Protein AF-A0A8C3NQF6-F1 (afdb_monomer)

Sequence (885 aa):
MSPEWISGFCAPREAGAGRGGLVHERRGRRSLPGLPGAAGPGPALPAPPLRGLRRPPRGLADRPLRARPGAGCGLRADGLRRAVPGPRGSPGQVGSAAAPRAGADLEGQRQPGAPPRGHLHWDPAQRVQPPRGAVLGPALHRPPRGGRGRPRAQRGRRGHGLPAGSGHAGPAVPHQPHPHDHGLRLPLRERPPVVQEPGQAHCPRQRPASQRQPRPRPVLHPSCYLRELHRANLTWPLKTDDFFPYSDGPHQFWTGYFSSRPAFKGYERLSSGFLQICSQLETLAGPSVRDGPYGPGDSSVLREAVAVAQHHDAVAGTERQHVADDYARQLAKGWDSCQVLVANALSLLGGTKEPLVFCNALNISVCPLSEATAHFTVILYNPLAWDVTWPVRLPVRATSYAVTDPQGRPVASQVVPVSGVTRRLRGGAGGAPGELLFQAWAPPLGFSTFEVKQLSPGNAGDTPRWPLGTPRWPSGDPEPQIENEHLRVRFDPITGHLLEIQNLAKGISLPVFQSFYWYNASSGDRLSPQASGAYIFRPDAPTPIPVAKRAATHLLKTALVQELRQNFPEWCSQVLRLRPGQPYLELEWTVGPIPVGDGTGKEVISRFETPLRTAGRFYTDSNGRQVLERRRDYRPTWNLTQSEPVAGNYYPVNTRIFIKDRKVQLTVLTDRCQGGSSLQDGSLELMVHRRLLHDDKRGLEEALDEPGADGRGLVVRGRHLVLLDTVEASPEQHRPRAQEMVTPPTVVLAPGTGPHLRQVSGLRRALPPNVHLLSLEPRGAGAVLLRLEHLYQVGESQSGSRAATVDLTTLFSAFTVTSVQEMALGGDIPLPAVSRLLWNTPTGTPRGRRGARPDPRRVRLQPMEIRTFLASVRYRGLGEGPGGP

Foldseek 3Di:
DDDDDDDDDDDDDDDDDDDDDDDDDDDDDDDDDDDDDDDDDDDDDDDDDDDDDDDDDDDDDDDDDDDDDDDDDDDDDDDDDDDDDDYDDDDDDDDDDDDDDDDDDDDDDDDDDDDDDDDDDDDDDDDDDDDDDDDDDDDDDDDDDDDDDDDDDDDDDDDDDDDDDDDDDDDDDDDDDDDDDDDDDDDDDDDPDDDDDPPCPPQDDDDPPPDDDDDDDDDDDVVSVVVVVLVVQDADADDDDDDPQDAPDFLGTQQLLLAFPVVQLLLLLQLLLLLQLLQLLCLQLDVCLQQADLGGADSVQSVVLSVVCPPPCRNSNNAALVVVVVSVVSSVVSVVRSVSSSQRSLCSQQPDDFDWAAAPPVLLQAGVDQAPDQKWKKKWFDSWLAKDKDKDKHFHADQDKWKAWLVRHTFDKGWDADDPLSCVVCPPRGDGRTIMITIHIFGGRWMFMMIIHHPDDDPPPDDDCPPPPFPDDPPPDPWDWDDEPFWIWTADPVFRWTAKIAGPVARDIWGKTKFKWKFWWDCADPVGNFTAFSRGGRGPDPDTGTLASGWDWGWDDDQAKTWIKTHRPSQWIWIWIDGYPDNWIKIKIKGDPPDCVVVIKIFMKIKMATPFQQVQWKWADDQLADIDIAGQCDDPPDRDPDNGSRSSFKDKHAFKIWGHHQWKIKIKTWLGIWIKGDSDGRMIMTGNHIAFDDHRPPPNRDGSFALPPVRSHHMDITMMIIHMGTQQCVCVPRQVVSVCSSNPIGMMMGGPDRGPNRGDHFWPHRADSQKIFSHWRADPHQKIKTKIWGRAAQPSYPPSQDKGKDQQQRTGDFKGFDDKFWADPVNPGGPVPDDDSFHRHPVGTDDPDDDDDDDRRIDIYGGGDMIMMITGIGGDDPPDDDDDD

Mean predicted aligned error: 14.95 Å

pLDDT: mean 78.17, std 28.13, range [20.77, 98.94]

Structure (mmCIF, N/CA/C/O backbone):
data_AF-A0A8C3NQF6-F1
#
_entry.id   AF-A0A8C3NQF6-F1
#
loop_
_atom_site.group_PDB
_atom_site.id
_atom_site.type_symbol
_atom_site.label_atom_id
_atom_site.label_alt_id
_atom_site.label_comp_id
_atom_site.label_asym_id
_atom_site.label_entity_id
_atom_site.label_seq_id
_atom_site.pdbx_PDB_ins_code
_atom_site.Cartn_x
_atom_site.Cartn_y
_atom_site.Cartn_z
_atom_site.occupancy
_atom_site.B_iso_or_equiv
_atom_site.auth_seq_id
_atom_site.auth_comp_id
_atom_site.auth_asym_id
_atom_site.auth_atom_id
_atom_site.pdbx_PDB_model_num
ATOM 1 N N . MET A 1 1 ? 10.878 11.593 -41.461 1.00 30.14 1 MET A N 1
ATOM 2 C CA . MET A 1 1 ? 9.520 12.174 -41.548 1.00 30.14 1 MET A CA 1
ATOM 3 C C . MET A 1 1 ? 9.261 12.870 -40.228 1.00 30.14 1 MET A C 1
ATOM 5 O O . MET A 1 1 ? 9.551 12.260 -39.207 1.00 30.14 1 MET A O 1
ATOM 9 N N . SER A 1 2 ? 8.804 14.119 -40.247 1.00 20.77 2 SER A N 1
ATOM 10 C CA . SER A 1 2 ? 8.584 14.918 -39.034 1.00 20.77 2 SER A CA 1
ATOM 11 C C . SER A 1 2 ? 7.114 14.837 -38.607 1.00 20.77 2 SER A C 1
ATOM 13 O O . SER A 1 2 ? 6.257 14.978 -39.481 1.00 20.77 2 SER A O 1
ATOM 15 N N . PRO A 1 3 ? 6.799 14.634 -37.317 1.00 29.06 3 PRO A N 1
ATOM 16 C CA . PRO A 1 3 ? 5.437 14.733 -36.811 1.00 29.06 3 PRO A CA 1
ATOM 17 C C . PRO A 1 3 ? 5.125 16.178 -36.394 1.00 29.06 3 PRO A C 1
ATOM 19 O O . PRO A 1 3 ? 5.322 16.569 -35.247 1.00 29.06 3 PRO A O 1
ATOM 22 N N . GLU A 1 4 ? 4.624 16.976 -37.333 1.00 26.22 4 GLU A N 1
ATOM 23 C CA . GLU A 1 4 ? 3.723 18.079 -36.974 1.00 26.22 4 GLU A CA 1
ATOM 24 C C . GLU A 1 4 ? 2.308 17.518 -36.719 1.00 26.22 4 GLU A C 1
ATOM 26 O O . GLU A 1 4 ? 2.020 16.379 -37.088 1.00 26.22 4 GLU A O 1
ATOM 31 N N . TRP A 1 5 ? 1.417 18.349 -36.165 1.00 23.94 5 TRP A N 1
ATOM 32 C CA . TRP A 1 5 ? -0.002 18.066 -35.876 1.00 23.94 5 TRP A CA 1
ATOM 33 C C . TRP A 1 5 ? -0.288 17.116 -34.700 1.00 23.94 5 TRP A C 1
ATOM 35 O O . TRP A 1 5 ? -0.498 15.922 -34.879 1.00 23.94 5 TRP A O 1
ATOM 45 N N . ILE A 1 6 ? -0.474 17.706 -33.515 1.00 23.69 6 ILE A N 1
ATOM 46 C CA . ILE A 1 6 ? -1.808 17.858 -32.898 1.00 23.69 6 ILE A CA 1
ATOM 47 C C . ILE A 1 6 ? -1.831 19.225 -32.197 1.00 23.69 6 ILE A C 1
ATOM 49 O O . ILE A 1 6 ? -0.963 19.523 -31.381 1.00 23.69 6 ILE A O 1
ATOM 53 N N . SER A 1 7 ? -2.818 20.064 -32.510 1.00 23.27 7 SER A N 1
ATOM 54 C CA . SER A 1 7 ? -3.117 21.287 -31.761 1.00 23.27 7 SER A CA 1
ATOM 55 C C . SER A 1 7 ? -4.576 21.700 -31.976 1.00 23.27 7 SER A C 1
ATOM 57 O O . SER A 1 7 ? -5.157 21.433 -33.027 1.00 23.27 7 SER A O 1
ATOM 59 N N . GLY A 1 8 ? -5.163 22.349 -30.965 1.00 22.92 8 GLY A N 1
ATOM 60 C CA . GLY A 1 8 ? -6.519 22.902 -31.015 1.00 22.92 8 GLY A CA 1
ATOM 61 C C . GLY A 1 8 ? -7.594 22.055 -30.328 1.00 22.92 8 GLY A C 1
ATOM 62 O O . GLY A 1 8 ? -8.213 21.211 -30.962 1.00 22.92 8 GLY A O 1
ATOM 63 N N . PHE A 1 9 ? -7.869 22.356 -29.054 1.00 22.03 9 PHE A N 1
ATOM 64 C CA . PHE A 1 9 ? -9.170 22.912 -28.633 1.00 22.03 9 PHE A CA 1
ATOM 65 C C . PHE A 1 9 ? -9.150 23.332 -27.151 1.00 22.03 9 PHE A C 1
ATOM 67 O O . PHE A 1 9 ? -9.542 22.570 -26.276 1.00 22.03 9 PHE A O 1
ATOM 74 N N . CYS A 1 10 ? -8.707 24.565 -26.876 1.00 22.86 10 CYS A N 1
ATOM 75 C CA . CYS A 1 10 ? -9.165 25.372 -25.735 1.00 22.86 10 CYS A CA 1
ATOM 76 C C . CYS A 1 10 ? -8.599 26.796 -25.846 1.00 22.86 10 CYS A C 1
ATOM 78 O O . CYS A 1 10 ? -7.384 26.968 -25.872 1.00 22.86 10 CYS A O 1
ATOM 80 N N . ALA A 1 11 ? -9.465 27.810 -25.926 1.00 24.14 11 ALA A N 1
ATOM 81 C CA . ALA A 1 11 ? -9.065 29.218 -25.917 1.00 24.14 11 ALA A CA 1
ATOM 82 C C . ALA A 1 11 ? -10.223 30.113 -25.426 1.00 24.14 11 ALA A C 1
ATOM 84 O O . ALA A 1 11 ? -11.210 30.271 -26.151 1.00 24.14 11 ALA A O 1
ATOM 85 N N . PRO A 1 12 ? -10.142 30.709 -24.222 1.00 27.47 12 PRO A N 1
ATOM 86 C CA . PRO A 1 12 ? -10.978 31.847 -23.855 1.00 27.47 12 PRO A CA 1
ATOM 87 C C . PRO A 1 12 ? -10.474 33.131 -24.543 1.00 27.47 12 PRO A C 1
ATOM 89 O O . PRO A 1 12 ? -9.324 33.218 -24.970 1.00 27.47 12 PRO A O 1
ATOM 92 N N . ARG A 1 13 ? -11.346 34.137 -24.670 1.00 25.28 13 ARG A N 1
ATOM 93 C CA . ARG A 1 13 ? -11.021 35.432 -25.299 1.00 25.28 13 ARG A CA 1
ATOM 94 C C . ARG A 1 13 ? -10.207 36.333 -24.368 1.00 25.28 13 ARG A C 1
ATOM 96 O O . ARG A 1 13 ? -10.568 36.475 -23.204 1.00 25.28 13 ARG A O 1
ATOM 103 N N . GLU A 1 14 ? -9.237 37.057 -24.924 1.00 27.03 14 GLU A N 1
ATOM 104 C CA . GLU A 1 14 ? -8.662 38.254 -24.297 1.00 27.03 14 GLU A CA 1
ATOM 105 C C . GLU A 1 14 ? -9.310 39.557 -24.801 1.00 27.03 14 GLU A C 1
ATOM 107 O O . GLU A 1 14 ? -9.620 39.713 -25.983 1.00 27.03 14 GLU A O 1
ATOM 112 N N . ALA A 1 15 ? -9.396 40.522 -23.888 1.00 26.94 15 ALA A N 1
ATOM 113 C CA . ALA A 1 15 ? -9.150 41.951 -24.092 1.00 26.94 15 ALA A CA 1
ATOM 114 C C . ALA A 1 15 ? -8.464 42.419 -22.785 1.00 26.94 15 ALA A C 1
ATOM 116 O O . ALA A 1 15 ? -8.878 41.992 -21.713 1.00 26.94 15 ALA A O 1
ATOM 117 N N . GLY A 1 16 ? -7.375 43.189 -22.745 1.00 26.05 16 GLY A N 1
ATOM 118 C CA . GLY A 1 16 ? -6.941 44.257 -23.646 1.00 26.05 16 GLY A CA 1
ATOM 119 C C . GLY A 1 16 ? -7.493 45.601 -23.142 1.00 26.05 16 GLY A C 1
ATOM 120 O O . GLY A 1 16 ? -8.703 45.731 -23.018 1.00 26.05 16 GLY A O 1
ATOM 121 N N . ALA A 1 17 ? -6.710 46.644 -22.839 1.00 27.64 17 ALA A N 1
ATOM 122 C CA . ALA A 1 17 ? -5.250 46.798 -22.746 1.00 27.64 17 ALA A CA 1
ATOM 123 C C . ALA A 1 17 ? -4.918 48.082 -21.932 1.00 27.64 17 ALA A C 1
ATOM 125 O O . ALA A 1 17 ? -5.771 48.959 -21.818 1.00 27.64 17 ALA A O 1
ATOM 126 N N . GLY A 1 18 ? -3.690 48.258 -21.418 1.00 24.94 18 GLY A N 1
ATOM 127 C CA . GLY A 1 18 ? -3.294 49.503 -20.728 1.00 24.94 18 GLY A CA 1
ATOM 128 C C . GLY A 1 18 ? -1.795 49.616 -20.408 1.00 24.94 18 GLY A C 1
ATOM 129 O O . GLY A 1 18 ? -1.144 48.614 -20.130 1.00 24.94 18 GLY A O 1
ATOM 130 N N . ARG A 1 19 ? -1.230 50.834 -20.465 1.00 29.77 19 ARG A N 1
ATOM 131 C CA . ARG A 1 19 ? 0.191 51.146 -20.181 1.00 29.77 19 ARG A CA 1
ATOM 132 C C . ARG A 1 19 ? 0.329 52.333 -19.217 1.00 29.77 19 ARG A C 1
ATOM 134 O O . ARG A 1 19 ? -0.437 53.283 -19.320 1.00 29.77 19 ARG A O 1
ATOM 141 N N . GLY A 1 20 ? 1.400 52.323 -18.417 1.00 25.52 20 GLY A N 1
ATOM 142 C CA . GLY A 1 20 ? 1.855 53.432 -17.559 1.00 25.52 20 GLY A CA 1
ATOM 143 C C . GLY A 1 20 ? 1.791 53.096 -16.058 1.00 25.52 20 GLY A C 1
ATOM 144 O O . GLY A 1 20 ? 0.993 52.259 -15.661 1.00 25.52 20 GLY A O 1
ATOM 145 N N . GLY A 1 21 ? 2.616 53.674 -15.178 1.00 25.02 21 GLY A N 1
ATOM 146 C CA . GLY A 1 21 ? 3.783 54.529 -15.435 1.00 25.02 21 GLY A CA 1
ATOM 147 C C . GLY A 1 21 ? 4.150 55.436 -14.247 1.00 25.02 21 GLY A C 1
ATOM 148 O O . GLY A 1 21 ? 3.392 56.343 -13.951 1.00 25.02 21 GLY A O 1
ATOM 149 N N . LEU A 1 22 ? 5.345 55.234 -13.669 1.00 25.75 22 LEU A N 1
ATOM 150 C CA . LEU A 1 22 ? 6.109 56.164 -12.804 1.00 25.75 22 LEU A CA 1
ATOM 151 C C . LEU A 1 22 ? 5.525 56.626 -11.429 1.00 25.75 22 LEU A C 1
ATOM 153 O O . LEU A 1 22 ? 4.546 57.348 -11.357 1.00 25.75 22 LEU A O 1
ATOM 157 N N . VAL A 1 23 ? 6.325 56.380 -10.372 1.00 26.22 23 VAL A N 1
ATOM 158 C CA . VAL A 1 23 ? 6.813 57.387 -9.381 1.00 26.22 23 VAL A CA 1
ATOM 159 C C . VAL A 1 23 ? 5.918 57.892 -8.205 1.00 26.22 23 VAL A C 1
ATOM 161 O O . VAL A 1 23 ? 4.936 58.590 -8.384 1.00 26.22 23 VAL A O 1
ATOM 164 N N . HIS A 1 24 ? 6.434 57.631 -6.985 1.00 26.61 24 HIS A N 1
ATOM 165 C CA . HIS A 1 24 ? 6.418 58.381 -5.698 1.00 26.61 24 HIS A CA 1
ATOM 166 C C . HIS A 1 24 ? 5.154 58.858 -4.912 1.00 26.61 24 HIS A C 1
ATOM 168 O O . HIS A 1 24 ? 4.266 59.534 -5.403 1.00 26.61 24 HIS A O 1
ATOM 174 N N . GLU A 1 25 ? 5.301 58.678 -3.582 1.00 26.28 25 GLU A N 1
ATOM 175 C CA . GLU A 1 25 ? 4.960 59.568 -2.437 1.00 26.28 25 GLU A CA 1
ATOM 176 C C . GLU A 1 25 ? 3.547 59.669 -1.783 1.00 26.28 25 GLU A C 1
ATOM 178 O O . GLU A 1 25 ? 2.598 60.234 -2.300 1.00 26.28 25 GLU A O 1
ATOM 183 N N . ARG A 1 26 ? 3.544 59.274 -0.491 1.00 26.14 26 ARG A N 1
ATOM 184 C CA . ARG A 1 26 ? 3.093 59.993 0.735 1.00 26.14 26 ARG A CA 1
ATOM 185 C C . ARG A 1 26 ? 1.650 60.523 0.946 1.00 26.14 26 ARG A C 1
ATOM 187 O O . ARG A 1 26 ? 1.197 61.453 0.302 1.00 26.14 26 ARG A O 1
ATOM 194 N N . ARG A 1 27 ? 1.176 60.186 2.166 1.00 29.31 27 ARG A N 1
ATOM 195 C CA . ARG A 1 27 ? 0.319 60.955 3.115 1.00 29.31 27 ARG A CA 1
ATOM 196 C C . ARG A 1 27 ? -1.168 61.179 2.766 1.00 29.31 27 ARG A C 1
ATOM 198 O O . ARG A 1 27 ? -1.510 61.874 1.826 1.00 29.31 27 ARG A O 1
ATOM 205 N N . GLY A 1 28 ? -2.037 60.787 3.706 1.00 25.47 28 GLY A N 1
ATOM 206 C CA . GLY A 1 28 ? -3.423 61.263 3.830 1.00 25.47 28 GLY A CA 1
ATOM 207 C C . GLY A 1 28 ? -4.083 60.759 5.124 1.00 25.47 28 GLY A C 1
ATOM 208 O O . GLY A 1 28 ? -3.904 59.602 5.488 1.00 25.47 28 GLY A O 1
ATOM 209 N N . ARG A 1 29 ? -4.810 61.621 5.849 1.00 28.75 29 ARG A N 1
ATOM 210 C CA . ARG A 1 29 ? -5.638 61.284 7.034 1.00 28.75 29 ARG A CA 1
ATOM 211 C C . ARG A 1 29 ? -7.084 61.733 6.782 1.00 28.75 29 ARG A C 1
ATOM 213 O O . ARG A 1 29 ? -7.232 62.805 6.201 1.00 28.75 29 ARG A O 1
ATOM 220 N N . ARG A 1 30 ? -8.062 61.017 7.374 1.00 26.80 30 ARG A N 1
ATOM 221 C CA . ARG A 1 30 ? -9.425 61.420 7.853 1.00 26.80 30 ARG A CA 1
ATOM 222 C C . ARG A 1 30 ? -10.532 60.443 7.398 1.00 26.80 30 ARG A C 1
ATOM 224 O O . ARG A 1 30 ? -10.349 59.814 6.368 1.00 26.80 30 ARG A O 1
ATOM 231 N N . SER A 1 31 ? -11.715 60.330 8.029 1.00 26.88 31 SER A N 1
ATOM 232 C CA . SER A 1 31 ? -12.109 60.377 9.466 1.00 26.88 31 SER A CA 1
ATOM 233 C C . SER A 1 31 ? -13.637 60.156 9.618 1.00 26.88 31 SER A C 1
ATOM 235 O O . SER A 1 31 ? -14.369 61.095 9.325 1.00 26.88 31 SER A O 1
ATOM 237 N N . LEU A 1 32 ? -14.081 59.030 10.217 1.00 29.83 32 LEU A N 1
ATOM 238 C CA . LEU A 1 32 ? -15.427 58.821 10.838 1.00 29.83 32 LEU A CA 1
ATOM 239 C C . LEU A 1 32 ? -16.665 59.010 9.906 1.00 29.83 32 LEU A C 1
ATOM 241 O O . LEU A 1 32 ? -16.458 59.302 8.728 1.00 29.83 32 LEU A O 1
ATOM 245 N N . PRO A 1 33 ? -17.942 58.835 10.351 1.00 42.03 33 PRO A N 1
ATOM 246 C CA . PRO A 1 33 ? -18.519 58.306 11.617 1.00 42.03 33 PRO A CA 1
ATOM 247 C C . PRO A 1 33 ? -19.127 56.880 11.460 1.00 42.03 33 PRO A C 1
ATOM 249 O O . PRO A 1 33 ? -19.017 56.299 10.388 1.00 42.03 33 PRO A O 1
ATOM 252 N N . GLY A 1 34 ? -19.763 56.213 12.441 1.00 26.67 34 GLY A N 1
ATOM 253 C CA . GLY A 1 34 ? -20.002 56.497 13.873 1.00 26.67 34 GLY A CA 1
ATOM 254 C C . GLY A 1 34 ? -21.494 56.419 14.280 1.00 26.67 34 GLY A C 1
ATOM 255 O O . GLY A 1 34 ? -22.276 57.172 13.719 1.00 26.67 34 GLY A O 1
ATOM 256 N N . LEU A 1 35 ? -21.866 55.546 15.239 1.00 31.12 35 LEU A N 1
ATOM 257 C CA . LEU A 1 35 ? -23.151 55.431 15.995 1.00 31.12 35 LEU A CA 1
ATOM 258 C C . LEU A 1 35 ? -22.924 54.452 17.210 1.00 31.12 35 LEU A C 1
ATOM 260 O O . LEU A 1 35 ? -21.799 53.957 17.326 1.00 31.12 35 LEU A O 1
ATOM 264 N N . PRO A 1 36 ? -23.848 54.241 18.185 1.00 39.91 36 PRO A N 1
ATOM 265 C CA . PRO A 1 36 ? -23.479 54.285 19.611 1.00 39.91 36 PRO A CA 1
ATOM 266 C C . PRO A 1 36 ? -23.732 52.991 20.424 1.00 39.91 36 PRO A C 1
ATOM 268 O O . PRO A 1 36 ? -24.231 51.993 19.915 1.00 39.91 36 PRO A O 1
ATOM 271 N N . GLY A 1 37 ? -23.461 53.057 21.734 1.00 27.38 37 GLY A N 1
ATOM 272 C CA . GLY A 1 37 ? -23.925 52.116 22.765 1.00 27.38 37 GLY A CA 1
ATOM 273 C C . GLY A 1 37 ? -23.667 52.674 24.176 1.00 27.38 37 GLY A C 1
ATOM 274 O O . GLY A 1 37 ? -22.974 53.684 24.287 1.00 27.38 37 GLY A O 1
ATOM 275 N N . ALA A 1 38 ? -24.198 52.044 25.237 1.00 32.00 38 ALA A N 1
ATOM 276 C CA . ALA A 1 38 ? -23.781 52.254 26.639 1.00 32.00 38 ALA A CA 1
ATOM 277 C C . ALA A 1 38 ? -24.462 51.281 27.630 1.00 32.00 38 ALA A C 1
ATOM 279 O O . ALA A 1 38 ? -25.687 51.214 27.654 1.00 32.00 38 ALA A O 1
ATOM 280 N N . ALA A 1 39 ? -23.676 50.619 28.493 1.00 29.42 39 ALA A N 1
ATOM 281 C CA . ALA A 1 39 ? -23.976 50.307 29.906 1.00 29.42 39 ALA A CA 1
ATOM 282 C C . ALA A 1 39 ? -22.740 49.648 30.569 1.00 29.42 39 ALA A C 1
ATOM 284 O O . ALA A 1 39 ? -22.086 48.815 29.946 1.00 29.42 39 ALA A O 1
ATOM 285 N N . GLY A 1 40 ? -22.404 50.033 31.807 1.00 26.61 40 GLY A N 1
ATOM 286 C CA . GLY A 1 40 ? -21.315 49.456 32.627 1.00 26.61 40 GLY A CA 1
ATOM 287 C C . GLY A 1 40 ? -21.850 48.797 33.916 1.00 26.61 40 GLY A C 1
ATOM 288 O O . GLY A 1 40 ? -23.052 48.531 33.948 1.00 26.61 40 GLY A O 1
ATOM 289 N N . PRO A 1 41 ? -21.043 48.577 34.987 1.00 47.81 41 PRO A N 1
ATOM 290 C CA . PRO A 1 41 ? -19.724 49.170 35.286 1.00 47.81 41 PRO A CA 1
ATOM 291 C C . PRO A 1 41 ? -18.578 48.162 35.605 1.00 47.81 41 PRO A C 1
ATOM 293 O O . PRO A 1 41 ? -18.769 46.951 35.570 1.00 47.81 41 PRO A O 1
ATOM 296 N N . GLY A 1 42 ? -17.372 48.687 35.896 1.00 26.52 42 GLY A N 1
ATOM 297 C CA . GLY A 1 42 ? -16.182 47.948 36.391 1.00 26.52 42 GLY A CA 1
ATOM 298 C C . GLY A 1 42 ? -16.078 47.928 37.933 1.00 26.52 42 GLY A C 1
ATOM 299 O O . GLY A 1 42 ? -17.135 47.956 38.565 1.00 26.52 42 GLY A O 1
ATOM 300 N N . PRO A 1 43 ? -14.878 47.935 38.580 1.00 48.09 43 PRO A N 1
ATOM 301 C CA . PRO A 1 43 ? -13.499 48.213 38.101 1.00 48.09 43 PRO A CA 1
ATOM 302 C C . PRO A 1 43 ? -12.618 46.917 38.033 1.00 48.09 43 PRO A C 1
ATOM 304 O O . PRO A 1 43 ? -13.198 45.853 37.863 1.00 48.09 43 PRO A O 1
ATOM 307 N N . ALA A 1 44 ? -11.267 46.835 38.072 1.00 27.64 44 ALA A N 1
ATOM 308 C CA . ALA A 1 44 ? -10.158 47.768 38.375 1.00 27.64 44 ALA A CA 1
ATOM 309 C C . ALA A 1 44 ? -8.811 47.410 37.656 1.00 27.64 44 ALA A C 1
ATOM 311 O O . ALA A 1 44 ? -8.814 46.799 36.592 1.00 27.64 44 ALA A O 1
ATOM 312 N N . LEU A 1 45 ? -7.668 47.844 38.221 1.00 35.88 45 LEU A N 1
ATOM 313 C CA . LEU A 1 45 ? -6.265 47.822 37.725 1.00 35.88 45 LEU A CA 1
ATOM 314 C C . LEU A 1 45 ? -5.288 47.710 38.948 1.00 35.88 45 LEU A C 1
ATOM 316 O O . LEU A 1 45 ? -5.830 47.767 40.056 1.00 35.88 45 LEU A O 1
ATOM 320 N N . PRO A 1 46 ? -3.923 47.581 38.861 1.00 38.25 46 PRO A N 1
ATOM 321 C CA . PRO A 1 46 ? -3.012 48.076 37.800 1.00 38.25 46 PRO A CA 1
ATOM 322 C C . PRO A 1 46 ? -1.735 47.242 37.463 1.00 38.25 46 PRO A C 1
ATOM 324 O O . PRO A 1 46 ? -1.485 46.178 38.019 1.00 38.25 46 PRO A O 1
ATOM 327 N N . ALA A 1 47 ? -0.875 47.792 36.584 1.00 34.78 47 ALA A N 1
ATOM 328 C CA . ALA A 1 47 ? 0.520 47.372 36.352 1.00 34.78 47 ALA A CA 1
ATOM 329 C C . ALA A 1 47 ? 1.426 48.555 35.906 1.00 34.78 47 ALA A C 1
ATOM 331 O O . ALA A 1 47 ? 0.976 49.392 35.121 1.00 34.78 47 ALA A O 1
ATOM 332 N N . PRO A 1 48 ? 2.684 48.648 36.391 1.00 42.03 48 PRO A N 1
ATOM 333 C CA . PRO A 1 48 ? 3.772 49.401 35.717 1.00 42.03 48 PRO A CA 1
ATOM 334 C C . PRO A 1 48 ? 5.187 48.757 35.903 1.00 42.03 48 PRO A C 1
ATOM 336 O O . PRO A 1 48 ? 5.302 47.772 36.628 1.00 42.03 48 PRO A O 1
ATOM 339 N N . PRO A 1 49 ? 6.316 49.346 35.430 1.00 47.34 49 PRO A N 1
ATOM 340 C CA . PRO A 1 49 ? 6.602 50.021 34.150 1.00 47.34 49 PRO A CA 1
ATOM 341 C C . PRO A 1 49 ? 7.934 49.549 33.475 1.00 47.34 49 PRO A C 1
ATOM 343 O O . PRO A 1 49 ? 8.663 48.707 33.991 1.00 47.34 49 PRO A O 1
ATOM 346 N N . LEU A 1 50 ? 8.306 50.165 32.341 1.00 34.44 50 LEU A N 1
ATOM 347 C CA . LEU A 1 50 ? 9.617 50.031 31.665 1.00 34.44 50 LEU A CA 1
ATOM 348 C C . LEU A 1 50 ? 10.578 51.206 31.962 1.00 34.44 50 LEU A C 1
ATOM 350 O O . LEU A 1 50 ? 10.134 52.339 32.142 1.00 34.44 50 LEU A O 1
ATOM 354 N N . ARG A 1 51 ? 11.899 50.973 31.852 1.00 30.45 51 ARG A N 1
ATOM 355 C CA . ARG A 1 51 ? 12.940 51.997 31.580 1.00 30.45 51 ARG A CA 1
ATOM 356 C C . ARG A 1 51 ? 14.103 51.403 30.763 1.00 30.45 51 ARG A C 1
ATOM 358 O O . ARG A 1 51 ? 14.319 50.198 30.786 1.00 30.45 51 ARG A O 1
ATOM 365 N N . GLY A 1 52 ? 14.858 52.253 30.058 1.00 27.50 52 GLY A N 1
ATOM 366 C CA . GLY A 1 52 ? 16.044 51.877 29.269 1.00 27.50 52 GLY A CA 1
ATOM 367 C C . GLY A 1 52 ? 16.951 53.078 28.946 1.00 27.50 52 GLY A C 1
ATOM 368 O O . GLY A 1 52 ? 16.575 54.217 29.224 1.00 27.50 52 GLY A O 1
ATOM 369 N N . LEU A 1 53 ? 18.137 52.835 28.367 1.00 28.22 53 LEU A N 1
ATOM 370 C CA . LEU A 1 53 ? 19.165 53.852 28.051 1.00 28.22 53 LEU A CA 1
ATOM 371 C C . LEU A 1 53 ? 19.790 53.680 26.639 1.00 28.22 53 LEU A C 1
ATOM 373 O O . LEU A 1 53 ? 19.359 52.823 25.870 1.00 28.22 53 LEU A O 1
ATOM 377 N N . ARG A 1 54 ? 20.705 54.584 26.236 1.00 28.45 54 ARG A N 1
ATOM 378 C CA . ARG A 1 54 ? 21.021 54.933 24.823 1.00 28.45 54 ARG A CA 1
ATOM 379 C C . ARG A 1 54 ? 22.418 54.485 24.303 1.00 28.45 54 ARG A C 1
ATOM 381 O O . ARG A 1 54 ? 23.276 54.081 25.072 1.00 28.45 54 ARG A O 1
ATOM 388 N N . ARG A 1 55 ? 22.595 54.578 22.966 1.00 30.94 55 ARG A N 1
ATOM 389 C CA . ARG A 1 55 ? 23.791 54.308 22.098 1.00 30.94 55 ARG A CA 1
ATOM 390 C C . ARG A 1 55 ? 24.775 55.526 22.035 1.00 30.94 55 ARG A C 1
ATOM 392 O O . ARG A 1 55 ? 24.458 56.485 22.737 1.00 30.94 55 ARG A O 1
ATOM 399 N N . PRO A 1 56 ? 25.775 55.669 21.099 1.00 55.84 56 PRO A N 1
ATOM 400 C CA . PRO A 1 56 ? 26.506 54.771 20.147 1.00 55.84 56 PRO A CA 1
ATOM 401 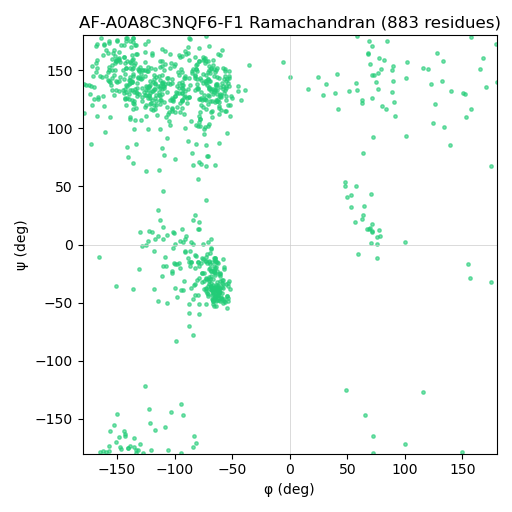C C . PRO A 1 56 ? 28.068 54.897 20.360 1.00 55.84 56 PRO A C 1
ATOM 403 O O . PRO A 1 56 ? 28.418 54.763 21.526 1.00 55.84 56 PRO A O 1
ATOM 406 N N . PRO A 1 57 ? 29.021 55.258 19.434 1.00 53.56 57 PRO A N 1
ATOM 407 C CA . PRO A 1 57 ? 29.275 55.004 17.979 1.00 53.56 57 PRO A CA 1
ATOM 408 C C . PRO A 1 57 ? 30.749 54.648 17.527 1.00 53.56 57 PRO A C 1
ATOM 410 O O . PRO A 1 57 ? 31.705 55.155 18.099 1.00 53.56 57 PRO A O 1
ATOM 413 N N . ARG A 1 58 ? 30.913 54.020 16.331 1.00 32.81 58 ARG A N 1
ATOM 414 C CA . ARG A 1 58 ? 32.133 53.995 15.431 1.00 32.81 58 ARG A CA 1
ATOM 415 C C . ARG A 1 58 ? 33.395 53.243 15.960 1.00 32.81 58 ARG A C 1
ATOM 417 O O . ARG A 1 58 ? 33.425 52.884 17.124 1.00 32.81 58 ARG A O 1
ATOM 424 N N . GLY A 1 59 ? 34.432 52.887 15.169 1.00 27.08 59 GLY A N 1
ATOM 425 C CA . GLY A 1 59 ? 34.797 53.198 13.762 1.00 27.08 59 GLY A CA 1
ATOM 426 C C . GLY A 1 59 ? 35.607 52.092 13.019 1.00 27.08 59 GLY A C 1
ATOM 427 O O . GLY A 1 59 ? 35.324 50.915 13.212 1.00 27.08 59 GLY A O 1
ATOM 428 N N . LEU A 1 60 ? 36.531 52.461 12.109 1.00 29.33 60 LEU A N 1
ATOM 429 C CA . LEU A 1 60 ? 37.153 51.579 11.084 1.00 29.33 60 LEU A CA 1
ATOM 430 C C . LEU A 1 60 ? 38.523 50.944 11.462 1.00 29.33 60 LEU A C 1
ATOM 432 O O . LEU A 1 60 ? 39.216 51.434 12.343 1.00 29.33 60 LEU A O 1
ATOM 436 N N . ALA A 1 61 ? 38.856 49.876 10.715 1.00 32.69 61 ALA A N 1
ATOM 437 C CA . ALA A 1 61 ? 40.149 49.247 10.355 1.00 32.69 61 ALA A CA 1
ATOM 438 C C . ALA A 1 61 ? 41.504 49.801 10.871 1.00 32.69 61 ALA A C 1
ATOM 440 O O . ALA A 1 61 ? 41.729 51.002 10.801 1.00 32.69 61 ALA A O 1
ATOM 441 N N . ASP A 1 62 ? 42.467 48.898 11.160 1.00 28.42 62 ASP A N 1
ATOM 442 C CA . ASP A 1 62 ? 43.609 48.628 10.244 1.00 28.42 62 ASP A CA 1
ATOM 443 C C . ASP A 1 62 ? 44.403 47.320 10.568 1.00 28.42 62 ASP A C 1
ATOM 445 O O . ASP A 1 62 ? 44.042 46.567 11.475 1.00 28.42 62 ASP A O 1
ATOM 449 N N . ARG A 1 63 ? 45.464 47.025 9.796 1.00 31.31 63 ARG A N 1
ATOM 450 C CA . ARG A 1 63 ? 46.458 45.925 9.936 1.00 31.31 63 ARG A CA 1
ATOM 451 C C . ARG A 1 63 ? 47.792 46.466 10.508 1.00 31.31 63 ARG A C 1
ATOM 453 O O . ARG A 1 63 ? 48.081 47.636 10.270 1.00 31.31 63 ARG A O 1
ATOM 460 N N . PRO A 1 64 ? 48.665 45.656 11.165 1.00 44.41 64 PRO A N 1
ATOM 461 C CA . PRO A 1 64 ? 49.767 45.034 10.397 1.00 44.41 64 PRO A CA 1
ATOM 462 C C . PRO A 1 64 ? 50.421 43.728 10.952 1.00 44.41 64 PRO A C 1
ATOM 464 O O . PRO A 1 64 ? 50.131 43.235 12.034 1.00 44.41 64 PRO A O 1
ATOM 467 N N . LEU A 1 65 ? 51.313 43.185 10.107 1.00 29.55 65 LEU A N 1
ATOM 468 C CA . LEU A 1 65 ? 52.603 42.465 10.303 1.00 29.55 65 LEU A CA 1
ATOM 469 C C . LEU A 1 65 ? 53.208 42.337 11.737 1.00 29.55 65 LEU A C 1
ATOM 471 O O . LEU A 1 65 ? 53.037 43.241 12.539 1.00 29.55 65 LEU A O 1
ATOM 475 N N . ARG A 1 66 ? 54.084 41.363 12.091 1.00 31.61 66 ARG A N 1
ATOM 476 C CA . ARG A 1 66 ? 54.592 40.094 11.476 1.00 31.61 66 ARG A CA 1
ATOM 477 C C . ARG A 1 66 ? 55.614 39.427 12.434 1.00 31.61 66 ARG A C 1
ATOM 479 O O . ARG A 1 66 ? 56.493 40.129 12.915 1.00 31.61 66 ARG A O 1
ATOM 486 N N . ALA A 1 67 ? 55.613 38.095 12.605 1.00 27.28 67 ALA A N 1
ATOM 487 C CA . ALA A 1 67 ? 56.751 37.353 13.194 1.00 27.28 67 ALA A CA 1
ATOM 488 C C . ALA A 1 67 ? 56.843 35.882 12.711 1.00 27.28 67 ALA A C 1
ATOM 490 O O . ALA A 1 67 ? 55.827 35.239 12.451 1.00 27.28 67 ALA A O 1
ATOM 491 N N . ARG A 1 68 ? 58.076 35.372 12.570 1.00 33.81 68 ARG A N 1
ATOM 492 C CA . ARG A 1 68 ? 58.516 33.983 12.270 1.00 33.81 68 ARG A CA 1
ATOM 493 C C . ARG A 1 68 ? 59.970 33.873 12.785 1.00 33.81 68 ARG A C 1
ATOM 495 O O . ARG A 1 68 ? 60.639 34.906 12.769 1.00 3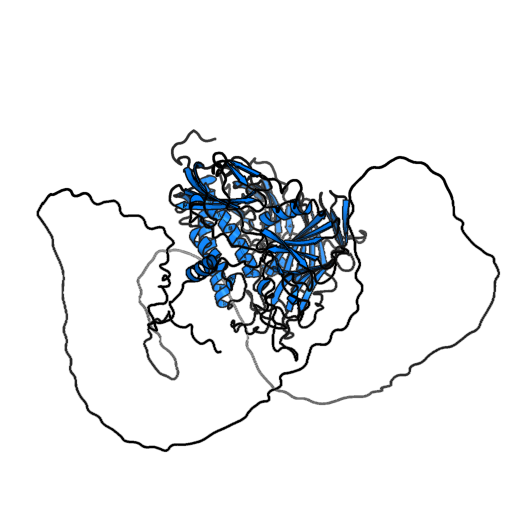3.81 68 ARG A O 1
ATOM 502 N N . PRO A 1 69 ? 60.463 32.711 13.259 1.00 45.88 69 PRO A N 1
ATOM 503 C CA . PRO A 1 69 ? 60.777 31.537 12.422 1.00 45.88 69 PRO A CA 1
ATOM 504 C C . PRO A 1 69 ? 60.261 30.213 13.045 1.00 45.88 69 PRO A C 1
ATOM 506 O O . PRO A 1 69 ? 59.528 30.250 14.023 1.00 45.88 69 PRO A O 1
ATOM 509 N N . GLY A 1 70 ? 60.525 29.014 12.512 1.00 27.84 70 GLY A N 1
ATOM 510 C CA . GLY A 1 70 ? 61.307 28.619 11.330 1.00 27.84 70 GLY A CA 1
ATOM 511 C C . GLY A 1 70 ? 60.769 27.321 10.704 1.00 27.84 70 GLY A C 1
ATOM 512 O O . GLY A 1 70 ? 59.682 26.877 11.062 1.00 27.84 70 GLY A O 1
ATOM 513 N N . ALA A 1 71 ? 61.490 26.730 9.747 1.00 30.75 71 ALA A N 1
ATOM 514 C CA . ALA A 1 71 ? 61.042 25.545 9.005 1.00 30.75 71 ALA A CA 1
ATOM 515 C C . ALA A 1 71 ? 62.167 24.514 8.818 1.00 30.75 71 ALA A C 1
ATOM 517 O O . ALA A 1 71 ? 63.339 24.878 8.791 1.00 30.75 71 ALA A O 1
ATOM 518 N N . GLY A 1 72 ? 61.794 23.246 8.621 1.00 25.73 72 GLY A N 1
ATOM 519 C CA . GLY A 1 72 ? 62.699 22.154 8.255 1.00 25.73 72 GLY A CA 1
ATOM 520 C C . GLY A 1 72 ? 61.905 20.982 7.678 1.00 25.73 72 GLY A C 1
ATOM 521 O O . GLY A 1 72 ? 61.019 20.456 8.343 1.00 25.73 72 GLY A O 1
ATOM 522 N N . CYS A 1 73 ? 62.177 20.612 6.425 1.00 26.11 73 CYS A N 1
ATOM 523 C CA . CYS A 1 73 ? 61.519 19.503 5.722 1.00 26.11 73 CYS A CA 1
ATOM 524 C C . CYS A 1 73 ? 62.522 18.368 5.463 1.00 26.11 73 CYS A C 1
ATOM 526 O O . CYS A 1 73 ? 63.709 18.631 5.289 1.00 26.11 73 CYS A O 1
ATOM 528 N N . GLY A 1 74 ? 62.039 17.129 5.360 1.00 26.27 74 GLY A N 1
ATOM 529 C CA . GLY A 1 74 ? 62.830 15.957 4.968 1.00 26.27 74 GLY A CA 1
ATOM 530 C C . GLY A 1 74 ? 61.920 14.831 4.468 1.00 26.27 74 GLY A C 1
ATOM 531 O O . GLY A 1 74 ? 60.791 14.703 4.939 1.00 26.27 74 GLY A O 1
ATOM 532 N N . LEU A 1 75 ? 62.370 14.052 3.480 1.00 29.42 75 LEU A N 1
ATOM 533 C CA . LEU A 1 75 ? 61.555 13.071 2.749 1.00 29.42 75 LEU A CA 1
ATOM 534 C C . LEU A 1 75 ? 62.222 11.686 2.690 1.00 29.42 75 LEU A C 1
ATOM 536 O O . LEU A 1 75 ? 63.432 11.607 2.539 1.00 29.42 75 LEU A O 1
ATOM 540 N N . ARG A 1 76 ? 61.372 10.645 2.712 1.00 30.53 76 ARG A N 1
ATOM 541 C CA . ARG A 1 76 ? 61.491 9.300 2.091 1.00 30.53 76 ARG A CA 1
ATOM 542 C C . ARG A 1 76 ? 62.843 8.555 2.072 1.00 30.53 76 ARG A C 1
ATOM 544 O O . ARG A 1 76 ? 63.790 8.991 1.431 1.00 30.53 76 ARG A O 1
ATOM 551 N N . ALA A 1 77 ? 62.795 7.288 2.495 1.00 28.98 77 ALA A N 1
ATOM 552 C CA . ALA A 1 77 ? 63.508 6.177 1.849 1.00 28.98 77 ALA A CA 1
ATOM 553 C C . ALA A 1 77 ? 62.752 4.843 2.066 1.00 28.98 77 ALA A C 1
ATOM 555 O O . ALA A 1 77 ? 61.989 4.719 3.024 1.00 28.98 77 ALA A O 1
ATOM 556 N N . ASP A 1 78 ? 62.969 3.864 1.183 1.00 31.55 78 ASP A N 1
ATOM 557 C CA . ASP A 1 78 ? 62.399 2.504 1.214 1.00 31.55 78 ASP A CA 1
ATOM 558 C C . ASP A 1 78 ? 63.473 1.447 1.587 1.00 31.55 78 ASP A C 1
ATOM 560 O O . ASP A 1 78 ? 64.663 1.715 1.443 1.00 31.55 78 ASP A O 1
ATOM 564 N N . GLY A 1 79 ? 63.076 0.204 1.926 1.00 28.36 79 GLY A N 1
ATOM 565 C CA . GLY A 1 79 ? 63.852 -0.984 1.489 1.00 28.36 79 GLY A CA 1
ATOM 566 C C . GLY A 1 79 ? 64.391 -2.022 2.507 1.00 28.36 79 GLY A C 1
ATOM 567 O O . GLY A 1 79 ? 65.440 -1.849 3.105 1.00 28.36 79 GLY A O 1
ATOM 568 N N . LEU A 1 80 ? 63.724 -3.186 2.554 1.00 29.47 80 LEU A N 1
ATOM 569 C CA . LEU A 1 80 ? 64.241 -4.581 2.614 1.00 29.47 80 LEU A CA 1
ATOM 570 C C . LEU A 1 80 ? 65.445 -5.048 3.507 1.00 29.47 80 LEU A C 1
ATOM 572 O O . LEU A 1 80 ? 66.599 -4.933 3.121 1.00 29.47 80 LEU A O 1
ATOM 576 N N . ARG A 1 81 ? 65.100 -5.950 4.456 1.00 29.77 81 ARG A N 1
ATOM 577 C CA . ARG A 1 81 ? 65.607 -7.350 4.686 1.00 29.77 81 ARG A CA 1
ATOM 578 C C . ARG A 1 81 ? 67.030 -7.689 5.238 1.00 29.77 81 ARG A C 1
ATOM 580 O O . ARG A 1 81 ? 68.041 -7.211 4.752 1.00 29.77 81 ARG A O 1
ATOM 587 N N . ARG A 1 82 ? 67.034 -8.796 6.029 1.00 30.20 82 ARG A N 1
ATOM 588 C CA . ARG A 1 82 ? 68.124 -9.727 6.487 1.00 30.20 82 ARG A CA 1
ATOM 589 C C . ARG A 1 82 ? 69.034 -9.268 7.659 1.00 30.20 82 ARG A C 1
ATOM 591 O O . ARG A 1 82 ? 69.281 -8.081 7.770 1.00 30.20 82 ARG A O 1
ATOM 598 N N . ALA A 1 83 ? 69.617 -10.141 8.514 1.00 29.55 83 ALA A N 1
ATOM 599 C CA . ALA A 1 83 ? 69.254 -11.505 8.999 1.00 29.55 83 ALA A CA 1
ATOM 600 C C . ALA A 1 83 ? 70.246 -12.072 10.075 1.00 29.55 83 ALA A C 1
ATOM 602 O O . ALA A 1 83 ? 71.431 -12.098 9.771 1.00 29.55 83 ALA A O 1
ATOM 603 N N . VAL A 1 84 ? 69.741 -12.715 11.164 1.00 31.55 84 VAL A N 1
ATOM 604 C CA . VAL A 1 84 ? 70.321 -13.929 11.863 1.00 31.55 84 VAL A CA 1
ATOM 605 C C . VAL A 1 84 ? 71.682 -13.736 12.626 1.00 31.55 84 VAL A C 1
ATOM 607 O O . VAL A 1 84 ? 72.321 -12.724 12.355 1.00 31.55 84 VAL A O 1
ATOM 610 N N . PRO A 1 85 ? 72.198 -14.602 13.565 1.00 56.03 85 PRO A N 1
ATOM 611 C CA . PRO A 1 85 ? 71.689 -15.788 14.322 1.00 56.03 85 PRO A CA 1
ATOM 612 C C . PRO A 1 85 ? 71.754 -15.719 15.890 1.00 56.03 85 PRO A C 1
ATOM 614 O O . PRO A 1 85 ? 72.400 -14.849 16.461 1.00 56.03 85 PRO A O 1
ATOM 617 N N . GLY A 1 86 ? 71.201 -16.733 16.594 1.00 28.81 86 GLY A N 1
ATOM 618 C CA . GLY A 1 86 ? 71.509 -17.088 18.009 1.00 28.81 86 GLY A CA 1
ATOM 619 C C . GLY A 1 86 ? 70.721 -18.338 18.519 1.00 28.81 86 GLY A C 1
ATOM 620 O O . GLY A 1 86 ? 69.561 -18.437 18.122 1.00 28.81 86 GLY A O 1
ATOM 621 N N . PRO A 1 87 ? 71.272 -19.328 19.286 1.00 57.56 87 PRO A N 1
ATOM 622 C CA . PRO A 1 87 ? 70.775 -20.728 19.178 1.00 57.56 87 PRO A CA 1
ATOM 623 C C . PRO A 1 87 ? 70.573 -21.609 20.459 1.00 57.56 87 PRO A C 1
ATOM 625 O O . PRO A 1 87 ? 71.076 -21.296 21.534 1.00 57.56 87 PRO A O 1
ATOM 628 N N . ARG A 1 88 ? 70.014 -22.827 20.225 1.00 33.78 88 ARG A N 1
ATOM 629 C CA . ARG A 1 88 ? 69.898 -24.072 21.066 1.00 33.78 88 ARG A CA 1
ATOM 630 C C . ARG A 1 88 ? 68.639 -24.184 21.967 1.00 33.78 88 ARG A C 1
ATOM 632 O O . ARG A 1 88 ? 68.228 -23.187 22.537 1.00 33.78 88 ARG A O 1
ATOM 639 N N . GLY A 1 89 ? 67.980 -25.350 22.136 1.00 27.44 89 GLY A N 1
ATOM 640 C CA . GLY A 1 89 ? 68.237 -26.733 21.650 1.00 27.44 89 GLY A CA 1
ATOM 641 C C . GLY A 1 89 ? 66.977 -27.650 21.595 1.00 27.44 89 GLY A C 1
ATOM 642 O O . GLY A 1 89 ? 65.863 -27.163 21.755 1.00 27.44 89 GLY A O 1
ATOM 643 N N . SER A 1 90 ? 67.133 -28.956 21.304 1.00 30.91 90 SER A N 1
ATOM 644 C CA . SER A 1 90 ? 66.060 -29.966 20.994 1.00 30.91 90 SER A CA 1
ATOM 645 C C . SER A 1 90 ? 66.426 -31.365 21.612 1.00 30.91 90 SER A C 1
ATOM 647 O O . SER A 1 90 ? 67.319 -31.300 22.460 1.00 30.91 90 SER A O 1
ATOM 649 N N . PRO A 1 91 ? 65.887 -32.597 21.291 1.00 58.34 91 PRO A N 1
ATOM 650 C CA . PRO A 1 91 ? 65.091 -33.091 20.124 1.00 58.34 91 PRO A CA 1
ATOM 651 C C . PRO A 1 91 ? 63.925 -34.130 20.353 1.00 58.34 91 PRO A C 1
ATOM 653 O O . PRO A 1 91 ? 63.713 -34.616 21.459 1.00 58.34 91 PRO A O 1
ATOM 656 N N . GLY A 1 92 ? 63.208 -34.494 19.258 1.00 27.69 92 GLY A N 1
ATOM 657 C CA . GLY A 1 92 ? 62.142 -35.541 19.120 1.00 27.69 92 GLY A CA 1
ATOM 658 C C . GLY A 1 92 ? 61.093 -35.187 18.015 1.00 27.69 92 GLY A C 1
ATOM 659 O O . GLY A 1 92 ? 60.681 -34.033 18.010 1.00 27.69 92 GLY A O 1
ATOM 660 N N . GLN A 1 93 ? 60.614 -35.945 16.994 1.00 36.25 93 GLN A N 1
ATOM 661 C CA . GLN A 1 93 ? 60.758 -37.320 16.418 1.00 36.25 93 GLN A CA 1
ATOM 662 C C . GLN A 1 93 ? 59.827 -38.450 16.964 1.00 36.25 93 GLN A C 1
ATOM 664 O O . GLN A 1 93 ? 59.736 -38.572 18.177 1.00 36.25 93 GLN A O 1
ATOM 669 N N . VAL A 1 94 ? 59.111 -39.305 16.175 1.00 32.59 94 VAL A N 1
ATOM 670 C CA . VAL A 1 94 ? 58.950 -39.508 14.689 1.00 32.59 94 VAL A CA 1
ATOM 671 C C . VAL A 1 94 ? 57.528 -40.022 14.269 1.00 32.59 94 VAL A C 1
ATOM 673 O O . VAL A 1 94 ? 57.045 -40.971 14.872 1.00 32.59 94 VAL A O 1
ATOM 676 N N . GLY A 1 95 ? 56.955 -39.535 13.143 1.00 28.47 95 GLY A N 1
ATOM 677 C CA . GLY A 1 95 ? 56.072 -40.286 12.190 1.00 28.47 95 GLY A CA 1
ATOM 678 C C . GLY A 1 95 ? 54.615 -40.667 12.581 1.00 28.47 95 GLY A C 1
ATOM 679 O O . GLY A 1 95 ? 54.187 -40.364 13.684 1.00 28.47 95 GLY A O 1
ATOM 680 N N . SER A 1 96 ? 53.796 -41.349 11.745 1.00 29.14 96 SER A N 1
ATOM 681 C CA . SER A 1 96 ? 53.645 -41.355 10.259 1.00 29.14 96 SER A CA 1
ATOM 682 C C . SER A 1 96 ? 52.401 -42.167 9.774 1.00 29.14 96 SER A C 1
ATOM 684 O O . SER A 1 96 ? 52.055 -43.163 10.394 1.00 29.14 96 SER A O 1
ATOM 686 N N . ALA A 1 97 ? 51.853 -41.811 8.596 1.00 31.05 97 ALA A N 1
ATOM 687 C CA . ALA A 1 97 ? 51.144 -42.654 7.596 1.00 31.05 97 ALA A CA 1
ATOM 688 C C . ALA A 1 97 ? 49.672 -43.173 7.736 1.00 31.05 97 ALA A C 1
ATOM 690 O O . ALA A 1 97 ? 49.293 -43.858 8.675 1.00 31.05 97 ALA A O 1
ATOM 691 N N . ALA A 1 98 ? 48.956 -43.007 6.604 1.00 29.70 98 ALA A N 1
ATOM 692 C CA . ALA A 1 98 ? 48.050 -43.957 5.915 1.00 29.70 98 ALA A CA 1
ATOM 693 C C . ALA A 1 98 ? 46.605 -44.260 6.402 1.00 29.70 98 ALA A C 1
ATOM 695 O O . ALA A 1 98 ? 46.201 -44.025 7.533 1.00 29.70 98 ALA A O 1
ATOM 696 N N . ALA A 1 99 ? 45.820 -44.792 5.453 1.00 31.91 99 ALA A N 1
ATOM 697 C CA . ALA A 1 99 ? 44.432 -45.263 5.556 1.00 31.91 99 ALA A CA 1
ATOM 698 C C . ALA A 1 99 ? 44.295 -46.633 4.852 1.00 31.91 99 ALA A C 1
ATOM 700 O O . ALA A 1 99 ? 45.207 -47.016 4.114 1.00 31.91 99 ALA A O 1
ATOM 701 N N . PRO A 1 100 ? 43.148 -47.330 4.977 1.00 44.81 100 PRO A N 1
ATOM 702 C CA . PRO A 1 100 ? 42.691 -48.191 3.878 1.00 44.81 100 PRO A CA 1
ATOM 703 C C . PRO A 1 100 ? 41.179 -48.093 3.560 1.00 44.81 100 PRO A C 1
ATOM 705 O O . PRO A 1 100 ? 40.415 -47.372 4.199 1.00 44.81 100 PRO A O 1
ATOM 708 N N . ARG A 1 101 ? 40.756 -48.840 2.529 1.00 29.44 101 ARG A N 1
ATOM 709 C CA . ARG A 1 101 ? 39.364 -49.090 2.096 1.00 29.44 101 ARG A CA 1
ATOM 710 C C . ARG A 1 101 ? 39.062 -50.600 2.165 1.00 29.44 101 ARG A C 1
ATOM 712 O O . ARG A 1 101 ? 40.001 -51.374 2.015 1.00 29.44 101 ARG A O 1
ATOM 719 N N . ALA A 1 102 ? 37.770 -50.965 2.153 1.00 32.03 102 ALA A N 1
ATOM 720 C CA . ALA A 1 102 ? 37.110 -51.784 1.101 1.00 32.03 102 ALA A CA 1
ATOM 721 C C . ALA A 1 102 ? 36.235 -52.975 1.569 1.00 32.03 102 ALA A C 1
ATOM 723 O O . ALA A 1 102 ? 36.642 -53.755 2.419 1.00 32.03 102 ALA A O 1
ATOM 724 N N . GLY A 1 103 ? 35.100 -53.147 0.867 1.00 27.34 103 GLY A N 1
ATOM 725 C CA . GLY A 1 103 ? 34.298 -54.381 0.737 1.00 27.34 103 GLY A CA 1
ATOM 726 C C . GLY A 1 103 ? 33.308 -54.712 1.869 1.00 27.34 103 GLY A C 1
ATOM 727 O O . GLY A 1 103 ? 33.467 -54.221 2.980 1.00 27.34 103 GLY A O 1
ATOM 728 N N . ALA A 1 104 ? 32.274 -55.539 1.652 1.00 29.89 104 ALA A N 1
ATOM 729 C CA . ALA A 1 104 ? 31.524 -55.901 0.427 1.00 29.89 104 ALA A CA 1
ATOM 730 C C . ALA A 1 104 ? 30.242 -56.689 0.820 1.00 29.89 104 ALA A C 1
ATOM 732 O O . ALA A 1 104 ? 30.227 -57.254 1.908 1.00 29.89 104 ALA A O 1
ATOM 733 N N . ASP A 1 105 ? 29.207 -56.694 -0.042 1.00 28.42 105 ASP A N 1
ATOM 734 C CA . ASP A 1 105 ? 28.258 -57.803 -0.361 1.00 28.42 105 ASP A CA 1
ATOM 735 C C . ASP A 1 105 ? 26.839 -57.328 -0.771 1.00 28.42 105 ASP A C 1
ATOM 737 O O . ASP A 1 105 ? 26.633 -56.138 -1.029 1.00 28.42 105 ASP A O 1
ATOM 741 N N . LEU A 1 106 ? 25.923 -58.272 -1.046 1.00 29.91 106 LEU A N 1
ATOM 742 C CA . LEU A 1 106 ? 24.987 -58.234 -2.186 1.00 29.91 106 LEU A CA 1
ATOM 743 C C . LEU A 1 106 ? 23.508 -58.574 -1.863 1.00 29.91 106 LEU A C 1
ATOM 745 O O . LEU A 1 106 ? 23.151 -58.884 -0.735 1.00 29.91 106 LEU A O 1
ATOM 749 N N . GLU A 1 107 ? 22.689 -58.549 -2.929 1.00 30.14 107 GLU A N 1
ATOM 750 C CA . GLU A 1 107 ? 21.267 -58.950 -3.047 1.00 30.14 107 GLU A CA 1
ATOM 751 C C . GLU A 1 107 ? 20.197 -58.000 -2.441 1.00 30.14 107 GLU A C 1
ATOM 753 O O . GLU A 1 107 ? 20.365 -57.429 -1.373 1.00 30.14 107 GLU A O 1
ATOM 758 N N . GLY A 1 108 ? 19.032 -57.755 -3.068 1.00 27.59 108 GLY A N 1
ATOM 759 C CA . GLY A 1 108 ? 18.652 -57.986 -4.473 1.00 27.59 108 GLY A CA 1
ATOM 760 C C . GLY A 1 108 ? 17.147 -58.214 -4.713 1.00 27.59 108 GLY A C 1
ATOM 761 O O . GLY A 1 108 ? 16.654 -59.296 -4.410 1.00 27.59 108 GLY A O 1
ATOM 762 N N . GLN A 1 109 ? 16.413 -57.269 -5.340 1.00 30.08 109 GLN A N 1
ATOM 763 C CA . GLN A 1 109 ? 15.109 -57.579 -5.971 1.00 30.08 109 GLN A CA 1
ATOM 764 C C . GLN A 1 109 ? 14.564 -56.557 -7.009 1.00 30.08 109 GLN A C 1
ATOM 766 O O . GLN A 1 109 ? 14.462 -55.363 -6.759 1.00 30.08 109 GLN A O 1
ATOM 771 N N . ARG A 1 110 ? 14.217 -57.117 -8.180 1.00 28.83 110 ARG A N 1
ATOM 772 C CA . ARG A 1 110 ? 13.282 -56.771 -9.290 1.00 28.83 110 ARG A CA 1
ATOM 773 C C . ARG A 1 110 ? 12.669 -55.350 -9.477 1.00 28.83 110 ARG A C 1
ATOM 775 O O . ARG A 1 110 ? 12.052 -54.770 -8.597 1.00 28.83 110 ARG A O 1
ATOM 782 N N . GLN A 1 111 ? 12.727 -54.908 -10.744 1.00 31.36 111 GLN A N 1
ATOM 783 C CA . GLN A 1 111 ? 11.938 -53.859 -11.448 1.00 31.36 111 GLN A CA 1
ATOM 784 C C . GLN A 1 111 ? 10.473 -54.311 -11.745 1.00 31.36 111 GLN A C 1
ATOM 786 O O . GLN A 1 111 ? 10.195 -55.472 -11.432 1.00 31.36 111 GLN A O 1
ATOM 791 N N . PRO A 1 112 ? 9.540 -53.523 -12.373 1.00 44.88 112 PRO A N 1
ATOM 792 C CA . PRO A 1 112 ? 9.668 -52.276 -13.183 1.00 44.88 112 PRO A CA 1
ATOM 793 C C . PRO A 1 112 ? 8.671 -51.133 -12.819 1.00 44.88 112 PRO A C 1
ATOM 795 O O . PRO A 1 112 ? 7.882 -51.274 -11.895 1.00 44.88 112 PRO A O 1
ATOM 798 N N . GLY A 1 113 ? 8.603 -49.969 -13.491 1.00 27.05 113 GLY A N 1
ATOM 799 C CA . GLY A 1 113 ? 9.426 -49.357 -14.557 1.00 27.05 113 GLY A CA 1
ATOM 800 C C . GLY A 1 113 ? 8.733 -48.121 -15.183 1.00 27.05 113 GLY A C 1
ATOM 801 O O . GLY A 1 113 ? 7.521 -47.966 -15.051 1.00 27.05 113 GLY A O 1
ATOM 802 N N . ALA A 1 114 ? 9.477 -47.227 -15.855 1.00 26.83 114 ALA A N 1
ATOM 803 C CA . ALA A 1 114 ? 8.943 -46.015 -16.508 1.00 26.83 114 ALA A CA 1
ATOM 804 C C . ALA A 1 114 ? 9.802 -45.576 -17.726 1.00 26.83 114 ALA A C 1
ATOM 806 O O . ALA A 1 114 ? 11.006 -45.838 -17.725 1.00 26.83 114 ALA A O 1
ATOM 807 N N . PRO A 1 115 ? 9.225 -44.929 -18.765 1.00 35.78 115 PRO A N 1
ATOM 808 C CA . PRO A 1 115 ? 9.914 -44.657 -20.035 1.00 35.78 115 PRO A CA 1
ATOM 809 C C . PRO A 1 115 ? 10.886 -43.450 -20.000 1.00 35.78 115 PRO A C 1
ATOM 811 O O . PRO A 1 115 ? 10.745 -42.560 -19.157 1.00 35.78 115 PRO A O 1
ATOM 814 N N . PRO A 1 116 ? 11.876 -43.393 -20.918 1.00 37.22 116 PRO A N 1
ATOM 815 C CA . PRO A 1 116 ? 13.045 -42.517 -20.793 1.00 37.22 116 PRO A CA 1
ATOM 816 C C . PRO A 1 116 ? 12.868 -41.098 -21.360 1.00 37.22 116 PRO A C 1
ATOM 818 O O . PRO A 1 116 ? 12.085 -40.849 -22.275 1.00 37.22 116 PRO A O 1
ATOM 821 N N . ARG A 1 117 ? 13.713 -40.173 -20.880 1.00 30.53 117 ARG A N 1
ATOM 822 C CA . ARG A 1 117 ? 14.014 -38.898 -21.553 1.00 30.53 117 ARG A CA 1
ATOM 823 C C . ARG A 1 117 ? 15.260 -39.053 -22.423 1.00 30.53 117 ARG A C 1
ATOM 825 O O . ARG A 1 117 ? 16.322 -39.381 -21.902 1.00 30.53 117 ARG A O 1
ATOM 832 N N . GLY A 1 118 ? 15.153 -38.749 -23.714 1.00 27.28 118 GLY A N 1
ATOM 833 C CA . GLY A 1 118 ? 16.319 -38.608 -24.584 1.00 27.28 118 GLY A CA 1
ATOM 834 C C . GLY A 1 118 ? 17.043 -37.284 -24.329 1.00 27.28 118 GLY A C 1
ATOM 835 O O . GLY A 1 118 ? 16.466 -36.219 -24.536 1.00 27.28 118 GLY A O 1
ATOM 836 N N . HIS A 1 119 ? 18.305 -37.350 -23.906 1.00 28.28 119 HIS A N 1
ATOM 837 C CA . HIS A 1 119 ? 19.251 -36.240 -24.026 1.00 28.28 119 HIS A CA 1
ATOM 838 C C . HIS A 1 119 ? 20.053 -36.408 -25.320 1.00 28.28 119 HIS A C 1
ATOM 840 O O . HIS A 1 119 ? 20.496 -37.513 -25.624 1.00 28.28 119 HIS A O 1
ATOM 846 N N . LEU A 1 120 ? 20.306 -35.310 -26.032 1.00 28.27 120 LEU A N 1
ATOM 847 C CA . LEU A 1 120 ? 21.346 -35.240 -27.056 1.00 28.27 120 LEU A CA 1
ATOM 848 C C . LEU A 1 120 ? 22.167 -33.966 -26.854 1.00 28.27 120 LEU A C 1
ATOM 850 O O . LEU A 1 120 ? 21.615 -32.880 -26.684 1.00 28.27 120 LEU A O 1
ATOM 854 N N . HIS A 1 121 ? 23.488 -34.129 -26.848 1.00 27.36 121 HIS A N 1
ATOM 855 C CA . HIS A 1 121 ? 24.440 -33.027 -26.928 1.00 27.36 121 HIS A CA 1
ATOM 856 C C . HIS A 1 121 ? 24.483 -32.466 -28.355 1.00 27.36 121 HIS A C 1
ATOM 858 O O . HIS A 1 121 ? 24.177 -33.169 -29.318 1.00 27.36 121 HIS A O 1
ATOM 864 N N . TRP A 1 122 ? 24.961 -31.231 -28.485 1.00 24.92 122 TRP A N 1
ATOM 865 C CA . TRP A 1 122 ? 25.574 -30.748 -29.719 1.00 24.92 122 TRP A CA 1
ATOM 866 C C . TRP A 1 122 ? 26.760 -29.851 -29.370 1.00 24.92 122 TRP A C 1
ATOM 868 O O . TRP A 1 122 ? 26.658 -29.035 -28.455 1.00 24.92 122 TRP A O 1
ATOM 878 N N . ASP A 1 123 ? 27.869 -30.033 -30.082 1.00 26.00 123 ASP A N 1
ATOM 879 C CA . ASP A 1 123 ? 29.143 -29.336 -29.873 1.00 26.00 123 ASP A CA 1
ATOM 880 C C . ASP A 1 123 ? 29.571 -28.683 -31.211 1.00 26.00 123 ASP A C 1
ATOM 882 O O . ASP A 1 123 ? 29.221 -29.214 -32.271 1.00 26.00 123 ASP A O 1
ATOM 886 N N . PRO A 1 124 ? 30.212 -27.498 -31.234 1.00 39.25 124 PRO A N 1
ATOM 887 C CA . PRO A 1 124 ? 30.089 -26.609 -32.389 1.00 39.25 124 PRO A CA 1
ATOM 888 C C . PRO A 1 124 ? 31.282 -26.630 -33.357 1.00 39.25 124 PRO A C 1
ATOM 890 O O . PRO A 1 124 ? 32.384 -26.239 -32.986 1.00 39.25 124 PRO A O 1
ATOM 893 N N . ALA A 1 125 ? 31.025 -26.882 -34.647 1.00 27.33 125 ALA A N 1
ATOM 894 C CA . ALA A 1 125 ? 31.723 -26.203 -35.751 1.00 27.33 125 ALA A CA 1
ATOM 895 C C . ALA A 1 125 ? 31.096 -26.485 -37.129 1.00 27.33 125 ALA A C 1
ATOM 897 O O . ALA A 1 125 ? 31.079 -27.627 -37.574 1.00 27.33 125 ALA A O 1
ATOM 898 N N . GLN A 1 126 ? 30.744 -25.430 -37.873 1.00 27.12 126 GLN A N 1
ATOM 899 C CA . GLN A 1 126 ? 31.147 -25.285 -39.282 1.00 27.12 126 GLN A CA 1
ATOM 900 C C . GLN A 1 126 ? 30.969 -23.836 -39.761 1.00 27.12 126 GLN A C 1
ATOM 902 O O . GLN A 1 126 ? 30.060 -23.125 -39.335 1.00 27.12 126 GLN A O 1
ATOM 907 N N . ARG A 1 127 ? 31.879 -23.376 -40.630 1.00 29.44 127 ARG A N 1
ATOM 908 C CA . ARG A 1 127 ? 31.841 -22.040 -41.245 1.00 29.44 127 ARG A CA 1
ATOM 909 C C . ARG A 1 127 ? 31.120 -22.114 -42.589 1.00 29.44 127 ARG A C 1
ATOM 911 O O . ARG A 1 127 ? 31.491 -22.939 -43.416 1.00 29.44 127 ARG A O 1
ATOM 918 N N . VAL A 1 128 ? 30.211 -21.178 -42.855 1.00 29.03 128 VAL A N 1
ATOM 919 C CA . VAL A 1 128 ? 29.701 -20.892 -44.207 1.00 29.03 128 VAL A CA 1
ATOM 920 C C . VAL A 1 128 ? 29.835 -19.390 -44.464 1.00 29.03 128 VAL A C 1
ATOM 922 O O . VAL A 1 128 ? 29.555 -18.580 -43.582 1.00 29.03 128 VAL A O 1
ATOM 925 N N . GLN A 1 129 ? 30.325 -19.015 -45.647 1.00 27.72 129 GLN A N 1
ATOM 926 C CA . GLN A 1 129 ? 30.509 -17.616 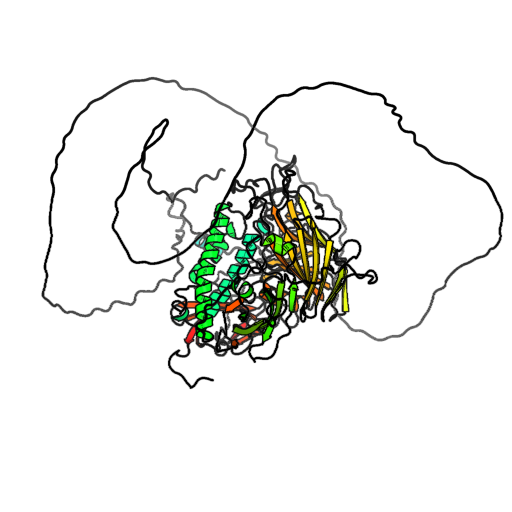-46.045 1.00 27.72 129 GLN A CA 1
ATOM 927 C C . GLN A 1 129 ? 29.223 -17.050 -46.675 1.00 27.72 129 GLN A C 1
ATOM 929 O O . GLN A 1 129 ? 28.569 -17.766 -47.434 1.00 27.72 129 GLN A O 1
ATOM 934 N N . PRO A 1 130 ? 28.874 -15.771 -46.446 1.00 32.44 130 PRO A N 1
ATOM 935 C CA . PRO A 1 130 ? 27.849 -15.091 -47.231 1.00 32.44 130 PRO A CA 1
ATOM 936 C C . PRO A 1 130 ? 28.405 -14.660 -48.606 1.00 32.44 130 PRO A C 1
ATOM 938 O O . PRO A 1 130 ? 29.562 -14.233 -48.689 1.00 32.44 130 PRO A O 1
ATOM 941 N N . PRO A 1 131 ? 27.606 -14.713 -49.688 1.00 32.53 131 PRO A N 1
ATOM 942 C CA . PRO A 1 131 ? 28.020 -14.205 -50.993 1.00 32.53 131 PRO A CA 1
ATOM 943 C C . PRO A 1 131 ? 28.125 -12.671 -51.000 1.00 32.53 131 PRO A C 1
ATOM 945 O O . PRO A 1 131 ? 27.373 -11.964 -50.328 1.00 32.53 131 PRO A O 1
ATOM 948 N N . ARG A 1 132 ? 29.057 -12.143 -51.802 1.00 30.09 132 ARG A N 1
ATOM 949 C CA . ARG A 1 132 ? 29.198 -10.703 -52.079 1.00 30.09 132 ARG A CA 1
ATOM 950 C C . ARG A 1 132 ? 28.243 -10.274 -53.197 1.00 30.09 132 ARG A C 1
ATOM 952 O O . ARG A 1 132 ? 28.072 -11.028 -54.148 1.00 30.09 132 ARG A O 1
ATOM 959 N N . GLY A 1 133 ? 27.799 -9.012 -53.180 1.00 28.22 133 GLY A N 1
ATOM 960 C CA . GLY A 1 133 ? 27.524 -8.287 -54.430 1.00 28.22 133 GLY A CA 1
ATOM 961 C C . GLY A 1 133 ? 26.275 -7.406 -54.485 1.00 28.22 133 GLY A C 1
ATOM 962 O O . GLY A 1 133 ? 25.272 -7.819 -55.047 1.00 28.22 133 GLY A O 1
ATOM 963 N N . ALA A 1 134 ? 26.392 -6.157 -54.023 1.00 27.36 134 ALA A N 1
ATOM 964 C CA . ALA A 1 134 ? 25.818 -4.977 -54.688 1.00 27.36 134 ALA A CA 1
ATOM 965 C C . ALA A 1 134 ? 26.405 -3.703 -54.051 1.00 27.36 134 ALA A C 1
ATOM 967 O O . ALA A 1 134 ? 26.105 -3.389 -52.902 1.00 27.36 134 ALA A O 1
ATOM 968 N N . VAL A 1 135 ? 27.247 -2.970 -54.784 1.00 29.28 135 VAL A N 1
ATOM 969 C CA . VAL A 1 135 ? 27.741 -1.642 -54.382 1.00 29.28 135 VAL A CA 1
ATOM 970 C C . VAL A 1 135 ? 27.247 -0.625 -55.400 1.00 29.28 135 VAL A C 1
ATOM 972 O O . VAL A 1 135 ? 27.523 -0.772 -56.587 1.00 29.28 135 VAL A O 1
ATOM 975 N N . LEU A 1 136 ? 26.579 0.428 -54.932 1.00 28.47 136 LEU A N 1
ATOM 976 C CA . LEU A 1 136 ? 26.403 1.673 -55.677 1.00 28.47 136 LEU A CA 1
ATOM 977 C C . LEU A 1 136 ? 26.716 2.850 -54.749 1.00 28.47 136 LEU A C 1
ATOM 979 O O . LEU A 1 136 ? 26.267 2.889 -53.604 1.00 28.47 136 LEU A O 1
ATOM 983 N N . GLY A 1 137 ? 27.552 3.765 -55.241 1.00 26.94 137 GLY A N 1
ATOM 984 C CA . GLY A 1 137 ? 28.047 4.923 -54.499 1.00 26.94 137 GLY A CA 1
ATOM 985 C C . GLY A 1 137 ? 27.132 6.155 -54.581 1.00 26.94 137 GLY A C 1
ATOM 986 O O . GLY A 1 137 ? 26.103 6.128 -55.257 1.00 26.94 137 GLY A O 1
ATOM 987 N N . PRO A 1 138 ? 27.500 7.248 -53.891 1.00 36.38 138 PRO A N 1
ATOM 988 C CA . PRO A 1 138 ? 26.701 8.468 -53.822 1.00 36.38 138 PRO A CA 1
ATOM 989 C C . PRO A 1 138 ? 26.867 9.364 -55.059 1.00 36.38 138 PRO A C 1
ATOM 991 O O . PRO A 1 138 ? 27.925 9.389 -55.685 1.00 36.38 138 PRO A O 1
ATOM 994 N N . ALA A 1 139 ? 25.853 10.188 -55.336 1.00 26.92 139 ALA A N 1
ATOM 995 C CA . ALA A 1 139 ? 25.915 11.266 -56.321 1.00 26.92 139 ALA A CA 1
ATOM 996 C C . ALA A 1 139 ? 25.581 12.623 -55.672 1.00 26.92 139 ALA A C 1
ATOM 998 O O . ALA A 1 139 ? 24.540 12.792 -55.038 1.00 26.92 139 ALA A O 1
ATOM 999 N N . LEU A 1 140 ? 26.475 13.596 -55.846 1.00 31.11 140 LEU A N 1
ATOM 1000 C CA . LEU A 1 140 ? 26.253 15.014 -55.543 1.00 31.11 140 LEU A CA 1
ATOM 1001 C C . LEU A 1 140 ? 25.568 15.693 -56.736 1.00 31.11 140 LEU A C 1
ATOM 1003 O O . LEU A 1 140 ? 25.930 15.376 -57.861 1.00 31.11 140 LEU A O 1
ATOM 1007 N N . HIS A 1 141 ? 24.705 16.697 -56.511 1.00 26.83 141 HIS A N 1
ATOM 1008 C CA . HIS A 1 141 ? 24.758 17.954 -57.283 1.00 26.83 141 HIS A CA 1
ATOM 1009 C C . HIS A 1 141 ? 23.912 19.109 -56.697 1.00 26.83 141 HIS A C 1
ATOM 1011 O O . HIS A 1 141 ? 22.886 18.928 -56.048 1.00 26.83 141 HIS A O 1
ATOM 1017 N N . ARG A 1 142 ? 24.383 20.328 -56.985 1.00 27.91 142 ARG A N 1
ATOM 1018 C CA . ARG A 1 142 ? 23.760 21.670 -56.893 1.00 27.91 142 ARG A CA 1
ATOM 1019 C C . ARG A 1 142 ? 24.135 22.412 -58.203 1.00 27.91 142 ARG A C 1
ATOM 1021 O O . ARG A 1 142 ? 25.076 21.946 -58.855 1.00 27.91 142 ARG A O 1
ATOM 1028 N N . PRO A 1 143 ? 23.625 23.629 -58.505 1.00 51.41 143 PRO A N 1
ATOM 1029 C CA . PRO A 1 143 ? 22.326 24.273 -58.235 1.00 51.41 143 PRO A CA 1
ATOM 1030 C C . PRO A 1 143 ? 21.643 24.673 -59.586 1.00 51.41 143 PRO A C 1
ATOM 1032 O O . PRO A 1 143 ? 21.933 24.026 -60.589 1.00 51.41 143 PRO A O 1
ATOM 1035 N N . PRO A 1 144 ? 20.750 25.694 -59.668 1.00 46.09 144 PRO A N 1
ATOM 1036 C CA . PRO A 1 144 ? 21.214 27.058 -60.016 1.00 46.09 144 PRO A CA 1
ATOM 1037 C C . PRO A 1 144 ? 20.453 28.215 -59.293 1.00 46.09 144 PRO A C 1
ATOM 1039 O O . PRO A 1 144 ? 19.900 28.011 -58.215 1.00 46.09 144 PRO A O 1
ATOM 1042 N N . ARG A 1 145 ? 20.512 29.462 -59.812 1.00 32.44 145 ARG A N 1
ATOM 1043 C CA . ARG A 1 145 ? 20.173 30.736 -59.119 1.00 32.44 145 ARG A CA 1
ATOM 1044 C C . ARG A 1 145 ? 19.124 31.621 -59.838 1.00 32.44 145 ARG A C 1
ATOM 1046 O O . ARG A 1 145 ? 19.232 31.798 -61.043 1.00 32.44 145 ARG A O 1
ATOM 1053 N N . GLY A 1 146 ? 18.357 32.396 -59.050 1.00 28.77 146 GLY A N 1
ATOM 1054 C CA . GLY A 1 146 ? 18.251 33.872 -59.194 1.00 28.77 146 GLY A CA 1
ATOM 1055 C C . GLY A 1 146 ? 17.030 34.498 -59.909 1.00 28.77 146 GLY A C 1
ATOM 1056 O O . GLY A 1 146 ? 16.570 33.983 -60.916 1.00 28.77 146 GLY A O 1
ATOM 1057 N N . GLY A 1 147 ? 16.552 35.668 -59.426 1.00 28.73 147 GLY A N 1
ATOM 1058 C CA . GLY A 1 147 ? 15.440 36.411 -60.069 1.00 28.73 147 GLY A CA 1
ATOM 1059 C C . GLY A 1 147 ? 14.877 37.681 -59.375 1.00 28.73 147 GLY A C 1
ATOM 1060 O O . GLY A 1 147 ? 13.736 37.656 -58.950 1.00 28.73 147 GLY A O 1
ATOM 1061 N N . ARG A 1 148 ? 15.666 38.773 -59.287 1.00 30.75 148 ARG A N 1
ATOM 1062 C CA . ARG A 1 148 ? 15.312 40.236 -59.246 1.00 30.75 148 ARG A CA 1
ATOM 1063 C C . ARG A 1 148 ? 13.988 40.766 -58.599 1.00 30.75 148 ARG A C 1
ATOM 1065 O O . ARG A 1 148 ? 12.906 40.368 -58.999 1.00 30.75 148 ARG A O 1
ATOM 1072 N N . GLY A 1 149 ? 14.064 41.886 -57.843 1.00 26.69 149 GLY A N 1
ATOM 1073 C CA . GLY A 1 149 ? 13.008 42.942 -57.859 1.00 26.69 149 GLY A CA 1
ATOM 1074 C C . GLY A 1 149 ? 12.583 43.642 -56.538 1.00 26.69 149 GLY A C 1
ATOM 1075 O O . GLY A 1 149 ? 12.266 42.996 -55.549 1.00 26.69 149 GLY A O 1
ATOM 1076 N N . ARG A 1 150 ? 12.511 44.987 -56.553 1.00 27.59 150 ARG A N 1
ATOM 1077 C CA . ARG A 1 150 ? 11.806 45.944 -55.635 1.00 27.59 150 ARG A CA 1
ATOM 1078 C C . ARG A 1 150 ? 11.209 47.083 -56.540 1.00 27.59 150 ARG A C 1
ATOM 1080 O O . ARG A 1 150 ? 11.460 46.959 -57.740 1.00 27.59 150 ARG A O 1
ATOM 1087 N N . PRO A 1 151 ? 10.565 48.213 -56.102 1.00 46.84 151 PRO A N 1
ATOM 1088 C CA . PRO A 1 151 ? 10.153 48.705 -54.760 1.00 46.84 151 PRO A CA 1
ATOM 1089 C C . PRO A 1 151 ? 8.758 49.437 -54.638 1.00 46.84 151 PRO A C 1
ATOM 1091 O O . PRO A 1 151 ? 8.096 49.724 -55.621 1.00 46.84 151 PRO A O 1
ATOM 1094 N N . ARG A 1 152 ? 8.391 49.828 -53.394 1.00 28.31 152 ARG A N 1
ATOM 1095 C CA . ARG A 1 152 ? 7.648 51.045 -52.903 1.00 28.31 152 ARG A CA 1
ATOM 1096 C C . ARG A 1 152 ? 6.583 51.814 -53.752 1.00 28.31 152 ARG A C 1
ATOM 1098 O O . ARG A 1 152 ? 6.960 52.493 -54.697 1.00 28.31 152 ARG A O 1
ATOM 1105 N N . ALA A 1 153 ? 5.387 52.031 -53.160 1.00 27.56 153 ALA A N 1
ATOM 1106 C CA . ALA A 1 153 ? 4.656 53.330 -52.994 1.00 27.56 153 ALA A CA 1
ATOM 1107 C C . ALA A 1 153 ? 3.494 53.127 -51.963 1.00 27.56 153 ALA A C 1
ATOM 1109 O O . ALA A 1 153 ? 2.877 52.073 -52.002 1.00 27.56 153 ALA A O 1
ATOM 1110 N N . GLN A 1 154 ? 3.275 53.873 -50.863 1.00 28.31 154 GLN A N 1
ATOM 1111 C CA . GLN A 1 154 ? 2.887 55.284 -50.587 1.00 28.31 154 GLN A CA 1
ATOM 1112 C C . GLN A 1 154 ? 1.363 55.590 -50.441 1.00 28.31 154 GLN A C 1
ATOM 1114 O O . GLN A 1 154 ? 0.645 55.656 -51.424 1.00 28.31 154 GLN A O 1
ATOM 1119 N N . ARG A 1 155 ? 0.964 55.911 -49.189 1.00 29.62 155 ARG A N 1
ATOM 1120 C CA . ARG A 1 155 ? -0.040 56.903 -48.691 1.00 29.62 155 ARG A CA 1
ATOM 1121 C C . ARG A 1 155 ? -1.498 56.966 -49.224 1.00 29.62 155 ARG A C 1
ATOM 1123 O O . ARG A 1 155 ? -1.737 57.238 -50.389 1.00 29.62 155 ARG A O 1
ATOM 1130 N N . GLY A 1 156 ? -2.455 57.025 -48.281 1.00 27.39 156 GLY A N 1
ATOM 1131 C CA . GLY A 1 156 ? -3.805 57.608 -48.453 1.00 27.39 156 GLY A CA 1
ATOM 1132 C C . GLY A 1 156 ? -4.579 57.736 -47.119 1.00 27.39 156 GLY A C 1
ATOM 1133 O O . GLY A 1 156 ? -4.540 56.816 -46.311 1.00 27.39 156 GLY A O 1
ATOM 1134 N N . ARG A 1 157 ? -5.248 58.873 -46.851 1.00 30.83 157 ARG A N 1
ATOM 1135 C CA . ARG A 1 157 ? -6.059 59.163 -45.633 1.00 30.83 157 ARG A CA 1
ATOM 1136 C C . ARG A 1 157 ? -7.361 59.893 -46.007 1.00 30.83 157 ARG A C 1
ATOM 1138 O O . ARG A 1 157 ? -7.277 60.795 -46.836 1.00 30.83 157 ARG A O 1
ATOM 1145 N N . ARG A 1 158 ? -8.466 59.606 -45.292 1.00 29.38 158 ARG A N 1
ATOM 1146 C CA . ARG A 1 158 ? -9.620 60.465 -44.863 1.00 29.38 158 ARG A CA 1
ATOM 1147 C C . ARG A 1 158 ? -10.768 59.535 -44.386 1.00 29.38 158 ARG A C 1
ATOM 1149 O O . ARG A 1 158 ? -10.832 58.418 -44.877 1.00 29.38 158 ARG A O 1
ATOM 1156 N N . GLY A 1 159 ? -11.670 59.883 -43.460 1.00 29.09 159 GLY A N 1
ATOM 1157 C CA . GLY A 1 159 ? -11.712 61.014 -42.514 1.00 29.09 159 GLY A CA 1
ATOM 1158 C C . GLY A 1 159 ? -13.150 61.426 -42.121 1.00 29.09 159 GLY A C 1
ATOM 1159 O O . GLY A 1 159 ? -13.921 61.730 -43.020 1.00 29.09 159 GLY A O 1
ATOM 1160 N N . HIS A 1 160 ? -13.443 61.550 -40.810 1.00 29.75 160 HIS A N 1
ATOM 1161 C CA . HIS A 1 160 ? -14.716 62.032 -40.195 1.00 29.75 160 HIS A CA 1
ATOM 1162 C C . HIS A 1 160 ? -15.943 61.085 -40.352 1.00 29.75 160 HIS A C 1
ATOM 1164 O O . HIS A 1 160 ? -15.941 60.244 -41.241 1.00 29.75 160 HIS A O 1
ATOM 1170 N N . GLY A 1 161 ? -16.988 61.105 -39.500 1.00 27.20 161 GLY A N 1
ATOM 1171 C CA . GLY A 1 161 ? -17.269 61.928 -38.302 1.00 27.20 161 GLY A CA 1
ATOM 1172 C C . GLY A 1 161 ? -18.394 61.359 -37.388 1.00 27.20 161 GLY A C 1
ATOM 1173 O O . GLY A 1 161 ? -18.971 60.321 -37.687 1.00 27.20 161 GLY A O 1
ATOM 1174 N N . LEU A 1 162 ? -18.655 62.036 -36.258 1.00 29.39 162 LEU A N 1
ATOM 1175 C CA . LEU A 1 162 ? -19.672 61.774 -35.197 1.00 29.39 162 LEU A CA 1
ATOM 1176 C C . LEU A 1 162 ? -20.982 62.602 -35.466 1.00 29.39 162 LEU A C 1
ATOM 1178 O O . LEU A 1 162 ? -20.930 63.321 -36.466 1.00 29.39 162 LEU A O 1
ATOM 1182 N N . PRO A 1 163 ? -22.109 62.603 -34.671 1.00 46.41 163 PRO A N 1
ATOM 1183 C CA . PRO A 1 163 ? -22.217 62.323 -33.215 1.00 46.41 163 PRO A CA 1
ATOM 1184 C C . PRO A 1 163 ? -23.534 61.754 -32.568 1.00 46.41 163 PRO A C 1
ATOM 1186 O O . PRO A 1 163 ? -24.614 61.784 -33.136 1.00 46.41 163 PRO A O 1
ATOM 1189 N N . ALA A 1 164 ? -23.373 61.312 -31.305 1.00 31.92 164 ALA A N 1
ATOM 1190 C CA . ALA A 1 164 ? -24.165 61.500 -30.055 1.00 31.92 164 ALA A CA 1
ATOM 1191 C C . ALA A 1 164 ? -25.723 61.473 -29.929 1.00 31.92 164 ALA A C 1
ATOM 1193 O O . ALA A 1 164 ? -26.453 62.060 -30.716 1.00 31.92 164 ALA A O 1
ATOM 1194 N N . GLY A 1 165 ? -26.170 60.971 -28.754 1.00 27.77 165 GLY A N 1
ATOM 1195 C CA . GLY A 1 165 ? -27.452 61.265 -28.066 1.00 27.77 165 GLY A CA 1
ATOM 1196 C C . GLY A 1 165 ? -28.385 60.049 -27.835 1.00 27.77 165 GLY A C 1
ATOM 1197 O O . GLY A 1 165 ? -28.394 59.156 -28.670 1.00 27.77 165 GLY A O 1
ATOM 1198 N N . SER A 1 166 ? -29.262 59.935 -26.817 1.00 29.81 166 SER A N 1
ATOM 1199 C CA . SER A 1 166 ? -29.234 60.225 -25.353 1.00 29.81 166 SER A CA 1
ATOM 1200 C C . SER A 1 166 ? -30.666 60.095 -24.766 1.00 29.81 166 SER A C 1
ATOM 1202 O O . SER A 1 166 ? -31.561 60.697 -25.347 1.00 29.81 166 SER A O 1
ATOM 1204 N N . GLY A 1 167 ? -30.896 59.446 -23.603 1.00 28.95 167 GLY A N 1
ATOM 1205 C CA . GLY A 1 167 ? -32.114 59.697 -22.780 1.00 28.95 167 GLY A CA 1
ATOM 1206 C C . GLY A 1 167 ? -32.922 58.506 -22.203 1.00 28.95 167 GLY A C 1
ATOM 1207 O O . GLY A 1 167 ? -33.736 57.914 -22.891 1.00 28.95 167 GLY A O 1
ATOM 1208 N N . HIS A 1 168 ? -32.712 58.239 -20.906 1.00 30.58 168 HIS A N 1
ATOM 1209 C CA . HIS A 1 168 ? -33.620 57.799 -19.813 1.00 30.58 168 HIS A CA 1
ATOM 1210 C C . HIS A 1 168 ? -34.968 57.017 -19.959 1.00 30.58 168 HIS A C 1
ATOM 1212 O O . HIS A 1 168 ? -35.870 57.401 -20.690 1.00 30.58 168 HIS A O 1
ATOM 1218 N N . ALA A 1 169 ? -35.149 56.133 -18.950 1.00 29.52 169 ALA A N 1
ATOM 1219 C CA . ALA A 1 169 ? -36.361 55.822 -18.143 1.00 29.52 169 ALA A CA 1
ATOM 1220 C C . ALA A 1 169 ? -37.388 54.735 -18.580 1.00 29.52 169 ALA A C 1
ATOM 1222 O O . ALA A 1 169 ? -37.581 54.447 -19.753 1.00 29.52 169 ALA A O 1
ATOM 1223 N N . GLY A 1 170 ? -38.026 54.117 -17.565 1.00 25.11 170 GLY A N 1
ATOM 1224 C CA . GLY A 1 170 ? -39.172 53.174 -17.627 1.00 25.11 170 GLY A CA 1
ATOM 1225 C C . GLY A 1 170 ? -40.363 53.712 -16.794 1.00 25.11 170 GLY A C 1
ATOM 1226 O O . GLY A 1 170 ? -40.486 54.936 -16.767 1.00 25.11 170 GLY A O 1
ATOM 1227 N N . PRO A 1 171 ? -41.170 52.912 -16.036 1.00 45.19 171 PRO A N 1
ATOM 1228 C CA . PRO A 1 171 ? -41.101 51.453 -15.790 1.00 45.19 171 PRO A CA 1
ATOM 1229 C C . PRO A 1 171 ? -42.465 50.666 -15.711 1.00 45.19 171 PRO A C 1
ATOM 1231 O O . PRO A 1 171 ? -43.536 51.249 -15.666 1.00 45.19 171 PRO A O 1
ATOM 1234 N N . ALA A 1 172 ? -42.373 49.327 -15.580 1.00 29.30 172 ALA A N 1
ATOM 1235 C CA . ALA A 1 172 ? -43.189 48.395 -14.745 1.00 29.30 172 ALA A CA 1
ATOM 1236 C C . ALA A 1 172 ? -44.738 48.138 -14.897 1.00 29.30 172 ALA A C 1
ATOM 1238 O O . ALA A 1 172 ? -45.535 48.991 -14.539 1.00 29.30 172 ALA A O 1
ATOM 1239 N N . VAL A 1 173 ? -45.103 46.844 -15.139 1.00 26.23 173 VAL A N 1
ATOM 1240 C CA . VAL A 1 173 ? -46.004 45.954 -14.303 1.00 26.23 173 VAL A CA 1
ATOM 1241 C C . VAL A 1 173 ? -47.556 46.204 -14.284 1.00 26.23 173 VAL A C 1
ATOM 1243 O O . VAL A 1 173 ? -47.948 47.361 -14.218 1.00 26.23 173 VAL A O 1
ATOM 1246 N N . PRO A 1 174 ? -48.483 45.195 -14.170 1.00 51.12 174 PRO A N 1
ATOM 1247 C CA . PRO A 1 174 ? -48.587 43.799 -14.700 1.00 51.12 174 PRO A CA 1
ATOM 1248 C C . PRO A 1 174 ? -50.040 43.358 -15.156 1.00 51.12 174 PRO A C 1
ATOM 1250 O O . PRO A 1 174 ? -50.958 44.162 -15.082 1.00 51.12 174 PRO A O 1
ATOM 1253 N N . HIS A 1 175 ? -50.271 42.079 -15.563 1.00 25.84 175 HIS A N 1
ATOM 1254 C CA . HIS A 1 175 ? -51.404 41.146 -15.199 1.00 25.84 175 HIS A CA 1
ATOM 1255 C C . HIS A 1 175 ? -51.701 39.986 -16.214 1.00 25.84 175 HIS A C 1
ATOM 1257 O O . HIS A 1 175 ? -50.988 39.814 -17.198 1.00 25.84 175 HIS A O 1
ATOM 1263 N N . GLN A 1 176 ? -52.687 39.124 -15.891 1.00 24.12 176 GLN A N 1
ATOM 1264 C CA . GLN A 1 176 ? -53.054 37.766 -16.395 1.00 24.12 176 GLN A CA 1
ATOM 1265 C C . GLN A 1 176 ? -54.582 37.700 -16.760 1.00 24.12 176 GLN A C 1
ATOM 1267 O O . GLN A 1 176 ? -55.234 38.714 -16.516 1.00 24.12 176 GLN A O 1
ATOM 1272 N N . PRO A 1 177 ? -55.256 36.553 -17.094 1.00 46.66 177 PRO A N 1
ATOM 1273 C CA . PRO A 1 177 ? -54.972 35.377 -17.976 1.00 46.66 177 PRO A CA 1
ATOM 1274 C C . PRO A 1 177 ? -56.190 34.861 -18.849 1.00 46.66 177 PRO A C 1
ATOM 1276 O O . PRO A 1 177 ? -57.289 35.389 -18.740 1.00 46.66 177 PRO A O 1
ATOM 1279 N N . HIS A 1 178 ? -56.019 33.717 -19.567 1.00 24.95 178 HIS A N 1
ATOM 1280 C CA . HIS A 1 178 ? -57.048 32.693 -19.978 1.00 24.95 178 HIS A CA 1
ATOM 1281 C C . HIS A 1 178 ? -58.109 33.020 -21.084 1.00 24.95 178 HIS A C 1
ATOM 1283 O O . HIS A 1 178 ? -58.224 34.191 -21.437 1.00 24.95 178 HIS A O 1
ATOM 1289 N N . PRO A 1 179 ? -58.938 32.058 -21.619 1.00 48.00 179 PRO A N 1
ATOM 1290 C CA . PRO A 1 179 ? -58.913 30.555 -21.664 1.00 48.00 179 PRO A CA 1
ATOM 1291 C C . PRO A 1 179 ? -59.255 29.899 -23.071 1.00 48.00 179 PRO A C 1
ATOM 1293 O O . PRO A 1 179 ? -59.339 30.615 -24.061 1.00 48.00 179 PRO A O 1
ATOM 1296 N N . HIS A 1 180 ? -59.532 28.565 -23.119 1.00 29.19 180 HIS A N 1
ATOM 1297 C CA . HIS A 1 180 ? -60.289 27.757 -24.147 1.00 29.19 180 HIS A CA 1
ATOM 1298 C C . HIS A 1 180 ? -59.631 27.367 -25.518 1.00 29.19 180 HIS A C 1
ATOM 1300 O O . HIS A 1 180 ? -58.853 28.142 -26.057 1.00 29.19 180 HIS A O 1
ATOM 1306 N N . ASP A 1 181 ? -59.901 26.209 -26.182 1.00 29.77 181 ASP A N 1
ATOM 1307 C CA . ASP A 1 181 ? -60.449 24.887 -25.745 1.00 29.77 181 ASP A CA 1
ATOM 1308 C C . ASP A 1 181 ? -60.137 23.671 -26.701 1.00 29.77 181 ASP A C 1
ATOM 1310 O O . ASP A 1 181 ? -59.457 23.811 -27.714 1.00 29.77 181 ASP A O 1
ATOM 1314 N N . HIS A 1 182 ? -60.648 22.478 -26.336 1.00 28.59 182 HIS A N 1
ATOM 1315 C CA . HIS A 1 182 ? -60.550 21.088 -26.846 1.00 28.59 182 HIS A CA 1
ATOM 1316 C C . HIS A 1 182 ? -60.440 20.730 -28.356 1.00 28.59 182 HIS A C 1
ATOM 1318 O O . HIS A 1 182 ? -61.062 21.321 -29.234 1.00 28.59 182 HIS A O 1
ATOM 1324 N N . GLY A 1 183 ? -59.830 19.551 -28.610 1.00 24.11 183 GLY A N 1
ATOM 1325 C CA . GLY A 1 183 ? -60.038 18.710 -29.808 1.00 24.11 183 GLY A CA 1
ATOM 1326 C C . GLY A 1 183 ? -59.455 17.281 -29.677 1.00 24.11 183 GLY A C 1
ATOM 1327 O O . GLY A 1 183 ? -58.275 17.125 -29.378 1.00 24.11 183 GLY A O 1
ATOM 1328 N N . LEU A 1 184 ? -60.259 16.225 -29.892 1.00 28.95 184 LEU A N 1
ATOM 1329 C CA . LEU A 1 184 ? -59.891 14.801 -29.690 1.00 28.95 184 LEU A CA 1
ATOM 1330 C C . LEU A 1 184 ? -59.788 14.000 -31.005 1.00 28.95 184 LEU A C 1
ATOM 1332 O O . LEU A 1 184 ? -60.691 14.088 -31.835 1.00 28.95 184 LEU A O 1
ATOM 1336 N N . ARG A 1 185 ? -58.773 13.123 -31.143 1.00 25.80 185 ARG A N 1
ATOM 1337 C CA . ARG A 1 185 ? -58.794 11.923 -32.021 1.00 25.80 185 ARG A CA 1
ATOM 1338 C C . ARG A 1 185 ? -57.667 10.920 -31.702 1.00 25.80 185 ARG A C 1
ATOM 1340 O O . ARG A 1 185 ? -56.550 11.307 -31.385 1.00 25.80 185 ARG A O 1
ATOM 1347 N N . LEU A 1 186 ? -57.975 9.629 -31.842 1.00 26.80 186 LEU A N 1
ATOM 1348 C CA . LEU A 1 186 ? -57.101 8.447 -3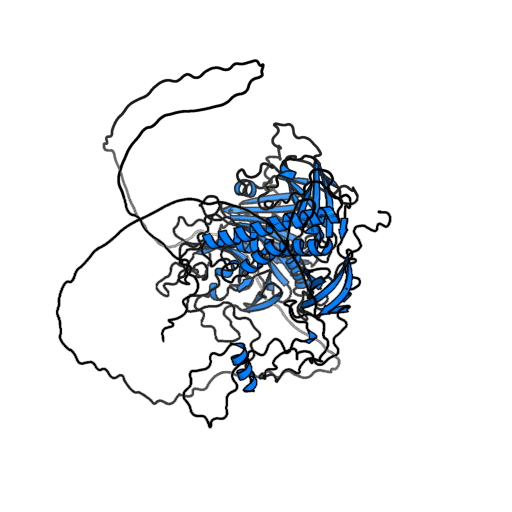1.717 1.00 26.80 186 LEU A CA 1
ATOM 1349 C C . LEU A 1 186 ? -57.624 7.355 -32.682 1.00 26.80 186 LEU A C 1
ATOM 1351 O O . LEU A 1 186 ? -58.798 7.432 -33.051 1.00 26.80 186 LEU A O 1
ATOM 1355 N N . PRO A 1 187 ? -56.876 6.276 -32.991 1.00 38.09 187 PRO A N 1
ATOM 1356 C CA . PRO A 1 187 ? -55.417 6.110 -33.008 1.00 38.09 187 PRO A CA 1
ATOM 1357 C C . PRO A 1 187 ? -54.901 5.587 -34.376 1.00 38.09 187 PRO A C 1
ATOM 1359 O O . PRO A 1 187 ? -55.670 5.110 -35.207 1.00 38.09 187 PRO A O 1
ATOM 1362 N N . LEU A 1 188 ? -53.578 5.545 -34.577 1.00 26.77 188 LEU A N 1
ATOM 1363 C CA . LEU A 1 188 ? -52.944 4.696 -35.600 1.00 26.77 188 LEU A CA 1
ATOM 1364 C C . LEU A 1 188 ? -51.773 3.907 -34.997 1.00 26.77 188 LEU A C 1
ATOM 1366 O O . LEU A 1 188 ? -51.070 4.392 -34.113 1.00 26.77 188 LEU A O 1
ATOM 1370 N N . ARG A 1 189 ? -51.590 2.661 -35.452 1.00 31.42 189 ARG A N 1
ATOM 1371 C CA . ARG A 1 189 ? -50.538 1.751 -34.967 1.00 31.42 189 ARG A CA 1
ATOM 1372 C C . ARG A 1 189 ? -49.179 2.110 -35.569 1.00 31.42 189 ARG A C 1
ATOM 1374 O O . ARG A 1 189 ? -48.876 1.681 -36.682 1.00 31.42 189 ARG A O 1
ATOM 1381 N N . GLU A 1 190 ? -48.326 2.775 -34.802 1.00 29.56 190 GLU A N 1
ATOM 1382 C CA . GLU A 1 190 ? -46.886 2.719 -35.065 1.00 29.56 190 GLU A CA 1
ATOM 1383 C C . GLU A 1 190 ? -46.302 1.375 -34.601 1.00 29.56 190 GLU A C 1
ATOM 1385 O O . GLU A 1 190 ? -46.773 0.753 -33.644 1.00 29.56 190 GLU A O 1
ATOM 1390 N N . ARG A 1 191 ? -45.282 0.890 -35.316 1.00 30.59 191 ARG A N 1
ATOM 1391 C CA . ARG A 1 191 ? -44.507 -0.292 -34.911 1.00 30.59 191 ARG A CA 1
ATOM 1392 C C . ARG A 1 191 ? -43.453 0.146 -33.886 1.00 30.59 191 ARG A C 1
ATOM 1394 O O . ARG A 1 191 ? -42.903 1.233 -34.055 1.00 30.59 191 ARG A O 1
ATOM 1401 N N . PRO A 1 192 ? -43.111 -0.676 -32.876 1.00 30.09 192 PRO A N 1
ATOM 1402 C CA . PRO A 1 192 ? -42.026 -0.336 -31.962 1.00 30.09 192 PRO A CA 1
ATOM 1403 C C . PRO A 1 192 ? -40.714 -0.145 -32.746 1.00 30.09 192 PRO A C 1
ATOM 1405 O O . PRO A 1 192 ? -40.442 -0.926 -33.668 1.00 30.09 192 PRO A O 1
ATOM 1408 N N . PRO A 1 193 ? -39.896 0.870 -32.414 1.00 31.45 193 PRO A N 1
ATOM 1409 C CA . PRO A 1 193 ? -38.642 1.116 -33.110 1.00 31.45 193 PRO A CA 1
ATOM 1410 C C . PRO A 1 193 ? -37.679 -0.058 -32.908 1.00 31.45 193 PRO A C 1
ATOM 1412 O O . PRO A 1 193 ? -37.513 -0.569 -31.800 1.00 31.45 193 PRO A O 1
ATOM 1415 N N . VAL A 1 194 ? -37.015 -0.475 -33.988 1.00 30.42 194 VAL A N 1
ATOM 1416 C CA . VAL A 1 194 ? -35.968 -1.500 -33.919 1.00 30.42 194 VAL A CA 1
ATOM 1417 C C . VAL A 1 194 ? -34.778 -0.922 -33.157 1.00 30.42 194 VAL A C 1
ATOM 1419 O O . VAL A 1 194 ? -34.071 -0.053 -33.668 1.00 30.42 194 VAL A O 1
ATOM 1422 N N . VAL A 1 195 ? -34.556 -1.417 -31.939 1.00 29.55 195 VAL A N 1
ATOM 1423 C CA . VAL A 1 195 ? -33.388 -1.069 -31.122 1.00 29.55 195 VAL A CA 1
ATOM 1424 C C . VAL A 1 195 ? -32.125 -1.501 -31.869 1.00 29.55 195 VAL A C 1
ATOM 1426 O O . VAL A 1 195 ? -31.885 -2.692 -32.059 1.00 29.55 195 VAL A O 1
ATOM 1429 N N . GLN A 1 196 ? -31.324 -0.533 -32.317 1.00 31.09 196 GLN A N 1
ATOM 1430 C CA . GLN A 1 196 ? -30.015 -0.810 -32.907 1.00 31.09 196 GLN A CA 1
ATOM 1431 C C . GLN A 1 196 ? -29.027 -1.224 -31.810 1.00 31.09 196 GLN A C 1
ATOM 1433 O O . GLN A 1 196 ? -29.003 -0.628 -30.734 1.00 31.09 196 GLN A O 1
ATOM 1438 N N . GLU A 1 197 ? -28.192 -2.229 -32.084 1.00 32.75 197 GLU A N 1
ATOM 1439 C CA . GLU A 1 197 ? -27.168 -2.672 -31.134 1.00 32.75 197 GLU A CA 1
ATOM 1440 C C . GLU A 1 197 ? -26.139 -1.558 -30.851 1.00 32.75 197 GLU A C 1
ATOM 1442 O O . GLU A 1 197 ? -25.546 -1.015 -31.796 1.00 32.75 197 GLU A O 1
ATOM 1447 N N . PRO A 1 198 ? -25.844 -1.246 -29.575 1.00 32.66 198 PRO A N 1
ATOM 1448 C CA . PRO A 1 198 ? -24.801 -0.292 -29.225 1.00 32.66 198 PRO A CA 1
ATOM 1449 C C . PRO A 1 198 ? -23.420 -0.884 -29.543 1.00 32.66 198 PRO A C 1
ATOM 1451 O O . PRO A 1 198 ? -22.904 -1.732 -28.819 1.00 32.66 198 PRO A O 1
ATOM 1454 N N . GLY A 1 199 ? -22.805 -0.432 -30.639 1.00 39.09 199 GLY A N 1
ATOM 1455 C CA . GLY A 1 199 ? -21.435 -0.820 -30.999 1.00 39.09 199 GLY A CA 1
ATOM 1456 C C . GLY A 1 199 ? -21.083 -0.745 -32.486 1.00 39.09 199 GLY A C 1
ATOM 1457 O O . GLY A 1 199 ? -19.898 -0.709 -32.824 1.00 39.09 199 GLY A O 1
ATOM 1458 N N . GLN A 1 200 ? -22.066 -0.677 -33.393 1.00 44.75 200 GLN A N 1
ATOM 1459 C CA . GLN A 1 200 ? -21.794 -0.566 -34.833 1.00 44.75 200 GLN A CA 1
ATOM 1460 C C . GLN A 1 200 ? -21.419 0.862 -35.258 1.00 44.75 200 GLN A C 1
ATOM 1462 O O . GLN A 1 200 ? -22.145 1.532 -35.991 1.00 44.75 200 GLN A O 1
ATOM 1467 N N . ALA A 1 201 ? -20.217 1.298 -34.866 1.00 49.25 201 ALA A N 1
ATOM 1468 C CA . ALA A 1 201 ? -19.526 2.382 -35.557 1.00 49.25 201 ALA A CA 1
ATOM 1469 C C . ALA A 1 201 ? -19.506 2.072 -37.066 1.00 49.25 201 ALA A C 1
ATOM 1471 O O . ALA A 1 201 ? -19.086 0.984 -37.479 1.00 49.25 201 ALA A O 1
ATOM 1472 N N . HIS A 1 202 ? -19.990 3.006 -37.890 1.00 55.44 202 HIS A N 1
ATOM 1473 C CA . HIS A 1 202 ? -20.304 2.762 -39.302 1.00 55.44 202 HIS A CA 1
ATOM 1474 C C . HIS A 1 202 ? -19.049 2.780 -40.199 1.00 55.44 202 HIS A C 1
ATOM 1476 O O . HIS A 1 202 ? -18.941 3.547 -41.153 1.00 55.44 202 HIS A O 1
ATOM 1482 N N . CYS A 1 203 ? -18.068 1.934 -39.871 1.00 63.53 203 CYS A N 1
ATOM 1483 C CA . CYS A 1 203 ? -16.824 1.770 -40.615 1.00 63.53 203 CYS A CA 1
ATOM 1484 C C . CYS A 1 203 ? -17.140 1.471 -42.095 1.00 63.53 203 CYS A C 1
ATOM 1486 O O . CYS A 1 203 ? -17.784 0.444 -42.362 1.00 63.53 203 CYS A O 1
ATOM 1488 N N . PRO A 1 204 ? -16.694 2.307 -43.052 1.00 62.38 204 PRO A N 1
ATOM 1489 C CA . PRO A 1 204 ? -17.109 2.202 -44.445 1.00 62.38 204 PRO A CA 1
ATOM 1490 C C . PRO A 1 204 ? -16.738 0.838 -45.033 1.00 62.38 204 PRO A C 1
ATOM 1492 O O . PRO A 1 204 ? -15.583 0.412 -44.977 1.00 62.38 204 PRO A O 1
ATOM 1495 N N . ARG A 1 205 ? -17.724 0.142 -45.613 1.00 57.91 205 ARG A N 1
ATOM 1496 C CA . ARG A 1 205 ? -17.473 -1.086 -46.379 1.00 57.91 205 ARG A CA 1
ATOM 1497 C C . ARG A 1 205 ? -16.654 -0.731 -47.621 1.00 57.91 205 ARG A C 1
ATOM 1499 O O . ARG A 1 205 ? -17.023 0.192 -48.348 1.00 57.91 205 ARG A O 1
ATOM 1506 N N . GLN A 1 206 ? -15.596 -1.491 -47.901 1.00 53.97 206 GLN A N 1
ATOM 1507 C CA . GLN A 1 206 ? -14.948 -1.428 -49.211 1.00 53.97 206 GLN A CA 1
ATOM 1508 C C . GLN A 1 206 ? -15.973 -1.819 -50.288 1.00 53.97 206 GLN A C 1
ATOM 1510 O O . GLN A 1 206 ? -16.663 -2.832 -50.159 1.00 53.97 206 GLN A O 1
ATOM 1515 N N . ARG A 1 207 ? -16.103 -0.994 -51.332 1.00 52.19 207 ARG A N 1
ATOM 1516 C CA . ARG A 1 207 ? -16.865 -1.339 -52.542 1.00 52.19 207 ARG A CA 1
ATOM 1517 C C . ARG A 1 207 ? -15.993 -2.199 -53.470 1.00 52.19 207 ARG A C 1
ATOM 1519 O O . ARG A 1 207 ? -14.770 -2.070 -53.412 1.00 52.19 207 ARG A O 1
ATOM 1526 N N . PRO A 1 208 ? -16.587 -3.046 -54.333 1.00 49.28 208 PRO A N 1
ATOM 1527 C CA . PRO A 1 208 ? -15.833 -3.787 -55.343 1.00 49.28 208 PRO A CA 1
ATOM 1528 C C . PRO A 1 208 ? -15.029 -2.846 -56.255 1.00 49.28 208 PRO A C 1
ATOM 1530 O O . PRO A 1 208 ? -15.415 -1.701 -56.494 1.00 49.28 208 PRO A O 1
ATOM 1533 N N . ALA A 1 209 ? -13.905 -3.345 -56.775 1.00 51.81 209 ALA A N 1
ATOM 1534 C CA . ALA A 1 209 ? -12.825 -2.545 -57.366 1.00 51.81 209 ALA A CA 1
ATOM 1535 C C . ALA A 1 209 ? -13.148 -1.821 -58.698 1.00 51.81 209 ALA A C 1
ATOM 1537 O O . ALA A 1 209 ? -12.266 -1.189 -59.281 1.00 51.81 209 ALA A O 1
ATOM 1538 N N . SER A 1 210 ? -14.390 -1.883 -59.184 1.00 50.88 210 SER A N 1
ATOM 1539 C CA . SER A 1 210 ? -14.831 -1.281 -60.450 1.00 50.88 210 SER A CA 1
ATOM 1540 C C . SER A 1 210 ? -15.057 0.238 -60.393 1.00 50.88 210 SER A C 1
ATOM 1542 O O . SER A 1 210 ? -15.107 0.879 -61.439 1.00 50.88 210 SER A O 1
ATOM 1544 N N . GLN A 1 211 ? -15.158 0.853 -59.208 1.00 50.47 211 GLN A N 1
ATOM 1545 C CA . GLN A 1 211 ? -15.398 2.300 -59.062 1.00 50.47 211 GLN A CA 1
ATOM 1546 C C . GLN A 1 211 ? -14.107 3.083 -58.758 1.00 50.47 211 GLN A C 1
ATOM 1548 O O . GLN A 1 211 ? -13.895 3.566 -57.645 1.00 50.47 211 GLN A O 1
ATOM 1553 N N . ARG A 1 212 ? -13.241 3.245 -59.772 1.00 51.72 212 ARG A N 1
ATOM 1554 C CA . ARG A 1 212 ? -12.038 4.100 -59.698 1.00 51.72 212 ARG A CA 1
ATOM 1555 C C . ARG A 1 212 ? -12.393 5.599 -59.724 1.00 51.72 212 ARG A C 1
ATOM 1557 O O . ARG A 1 212 ? -12.319 6.241 -60.765 1.00 51.72 212 ARG A O 1
ATOM 1564 N N . GLN A 1 213 ? -12.698 6.176 -58.561 1.00 55.38 213 GLN A N 1
ATOM 1565 C CA . GLN A 1 213 ? -12.508 7.612 -58.302 1.00 55.38 213 GLN A CA 1
ATOM 1566 C C . GLN A 1 213 ? -11.499 7.796 -57.157 1.00 55.38 213 GLN A C 1
ATOM 1568 O O . GLN A 1 213 ? -11.648 7.135 -56.127 1.00 55.38 213 GLN A O 1
ATOM 1573 N N . PRO A 1 214 ? -10.507 8.700 -57.274 1.00 54.44 214 PRO A N 1
ATOM 1574 C CA . PRO A 1 214 ? -9.643 9.050 -56.155 1.00 54.44 214 PRO A CA 1
ATOM 1575 C C . PRO A 1 214 ? -10.444 9.866 -55.130 1.00 54.44 214 PRO A C 1
ATOM 1577 O O . PRO A 1 214 ? -10.703 11.052 -55.317 1.00 54.44 214 PRO A O 1
ATOM 1580 N N . ARG A 1 215 ? -10.861 9.218 -54.040 1.00 54.41 215 ARG A N 1
ATOM 1581 C CA . ARG A 1 215 ? -11.481 9.865 -52.873 1.00 54.41 215 ARG A CA 1
ATOM 1582 C C . ARG A 1 215 ? -10.532 9.798 -51.670 1.00 54.41 215 ARG A C 1
ATOM 1584 O O . ARG A 1 215 ? -9.679 8.908 -51.636 1.00 54.41 215 ARG A O 1
ATOM 1591 N N . PRO A 1 216 ? -10.624 10.743 -50.713 1.00 54.66 216 PRO A N 1
ATOM 1592 C CA . PRO A 1 216 ? -9.710 10.803 -49.575 1.00 54.66 216 PRO A CA 1
ATOM 1593 C C . PRO A 1 216 ? -9.695 9.494 -48.778 1.00 54.66 216 PRO A C 1
ATOM 1595 O O . PRO A 1 216 ? -10.704 8.791 -48.690 1.00 54.66 216 PRO A O 1
ATOM 1598 N N . ARG A 1 217 ? -8.537 9.182 -48.179 1.00 62.94 217 ARG A N 1
ATOM 1599 C CA . ARG A 1 217 ? -8.381 8.019 -47.293 1.00 62.94 217 ARG A CA 1
ATOM 1600 C C . ARG A 1 217 ? -9.428 8.122 -46.171 1.00 62.94 217 ARG A C 1
ATOM 1602 O O . ARG A 1 217 ? -9.504 9.182 -45.549 1.00 62.94 217 ARG A O 1
ATOM 1609 N N . PRO A 1 218 ? -10.240 7.082 -45.913 1.00 67.00 218 PRO A N 1
ATOM 1610 C CA . PRO A 1 218 ? -11.287 7.167 -44.904 1.00 67.00 218 PRO A CA 1
ATOM 1611 C C . PRO A 1 218 ? -10.676 7.366 -43.515 1.00 67.00 218 PRO A C 1
ATOM 1613 O O . PRO A 1 218 ? -9.705 6.697 -43.158 1.00 67.00 218 PRO A O 1
ATOM 1616 N N . VAL A 1 219 ? -11.276 8.251 -42.718 1.00 70.06 219 VAL A N 1
ATOM 1617 C CA . VAL A 1 219 ? -10.971 8.357 -41.288 1.00 70.06 219 VAL A CA 1
ATOM 1618 C C . VAL A 1 219 ? -11.468 7.074 -40.620 1.00 70.06 219 VAL A C 1
ATOM 1620 O O . VAL A 1 219 ? -12.662 6.775 -40.645 1.00 70.06 219 VAL A O 1
ATOM 1623 N N . LEU A 1 220 ? -10.544 6.279 -40.079 1.00 78.50 220 LEU A N 1
ATOM 1624 C CA . LEU A 1 220 ? -10.828 4.969 -39.496 1.00 78.50 220 LEU A CA 1
ATOM 1625 C C . LEU A 1 220 ? -10.622 5.007 -37.983 1.00 78.50 220 LEU A C 1
ATOM 1627 O O . LEU A 1 220 ? -9.538 5.316 -37.498 1.00 78.50 220 LEU A O 1
ATOM 1631 N N . HIS A 1 221 ? -11.663 4.636 -37.241 1.00 88.25 221 HIS A N 1
ATOM 1632 C CA . HIS A 1 221 ? -11.582 4.433 -35.797 1.00 88.25 221 HIS A CA 1
ATOM 1633 C C . HIS A 1 221 ? -10.764 3.158 -35.475 1.00 88.25 221 HIS A C 1
ATOM 1635 O O . HIS A 1 221 ? -10.843 2.195 -36.247 1.00 88.25 221 HIS A O 1
ATOM 1641 N N . PRO A 1 222 ? -10.032 3.069 -34.344 1.00 93.31 222 PRO A N 1
ATOM 1642 C CA . PRO A 1 222 ? -9.225 1.887 -34.013 1.00 93.31 222 PRO A CA 1
ATOM 1643 C C . PRO A 1 222 ? -10.002 0.560 -34.001 1.00 93.31 222 PRO A C 1
ATOM 1645 O O . PRO A 1 222 ? -9.477 -0.464 -34.435 1.00 93.31 222 PRO A O 1
ATOM 1648 N N . SER A 1 223 ? -11.281 0.569 -33.602 1.00 90.69 223 SER A N 1
ATOM 1649 C CA . SER A 1 223 ? -12.143 -0.624 -33.681 1.00 90.69 223 SER A CA 1
ATOM 1650 C C . SER A 1 223 ? -12.444 -1.065 -35.121 1.00 90.69 223 SER A C 1
ATOM 1652 O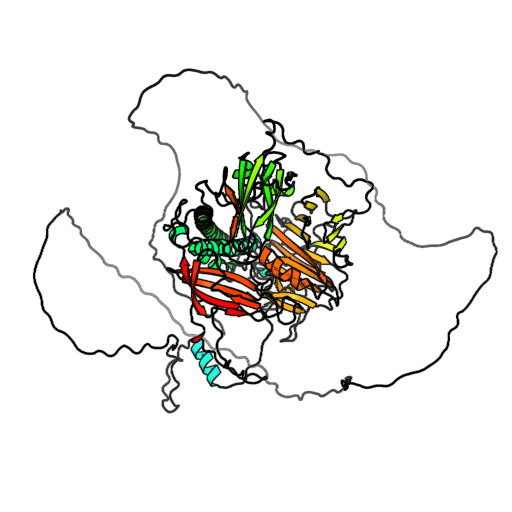 O . SER A 1 223 ? -12.587 -2.261 -35.371 1.00 90.69 223 SER A O 1
ATOM 1654 N N . CYS A 1 224 ? -12.481 -0.137 -36.084 1.00 89.56 224 CYS A N 1
ATOM 1655 C CA . CYS A 1 224 ? -12.595 -0.460 -37.506 1.00 89.56 224 CYS A CA 1
ATOM 1656 C C . CYS A 1 224 ? -11.327 -1.160 -38.007 1.00 89.56 224 CYS A C 1
ATOM 1658 O O . CYS A 1 224 ? -11.424 -2.203 -38.645 1.00 89.56 224 CYS A O 1
ATOM 1660 N N . TYR A 1 225 ? -10.148 -0.624 -37.671 1.00 90.56 225 TYR A N 1
ATOM 1661 C CA . TYR A 1 225 ? -8.862 -1.243 -38.010 1.00 90.56 225 TYR A CA 1
ATOM 1662 C C . TYR A 1 225 ? -8.761 -2.665 -37.439 1.00 90.56 225 TYR A C 1
ATOM 1664 O O . TYR A 1 225 ? -8.539 -3.612 -38.192 1.00 90.56 225 TYR A O 1
ATOM 1672 N N . LEU A 1 226 ? -9.047 -2.839 -36.144 1.00 92.81 226 LEU A N 1
ATOM 1673 C CA . LEU A 1 226 ? -9.044 -4.147 -35.481 1.00 92.81 226 LEU A CA 1
ATOM 1674 C C . LEU A 1 226 ? -10.016 -5.147 -36.135 1.00 92.81 226 LEU A C 1
ATOM 1676 O O . LEU A 1 226 ? -9.697 -6.327 -36.265 1.00 92.81 226 LEU A O 1
ATOM 1680 N N . ARG A 1 227 ? -11.189 -4.687 -36.588 1.00 90.88 227 ARG A N 1
ATOM 1681 C CA . ARG A 1 227 ? -12.172 -5.533 -37.278 1.00 90.88 227 ARG A CA 1
ATOM 1682 C C . ARG A 1 227 ? -11.690 -5.990 -38.655 1.00 90.88 227 ARG A C 1
ATOM 1684 O O . ARG A 1 227 ? -11.934 -7.136 -39.021 1.00 90.88 227 ARG A O 1
ATOM 1691 N N . GLU A 1 228 ? -11.011 -5.135 -39.418 1.00 91.50 228 GLU A N 1
ATOM 1692 C CA . GLU A 1 228 ? -10.449 -5.556 -40.706 1.00 91.50 228 GLU A CA 1
ATOM 1693 C C . GLU A 1 228 ? -9.195 -6.442 -40.525 1.00 91.50 228 GLU A C 1
ATOM 1695 O O . GLU A 1 228 ? -9.025 -7.389 -41.290 1.00 91.50 228 GLU A O 1
ATOM 1700 N N . LEU A 1 229 ? -8.394 -6.254 -39.460 1.00 93.19 229 LEU A N 1
ATOM 1701 C CA . LEU A 1 229 ? -7.344 -7.217 -39.073 1.00 93.19 229 LEU A CA 1
ATOM 1702 C C . LEU A 1 229 ? -7.919 -8.601 -38.729 1.00 93.19 229 LEU A C 1
ATOM 1704 O O . LEU A 1 229 ? -7.343 -9.620 -39.105 1.00 93.19 229 LEU A O 1
ATOM 1708 N N . HIS A 1 230 ? -9.061 -8.647 -38.035 1.00 92.62 230 HIS A N 1
ATOM 1709 C CA . HIS A 1 230 ? -9.755 -9.900 -37.717 1.00 92.62 230 HIS A CA 1
ATOM 1710 C C . HIS A 1 230 ? -10.259 -10.601 -38.987 1.00 92.62 230 HIS A C 1
ATOM 1712 O O . HIS A 1 230 ? -10.027 -11.793 -39.182 1.00 92.62 230 HIS A O 1
ATOM 1718 N N . ARG A 1 231 ? -10.861 -9.835 -39.905 1.00 93.75 231 ARG A N 1
ATOM 1719 C CA . ARG A 1 231 ? -11.343 -10.318 -41.212 1.00 93.75 231 ARG A CA 1
ATOM 1720 C C . ARG A 1 231 ? -10.244 -10.801 -42.152 1.00 93.75 231 ARG A C 1
ATOM 1722 O O . ARG A 1 231 ? -10.529 -11.635 -43.004 1.00 93.75 231 ARG A O 1
ATOM 1729 N N . ALA A 1 232 ? -9.010 -10.323 -41.994 1.00 94.44 232 ALA A N 1
ATOM 1730 C CA . ALA A 1 232 ? -7.867 -10.819 -42.758 1.00 94.44 232 ALA A CA 1
ATOM 1731 C C . ALA A 1 232 ? -7.530 -12.297 -42.452 1.00 94.44 232 ALA A C 1
ATOM 1733 O O . ALA A 1 232 ? -6.748 -12.897 -43.184 1.00 94.44 232 ALA A O 1
ATOM 1734 N N . ASN A 1 233 ? -8.114 -12.887 -41.394 1.00 91.62 233 ASN A N 1
ATOM 1735 C CA . ASN A 1 233 ? -7.995 -14.304 -41.016 1.00 91.62 233 ASN A CA 1
ATOM 1736 C C . ASN A 1 233 ? -6.543 -14.793 -40.794 1.00 91.62 233 ASN A C 1
ATOM 1738 O O . ASN A 1 233 ? -6.263 -15.992 -40.807 1.00 91.62 233 ASN A O 1
ATOM 1742 N N . LEU A 1 234 ? -5.614 -13.859 -40.575 1.00 95.44 234 LEU A N 1
ATOM 1743 C CA . LEU A 1 234 ? -4.195 -14.136 -40.366 1.00 95.44 234 LEU A CA 1
ATOM 1744 C C . LEU A 1 234 ? -3.940 -14.804 -39.009 1.00 95.44 234 LEU A C 1
ATOM 1746 O O . LEU A 1 234 ? -4.724 -14.660 -38.068 1.00 95.44 234 LEU A O 1
ATOM 1750 N N . THR A 1 235 ? -2.804 -15.491 -38.909 1.00 95.56 235 THR A N 1
ATOM 1751 C CA . THR A 1 235 ? -2.275 -16.044 -37.657 1.00 95.56 235 THR A CA 1
ATOM 1752 C C . THR A 1 235 ? -1.386 -15.012 -36.967 1.00 95.56 235 THR A C 1
ATOM 1754 O O . THR A 1 235 ? -0.437 -14.514 -37.569 1.00 95.56 235 THR A O 1
ATOM 1757 N N . TRP A 1 236 ? -1.669 -14.710 -35.701 1.00 94.94 236 TRP A N 1
ATOM 1758 C CA . TRP A 1 236 ? -1.010 -13.649 -34.935 1.00 94.94 236 TRP A CA 1
ATOM 1759 C C . TRP A 1 236 ? -0.075 -14.225 -33.860 1.00 94.94 236 TRP A C 1
ATOM 1761 O O . TRP A 1 236 ? -0.448 -15.195 -33.192 1.00 94.94 236 TRP A O 1
ATOM 1771 N N . PRO A 1 237 ? 1.133 -13.659 -33.667 1.00 92.25 237 PRO A N 1
ATOM 1772 C CA . PRO A 1 237 ? 2.067 -14.124 -32.645 1.00 92.25 237 PRO A CA 1
ATOM 1773 C C . PRO A 1 237 ? 1.507 -13.901 -31.234 1.00 92.25 237 PRO A C 1
ATOM 1775 O O . PRO A 1 237 ? 0.777 -12.942 -30.979 1.00 92.25 237 PRO A O 1
ATOM 1778 N N . LEU A 1 238 ? 1.865 -14.790 -30.308 1.00 89.50 238 LEU A N 1
ATOM 1779 C CA . LEU A 1 238 ? 1.418 -14.733 -28.917 1.00 89.50 238 LEU A CA 1
ATOM 1780 C C . LEU A 1 238 ? 2.435 -13.978 -28.044 1.00 89.50 238 LEU A C 1
ATOM 1782 O O . LEU A 1 238 ? 3.636 -14.216 -28.143 1.00 89.50 238 LEU A O 1
ATOM 1786 N N . LYS A 1 239 ? 1.934 -13.121 -27.150 1.00 90.44 239 LYS A N 1
ATOM 1787 C CA . LYS A 1 239 ? 2.681 -12.432 -26.086 1.00 90.44 239 LYS A CA 1
ATOM 1788 C C . LYS A 1 239 ? 2.010 -12.774 -24.751 1.00 90.44 239 LYS A C 1
ATOM 1790 O O . LYS A 1 239 ? 0.783 -12.727 -24.673 1.00 90.44 239 LYS A O 1
ATOM 1795 N N . THR A 1 240 ? 2.781 -13.151 -23.731 1.00 88.38 240 THR A N 1
ATOM 1796 C CA . THR A 1 240 ? 2.244 -13.641 -22.435 1.00 88.38 240 THR A CA 1
ATOM 1797 C C . THR A 1 240 ? 2.864 -12.975 -21.208 1.00 88.38 240 THR A C 1
ATOM 1799 O O . THR A 1 240 ? 2.282 -13.006 -20.131 1.00 88.38 240 THR A O 1
ATOM 1802 N N . ASP A 1 241 ? 4.048 -12.400 -21.374 1.00 87.50 241 ASP A N 1
ATOM 1803 C CA . ASP A 1 241 ? 4.773 -11.538 -20.444 1.00 87.50 241 ASP A CA 1
ATOM 1804 C C . ASP A 1 241 ? 4.419 -10.052 -20.675 1.00 87.50 241 ASP A C 1
ATOM 1806 O O . ASP A 1 241 ? 3.839 -9.691 -21.706 1.00 87.50 241 ASP A O 1
ATOM 1810 N N . ASP A 1 242 ? 4.790 -9.176 -19.740 1.00 94.19 242 ASP A N 1
ATOM 1811 C CA . ASP A 1 242 ? 4.506 -7.736 -19.806 1.00 94.19 242 ASP A CA 1
ATOM 1812 C C . ASP A 1 242 ? 5.498 -6.950 -20.696 1.00 94.19 242 ASP A C 1
ATOM 1814 O O . ASP A 1 242 ? 6.263 -7.519 -21.478 1.00 94.19 242 ASP A O 1
ATOM 1818 N N . PHE A 1 243 ? 5.426 -5.619 -20.655 1.00 95.69 243 PHE A N 1
ATOM 1819 C CA . PHE A 1 243 ? 6.257 -4.712 -21.460 1.00 95.69 243 PHE A CA 1
ATOM 1820 C C . PHE A 1 243 ? 7.215 -3.878 -20.588 1.00 95.69 243 PHE A C 1
ATOM 1822 O O . PHE A 1 243 ? 7.549 -2.747 -20.936 1.00 95.69 243 PHE A O 1
ATOM 1829 N N . PHE A 1 244 ? 7.650 -4.422 -19.443 1.00 97.12 244 PHE A N 1
ATOM 1830 C CA . PHE A 1 244 ? 8.527 -3.725 -18.498 1.00 97.12 244 PHE A CA 1
ATOM 1831 C C . PHE A 1 244 ? 9.968 -4.274 -18.459 1.00 97.12 244 PHE A C 1
ATOM 1833 O O . PHE A 1 244 ? 10.192 -5.458 -18.720 1.00 97.12 244 PHE A O 1
ATOM 1840 N N . PRO A 1 245 ? 10.944 -3.439 -18.052 1.00 97.50 245 PRO A N 1
ATOM 1841 C CA . PRO A 1 245 ? 10.896 -1.975 -18.064 1.00 97.50 245 PRO A CA 1
ATOM 1842 C C . PRO A 1 245 ? 10.903 -1.402 -19.492 1.00 97.50 245 PRO A C 1
ATOM 1844 O O . PRO A 1 245 ? 11.479 -1.998 -20.405 1.00 97.50 245 PRO A O 1
ATOM 1847 N N . TYR A 1 246 ? 10.290 -0.228 -19.662 1.00 98.00 246 TYR A N 1
ATOM 1848 C CA . TYR A 1 246 ? 10.304 0.532 -20.914 1.00 98.00 246 TYR A CA 1
ATOM 1849 C C . TYR A 1 246 ? 11.613 1.322 -21.078 1.00 98.00 246 TYR A C 1
ATOM 1851 O O . TYR A 1 246 ? 12.233 1.746 -20.100 1.00 98.00 246 TYR A O 1
ATOM 1859 N N . SER A 1 247 ? 12.025 1.518 -22.328 1.00 97.19 247 SER A N 1
ATOM 1860 C CA . SER A 1 247 ? 13.156 2.355 -22.713 1.00 97.19 247 SER A CA 1
ATOM 1861 C C . SER A 1 247 ? 12.979 2.831 -24.155 1.00 97.19 247 SER A C 1
ATOM 1863 O O . SER A 1 247 ? 12.591 2.042 -25.017 1.00 97.19 247 SER A O 1
ATOM 1865 N N . ASP A 1 248 ? 13.264 4.108 -24.410 1.00 96.81 248 ASP A N 1
ATOM 1866 C CA . ASP A 1 248 ? 13.226 4.741 -25.735 1.00 96.81 248 ASP A CA 1
ATOM 1867 C C . ASP A 1 248 ? 14.619 4.907 -26.375 1.00 96.81 248 ASP A C 1
ATOM 1869 O O . ASP A 1 248 ? 14.720 5.300 -27.538 1.00 96.81 248 ASP A O 1
ATOM 1873 N N . GLY A 1 249 ? 15.689 4.528 -25.668 1.00 96.19 249 GLY A N 1
ATOM 1874 C CA . GLY A 1 249 ? 17.051 4.513 -26.199 1.00 96.19 249 GLY A CA 1
ATOM 1875 C C . GLY A 1 249 ? 18.121 4.063 -25.192 1.00 96.19 249 GLY A C 1
ATOM 1876 O O . GLY A 1 249 ? 17.842 3.884 -24.004 1.00 96.19 249 GLY A O 1
ATOM 1877 N N . PRO A 1 250 ? 19.379 3.873 -25.637 1.00 95.69 250 PRO A N 1
ATOM 1878 C CA . PRO A 1 250 ? 20.489 3.561 -24.742 1.00 95.69 250 PRO A CA 1
ATOM 1879 C C . PRO A 1 250 ? 20.619 4.609 -23.633 1.00 95.69 250 PRO A C 1
ATOM 1881 O O . PRO A 1 250 ? 20.552 5.810 -23.891 1.00 95.69 250 PRO A O 1
ATOM 1884 N N . HIS A 1 251 ? 20.834 4.144 -22.402 1.00 97.44 251 HIS A N 1
ATOM 1885 C CA . HIS A 1 251 ? 20.906 4.970 -21.186 1.00 97.44 251 HIS A CA 1
ATOM 1886 C C . HIS A 1 251 ? 19.588 5.648 -20.761 1.00 97.44 251 HIS A C 1
ATOM 1888 O O . HIS A 1 251 ? 19.595 6.534 -19.908 1.00 97.44 251 HIS A O 1
ATOM 1894 N N . GLN A 1 252 ? 18.452 5.236 -21.334 1.00 97.62 252 GLN A N 1
ATOM 1895 C CA . GLN A 1 252 ? 17.142 5.867 -21.143 1.00 97.62 252 GLN A CA 1
ATOM 1896 C C . GLN A 1 252 ? 16.110 4.837 -20.666 1.00 97.62 252 GLN A C 1
ATOM 1898 O O . GLN A 1 252 ? 15.156 4.515 -21.373 1.00 97.62 252 GLN A O 1
ATOM 1903 N N . PHE A 1 253 ? 16.311 4.261 -19.477 1.00 98.62 253 PHE A N 1
ATOM 1904 C CA . PHE A 1 253 ? 15.342 3.341 -18.867 1.00 98.62 253 PHE A CA 1
ATOM 1905 C C . PHE A 1 253 ? 14.327 4.098 -18.005 1.00 98.62 253 PHE A C 1
ATOM 1907 O O . PHE A 1 253 ? 14.676 4.780 -17.039 1.00 98.62 253 PHE A O 1
ATOM 1914 N N . TRP A 1 254 ? 13.047 3.952 -18.350 1.00 98.69 254 TRP A N 1
ATOM 1915 C CA . TRP A 1 254 ? 11.925 4.609 -17.683 1.00 98.69 254 TRP A CA 1
ATOM 1916 C C . TRP A 1 254 ? 11.514 3.785 -16.461 1.00 98.69 254 TRP A C 1
ATOM 1918 O O . TRP A 1 254 ? 10.477 3.122 -16.443 1.00 98.69 254 TRP A O 1
ATOM 1928 N N . THR A 1 255 ? 12.391 3.770 -15.459 1.00 98.88 255 THR A N 1
ATOM 1929 C CA . THR A 1 255 ? 12.208 3.033 -14.199 1.00 98.88 255 THR A CA 1
ATOM 1930 C C . THR A 1 255 ? 12.321 3.923 -12.964 1.00 98.88 255 THR A C 1
ATOM 1932 O O . THR A 1 255 ? 12.149 3.439 -11.848 1.00 98.88 255 THR A O 1
ATOM 1935 N N . GLY A 1 256 ? 12.575 5.223 -13.146 1.00 98.81 256 GLY A N 1
ATOM 1936 C CA . GLY A 1 256 ? 12.586 6.214 -12.071 1.00 98.81 256 GLY A CA 1
ATOM 1937 C C . GLY A 1 256 ? 11.181 6.524 -11.557 1.00 98.81 256 GLY A C 1
ATOM 1938 O O . GLY A 1 256 ? 10.958 6.548 -10.344 1.00 98.81 256 GLY A O 1
ATOM 1939 N N . TYR A 1 257 ? 10.202 6.645 -12.463 1.00 98.81 257 TYR A N 1
ATOM 1940 C CA . TYR A 1 257 ? 8.801 6.914 -12.103 1.00 98.81 257 TYR A CA 1
ATOM 1941 C C . TYR A 1 257 ? 8.152 5.812 -11.251 1.00 98.81 257 TYR A C 1
ATOM 1943 O O . TYR A 1 257 ? 7.147 6.055 -10.583 1.00 98.81 257 TYR A O 1
ATOM 1951 N N . PHE A 1 258 ? 8.750 4.616 -11.177 1.00 98.88 258 PHE A N 1
ATOM 1952 C CA . PHE A 1 258 ? 8.323 3.586 -10.227 1.00 98.88 258 PHE A CA 1
ATOM 1953 C C . PHE A 1 258 ? 8.455 4.051 -8.762 1.00 98.88 258 PHE A C 1
ATOM 1955 O O . PHE A 1 258 ? 7.700 3.571 -7.922 1.00 98.88 258 PHE A O 1
ATOM 1962 N N . SER A 1 259 ? 9.337 5.020 -8.465 1.00 98.81 259 SER A N 1
ATOM 1963 C CA . SER A 1 259 ? 9.544 5.599 -7.123 1.00 98.81 259 SER A CA 1
ATOM 1964 C C . SER A 1 259 ? 9.491 7.136 -7.048 1.00 98.81 259 SER A C 1
ATOM 1966 O O . SER A 1 259 ? 9.607 7.671 -5.948 1.00 98.81 259 SER A O 1
ATOM 1968 N N . SER A 1 260 ? 9.288 7.866 -8.151 1.00 98.88 260 SER A N 1
ATOM 1969 C CA . SER A 1 260 ? 9.101 9.333 -8.126 1.00 98.88 260 SER A CA 1
ATOM 1970 C C . SER A 1 260 ? 7.842 9.757 -7.351 1.00 98.88 260 SER A C 1
ATOM 1972 O O . SER A 1 260 ? 6.826 9.064 -7.389 1.00 98.88 260 SER A O 1
ATOM 1974 N N . ARG A 1 261 ? 7.896 10.885 -6.631 1.00 98.75 261 ARG A N 1
ATOM 1975 C CA . ARG A 1 261 ? 6.833 11.372 -5.722 1.00 98.75 261 ARG A CA 1
ATOM 1976 C C . ARG A 1 261 ? 6.281 10.309 -4.753 1.00 98.75 261 ARG A C 1
ATOM 1978 O O . ARG A 1 261 ? 5.069 10.079 -4.688 1.00 98.75 261 ARG A O 1
ATOM 1985 N N . PRO A 1 262 ? 7.126 9.624 -3.961 1.00 98.69 262 PRO A N 1
ATOM 1986 C CA . PRO A 1 262 ? 6.694 8.487 -3.145 1.00 98.69 262 PRO A CA 1
ATOM 1987 C C . PRO A 1 262 ? 5.788 8.892 -1.972 1.00 98.69 262 PRO A C 1
ATOM 1989 O O . PRO A 1 262 ? 5.124 8.032 -1.392 1.00 98.69 262 PRO A O 1
ATOM 1992 N N . ALA A 1 263 ? 5.708 10.181 -1.623 1.00 98.50 263 ALA A N 1
ATOM 1993 C CA . ALA A 1 263 ? 4.652 10.692 -0.751 1.00 98.50 263 ALA A CA 1
ATOM 1994 C C . ALA A 1 263 ? 3.277 10.607 -1.433 1.00 98.50 263 ALA A C 1
ATOM 1996 O O . ALA A 1 263 ? 2.363 10.004 -0.870 1.00 98.50 263 ALA A O 1
ATOM 1997 N N . PHE A 1 264 ? 3.154 11.118 -2.665 1.00 98.69 264 PHE A N 1
ATOM 1998 C CA . PHE A 1 264 ? 1.912 11.057 -3.438 1.00 98.69 264 PHE A CA 1
ATOM 1999 C C . PHE A 1 264 ? 1.506 9.610 -3.751 1.00 98.69 264 PHE A C 1
ATOM 2001 O O . PHE A 1 264 ? 0.355 9.252 -3.524 1.00 98.69 264 PHE A O 1
ATOM 2008 N N . LYS A 1 265 ? 2.449 8.728 -4.124 1.00 98.88 265 LYS A N 1
ATOM 2009 C CA . LYS A 1 265 ? 2.165 7.284 -4.293 1.00 98.88 265 LYS A CA 1
ATOM 2010 C C . LYS A 1 265 ? 1.604 6.622 -3.024 1.00 98.88 265 LYS A C 1
ATOM 2012 O O . LYS A 1 265 ? 0.795 5.704 -3.110 1.00 98.88 265 LYS A O 1
ATOM 2017 N N . GLY A 1 266 ? 2.043 7.064 -1.842 1.00 98.38 266 GLY A N 1
ATOM 2018 C CA . GLY A 1 266 ? 1.480 6.610 -0.567 1.00 98.38 266 GLY A CA 1
ATOM 2019 C C . GLY A 1 266 ? 0.090 7.190 -0.300 1.00 98.38 266 GLY A C 1
ATOM 2020 O O . GLY A 1 266 ? -0.788 6.483 0.193 1.00 98.38 266 GLY A O 1
ATOM 2021 N N . TYR A 1 267 ? -0.136 8.455 -0.659 1.00 98.50 267 TYR A N 1
ATOM 2022 C CA . TYR A 1 267 ? -1.431 9.106 -0.478 1.00 98.50 267 TYR A CA 1
ATOM 2023 C C . TYR A 1 267 ? -2.498 8.570 -1.445 1.00 98.50 267 TYR A C 1
ATOM 2025 O O . TYR A 1 267 ? -3.635 8.370 -1.023 1.00 98.50 267 TYR A O 1
ATOM 2033 N N . GLU A 1 268 ? -2.133 8.232 -2.686 1.00 98.44 268 GLU A N 1
ATOM 2034 C CA . GLU A 1 268 ? -2.967 7.473 -3.630 1.00 98.44 268 GLU A CA 1
ATOM 2035 C C . GLU A 1 268 ? -3.423 6.153 -3.001 1.00 98.44 268 GLU A C 1
ATOM 2037 O O . GLU A 1 268 ? -4.626 5.924 -2.875 1.00 98.44 268 GLU A O 1
ATOM 2042 N N . ARG A 1 269 ? -2.484 5.326 -2.518 1.00 98.06 269 ARG A N 1
ATOM 2043 C CA . ARG A 1 269 ? -2.809 4.016 -1.937 1.00 98.06 269 ARG A CA 1
ATOM 2044 C C . ARG A 1 269 ? -3.747 4.134 -0.735 1.00 98.06 269 ARG A C 1
ATOM 2046 O O . ARG A 1 269 ? -4.735 3.403 -0.671 1.00 98.06 269 ARG A O 1
ATOM 2053 N N . LEU A 1 270 ? -3.479 5.072 0.176 1.00 97.75 270 LEU A N 1
ATOM 2054 C CA . LEU A 1 270 ? -4.359 5.356 1.315 1.00 97.75 270 LEU A CA 1
ATOM 2055 C C . LEU A 1 270 ? -5.748 5.827 0.859 1.00 97.75 270 LEU A C 1
ATOM 2057 O O . LEU A 1 270 ? -6.753 5.375 1.403 1.00 97.75 270 LEU A O 1
ATOM 2061 N N . SER A 1 271 ? -5.818 6.693 -0.155 1.00 98.50 271 SER A N 1
ATOM 2062 C CA . SER A 1 271 ? -7.076 7.217 -0.703 1.00 98.50 271 SER A CA 1
ATOM 2063 C C . SER A 1 271 ? -7.906 6.137 -1.394 1.00 98.50 271 SER A C 1
ATOM 2065 O O . SER A 1 271 ? -9.115 6.076 -1.190 1.00 98.50 271 SER A O 1
ATOM 2067 N N . SER A 1 272 ? -7.270 5.239 -2.149 1.00 97.88 272 SER A N 1
ATOM 2068 C CA . SER A 1 272 ? -7.924 4.074 -2.754 1.00 97.88 272 SER A CA 1
ATOM 2069 C C . SER A 1 272 ? -8.464 3.112 -1.687 1.00 97.88 272 SER A C 1
ATOM 2071 O O . SER A 1 272 ? -9.578 2.605 -1.824 1.00 97.88 272 SER A O 1
ATOM 2073 N N . GLY A 1 273 ? -7.724 2.892 -0.593 1.00 97.69 273 GLY A N 1
ATOM 2074 C CA . GLY A 1 273 ? -8.201 2.103 0.548 1.00 97.69 273 GLY A CA 1
ATOM 2075 C C . GLY A 1 273 ? -9.390 2.754 1.271 1.00 97.69 273 GLY A C 1
ATOM 2076 O O . GLY A 1 273 ? -10.401 2.098 1.528 1.00 97.69 273 GLY A O 1
ATOM 2077 N N . PHE A 1 274 ? -9.316 4.061 1.537 1.00 98.25 274 PHE A N 1
ATOM 2078 C CA . PHE A 1 274 ? -10.395 4.809 2.191 1.00 98.25 274 PHE A CA 1
ATOM 2079 C C . PHE A 1 274 ? -11.640 4.966 1.301 1.00 98.25 274 PHE A C 1
ATOM 2081 O O . PHE A 1 274 ? -12.761 4.944 1.804 1.00 98.25 274 PHE A O 1
ATOM 2088 N N . LEU A 1 275 ? -11.479 5.008 -0.025 1.00 98.31 275 LEU A N 1
ATOM 2089 C CA . LEU A 1 275 ? -12.586 4.952 -0.981 1.00 98.31 275 LEU A CA 1
ATOM 2090 C C . LEU A 1 275 ? -13.371 3.633 -0.896 1.00 98.31 275 LEU A C 1
ATOM 2092 O O . LEU A 1 275 ? -14.597 3.659 -1.042 1.00 98.31 275 LEU A O 1
ATOM 2096 N N . GLN A 1 276 ? -12.709 2.498 -0.632 1.00 97.44 276 GLN A N 1
ATOM 2097 C CA . GLN A 1 276 ? -13.419 1.240 -0.373 1.00 97.44 276 GLN A CA 1
ATOM 2098 C C . GLN A 1 276 ? -14.211 1.325 0.932 1.00 97.44 276 GLN A C 1
ATOM 2100 O O . GLN A 1 276 ? -15.406 1.063 0.904 1.00 97.44 276 GLN A O 1
ATOM 2105 N N . ILE A 1 277 ? -13.603 1.784 2.033 1.00 97.75 277 ILE A N 1
ATOM 2106 C CA . ILE A 1 277 ? -14.291 1.993 3.325 1.00 97.75 277 ILE A CA 1
ATOM 2107 C C . ILE A 1 277 ? -15.530 2.885 3.159 1.00 97.75 277 ILE A C 1
ATOM 2109 O O . ILE A 1 277 ? -16.623 2.528 3.595 1.00 97.75 277 ILE A O 1
ATOM 2113 N N . CYS A 1 278 ? -15.370 4.018 2.475 1.00 96.50 278 CYS A N 1
ATOM 2114 C CA . CYS A 1 278 ? -16.429 4.976 2.180 1.00 96.50 278 CYS A CA 1
ATOM 2115 C C . CYS A 1 278 ? -17.554 4.342 1.336 1.00 96.50 278 CYS A C 1
ATOM 2117 O O . CYS A 1 278 ? -18.719 4.405 1.720 1.00 96.50 278 CYS A O 1
ATOM 2119 N N . SER A 1 279 ? -17.221 3.645 0.242 1.00 97.25 279 SER A N 1
ATOM 2120 C CA . SER A 1 279 ? -18.211 2.986 -0.633 1.00 97.25 279 SER A CA 1
ATOM 2121 C C . SER A 1 279 ? -18.921 1.802 0.043 1.00 97.25 279 SER A C 1
ATOM 2123 O O . SER A 1 279 ? -20.121 1.595 -0.157 1.00 97.25 279 SER A O 1
ATOM 2125 N N . GLN A 1 280 ? -18.200 1.037 0.868 1.00 97.62 280 GLN A N 1
ATOM 2126 C CA . GLN A 1 280 ? -18.733 -0.071 1.660 1.00 97.62 280 GLN A CA 1
ATOM 2127 C C . GLN A 1 280 ? -19.739 0.445 2.688 1.00 97.62 280 GLN A C 1
ATOM 2129 O O . GLN A 1 280 ? -20.874 -0.027 2.720 1.00 97.62 280 GLN A O 1
ATOM 2134 N N . LEU A 1 281 ? -19.353 1.437 3.495 1.00 97.19 281 LEU A N 1
ATOM 2135 C CA . LEU A 1 281 ? -20.220 2.033 4.509 1.00 97.19 281 LEU A CA 1
ATOM 2136 C C . LEU A 1 281 ? -21.428 2.750 3.895 1.00 97.19 281 LEU A C 1
ATOM 2138 O O . LEU A 1 281 ? -22.529 2.603 4.422 1.00 97.19 281 LEU A O 1
ATOM 2142 N N . GLU A 1 282 ? -21.264 3.410 2.742 1.00 95.56 282 GLU A N 1
ATOM 2143 C CA . GLU A 1 282 ? -22.386 3.947 1.964 1.00 95.56 282 GLU A CA 1
ATOM 2144 C C . GLU A 1 282 ? -23.388 2.842 1.588 1.00 95.56 282 GLU A C 1
ATOM 2146 O O . GLU A 1 282 ? -24.596 2.965 1.794 1.00 95.56 282 GLU A O 1
ATOM 2151 N N . THR A 1 283 ? -22.873 1.716 1.087 1.00 95.69 283 THR A N 1
ATOM 2152 C CA . THR A 1 283 ? -23.692 0.569 0.677 1.00 95.69 283 THR A CA 1
ATOM 2153 C C . THR A 1 283 ? -24.392 -0.104 1.861 1.00 95.69 283 THR A C 1
ATOM 2155 O O . THR A 1 283 ? -25.512 -0.592 1.707 1.00 95.69 283 THR A O 1
ATOM 2158 N N . LEU A 1 284 ? -23.757 -0.153 3.035 1.00 95.25 284 LEU A N 1
ATOM 2159 C CA . LEU A 1 284 ? -24.277 -0.830 4.229 1.00 95.25 284 LEU A CA 1
ATOM 2160 C C . LEU A 1 284 ? -25.318 0.006 4.981 1.00 95.25 284 LEU A C 1
ATOM 2162 O O . LEU A 1 284 ? -26.342 -0.544 5.382 1.00 95.25 284 LEU A O 1
ATOM 2166 N N . ALA A 1 285 ? -25.075 1.309 5.153 1.00 93.75 285 ALA A N 1
ATOM 2167 C CA . ALA A 1 285 ? -26.011 2.226 5.807 1.00 93.75 285 ALA A CA 1
ATOM 2168 C C . ALA A 1 285 ? -27.214 2.585 4.912 1.00 93.75 285 ALA A C 1
ATOM 2170 O O . ALA A 1 285 ? -28.287 2.905 5.421 1.00 93.75 285 ALA A O 1
ATOM 2171 N N . GLY A 1 286 ? -27.060 2.486 3.587 1.00 92.00 286 GLY A N 1
ATOM 2172 C CA . GLY A 1 286 ? -28.112 2.789 2.620 1.00 92.00 286 GLY A CA 1
ATOM 2173 C C . GLY A 1 286 ? -28.209 4.280 2.273 1.00 92.00 286 GLY A C 1
ATOM 2174 O O . GLY A 1 286 ? -27.498 5.106 2.840 1.00 92.00 286 GLY A O 1
ATOM 2175 N N . PRO A 1 287 ? -29.077 4.655 1.315 1.00 86.81 287 PRO A N 1
ATOM 2176 C CA . PRO A 1 287 ? -28.995 5.942 0.615 1.00 86.81 287 PRO A CA 1
ATOM 2177 C C . PRO A 1 287 ? -29.126 7.184 1.513 1.00 86.81 287 PRO A C 1
ATOM 2179 O O . PRO A 1 287 ? -28.543 8.216 1.193 1.00 86.81 287 PRO A O 1
ATOM 2182 N N . SER A 1 288 ? -29.818 7.087 2.652 1.00 88.88 288 SER A N 1
ATOM 2183 C CA . SER A 1 288 ? -29.966 8.172 3.637 1.00 88.88 288 SER A CA 1
ATOM 2184 C C . SER A 1 288 ? -28.662 8.581 4.334 1.00 88.88 288 SER A C 1
ATOM 2186 O O . SER A 1 288 ? -28.624 9.607 5.001 1.00 88.88 288 SER A O 1
ATOM 2188 N N . VAL A 1 289 ? -27.583 7.805 4.190 1.00 93.38 289 VAL A N 1
ATOM 2189 C CA . VAL A 1 289 ? -26.252 8.133 4.731 1.00 93.38 289 VAL A CA 1
ATOM 2190 C C . VAL A 1 289 ? -25.609 9.359 4.072 1.00 93.38 289 VAL A C 1
ATOM 2192 O O . VAL A 1 289 ? -24.746 10.000 4.675 1.00 93.38 289 VAL A O 1
ATOM 2195 N N . ARG A 1 290 ? -26.033 9.690 2.844 1.00 93.75 290 ARG A N 1
ATOM 2196 C CA . ARG A 1 290 ? -25.541 10.850 2.090 1.00 93.75 290 ARG A CA 1
ATOM 2197 C C . ARG A 1 290 ? -25.896 12.157 2.788 1.00 93.75 290 ARG A C 1
ATOM 2199 O O . ARG A 1 290 ? -25.027 13.003 2.936 1.00 93.75 290 ARG A O 1
ATOM 2206 N N . ASP A 1 291 ? -27.120 12.259 3.299 1.00 94.50 291 ASP A N 1
ATOM 2207 C CA . ASP A 1 291 ? -27.686 13.441 3.960 1.00 94.50 291 ASP A CA 1
ATOM 2208 C C . ASP A 1 291 ? -27.871 13.194 5.472 1.00 94.50 291 ASP A C 1
ATOM 2210 O O . ASP A 1 291 ? -28.933 13.426 6.051 1.00 94.50 291 ASP A O 1
ATOM 2214 N N . GLY A 1 292 ? -26.836 12.630 6.104 1.00 92.31 292 GLY A N 1
ATOM 2215 C CA . GLY A 1 292 ? -26.857 12.206 7.504 1.00 92.31 292 GLY A CA 1
ATOM 2216 C C . GLY A 1 292 ? -26.557 13.315 8.530 1.00 92.31 292 GLY A C 1
ATOM 2217 O O . GLY A 1 292 ? -26.428 14.492 8.188 1.00 92.31 292 GLY A O 1
ATOM 2218 N N . PRO A 1 293 ? -26.443 12.955 9.825 1.00 93.38 293 PRO A N 1
ATOM 2219 C CA . PRO A 1 293 ? -26.451 13.912 10.936 1.00 93.38 293 PRO A CA 1
ATOM 2220 C C . PRO A 1 293 ? -25.237 14.851 11.023 1.00 93.38 293 PRO A C 1
ATOM 2222 O O . PRO A 1 293 ? -25.320 15.850 11.734 1.00 93.38 293 PRO A O 1
ATOM 2225 N N . TYR A 1 294 ? -24.136 14.576 10.314 1.00 95.06 294 TYR A N 1
ATOM 2226 C CA . TYR A 1 294 ? -22.974 15.476 10.227 1.00 95.06 294 TYR A CA 1
ATOM 2227 C C . TYR A 1 294 ? -22.948 16.297 8.923 1.00 95.06 294 TYR A C 1
ATOM 2229 O O . TYR A 1 294 ? -21.963 16.980 8.646 1.00 95.06 294 TYR A O 1
ATOM 2237 N N . GLY A 1 295 ? -24.030 16.262 8.137 1.00 95.81 295 GLY A N 1
ATOM 2238 C CA . GLY A 1 295 ? -24.172 16.982 6.873 1.00 95.81 295 GLY A CA 1
ATOM 2239 C C . GLY A 1 295 ? -23.934 16.109 5.631 1.00 95.81 295 GLY A C 1
ATOM 2240 O O . GLY A 1 295 ? -23.833 14.883 5.742 1.00 95.81 295 GLY A O 1
ATOM 2241 N N . PRO A 1 296 ? -23.875 16.729 4.437 1.00 96.62 296 PRO A N 1
ATOM 2242 C CA . PRO A 1 296 ? -23.798 16.015 3.167 1.00 96.62 296 PRO A CA 1
ATOM 2243 C C . PRO A 1 296 ? -22.412 15.403 2.908 1.00 96.62 296 PRO A C 1
ATOM 2245 O O . PRO A 1 296 ? -21.396 16.100 2.942 1.00 96.62 296 PRO A O 1
ATOM 2248 N N . GLY A 1 297 ? -22.373 14.112 2.573 1.00 95.69 297 GLY A N 1
ATOM 2249 C CA . GLY A 1 297 ? -21.164 13.385 2.169 1.00 95.69 297 GLY A CA 1
ATOM 2250 C C . GLY A 1 297 ? -21.424 12.440 0.992 1.00 95.69 297 GLY A C 1
ATOM 2251 O O . GLY A 1 297 ? -22.472 11.801 0.926 1.00 95.69 297 GLY A O 1
ATOM 2252 N N . ASP A 1 298 ? -20.475 12.329 0.057 1.00 92.12 298 ASP A N 1
ATOM 2253 C CA . ASP A 1 298 ? -20.599 11.462 -1.123 1.00 92.12 298 ASP A CA 1
ATOM 2254 C C . ASP A 1 298 ? -19.257 10.803 -1.486 1.00 92.12 298 ASP A C 1
ATOM 2256 O O . ASP A 1 298 ? -18.228 11.467 -1.624 1.00 92.12 298 ASP A O 1
ATOM 2260 N N . SER A 1 299 ? -19.276 9.485 -1.710 1.00 95.06 299 SER A N 1
ATOM 2261 C CA . SER A 1 299 ? -18.117 8.740 -2.207 1.00 95.06 299 SER A CA 1
ATOM 2262 C C . SER A 1 299 ? -17.703 9.131 -3.631 1.00 95.06 299 SER A C 1
ATOM 2264 O O . SER A 1 299 ? -16.576 8.840 -4.029 1.00 95.06 299 SER A O 1
ATOM 2266 N N . SER A 1 300 ? -18.578 9.783 -4.409 1.00 95.44 300 SER A N 1
ATOM 2267 C CA . SER A 1 300 ? -18.290 10.277 -5.765 1.00 95.44 300 SER A CA 1
ATOM 2268 C C . SER A 1 300 ? -17.062 11.188 -5.808 1.00 95.44 300 SER A C 1
ATOM 2270 O O . SER A 1 300 ? -16.184 10.965 -6.637 1.00 95.44 300 SER A O 1
ATOM 2272 N N . VAL A 1 301 ? -16.933 12.120 -4.859 1.00 97.62 301 VAL A N 1
ATOM 2273 C CA . VAL A 1 301 ? -15.847 13.114 -4.827 1.00 97.62 301 VAL A CA 1
ATOM 2274 C C . VAL A 1 301 ? -14.478 12.439 -4.694 1.00 97.62 301 VAL A C 1
ATOM 2276 O O . VAL A 1 301 ? -13.540 12.783 -5.413 1.00 97.62 301 VAL A O 1
ATOM 2279 N N . LEU A 1 302 ? -14.360 11.434 -3.817 1.00 98.31 302 LEU A N 1
ATOM 2280 C CA . LEU A 1 302 ? -13.126 10.656 -3.682 1.00 98.31 302 LEU A CA 1
ATOM 2281 C C . LEU A 1 302 ? -12.944 9.655 -4.833 1.00 98.31 302 LEU A C 1
ATOM 2283 O O . LEU A 1 302 ? -11.812 9.409 -5.239 1.00 98.31 302 LEU A O 1
ATOM 2287 N N . ARG A 1 303 ? -14.029 9.104 -5.394 1.00 98.06 303 ARG A N 1
ATOM 2288 C CA . ARG A 1 303 ? -13.985 8.200 -6.558 1.00 98.06 303 ARG A CA 1
ATOM 2289 C C . ARG A 1 303 ? -13.414 8.900 -7.790 1.00 98.06 303 ARG A C 1
ATOM 2291 O O . ARG A 1 303 ? -12.570 8.324 -8.470 1.00 98.06 303 ARG A O 1
ATOM 2298 N N . GLU A 1 304 ? -13.827 10.139 -8.041 1.00 98.38 304 GLU A N 1
ATOM 2299 C CA . GLU A 1 304 ? -13.299 10.987 -9.113 1.00 98.38 304 GLU A CA 1
ATOM 2300 C C . GLU A 1 304 ? -11.836 11.366 -8.855 1.00 98.38 304 GLU A C 1
ATOM 2302 O O . GLU A 1 304 ? -10.991 11.139 -9.719 1.00 98.38 304 GLU A O 1
ATOM 2307 N N . ALA A 1 305 ? -11.500 11.841 -7.650 1.00 98.75 305 ALA A N 1
ATOM 2308 C CA . ALA A 1 305 ? -10.126 12.214 -7.305 1.00 98.75 305 ALA A CA 1
ATOM 2309 C C . ALA A 1 305 ? -9.141 11.027 -7.378 1.00 98.75 305 ALA A C 1
ATOM 2311 O O . ALA A 1 305 ? -8.040 11.168 -7.907 1.00 98.75 305 ALA A O 1
ATOM 2312 N N . VAL A 1 306 ? -9.536 9.835 -6.911 1.00 98.62 306 VAL A N 1
ATOM 2313 C CA . VAL A 1 306 ? -8.723 8.608 -7.025 1.00 98.62 306 VAL A CA 1
ATOM 2314 C C . VAL A 1 306 ? -8.602 8.152 -8.481 1.00 98.62 306 VAL A C 1
ATOM 2316 O O . VAL A 1 306 ? -7.529 7.694 -8.867 1.00 98.62 306 VAL A O 1
ATOM 2319 N N . ALA A 1 307 ? -9.646 8.306 -9.305 1.00 98.38 307 ALA A N 1
ATOM 2320 C CA . ALA A 1 307 ? -9.584 7.997 -10.735 1.00 98.38 307 ALA A CA 1
ATOM 2321 C C . ALA A 1 307 ? -8.642 8.948 -11.497 1.00 98.38 307 ALA A C 1
ATOM 2323 O O . ALA A 1 307 ? -7.853 8.485 -12.318 1.00 98.38 307 ALA A O 1
ATOM 2324 N N . VAL A 1 308 ? -8.660 10.249 -11.179 1.00 98.62 308 VAL A N 1
ATOM 2325 C CA . VAL A 1 308 ? -7.689 11.231 -11.696 1.00 98.62 308 VAL A CA 1
ATOM 2326 C C . VAL A 1 308 ? -6.272 10.909 -11.208 1.00 98.62 308 VAL A C 1
ATOM 2328 O O . VAL A 1 308 ? -5.332 10.974 -11.995 1.00 98.62 308 VAL A O 1
ATOM 2331 N N . ALA A 1 309 ? -6.101 10.463 -9.959 1.00 98.56 309 ALA A N 1
ATOM 2332 C CA . ALA A 1 309 ? -4.801 10.028 -9.447 1.00 98.56 309 ALA A CA 1
ATOM 2333 C C . ALA A 1 309 ? -4.226 8.799 -10.185 1.00 98.56 309 ALA A C 1
ATOM 2335 O O . ALA A 1 309 ? -3.008 8.641 -10.215 1.00 98.56 309 ALA A O 1
ATOM 2336 N N . GLN A 1 310 ? -5.049 7.973 -10.852 1.00 98.44 310 GLN A N 1
ATOM 2337 C CA . GLN A 1 310 ? -4.557 6.903 -11.738 1.00 98.44 310 GLN A CA 1
ATOM 2338 C C . GLN A 1 310 ? -4.029 7.417 -13.095 1.00 98.44 310 GLN A C 1
ATOM 2340 O O . GLN A 1 310 ? -3.624 6.607 -13.933 1.00 98.44 310 GLN A O 1
ATOM 2345 N N . HIS A 1 311 ? -4.040 8.732 -13.356 1.00 98.62 311 HIS A N 1
ATOM 2346 C CA . HIS A 1 311 ? -3.440 9.298 -14.564 1.00 98.62 311 HIS A CA 1
ATOM 2347 C C . HIS A 1 311 ? -1.960 8.905 -14.673 1.00 98.62 311 HIS A C 1
ATOM 2349 O O . HIS A 1 311 ? -1.245 8.828 -13.671 1.00 98.62 311 HIS A O 1
ATOM 2355 N N . HIS A 1 312 ? -1.486 8.690 -15.902 1.00 98.19 312 HIS A N 1
ATOM 2356 C CA . HIS A 1 312 ? -0.142 8.170 -16.160 1.00 98.19 312 HIS A CA 1
ATOM 2357 C C . HIS A 1 312 ? 0.990 9.144 -15.812 1.00 98.19 312 HIS A C 1
ATOM 2359 O O . HIS A 1 312 ? 2.133 8.708 -15.801 1.00 98.19 312 HIS A O 1
ATOM 2365 N N . ASP A 1 313 ? 0.667 10.393 -15.453 1.00 98.50 313 ASP A N 1
ATOM 2366 C CA . ASP A 1 313 ? 1.602 11.343 -14.833 1.00 98.50 313 ASP A CA 1
ATOM 2367 C C . ASP A 1 313 ? 1.353 11.626 -13.344 1.00 98.50 313 ASP A C 1
ATOM 2369 O O . ASP A 1 313 ? 2.210 12.211 -12.692 1.00 98.50 313 ASP A O 1
ATOM 2373 N N . ALA A 1 314 ? 0.216 11.194 -12.785 1.00 98.62 314 ALA A N 1
ATOM 2374 C CA . ALA A 1 314 ? -0.155 11.439 -11.388 1.00 98.62 314 ALA A CA 1
ATOM 2375 C C . ALA A 1 314 ? 0.485 10.402 -10.450 1.00 98.62 314 ALA A C 1
ATOM 2377 O O . ALA A 1 314 ? 1.520 10.652 -9.839 1.00 98.62 314 ALA A O 1
ATOM 2378 N N . VAL A 1 315 ? -0.048 9.174 -10.376 1.00 98.56 315 VAL A N 1
ATOM 2379 C CA . VAL A 1 315 ? 0.569 8.097 -9.570 1.00 98.56 315 VAL A CA 1
ATOM 2380 C C . VAL A 1 315 ? 1.957 7.680 -10.092 1.00 98.56 315 VAL A C 1
ATOM 2382 O O . VAL A 1 315 ? 2.730 7.053 -9.364 1.00 98.56 315 VAL A O 1
ATOM 2385 N N . ALA A 1 316 ? 2.336 8.075 -11.312 1.00 98.44 316 ALA A N 1
ATOM 2386 C CA . ALA A 1 316 ? 3.711 7.973 -11.805 1.00 98.44 316 ALA A CA 1
ATOM 2387 C C . ALA A 1 316 ? 4.670 8.995 -11.165 1.00 98.44 316 ALA A C 1
ATOM 2389 O O . ALA A 1 316 ? 5.840 8.668 -10.960 1.00 98.44 316 ALA A O 1
ATOM 2390 N N . GLY A 1 317 ? 4.191 10.170 -10.751 1.00 98.56 317 GLY A N 1
ATOM 2391 C CA . GLY A 1 317 ? 5.030 11.238 -10.213 1.00 98.56 317 GLY A CA 1
ATOM 2392 C C . GLY A 1 317 ? 5.901 11.895 -11.287 1.00 98.56 317 GLY A C 1
ATOM 2393 O O . GLY A 1 317 ? 7.104 12.068 -11.073 1.00 98.56 317 GLY A O 1
ATOM 2394 N N . THR A 1 318 ? 5.313 12.158 -12.457 1.00 98.56 318 THR A N 1
ATOM 2395 C CA . THR A 1 318 ? 5.967 12.725 -13.653 1.00 98.56 318 THR A CA 1
ATOM 2396 C C . THR A 1 318 ? 5.320 14.031 -14.132 1.00 98.56 318 THR A C 1
ATOM 2398 O O . THR A 1 318 ? 5.648 14.551 -15.198 1.00 98.56 318 THR A O 1
ATOM 2401 N N . GLU A 1 319 ? 4.446 14.598 -13.302 1.00 98.44 319 GLU A N 1
ATOM 2402 C CA . GLU A 1 319 ? 3.822 15.909 -13.423 1.00 98.44 319 GLU A CA 1
ATOM 2403 C C . GLU A 1 319 ? 4.655 17.035 -12.772 1.00 98.44 319 GLU A C 1
ATOM 2405 O O . GLU A 1 319 ? 5.549 16.795 -11.953 1.00 98.44 319 GLU A O 1
ATOM 2410 N N . ARG A 1 320 ? 4.336 18.298 -13.097 1.00 98.50 320 ARG A N 1
ATOM 2411 C CA . ARG A 1 320 ? 4.950 19.485 -12.462 1.00 98.50 320 ARG A CA 1
ATOM 2412 C C . ARG A 1 320 ? 4.532 19.631 -11.001 1.00 98.50 320 ARG A C 1
ATOM 2414 O O . ARG A 1 320 ? 3.417 19.244 -10.661 1.00 98.50 320 ARG A O 1
ATOM 2421 N N . GLN A 1 321 ? 5.359 20.236 -10.140 1.00 98.19 321 GLN A N 1
ATOM 2422 C CA . GLN A 1 321 ? 5.080 20.285 -8.690 1.00 98.19 321 GLN A CA 1
ATOM 2423 C C . GLN A 1 321 ? 3.687 20.850 -8.367 1.00 98.19 321 GLN A C 1
ATOM 2425 O O . GLN A 1 321 ? 2.930 20.221 -7.637 1.00 98.19 321 GLN A O 1
ATOM 2430 N N . HIS A 1 322 ? 3.295 21.960 -8.997 1.00 97.81 322 HIS A N 1
ATOM 2431 C CA . HIS A 1 322 ? 1.972 22.566 -8.792 1.00 97.81 322 HIS A CA 1
ATOM 2432 C C . HIS A 1 322 ? 0.790 21.683 -9.249 1.00 97.81 322 HIS A C 1
ATOM 2434 O O . HIS A 1 322 ? -0.341 21.915 -8.829 1.00 97.81 322 HIS A O 1
ATOM 2440 N N . VAL A 1 323 ? 1.031 20.685 -10.107 1.00 98.62 323 VAL A N 1
ATOM 2441 C CA . VAL A 1 323 ? 0.033 19.693 -10.539 1.00 98.62 323 VAL A CA 1
ATOM 2442 C C . VAL A 1 323 ? -0.030 18.532 -9.543 1.00 98.62 323 VAL A C 1
ATOM 2444 O O . VAL A 1 323 ? -1.124 18.083 -9.216 1.00 98.62 323 VAL A O 1
ATOM 2447 N N . ALA A 1 324 ? 1.107 18.114 -8.975 1.00 98.31 324 ALA A N 1
ATOM 2448 C CA . ALA A 1 324 ? 1.136 17.176 -7.848 1.00 98.31 324 ALA A CA 1
ATOM 2449 C C . ALA A 1 324 ? 0.408 17.759 -6.620 1.00 98.31 324 ALA A C 1
ATOM 2451 O O . ALA A 1 324 ? -0.375 17.069 -5.964 1.00 98.31 324 ALA A O 1
ATOM 2452 N N . ASP A 1 325 ? 0.603 19.056 -6.358 1.00 98.38 325 ASP A N 1
ATOM 2453 C CA . ASP A 1 325 ? -0.116 19.809 -5.326 1.00 98.38 325 ASP A CA 1
ATOM 2454 C C . ASP A 1 325 ? -1.630 19.882 -5.629 1.00 98.38 325 ASP A C 1
ATOM 2456 O O . ASP A 1 325 ? -2.456 19.784 -4.717 1.00 98.38 325 ASP A O 1
ATOM 2460 N N . ASP A 1 326 ? -2.020 20.001 -6.907 1.00 98.81 326 ASP A N 1
ATOM 2461 C CA . ASP A 1 326 ? -3.424 19.971 -7.341 1.00 98.81 326 ASP A CA 1
ATOM 2462 C C . ASP A 1 326 ? -4.061 18.590 -7.122 1.00 98.81 326 ASP A C 1
ATOM 2464 O O . ASP A 1 326 ? -5.120 18.497 -6.497 1.00 98.81 326 ASP A O 1
ATOM 2468 N N . TYR A 1 327 ? -3.393 17.507 -7.536 1.00 98.81 327 TYR A N 1
ATOM 2469 C CA . TYR A 1 327 ? -3.855 16.140 -7.284 1.00 98.81 327 TYR A CA 1
ATOM 2470 C C . TYR A 1 327 ? -3.969 15.849 -5.780 1.00 98.81 327 TYR A C 1
ATOM 2472 O O . TYR A 1 327 ? -4.962 15.268 -5.337 1.00 98.81 327 TYR A O 1
ATOM 2480 N N . ALA A 1 328 ? -3.009 16.301 -4.966 1.00 98.62 328 ALA A N 1
ATOM 2481 C CA . ALA A 1 328 ? -3.087 16.188 -3.511 1.00 98.62 328 ALA A CA 1
ATOM 2482 C C . ALA A 1 328 ? -4.286 16.969 -2.935 1.00 98.62 328 ALA A C 1
ATOM 2484 O O . ALA A 1 328 ? -4.994 16.451 -2.070 1.00 98.62 328 ALA A O 1
ATOM 2485 N N . ARG A 1 329 ? -4.579 18.172 -3.453 1.00 98.62 329 ARG A N 1
ATOM 2486 C CA . ARG A 1 329 ? -5.766 18.965 -3.081 1.00 98.62 329 ARG A CA 1
ATOM 2487 C C . ARG A 1 329 ? -7.079 18.284 -3.490 1.00 98.62 329 ARG A C 1
ATOM 2489 O O . ARG A 1 329 ? -8.053 18.346 -2.739 1.00 98.62 329 ARG A O 1
ATOM 2496 N N . GLN A 1 330 ? -7.124 17.635 -4.655 1.00 98.81 330 GLN A N 1
ATOM 2497 C CA . GLN A 1 330 ? -8.287 16.862 -5.107 1.00 98.81 330 GLN A CA 1
ATOM 2498 C C . GLN A 1 330 ? -8.542 15.654 -4.196 1.00 98.81 330 GLN A C 1
ATOM 2500 O O . GLN A 1 330 ? -9.675 15.463 -3.751 1.00 98.81 330 GLN A O 1
ATOM 2505 N N . LEU A 1 331 ? -7.496 14.887 -3.858 1.00 98.81 331 LEU A N 1
ATOM 2506 C CA . LEU A 1 331 ? -7.601 13.785 -2.899 1.00 98.81 331 LEU A CA 1
ATOM 2507 C C . LEU A 1 331 ? -8.075 14.287 -1.527 1.00 98.81 331 LEU A C 1
ATOM 2509 O O . LEU A 1 331 ? -9.013 13.709 -0.985 1.00 98.81 331 LEU A O 1
ATOM 2513 N N . ALA A 1 332 ? -7.517 15.385 -1.005 1.00 98.62 332 ALA A N 1
ATOM 2514 C CA . ALA A 1 332 ? -7.924 15.962 0.281 1.00 98.62 332 ALA A CA 1
ATOM 2515 C C . ALA A 1 332 ? -9.422 16.309 0.324 1.00 98.62 332 ALA A C 1
ATOM 2517 O O . ALA A 1 332 ? -10.132 15.835 1.207 1.00 98.62 332 ALA A O 1
ATOM 2518 N N . LYS A 1 333 ? -9.936 17.009 -0.696 1.00 98.50 333 LYS A N 1
ATOM 2519 C CA . LYS A 1 333 ? -11.373 17.311 -0.819 1.00 98.50 333 LYS A CA 1
ATOM 2520 C C . LYS A 1 333 ? -12.243 16.041 -0.866 1.00 98.50 333 LYS A C 1
ATOM 2522 O O . LYS A 1 333 ? -13.355 16.024 -0.338 1.00 98.50 333 LYS A O 1
ATOM 2527 N N . GLY A 1 334 ? -11.754 14.979 -1.511 1.00 98.50 334 GLY A N 1
ATOM 2528 C CA . GLY A 1 334 ? -12.412 13.672 -1.516 1.00 98.50 334 GLY A CA 1
ATOM 2529 C C . GLY A 1 334 ? -12.428 13.016 -0.132 1.00 98.50 334 GLY A C 1
ATOM 2530 O O . GLY A 1 334 ? -13.462 12.494 0.286 1.00 98.50 334 GLY A O 1
ATOM 2531 N N . TRP A 1 335 ? -11.311 13.082 0.599 1.00 98.44 335 TRP A N 1
ATOM 2532 C CA . TRP A 1 335 ? -11.215 12.611 1.982 1.00 98.44 335 TRP A CA 1
ATOM 2533 C C . TRP A 1 335 ? -12.207 13.334 2.892 1.00 98.44 335 TRP A C 1
ATOM 2535 O O . TRP A 1 335 ? -12.928 12.651 3.612 1.00 98.44 335 TRP A O 1
ATOM 2545 N N . ASP A 1 336 ? -12.309 14.664 2.813 1.00 98.06 336 ASP A N 1
ATOM 2546 C CA . ASP A 1 336 ? -13.242 15.454 3.628 1.00 98.06 336 ASP A CA 1
ATOM 2547 C C . ASP A 1 336 ? -14.697 14.977 3.445 1.00 98.06 336 ASP A C 1
ATOM 2549 O O . ASP A 1 336 ? -15.392 14.671 4.417 1.00 98.06 336 ASP A O 1
ATOM 2553 N N . SER A 1 337 ? -15.152 14.822 2.193 1.00 98.12 337 SER A N 1
ATOM 2554 C CA . SER A 1 337 ? -16.521 14.366 1.897 1.00 98.12 337 SER A CA 1
ATOM 2555 C C . SER A 1 337 ? -16.767 12.911 2.320 1.00 98.12 337 SER A C 1
ATOM 2557 O O . SER A 1 337 ? -17.820 12.594 2.882 1.00 98.12 337 SER A O 1
ATOM 2559 N N . CYS A 1 338 ? -15.781 12.026 2.134 1.00 97.94 338 CYS A N 1
ATOM 2560 C CA . CYS A 1 338 ? -15.871 10.653 2.627 1.00 97.94 338 CYS A CA 1
ATOM 2561 C C . CYS A 1 338 ? -15.786 10.552 4.157 1.00 97.94 338 CYS A C 1
ATOM 2563 O O . CYS A 1 338 ? -16.369 9.630 4.716 1.00 97.94 338 CYS A O 1
ATOM 2565 N N . GLN A 1 339 ? -15.123 11.474 4.862 1.00 98.25 339 GLN A N 1
ATOM 2566 C CA . GLN A 1 339 ? -15.110 11.493 6.329 1.00 98.25 339 GLN A CA 1
ATOM 2567 C C . GLN A 1 339 ? -16.480 11.877 6.899 1.00 98.25 339 GLN A C 1
ATOM 2569 O O . GLN A 1 339 ? -16.938 11.219 7.834 1.00 98.25 339 GLN A O 1
ATOM 2574 N N . VAL A 1 340 ? -17.195 12.822 6.277 1.00 98.19 340 VAL A N 1
ATOM 2575 C CA . VAL A 1 340 ? -18.608 13.103 6.604 1.00 98.19 340 VAL A CA 1
ATOM 2576 C C . VAL A 1 340 ? -19.489 11.873 6.348 1.00 98.19 340 VAL A C 1
ATOM 2578 O O . VAL A 1 340 ? -20.238 11.464 7.235 1.00 98.19 340 VAL A O 1
ATOM 2581 N N . LEU A 1 341 ? -19.353 11.216 5.189 1.00 97.88 341 LEU A N 1
ATOM 2582 C CA . LEU A 1 341 ? -20.124 10.007 4.865 1.00 97.88 341 LEU A CA 1
ATOM 2583 C C . LEU A 1 341 ? -19.843 8.856 5.846 1.00 97.88 341 LEU A C 1
ATOM 2585 O O . LEU A 1 341 ? -20.774 8.222 6.340 1.00 97.88 341 LEU A O 1
ATOM 2589 N N . VAL A 1 342 ? -18.573 8.583 6.156 1.00 98.00 342 VAL A N 1
ATOM 2590 C CA . VAL A 1 342 ? -18.172 7.530 7.105 1.00 98.00 342 VAL A CA 1
ATOM 2591 C C . VAL A 1 342 ? -18.670 7.851 8.516 1.00 98.00 342 VAL A C 1
ATOM 2593 O O . VAL A 1 342 ? -19.135 6.946 9.208 1.00 98.00 342 VAL A O 1
ATOM 2596 N N . ALA A 1 343 ? -18.657 9.122 8.931 1.00 97.69 343 ALA A N 1
ATOM 2597 C CA . ALA A 1 343 ? -19.248 9.538 10.198 1.00 97.69 343 ALA A CA 1
ATOM 2598 C C . ALA A 1 343 ? -20.771 9.307 10.215 1.00 97.69 343 ALA A C 1
ATOM 2600 O O . ALA A 1 343 ? -21.277 8.663 11.137 1.00 97.69 343 ALA A O 1
ATOM 2601 N N . ASN A 1 344 ? -21.493 9.736 9.171 1.00 97.44 344 ASN A N 1
ATOM 2602 C CA . ASN A 1 344 ? -22.929 9.478 9.012 1.00 97.44 344 ASN A CA 1
ATOM 2603 C C . ASN A 1 344 ? -23.233 7.970 9.091 1.00 97.44 344 ASN A C 1
ATOM 2605 O O . ASN A 1 344 ? -24.154 7.558 9.795 1.00 97.44 344 ASN A O 1
ATOM 2609 N N . ALA A 1 345 ? -22.431 7.135 8.423 1.00 96.88 345 ALA A N 1
ATOM 2610 C CA . ALA A 1 345 ? -22.603 5.686 8.415 1.00 96.88 345 ALA A CA 1
ATOM 2611 C C . ALA A 1 345 ? -22.394 5.060 9.800 1.00 96.88 345 ALA A C 1
ATOM 2613 O O . ALA A 1 345 ? -23.208 4.246 10.228 1.00 96.88 345 ALA A O 1
ATOM 2614 N N . LEU A 1 346 ? -21.334 5.445 10.518 1.00 96.31 346 LEU A N 1
ATOM 2615 C CA . LEU A 1 346 ? -21.052 4.943 11.867 1.00 96.31 346 LEU A CA 1
ATOM 2616 C C . LEU A 1 346 ? -22.088 5.430 12.896 1.00 96.31 346 LEU A C 1
ATOM 2618 O O . LEU A 1 346 ? -22.435 4.679 13.806 1.00 96.31 346 LEU A O 1
ATOM 2622 N N . SER A 1 347 ? -22.637 6.637 12.730 1.00 95.25 347 SER A N 1
ATOM 2623 C CA . SER A 1 347 ? -23.754 7.140 13.542 1.00 95.25 347 SER A CA 1
ATOM 2624 C C . SER A 1 347 ? -25.048 6.356 13.305 1.00 95.25 347 SER A C 1
ATOM 2626 O O . SER A 1 347 ? -25.674 5.927 14.276 1.00 95.25 347 SER A O 1
ATOM 2628 N N . LEU A 1 348 ? -25.420 6.105 12.044 1.00 93.81 348 LEU A N 1
ATOM 2629 C CA . LEU A 1 348 ? -26.642 5.370 11.688 1.00 93.81 348 LEU A CA 1
ATOM 2630 C C . LEU A 1 348 ? -26.549 3.871 12.020 1.00 93.81 348 LEU A C 1
ATOM 2632 O O . LEU A 1 348 ? -27.499 3.306 12.553 1.00 93.81 348 LEU A O 1
ATOM 2636 N N . LEU A 1 349 ? -25.412 3.226 11.735 1.00 93.56 349 LEU A N 1
ATOM 2637 C CA . LEU A 1 349 ? -25.197 1.796 12.000 1.00 93.56 349 LEU A CA 1
ATOM 2638 C C . LEU A 1 349 ? -24.882 1.499 13.472 1.00 93.56 349 LEU A C 1
ATOM 2640 O O . LEU A 1 349 ? -25.152 0.394 13.933 1.00 93.56 349 LEU A O 1
ATOM 2644 N N . GLY A 1 350 ? -24.278 2.447 14.194 1.00 92.44 350 GLY A N 1
ATOM 2645 C CA . GLY A 1 350 ? -23.869 2.279 15.589 1.00 92.44 350 GLY A CA 1
ATOM 2646 C C . GLY A 1 350 ? -24.809 2.894 16.622 1.00 92.44 350 GLY A C 1
ATOM 2647 O O . GLY A 1 350 ? -24.699 2.564 17.802 1.00 92.44 350 GLY A O 1
ATOM 2648 N N . GLY A 1 351 ? -25.710 3.786 16.208 1.00 92.12 351 GLY A N 1
ATOM 2649 C CA . GLY A 1 351 ? -26.537 4.579 17.112 1.00 92.12 351 GLY A CA 1
ATOM 2650 C C . GLY A 1 351 ? -25.680 5.509 17.971 1.00 92.12 351 GLY A C 1
ATOM 2651 O O . GLY A 1 351 ? -25.407 5.205 19.127 1.00 92.12 351 GLY A O 1
ATOM 2652 N N . THR A 1 352 ? -25.232 6.640 17.424 1.00 90.19 352 THR A N 1
ATOM 2653 C CA . THR A 1 352 ? -24.627 7.715 18.231 1.00 90.19 352 THR A CA 1
ATOM 2654 C C . THR A 1 352 ? -24.836 9.094 17.615 1.00 90.19 352 THR A C 1
ATOM 2656 O O . THR A 1 352 ? -25.096 9.220 16.420 1.00 90.19 352 THR A O 1
ATOM 2659 N N . LYS A 1 353 ? -24.734 10.129 18.452 1.00 88.06 353 LYS A N 1
ATOM 2660 C CA . LYS A 1 353 ? -24.777 11.552 18.077 1.00 88.06 353 LYS A CA 1
ATOM 2661 C C . LYS A 1 353 ? -23.527 12.316 18.540 1.00 88.06 353 LYS A C 1
ATOM 2663 O O . LYS A 1 353 ? -23.455 13.527 18.358 1.00 88.06 353 LYS A O 1
ATOM 2668 N N . GLU A 1 354 ? -22.553 11.633 19.146 1.00 90.81 354 GLU A N 1
ATOM 2669 C CA . GLU A 1 354 ? -21.262 12.237 19.497 1.00 90.81 354 GLU A CA 1
ATOM 2670 C C . GLU A 1 354 ? -20.490 12.617 18.215 1.00 90.81 354 GLU A C 1
ATOM 2672 O O . GLU A 1 354 ? -20.602 11.912 17.208 1.00 90.81 354 GLU A O 1
ATOM 2677 N N . PRO A 1 355 ? -19.717 13.718 18.192 1.00 93.25 355 PRO A N 1
ATOM 2678 C CA . PRO A 1 355 ? -18.957 14.113 17.009 1.00 93.25 355 PRO A CA 1
ATOM 2679 C C . PRO A 1 355 ? -17.791 13.148 16.761 1.00 93.25 355 PRO A C 1
ATOM 2681 O O . PRO A 1 355 ? -16.975 12.898 17.648 1.00 93.25 355 PRO A O 1
ATOM 2684 N N . LEU A 1 356 ? -17.703 12.617 15.541 1.00 95.81 356 LEU A N 1
ATOM 2685 C CA . LEU A 1 356 ? -16.689 11.634 15.161 1.00 95.81 356 LEU A CA 1
ATOM 2686 C C . LEU A 1 356 ? -15.439 12.316 14.587 1.00 95.81 356 LEU A C 1
ATOM 2688 O O . LEU A 1 356 ? -15.530 13.195 13.733 1.00 95.81 356 LEU A O 1
ATOM 2692 N N . VAL A 1 357 ? -14.264 11.912 15.073 1.00 96.38 357 VAL A N 1
ATOM 2693 C CA . VAL A 1 357 ? -12.972 12.558 14.808 1.00 96.38 357 VAL A CA 1
ATOM 2694 C C . VAL A 1 357 ? -12.014 11.583 14.129 1.00 96.38 357 VAL A C 1
ATOM 2696 O O . VAL A 1 357 ? -11.706 10.517 14.664 1.00 96.38 357 VAL A O 1
ATOM 2699 N N . PHE A 1 358 ? -11.489 11.976 12.970 1.00 96.81 358 PHE A N 1
ATOM 2700 C CA . PHE A 1 358 ? -10.472 11.232 12.230 1.00 96.81 358 PHE A CA 1
ATOM 2701 C C . PHE A 1 358 ? -9.080 11.807 12.514 1.00 96.81 358 PHE A C 1
ATOM 2703 O O . PHE A 1 358 ? -8.887 13.022 12.518 1.00 96.81 358 PHE A O 1
ATOM 2710 N N . CYS A 1 359 ? -8.088 10.941 12.732 1.00 95.50 359 CYS A N 1
ATOM 2711 C CA . CYS A 1 359 ? -6.716 11.363 13.021 1.00 95.50 359 CYS A CA 1
ATOM 2712 C C . CYS A 1 359 ? -5.776 11.075 11.847 1.00 95.50 359 CYS A C 1
ATOM 2714 O O . CYS A 1 359 ? -4.961 10.153 11.859 1.00 95.50 359 CYS A O 1
ATOM 2716 N N . ASN A 1 360 ? -5.875 11.928 10.828 1.00 95.31 360 ASN A N 1
ATOM 2717 C CA . ASN A 1 360 ? -5.160 11.807 9.551 1.00 95.31 360 ASN A CA 1
ATOM 2718 C C . ASN A 1 360 ? -3.619 11.933 9.688 1.00 95.31 360 ASN A C 1
ATOM 2720 O O . ASN A 1 360 ? -2.889 11.617 8.752 1.00 95.31 360 ASN A O 1
ATOM 2724 N N . ALA A 1 361 ? -3.115 12.360 10.855 1.00 96.31 361 ALA A N 1
ATOM 2725 C CA . ALA A 1 361 ? -1.702 12.636 11.144 1.00 96.31 361 ALA A CA 1
ATOM 2726 C C . ALA A 1 361 ? -1.050 11.657 12.155 1.00 96.31 361 ALA A C 1
ATOM 2728 O O . ALA A 1 361 ? -0.010 11.952 12.752 1.00 96.31 361 ALA A O 1
ATOM 2729 N N . LEU A 1 362 ? -1.617 10.457 12.347 1.00 96.31 362 LEU A N 1
ATOM 2730 C CA . LEU A 1 362 ? -1.044 9.441 13.249 1.00 96.31 362 LEU A CA 1
ATOM 2731 C C . LEU A 1 362 ? 0.368 8.973 12.839 1.00 96.31 362 LEU A C 1
ATOM 2733 O O . LEU A 1 362 ? 1.156 8.595 13.702 1.00 96.31 362 LEU A O 1
ATOM 2737 N N . ASN A 1 363 ? 0.741 9.070 11.558 1.00 95.19 363 ASN A N 1
ATOM 2738 C CA . ASN A 1 363 ? 2.096 8.761 11.069 1.00 95.19 363 ASN A CA 1
ATOM 2739 C C . ASN A 1 363 ? 3.204 9.640 11.698 1.00 95.19 363 ASN A C 1
ATOM 2741 O O . ASN A 1 363 ? 4.361 9.208 11.780 1.00 95.19 363 ASN A O 1
ATOM 2745 N N . ILE A 1 364 ? 2.841 10.841 12.162 1.00 96.25 364 ILE A N 1
ATOM 2746 C CA . ILE A 1 364 ? 3.686 11.785 12.903 1.00 96.25 364 ILE A CA 1
ATOM 2747 C C . ILE A 1 364 ? 3.265 11.922 14.379 1.00 96.25 364 ILE A C 1
ATOM 2749 O O . ILE A 1 364 ? 3.725 12.829 15.067 1.00 96.25 364 ILE A O 1
ATOM 2753 N N . SER A 1 365 ? 2.448 11.000 14.908 1.00 97.50 365 SER A N 1
ATOM 2754 C CA . SER A 1 365 ? 1.981 11.014 16.304 1.00 97.50 365 SER A CA 1
ATOM 2755 C C . SER A 1 365 ? 1.240 12.317 16.670 1.00 97.50 365 SER A C 1
ATOM 2757 O O . SER A 1 365 ? 1.553 12.942 17.692 1.00 97.50 365 SER A O 1
ATOM 2759 N N . VAL A 1 366 ? 0.262 12.709 15.839 1.00 97.44 366 VAL A N 1
ATOM 2760 C CA . VAL A 1 366 ? -0.670 13.830 16.079 1.00 97.44 366 VAL A CA 1
ATOM 2761 C C . VAL A 1 366 ? -2.127 13.352 15.974 1.00 97.44 366 VAL A C 1
ATOM 2763 O O . VAL A 1 366 ? -2.499 12.710 14.990 1.00 97.44 366 VAL A O 1
ATOM 2766 N N . CYS A 1 367 ? -2.954 13.646 16.983 1.00 97.50 367 CYS A N 1
ATOM 2767 C CA . CYS A 1 367 ? -4.384 13.303 17.022 1.00 97.50 367 CYS A CA 1
ATOM 2768 C C . CYS A 1 367 ? -5.124 14.181 18.055 1.00 97.50 367 CYS A C 1
ATOM 2770 O O . CYS A 1 367 ? -5.117 13.858 19.245 1.00 97.50 367 CYS A O 1
ATOM 2772 N N . PRO A 1 368 ? -5.775 15.289 17.642 1.00 94.62 368 PRO A N 1
ATOM 2773 C CA . PRO A 1 368 ? -6.235 16.327 18.569 1.00 94.62 368 PRO A CA 1
ATOM 2774 C C . PRO A 1 368 ? -7.120 15.845 19.725 1.00 94.62 368 PRO A C 1
ATOM 2776 O O . PRO A 1 368 ? -6.992 16.361 20.832 1.00 94.62 368 PRO A O 1
ATOM 2779 N N . LEU A 1 369 ? -7.984 14.846 19.505 1.00 96.00 369 LEU A N 1
ATOM 2780 C CA . LEU A 1 369 ? -8.895 14.366 20.546 1.00 96.00 369 LEU A CA 1
ATOM 2781 C C . LEU A 1 369 ? -8.179 13.562 21.644 1.00 96.00 369 LEU A C 1
ATOM 2783 O O . LEU A 1 369 ? -8.337 13.889 22.822 1.00 96.00 369 LEU A O 1
ATOM 2787 N N . SER A 1 370 ? -7.369 12.556 21.291 1.00 96.81 370 SER A N 1
ATOM 2788 C CA . SER A 1 370 ? -6.624 11.751 22.278 1.00 96.81 370 SER A CA 1
ATOM 2789 C C . SER A 1 370 ? -5.491 12.542 22.946 1.00 96.81 370 SER A C 1
ATOM 2791 O O . SER A 1 370 ? -5.074 12.228 24.060 1.00 96.81 370 SER A O 1
ATOM 2793 N N . GLU A 1 371 ? -5.034 13.621 22.305 1.00 94.69 371 GLU A N 1
ATOM 2794 C CA . GLU A 1 371 ? -4.116 14.596 22.895 1.00 94.69 371 GLU A CA 1
ATOM 2795 C C . GLU A 1 371 ? -4.788 15.615 23.823 1.00 94.69 371 GLU A C 1
ATOM 2797 O O . GLU A 1 371 ? -4.070 16.296 24.553 1.00 94.69 371 GLU A O 1
ATOM 2802 N N . ALA A 1 372 ? -6.116 15.759 23.812 1.00 92.12 372 ALA A N 1
ATOM 2803 C CA . ALA A 1 372 ? -6.837 16.748 24.620 1.00 92.12 372 ALA A CA 1
ATOM 2804 C C . ALA A 1 372 ? -7.688 16.137 25.744 1.00 92.12 372 ALA A C 1
ATOM 2806 O O . ALA A 1 372 ? -7.914 16.807 26.751 1.00 92.12 372 ALA A O 1
ATOM 2807 N N . THR A 1 373 ? -8.158 14.895 25.592 1.00 92.00 373 THR A N 1
ATOM 2808 C CA . THR A 1 373 ? -9.186 14.301 26.464 1.00 92.00 373 THR A CA 1
ATOM 2809 C C . THR A 1 373 ? -8.668 13.174 27.359 1.00 92.00 373 THR A C 1
ATOM 2811 O O . THR A 1 373 ? -7.790 12.396 26.990 1.00 92.00 373 THR A O 1
ATOM 2814 N N . ALA A 1 374 ? -9.244 13.089 28.562 1.00 92.62 374 ALA A N 1
ATOM 2815 C CA . ALA A 1 374 ? -8.983 12.025 29.534 1.00 92.62 374 ALA A CA 1
ATOM 2816 C C . ALA A 1 374 ? -9.880 10.786 29.331 1.00 92.62 374 ALA A C 1
ATOM 2818 O O . ALA A 1 374 ? -9.560 9.706 29.821 1.00 92.62 374 ALA A O 1
ATOM 2819 N N . HIS A 1 375 ? -10.997 10.931 28.613 1.00 95.38 375 HIS A N 1
ATOM 2820 C CA . HIS A 1 375 ? -11.933 9.857 28.278 1.00 95.38 375 HIS A CA 1
ATOM 2821 C C . HIS A 1 375 ? -12.405 10.043 26.837 1.00 95.38 375 HIS A C 1
ATOM 2823 O O . HIS A 1 375 ? -12.882 11.117 26.472 1.00 95.38 375 HIS A O 1
ATOM 2829 N N . PHE A 1 376 ? -12.232 9.007 26.022 1.00 96.94 376 PHE A N 1
ATOM 2830 C CA . PHE A 1 376 ? -12.693 8.958 24.639 1.00 96.94 376 PHE A CA 1
ATOM 2831 C C . PHE A 1 376 ? -12.975 7.512 24.226 1.00 96.94 376 PHE A C 1
ATOM 2833 O O . PHE A 1 376 ? -12.500 6.560 24.845 1.00 96.94 376 PHE A O 1
ATOM 2840 N N . THR A 1 377 ? -13.731 7.349 23.149 1.00 97.56 377 THR A N 1
ATOM 2841 C CA . THR A 1 377 ? -14.017 6.056 22.530 1.00 97.56 377 THR A CA 1
ATOM 2842 C C . THR A 1 377 ? -13.236 5.912 21.223 1.00 97.56 377 THR A C 1
ATOM 2844 O O . THR A 1 377 ? -13.063 6.878 20.481 1.00 97.56 377 THR A O 1
ATOM 2847 N N . VAL A 1 378 ? -12.763 4.697 20.942 1.00 98.38 378 VAL A N 1
ATOM 2848 C CA . VAL A 1 378 ? -12.043 4.294 19.729 1.00 98.38 378 VAL A CA 1
ATOM 2849 C C . VAL A 1 378 ? -12.920 3.325 18.938 1.00 98.38 378 VAL A C 1
ATOM 2851 O O . VAL A 1 378 ? -13.286 2.260 19.429 1.00 98.38 378 VAL A O 1
ATOM 2854 N N . ILE A 1 379 ? -13.242 3.674 17.698 1.00 98.38 379 ILE A N 1
ATOM 2855 C CA . ILE A 1 379 ? -13.991 2.847 16.751 1.00 98.38 379 ILE A CA 1
ATOM 2856 C C . ILE A 1 379 ? -13.000 2.333 15.704 1.00 98.38 379 ILE A C 1
ATOM 2858 O O . ILE A 1 379 ? -12.388 3.124 14.985 1.00 98.38 379 ILE A O 1
ATOM 2862 N N . LEU A 1 380 ? -12.841 1.014 15.608 1.00 98.38 380 LEU A N 1
ATOM 2863 C CA . LEU A 1 380 ? -12.060 0.372 14.551 1.00 98.38 380 LEU A CA 1
ATOM 2864 C C . LEU A 1 380 ? -13.018 -0.152 13.478 1.00 98.38 380 LEU A C 1
ATOM 2866 O O . LEU A 1 380 ? -13.769 -1.080 13.768 1.00 98.38 380 LEU A O 1
ATOM 2870 N N . TYR A 1 381 ? -12.975 0.394 12.259 1.00 98.31 381 TYR A N 1
ATOM 2871 C CA . TYR A 1 381 ? -13.673 -0.175 11.098 1.00 98.31 381 TYR A CA 1
ATOM 2872 C C . TYR A 1 381 ? -12.735 -1.058 10.268 1.00 98.31 381 TYR A C 1
ATOM 2874 O O . TYR A 1 381 ? -11.643 -0.639 9.883 1.00 98.31 381 TYR A O 1
ATOM 2882 N N . ASN A 1 382 ? -13.197 -2.265 9.959 1.00 98.44 382 ASN A N 1
ATOM 2883 C CA . ASN A 1 382 ? -12.547 -3.274 9.140 1.00 98.44 382 ASN A CA 1
ATOM 2884 C C . ASN A 1 382 ? -13.218 -3.371 7.753 1.00 98.44 382 ASN A C 1
ATOM 2886 O O . ASN A 1 382 ? -14.347 -3.858 7.667 1.00 98.44 382 ASN A O 1
ATOM 2890 N N . PRO A 1 383 ? -12.528 -2.979 6.668 1.00 97.88 383 PRO A N 1
ATOM 2891 C CA . PRO A 1 383 ? -13.028 -3.125 5.299 1.00 97.88 383 PRO A CA 1
ATOM 2892 C C . PRO A 1 383 ? -12.843 -4.526 4.699 1.00 97.88 383 PRO A C 1
ATOM 2894 O O . PRO A 1 383 ? -13.347 -4.793 3.604 1.00 97.88 383 PRO A O 1
ATOM 2897 N N . LEU A 1 384 ? -12.093 -5.419 5.353 1.00 98.06 384 LEU A N 1
ATOM 2898 C CA . LEU A 1 384 ? -11.831 -6.761 4.841 1.00 98.06 384 LEU A CA 1
ATOM 2899 C C . LEU A 1 384 ? -12.997 -7.706 5.145 1.00 98.06 384 LEU A C 1
ATOM 2901 O O . LEU A 1 384 ? -13.695 -7.593 6.149 1.00 98.06 384 LEU A O 1
ATOM 2905 N N . ALA A 1 385 ? -13.179 -8.699 4.278 1.00 97.12 385 ALA A N 1
ATOM 2906 C CA . ALA A 1 385 ? -14.229 -9.708 4.406 1.00 97.12 385 ALA A CA 1
ATOM 2907 C C . ALA A 1 385 ? -13.854 -10.886 5.334 1.00 97.12 385 ALA A C 1
ATOM 2909 O O . ALA A 1 385 ? -14.460 -11.956 5.257 1.00 97.12 385 ALA A O 1
ATOM 2910 N N . TRP A 1 386 ? -12.878 -10.670 6.216 1.00 96.88 386 TRP A N 1
ATOM 2911 C CA . TRP A 1 386 ? -12.395 -11.588 7.248 1.00 96.88 386 TRP A CA 1
ATOM 2912 C C . TRP A 1 386 ? -12.185 -10.793 8.542 1.00 96.88 386 TRP A C 1
ATOM 2914 O O . TRP A 1 386 ? -12.039 -9.571 8.487 1.00 96.88 386 TRP A O 1
ATOM 2924 N N . ASP A 1 387 ? -12.162 -11.463 9.690 1.00 95.75 387 ASP A N 1
ATOM 2925 C CA . ASP A 1 387 ? -11.828 -10.847 10.976 1.00 95.75 387 ASP A CA 1
ATOM 2926 C C . ASP A 1 387 ? -10.402 -10.276 10.973 1.00 95.75 387 ASP A C 1
ATOM 2928 O O . ASP A 1 387 ? -9.487 -10.863 10.389 1.00 95.75 387 ASP A O 1
ATOM 2932 N N . VAL A 1 388 ? -10.202 -9.139 11.647 1.00 95.38 388 VAL A N 1
ATOM 2933 C CA . VAL A 1 388 ? -8.882 -8.505 11.791 1.00 95.38 388 VAL A CA 1
ATOM 2934 C C . VAL A 1 388 ? -8.569 -8.190 13.247 1.00 95.38 388 VAL A C 1
ATOM 2936 O O . VAL A 1 388 ? -9.429 -7.711 13.988 1.00 95.38 388 VAL A O 1
ATOM 2939 N N . THR A 1 389 ? -7.301 -8.369 13.613 1.00 95.81 389 THR A N 1
ATOM 2940 C CA . THR A 1 389 ? -6.683 -7.779 14.808 1.00 95.81 389 THR A CA 1
ATOM 2941 C C . THR A 1 389 ? -5.760 -6.657 14.345 1.00 95.81 389 THR A C 1
ATOM 2943 O O . THR A 1 389 ? -4.972 -6.852 13.419 1.00 95.81 389 THR A O 1
ATOM 2946 N N . TRP A 1 390 ? -5.859 -5.477 14.953 1.00 96.06 390 TRP A N 1
ATOM 2947 C CA . TRP A 1 390 ? -5.147 -4.277 14.525 1.00 96.06 390 TRP A CA 1
ATOM 2948 C C . TRP A 1 390 ? -4.470 -3.562 15.705 1.00 96.06 390 TRP A C 1
ATOM 2950 O O . TRP A 1 390 ? -5.143 -3.238 16.690 1.00 96.06 390 TRP A O 1
ATOM 2960 N N . PRO A 1 391 ? -3.160 -3.262 15.615 1.00 96.31 391 PRO A N 1
ATOM 2961 C CA . PRO A 1 391 ? -2.439 -2.574 16.676 1.00 96.31 391 PRO A CA 1
ATOM 2962 C C . PRO A 1 391 ? -2.750 -1.075 16.649 1.00 96.31 391 PRO A C 1
ATOM 2964 O O . PRO A 1 391 ? -2.284 -0.338 15.777 1.00 96.31 391 PRO A O 1
ATOM 2967 N N . VAL A 1 392 ? -3.519 -0.611 17.631 1.00 97.88 392 VAL A N 1
ATOM 2968 C CA . VAL A 1 392 ? -3.851 0.806 17.796 1.00 97.88 392 VAL A CA 1
ATOM 2969 C C . VAL A 1 392 ? -2.686 1.527 18.476 1.00 97.88 392 VAL A C 1
ATOM 2971 O O . VAL A 1 392 ? -2.119 1.038 19.453 1.00 97.88 392 VAL A O 1
ATOM 2974 N N . ARG A 1 393 ? -2.332 2.702 17.944 1.00 97.69 393 ARG A N 1
ATOM 2975 C CA . ARG A 1 393 ? -1.272 3.585 18.446 1.00 97.69 393 ARG A CA 1
ATOM 2976 C C . ARG A 1 393 ? -1.752 5.034 18.380 1.00 97.69 393 ARG A C 1
ATOM 2978 O O . ARG A 1 393 ? -1.878 5.576 17.286 1.00 97.69 393 ARG A O 1
ATOM 2985 N N . LEU A 1 394 ? -2.051 5.639 19.531 1.00 98.25 394 LEU A N 1
ATOM 2986 C CA . LEU A 1 394 ? -2.641 6.984 19.628 1.00 98.25 394 LEU A CA 1
ATOM 2987 C C . LEU A 1 394 ? -1.784 7.910 20.506 1.00 98.25 394 LEU A C 1
ATOM 2989 O O . LEU A 1 394 ? -1.413 7.503 21.605 1.00 98.25 394 LEU A O 1
ATOM 2993 N N . PRO A 1 395 ? -1.481 9.152 20.092 1.00 97.62 395 PRO A N 1
ATOM 2994 C CA . PRO A 1 395 ? -0.766 10.107 20.936 1.00 97.62 395 PRO A CA 1
ATOM 2995 C C . PRO A 1 395 ? -1.641 10.553 22.113 1.00 97.62 395 PRO A C 1
ATOM 2997 O O . PRO A 1 395 ? -2.813 10.881 21.931 1.00 97.62 395 PRO A O 1
ATOM 3000 N N . VAL A 1 396 ? -1.073 10.564 23.319 1.00 95.94 396 VAL A N 1
ATOM 3001 C CA . VAL A 1 396 ? -1.790 10.830 24.578 1.00 95.94 396 VAL A CA 1
ATOM 3002 C C . VAL A 1 396 ? -0.960 11.671 25.553 1.00 95.94 396 VAL A C 1
ATOM 3004 O O . VAL A 1 396 ? 0.270 11.716 25.465 1.00 95.94 396 VAL A O 1
ATOM 3007 N N . ARG A 1 397 ? -1.626 12.345 26.504 1.00 90.81 397 ARG A N 1
ATOM 3008 C CA . ARG A 1 397 ? -0.963 13.186 27.524 1.00 90.81 397 ARG A CA 1
ATOM 3009 C C . ARG A 1 397 ? -0.416 12.409 28.719 1.00 90.81 397 ARG A C 1
ATOM 3011 O O . ARG A 1 397 ? 0.688 12.714 29.164 1.00 90.81 397 ARG A O 1
ATOM 3018 N N . ALA A 1 398 ? -1.176 11.457 29.257 1.00 88.75 398 ALA A N 1
ATOM 3019 C CA . ALA A 1 398 ? -0.803 10.748 30.481 1.00 88.75 398 ALA A CA 1
ATOM 3020 C C . ALA A 1 398 ? 0.063 9.504 30.224 1.00 88.75 398 ALA A C 1
ATOM 3022 O O . ALA A 1 398 ? 0.226 9.052 29.093 1.00 88.75 398 ALA A O 1
ATOM 3023 N N . THR A 1 399 ? 0.603 8.933 31.300 1.00 87.88 399 THR A N 1
ATOM 3024 C CA . THR A 1 399 ? 1.419 7.706 31.290 1.00 87.88 399 THR A CA 1
ATOM 3025 C C . THR A 1 399 ? 0.606 6.413 31.353 1.00 87.88 399 THR A C 1
ATOM 3027 O O . THR A 1 399 ? 1.161 5.348 31.093 1.00 87.88 399 THR A O 1
ATOM 3030 N N . SER A 1 400 ? -0.683 6.474 31.707 1.00 91.00 400 SER A N 1
ATOM 3031 C CA . SER A 1 400 ? -1.521 5.289 31.912 1.00 91.00 400 SER A CA 1
ATOM 3032 C C . SER A 1 400 ? -2.989 5.539 31.557 1.00 91.00 400 SER A C 1
ATOM 3034 O O . SER A 1 400 ? -3.589 6.528 31.988 1.00 91.00 400 SER A O 1
ATOM 3036 N N . TYR A 1 401 ? -3.560 4.615 30.783 1.00 95.12 401 TYR A N 1
ATOM 3037 C CA . TYR A 1 401 ? -4.960 4.591 30.363 1.00 95.12 401 TYR A CA 1
ATOM 3038 C C . TYR A 1 401 ? -5.474 3.150 30.426 1.00 95.12 401 TYR A C 1
ATOM 3040 O O . TYR A 1 401 ? -4.859 2.250 29.850 1.00 95.12 401 TYR A O 1
ATOM 3048 N N . ALA A 1 402 ? -6.616 2.943 31.074 1.00 96.75 402 ALA A N 1
ATOM 3049 C CA . ALA A 1 402 ? -7.401 1.731 30.918 1.00 96.75 402 ALA A CA 1
ATOM 3050 C C . ALA A 1 402 ? -8.048 1.729 29.530 1.00 96.75 402 ALA A C 1
ATOM 3052 O O . ALA A 1 402 ? -8.494 2.772 29.044 1.00 96.75 402 ALA A O 1
ATOM 3053 N N . VAL A 1 403 ? -8.115 0.550 28.921 1.00 98.12 403 VAL A N 1
ATOM 3054 C CA . VAL A 1 403 ? -8.869 0.304 27.692 1.00 98.12 403 VAL A CA 1
ATOM 3055 C C . VAL A 1 403 ? -9.838 -0.839 27.966 1.00 98.12 403 VAL A C 1
ATOM 3057 O O . VAL A 1 403 ? -9.441 -1.827 28.584 1.00 98.12 403 VAL A O 1
ATOM 3060 N N . THR A 1 404 ? -11.090 -0.724 27.529 1.00 97.75 404 THR A N 1
ATOM 3061 C CA . THR A 1 404 ? -12.066 -1.824 27.575 1.00 97.75 404 THR A CA 1
ATOM 3062 C C . THR A 1 404 ? -12.581 -2.176 26.185 1.00 97.75 404 THR A C 1
ATOM 3064 O O . THR A 1 404 ? -12.573 -1.353 25.267 1.00 97.75 404 THR A O 1
ATOM 3067 N N . ASP A 1 405 ? -12.970 -3.436 26.019 1.00 97.25 405 ASP A N 1
ATOM 3068 C CA . ASP A 1 405 ? -13.435 -4.011 24.760 1.00 97.25 405 ASP A CA 1
ATOM 3069 C C . ASP A 1 405 ? -14.949 -3.806 24.521 1.00 97.25 405 ASP A C 1
ATOM 3071 O O . ASP A 1 405 ? -15.650 -3.289 25.397 1.00 97.25 405 ASP A O 1
ATOM 3075 N N . PRO A 1 406 ? -15.497 -4.233 23.363 1.00 96.19 406 PRO A N 1
ATOM 3076 C CA . PRO A 1 406 ? -16.934 -4.165 23.080 1.00 96.19 406 PRO A CA 1
ATOM 3077 C C . PRO A 1 406 ? -17.848 -4.900 24.078 1.00 96.19 406 PRO A C 1
ATOM 3079 O O . PRO A 1 406 ? -19.062 -4.720 24.025 1.00 96.19 406 PRO A O 1
ATOM 3082 N N . GLN A 1 407 ? -17.288 -5.736 24.958 1.00 96.00 407 GLN A N 1
ATOM 3083 C CA . GLN A 1 407 ? -17.971 -6.467 26.027 1.00 96.00 407 GLN A CA 1
ATOM 3084 C C . GLN A 1 407 ? -17.672 -5.882 27.428 1.00 96.00 407 GLN A C 1
ATOM 3086 O O . GLN A 1 407 ? -18.042 -6.483 28.435 1.00 96.00 407 GLN A O 1
ATOM 3091 N N . GLY A 1 408 ? -17.005 -4.724 27.514 1.00 94.75 408 GLY A N 1
ATOM 3092 C CA . GLY A 1 408 ? -16.643 -4.049 28.765 1.00 94.75 408 GLY A CA 1
ATOM 3093 C C . GLY A 1 408 ? -15.460 -4.667 29.520 1.00 94.75 408 GLY A C 1
ATOM 3094 O O . GLY A 1 408 ? -15.154 -4.236 30.632 1.00 94.75 408 GLY A O 1
ATOM 3095 N N . ARG A 1 409 ? -14.774 -5.663 28.947 1.00 97.69 409 ARG A N 1
ATOM 3096 C CA . ARG A 1 409 ? -13.638 -6.357 29.576 1.00 97.69 409 ARG A CA 1
ATOM 3097 C C . ARG A 1 409 ? -12.347 -5.554 29.380 1.00 97.69 409 ARG A C 1
ATOM 3099 O O . ARG A 1 409 ? -12.183 -4.943 28.324 1.00 97.69 409 ARG A O 1
ATOM 3106 N N . PRO A 1 410 ? -11.407 -5.553 30.342 1.00 97.81 410 PRO A N 1
ATOM 3107 C CA . PRO A 1 410 ? -10.150 -4.822 30.204 1.00 97.81 410 PRO A CA 1
ATOM 3108 C C . PRO A 1 410 ? -9.259 -5.415 29.102 1.00 97.81 410 PRO A C 1
ATOM 3110 O O . PRO A 1 410 ? -9.037 -6.624 29.042 1.00 97.81 410 PRO A O 1
ATOM 3113 N N . VAL A 1 411 ? -8.705 -4.542 28.261 1.00 97.81 411 VAL A N 1
ATOM 3114 C CA . VAL A 1 411 ? -7.717 -4.859 27.221 1.00 97.81 411 VAL A CA 1
ATOM 3115 C C . VAL A 1 411 ? -6.332 -4.449 27.717 1.00 97.81 411 VAL A C 1
ATOM 3117 O O . VAL A 1 411 ? -6.168 -3.380 28.303 1.00 97.81 411 VAL A O 1
ATOM 3120 N N . ALA A 1 412 ? -5.318 -5.278 27.457 1.00 96.62 412 ALA A N 1
ATOM 3121 C CA . ALA A 1 412 ? -3.934 -4.948 27.784 1.00 96.62 412 ALA A CA 1
ATOM 3122 C C . ALA A 1 412 ? -3.478 -3.689 27.022 1.00 96.62 412 ALA A C 1
ATOM 3124 O O . ALA A 1 412 ? -3.415 -3.679 25.789 1.00 96.62 412 ALA A O 1
ATOM 3125 N N . SER A 1 413 ? -3.150 -2.637 27.772 1.00 96.38 413 SER A N 1
ATOM 3126 C CA . SER A 1 413 ? -2.795 -1.312 27.268 1.00 96.38 413 SER A CA 1
ATOM 3127 C C . SER A 1 413 ? -1.489 -0.802 27.884 1.00 96.38 413 SER A C 1
ATOM 3129 O O . SER A 1 413 ? -1.117 -1.173 28.998 1.00 96.38 413 SER A O 1
ATOM 3131 N N . GLN A 1 414 ? -0.768 0.058 27.162 1.00 94.62 414 GLN A N 1
ATOM 3132 C CA . GLN A 1 414 ? 0.460 0.681 27.666 1.00 94.62 414 GLN A CA 1
ATOM 3133 C C . GLN A 1 414 ? 0.776 1.976 26.920 1.00 94.62 414 GLN A C 1
ATOM 3135 O O . GLN A 1 414 ? 0.659 2.018 25.700 1.00 94.62 414 GLN A O 1
ATOM 3140 N N . VAL A 1 415 ? 1.261 3.009 27.612 1.00 94.31 415 VAL A N 1
ATOM 3141 C CA . VAL A 1 415 ? 1.835 4.193 26.952 1.00 94.31 415 VAL A CA 1
ATOM 3142 C C . VAL A 1 415 ? 3.351 4.030 26.801 1.00 94.31 415 VAL A C 1
ATOM 3144 O O . VAL A 1 415 ? 4.038 3.666 27.755 1.00 94.31 415 VAL A O 1
ATOM 3147 N N . VAL A 1 416 ? 3.885 4.324 25.613 1.00 93.19 416 VAL A N 1
ATOM 3148 C CA . VAL A 1 416 ? 5.332 4.368 25.325 1.00 93.19 416 VAL A CA 1
ATOM 3149 C C . VAL A 1 416 ? 5.767 5.785 24.926 1.00 93.19 416 VAL A C 1
ATOM 3151 O O . VAL A 1 416 ? 4.963 6.520 24.358 1.00 93.19 416 VAL A O 1
ATOM 3154 N N . PRO A 1 417 ? 7.015 6.222 25.177 1.00 92.31 417 PRO A N 1
ATOM 3155 C CA . PRO A 1 417 ? 7.446 7.574 24.819 1.00 92.31 417 PRO A CA 1
ATOM 3156 C C . PRO A 1 417 ? 7.578 7.765 23.297 1.00 92.31 417 PRO A C 1
ATOM 3158 O O . PRO A 1 417 ? 8.214 6.950 22.611 1.00 92.31 417 PRO A O 1
ATOM 3161 N N . VAL A 1 418 ? 7.056 8.895 22.791 1.00 92.81 418 VAL A N 1
ATOM 3162 C CA . VAL A 1 418 ? 7.157 9.287 21.369 1.00 92.81 418 VAL A CA 1
ATOM 3163 C C . VAL A 1 418 ? 8.626 9.317 20.946 1.00 92.81 418 VAL A C 1
ATOM 3165 O O . VAL A 1 418 ? 9.477 9.863 21.657 1.00 92.81 418 VAL A O 1
ATOM 3168 N N . SER A 1 419 ? 8.949 8.747 19.782 1.00 92.25 419 SER A N 1
ATOM 3169 C CA . SER A 1 419 ? 10.340 8.687 19.315 1.00 92.25 419 SER A CA 1
ATOM 3170 C C . SER A 1 419 ? 10.931 10.082 19.047 1.00 92.25 419 SER A C 1
ATOM 3172 O O . SER A 1 419 ? 10.230 11.011 18.639 1.00 92.25 419 SER A O 1
ATOM 3174 N N . GLY A 1 420 ? 12.249 10.234 19.228 1.00 91.81 420 GLY A N 1
ATOM 3175 C CA . GLY A 1 420 ? 12.948 11.491 18.928 1.00 91.81 420 GLY A CA 1
ATOM 3176 C C . GLY A 1 420 ? 12.836 11.914 17.458 1.00 91.81 420 GLY A C 1
ATOM 3177 O O . GLY A 1 420 ? 12.760 13.105 17.177 1.00 91.81 420 GLY A O 1
ATOM 3178 N N . VAL A 1 421 ? 12.751 10.949 16.534 1.00 93.44 421 VAL A N 1
ATOM 3179 C CA . VAL A 1 421 ? 12.485 11.196 15.107 1.00 93.44 421 VAL A CA 1
ATOM 3180 C C . VAL A 1 421 ? 11.074 11.752 14.926 1.00 93.44 421 VAL A C 1
ATOM 3182 O O . VAL A 1 421 ? 10.905 12.824 14.357 1.00 93.44 421 VAL A O 1
ATOM 3185 N N . THR A 1 422 ? 10.063 11.071 15.468 1.00 95.38 422 THR A N 1
ATOM 3186 C CA . THR A 1 422 ? 8.650 11.455 15.327 1.00 95.38 422 THR A CA 1
ATOM 3187 C C . THR A 1 422 ? 8.369 12.831 15.946 1.00 95.38 422 THR A C 1
ATOM 3189 O O . THR A 1 422 ? 7.667 13.638 15.341 1.00 95.38 422 THR A O 1
ATOM 3192 N N . ARG A 1 423 ? 8.997 13.163 17.089 1.00 94.44 423 ARG A N 1
ATOM 3193 C CA . ARG A 1 423 ? 8.934 14.517 17.673 1.00 94.44 423 ARG A CA 1
ATOM 3194 C C . ARG A 1 423 ? 9.539 15.598 16.768 1.00 94.44 423 ARG A C 1
ATOM 3196 O O . ARG A 1 423 ? 9.009 16.701 16.751 1.00 94.44 423 ARG A O 1
ATOM 3203 N N . ARG A 1 424 ? 10.602 15.303 16.003 1.00 92.38 424 ARG A N 1
ATOM 3204 C CA . ARG A 1 424 ? 11.132 16.243 14.994 1.00 92.38 424 ARG A CA 1
ATOM 3205 C C . ARG A 1 424 ? 10.188 16.381 13.798 1.00 92.38 424 ARG A C 1
ATOM 3207 O O . ARG A 1 424 ? 9.928 17.504 13.388 1.00 92.38 424 ARG A O 1
ATOM 3214 N N . LEU A 1 425 ? 9.651 15.271 13.280 1.00 93.12 425 LEU A N 1
ATOM 3215 C CA . LEU A 1 425 ? 8.747 15.276 12.119 1.00 93.12 425 LEU A CA 1
ATOM 3216 C C . LEU A 1 425 ? 7.485 16.116 12.342 1.00 93.12 425 LEU A C 1
ATOM 3218 O O . LEU A 1 425 ? 7.071 16.834 11.438 1.00 93.12 425 LEU A O 1
ATOM 3222 N N . ARG A 1 426 ? 6.868 16.032 13.528 1.00 94.06 426 ARG A N 1
ATOM 3223 C CA . ARG A 1 426 ? 5.621 16.762 13.812 1.00 94.06 426 ARG A CA 1
ATOM 3224 C C . ARG A 1 426 ? 5.815 18.236 14.167 1.00 94.06 426 ARG A C 1
ATOM 3226 O O . ARG A 1 426 ? 4.839 18.981 14.186 1.00 94.06 426 ARG A O 1
ATOM 3233 N N . GLY A 1 427 ? 7.039 18.656 14.494 1.00 91.69 427 GLY A N 1
ATOM 3234 C CA . GLY A 1 427 ? 7.326 20.009 14.973 1.00 91.69 427 GLY A CA 1
ATOM 3235 C C . GLY A 1 427 ? 6.374 20.440 16.098 1.00 91.69 427 GLY A C 1
ATOM 3236 O O . GLY A 1 427 ? 6.223 19.740 17.098 1.00 91.69 427 GLY A O 1
ATOM 3237 N N . GLY A 1 428 ? 5.708 21.581 15.908 1.00 90.56 428 GLY A N 1
ATOM 3238 C CA . GLY A 1 428 ? 4.700 22.115 16.832 1.00 90.56 428 GLY A CA 1
ATOM 3239 C C . GLY A 1 428 ? 3.268 21.591 16.643 1.00 90.56 428 GLY A C 1
ATOM 3240 O O . GLY A 1 428 ? 2.382 22.051 17.353 1.00 90.56 428 GLY A O 1
ATOM 3241 N N . ALA A 1 429 ? 3.008 20.664 15.711 1.00 91.56 429 ALA A N 1
ATOM 3242 C CA . ALA A 1 429 ? 1.645 20.233 15.366 1.00 91.56 429 ALA A CA 1
ATOM 3243 C C . ALA A 1 429 ? 0.976 19.305 16.403 1.00 91.56 429 ALA A C 1
ATOM 3245 O O . ALA A 1 429 ? -0.227 19.077 16.319 1.00 91.56 429 ALA A O 1
ATOM 3246 N N . GLY A 1 430 ? 1.729 18.772 17.373 1.00 91.06 430 GLY A N 1
ATOM 3247 C CA . GLY A 1 430 ? 1.201 17.935 18.457 1.00 91.06 430 GLY A CA 1
ATOM 3248 C C . GLY A 1 430 ? 2.070 17.976 19.713 1.00 91.06 430 GLY A C 1
ATOM 3249 O O . GLY A 1 430 ? 3.291 18.157 19.652 1.00 91.06 430 GLY A O 1
ATOM 3250 N N . GLY A 1 431 ? 1.433 17.803 20.869 1.00 90.31 431 GLY A N 1
ATOM 3251 C CA . GLY A 1 431 ? 2.016 17.993 22.198 1.00 90.31 431 GLY A CA 1
ATOM 3252 C C . GLY A 1 431 ? 2.294 16.704 22.976 1.00 90.31 431 GLY A C 1
ATOM 3253 O O . GLY A 1 431 ? 3.107 16.734 23.897 1.00 90.31 431 GLY A O 1
ATOM 3254 N N . ALA A 1 432 ? 1.685 15.571 22.612 1.00 92.69 432 ALA A N 1
ATOM 3255 C CA . ALA A 1 432 ? 1.770 14.321 23.375 1.00 92.69 432 ALA A CA 1
ATOM 3256 C C . ALA A 1 432 ? 3.212 13.894 23.730 1.00 92.69 432 ALA A C 1
ATOM 3258 O O . ALA A 1 432 ? 4.042 13.778 22.818 1.00 92.69 432 ALA A O 1
ATOM 3259 N N . PRO A 1 433 ? 3.528 13.608 25.009 1.00 91.62 433 PRO A N 1
ATOM 3260 C CA . PRO A 1 433 ? 4.797 13.000 25.408 1.00 91.62 433 PRO A CA 1
ATOM 3261 C C . PRO A 1 433 ? 4.864 11.493 25.102 1.00 91.62 433 PRO A C 1
ATOM 3263 O O . PRO A 1 433 ? 5.968 10.962 24.943 1.00 91.62 433 PRO A O 1
ATOM 3266 N N . GLY A 1 434 ? 3.716 10.808 25.012 1.00 93.62 434 GLY A N 1
ATOM 3267 C CA . GLY A 1 434 ? 3.627 9.361 24.810 1.00 93.62 434 GLY A CA 1
ATOM 3268 C C . GLY A 1 434 ? 2.558 8.927 23.804 1.00 93.62 434 GLY A C 1
ATOM 3269 O O . GLY A 1 434 ? 1.736 9.721 23.351 1.00 93.62 434 GLY A O 1
ATOM 3270 N N . GLU A 1 435 ? 2.594 7.646 23.456 1.00 97.19 435 GLU A N 1
ATOM 3271 C CA . GLU A 1 435 ? 1.703 6.971 22.515 1.00 97.19 435 GLU A CA 1
ATOM 3272 C C . GLU A 1 435 ? 1.087 5.753 23.217 1.00 97.19 435 GLU A C 1
ATOM 3274 O O . GLU A 1 435 ? 1.813 4.856 23.649 1.00 97.19 435 GLU A O 1
ATOM 3279 N N . LEU A 1 436 ? -0.237 5.731 23.359 1.00 97.81 436 LEU A N 1
ATOM 3280 C CA . LEU A 1 436 ? -1.007 4.611 23.889 1.00 97.81 436 LEU A CA 1
ATOM 3281 C C . LEU A 1 436 ? -1.056 3.485 22.855 1.00 97.81 436 LEU A C 1
ATOM 3283 O O . LEU A 1 436 ? -1.495 3.702 21.726 1.00 97.81 436 LEU A O 1
ATOM 3287 N N . LEU A 1 437 ? -0.638 2.293 23.270 1.00 97.88 437 LEU A N 1
ATOM 3288 C CA . LEU A 1 437 ? -0.676 1.045 22.521 1.00 97.88 437 LEU A CA 1
ATOM 3289 C C . LEU A 1 437 ? -1.730 0.107 23.115 1.00 97.88 437 LEU A C 1
ATOM 3291 O O . LEU A 1 437 ? -1.773 -0.068 24.334 1.00 97.88 437 LEU A O 1
ATOM 3295 N N . PHE A 1 438 ? -2.518 -0.536 22.256 1.00 97.88 438 PHE A N 1
ATOM 3296 C CA . PHE A 1 438 ? -3.316 -1.725 22.576 1.00 97.88 438 PHE A CA 1
ATOM 3297 C C . PHE A 1 438 ? -3.649 -2.504 21.292 1.00 97.88 438 PHE A C 1
ATOM 3299 O O . PHE A 1 438 ? -3.504 -1.981 20.185 1.00 97.88 438 PHE A O 1
ATOM 3306 N N . GLN A 1 439 ? -4.087 -3.756 21.426 1.00 97.00 439 GLN A N 1
ATOM 3307 C CA . GLN A 1 439 ? -4.624 -4.534 20.304 1.00 97.00 439 GLN A CA 1
ATOM 3308 C C . GLN A 1 439 ? -6.145 -4.373 20.255 1.00 97.00 439 GLN A C 1
ATOM 3310 O O . GLN A 1 439 ? -6.830 -4.678 21.230 1.00 97.00 439 GLN A O 1
ATOM 3315 N N . ALA A 1 440 ? -6.666 -3.909 19.123 1.00 97.62 440 ALA A N 1
ATOM 3316 C CA . ALA A 1 440 ? -8.094 -3.884 18.826 1.00 97.62 440 ALA A CA 1
ATOM 3317 C C . ALA A 1 440 ? -8.442 -5.002 17.832 1.00 97.62 440 ALA A C 1
ATOM 3319 O O . ALA A 1 440 ? -7.565 -5.539 17.158 1.00 97.62 440 ALA A O 1
ATOM 3320 N N . TRP A 1 441 ? -9.722 -5.335 17.699 1.00 97.81 441 TRP A N 1
ATOM 3321 C CA . TRP A 1 441 ? -10.216 -6.282 16.696 1.00 97.81 441 TRP A CA 1
ATOM 3322 C C . TRP A 1 441 ? -11.565 -5.835 16.147 1.00 97.81 441 TRP A C 1
ATOM 3324 O O . TRP A 1 441 ? -12.336 -5.180 16.850 1.00 97.81 441 TRP A O 1
ATOM 3334 N N . ALA A 1 442 ? -11.874 -6.198 14.904 1.00 98.06 442 ALA A N 1
ATOM 3335 C CA . ALA A 1 442 ? -13.159 -5.897 14.279 1.00 98.06 442 ALA A CA 1
ATOM 3336 C C . ALA A 1 442 ? -13.629 -7.045 13.366 1.00 98.06 442 ALA A C 1
ATOM 3338 O O . ALA A 1 442 ? -12.801 -7.669 12.694 1.00 98.06 442 ALA A O 1
ATOM 3339 N N . PRO A 1 443 ? -14.947 -7.333 13.343 1.00 97.88 443 PRO A N 1
ATOM 3340 C CA . PRO A 1 443 ? -15.513 -8.421 12.550 1.00 97.88 443 PRO A CA 1
ATOM 3341 C C . PRO A 1 443 ? -15.449 -8.101 11.044 1.00 97.88 443 PRO A C 1
ATOM 3343 O O . PRO A 1 443 ? -15.148 -6.961 10.675 1.00 97.88 443 PRO A O 1
ATOM 3346 N N . PRO A 1 444 ? -15.752 -9.059 10.148 1.00 97.69 444 PRO A N 1
ATOM 3347 C CA . PRO A 1 444 ? -15.723 -8.841 8.705 1.00 97.69 444 PRO A CA 1
ATOM 3348 C C . PRO A 1 444 ? -16.624 -7.677 8.279 1.00 97.69 444 PRO A C 1
ATOM 3350 O O . PRO A 1 444 ? -17.792 -7.629 8.680 1.00 97.69 444 PRO A O 1
ATOM 3353 N N . LEU A 1 445 ? -16.112 -6.784 7.427 1.00 97.75 445 LEU A N 1
ATOM 3354 C CA . LEU A 1 445 ? -16.854 -5.670 6.821 1.00 97.75 445 LEU A CA 1
ATOM 3355 C C . LEU A 1 445 ? -17.673 -4.874 7.862 1.00 97.75 445 LEU A C 1
ATOM 3357 O O . LEU A 1 445 ? -18.891 -4.721 7.744 1.00 97.75 445 LEU A O 1
ATOM 3361 N N . GLY A 1 446 ? -17.034 -4.468 8.953 1.00 97.44 446 GLY A N 1
ATOM 3362 C CA . GLY A 1 446 ? -17.720 -4.100 10.190 1.00 97.44 446 GLY A CA 1
ATOM 3363 C C . GLY A 1 446 ? -16.860 -3.281 11.138 1.00 97.44 446 GLY A C 1
ATOM 3364 O O . GLY A 1 446 ? -15.721 -2.963 10.821 1.00 97.44 446 GLY A O 1
ATOM 3365 N N . PHE A 1 447 ? -17.388 -2.934 12.309 1.00 98.00 447 PHE A N 1
ATOM 3366 C CA . PHE A 1 447 ? -16.631 -2.213 13.330 1.00 98.00 447 PHE A CA 1
ATOM 3367 C C . PHE A 1 447 ? -16.773 -2.809 14.729 1.00 98.00 447 PHE A C 1
ATOM 3369 O O . PHE A 1 447 ? -17.694 -3.577 15.013 1.00 98.00 447 PHE A O 1
ATOM 3376 N N . SER A 1 448 ? -15.854 -2.398 15.599 1.00 98.31 448 SER A N 1
ATOM 3377 C CA . SER A 1 448 ? -15.888 -2.621 17.044 1.00 98.31 448 SER A CA 1
ATOM 3378 C C . SER A 1 448 ? -15.495 -1.346 17.787 1.00 98.31 448 SER A C 1
ATOM 3380 O O . SER A 1 448 ? -14.711 -0.536 17.285 1.00 98.31 448 SER A O 1
ATOM 3382 N N . THR A 1 449 ? -16.014 -1.193 18.999 1.00 97.81 449 THR A N 1
ATOM 3383 C CA . THR A 1 449 ? -15.918 0.022 19.808 1.00 97.81 449 THR A CA 1
ATOM 3384 C C . THR A 1 449 ? -15.239 -0.262 21.147 1.00 97.81 449 THR A C 1
ATOM 3386 O O . THR A 1 449 ? -15.742 -1.053 21.939 1.00 97.81 449 THR A O 1
ATOM 3389 N N . PHE A 1 450 ? -14.123 0.419 21.403 1.00 98.19 450 PHE A N 1
ATOM 3390 C CA . PHE A 1 450 ? -13.294 0.299 22.604 1.00 98.19 450 PHE A CA 1
ATOM 3391 C C . PHE A 1 450 ? -13.344 1.606 23.398 1.00 98.19 450 PHE A C 1
ATOM 3393 O O . PHE A 1 450 ? -13.236 2.684 22.813 1.00 98.19 450 PHE A O 1
ATOM 3400 N N . GLU A 1 451 ? -13.486 1.545 24.718 1.00 97.56 451 GLU A N 1
ATOM 3401 C CA . GLU A 1 451 ? -13.482 2.741 25.571 1.00 97.56 451 GLU A CA 1
ATOM 3402 C C . GLU A 1 451 ? -12.081 2.971 26.153 1.00 97.56 451 GLU A C 1
ATOM 3404 O O . GLU A 1 451 ? -11.414 2.018 26.552 1.00 97.56 451 GLU A O 1
ATOM 3409 N N . VAL A 1 452 ? -11.620 4.225 26.215 1.00 97.75 452 VAL A N 1
ATOM 3410 C CA . VAL A 1 452 ? -10.289 4.595 26.719 1.00 97.75 452 VAL A CA 1
ATOM 3411 C C . VAL A 1 452 ? -10.422 5.630 27.834 1.00 97.75 452 VAL A C 1
ATOM 3413 O O . VAL A 1 452 ? -10.936 6.727 27.613 1.00 97.75 452 VAL A O 1
ATOM 3416 N N . LYS A 1 453 ? -9.939 5.297 29.036 1.00 95.81 453 LYS A N 1
ATOM 3417 C CA . LYS A 1 453 ? -10.046 6.121 30.254 1.00 95.81 453 LYS A CA 1
ATOM 3418 C C . LYS A 1 453 ? -8.685 6.316 30.915 1.00 95.81 453 LYS A C 1
ATOM 3420 O O . LYS A 1 453 ? -8.007 5.354 31.262 1.00 95.81 453 LYS A O 1
ATOM 3425 N N . GLN A 1 454 ? -8.285 7.566 31.114 1.00 93.44 454 GLN A N 1
ATOM 3426 C CA . GLN A 1 454 ? -7.051 7.946 31.798 1.00 93.44 454 GLN A CA 1
ATOM 3427 C C . GLN A 1 454 ? -7.083 7.494 33.265 1.00 93.44 454 GLN A C 1
ATOM 3429 O O . GLN A 1 454 ? -7.987 7.868 34.007 1.00 93.44 454 GLN A O 1
ATOM 3434 N N . LEU A 1 455 ? -6.084 6.717 33.695 1.00 88.25 455 LEU A N 1
ATOM 3435 C CA . LEU A 1 455 ? -6.049 6.136 35.048 1.00 88.25 455 LEU A CA 1
ATOM 3436 C C . LEU A 1 455 ? -5.450 7.064 36.111 1.00 88.25 455 LEU A C 1
ATOM 3438 O O . LEU A 1 455 ? -5.584 6.806 37.305 1.00 88.25 455 LEU A O 1
ATOM 3442 N N . SER A 1 456 ? -4.763 8.133 35.711 1.00 70.38 456 SER A N 1
ATOM 3443 C CA . SER A 1 456 ? -4.221 9.126 36.644 1.00 70.38 456 SER A CA 1
ATOM 3444 C C . SER A 1 456 ? -4.103 10.494 35.969 1.00 70.38 456 SER A C 1
ATOM 3446 O O . SER A 1 456 ? -3.495 10.589 34.896 1.00 70.38 456 SER A O 1
ATOM 3448 N N . PRO A 1 457 ? -4.625 11.579 36.566 1.00 58.19 457 PRO A N 1
ATOM 3449 C CA . PRO A 1 457 ? -4.181 12.928 36.245 1.00 58.19 457 PRO A CA 1
ATOM 3450 C C . PRO A 1 457 ? -2.695 13.047 36.599 1.00 58.19 457 PRO A C 1
ATOM 3452 O O . PRO A 1 457 ? -2.318 12.874 37.753 1.00 58.19 457 PRO A O 1
ATOM 3455 N N . GLY A 1 458 ? -1.841 13.330 35.615 1.00 52.56 458 GLY A N 1
ATOM 3456 C CA . GLY A 1 458 ? -0.519 13.873 35.925 1.00 52.56 458 GLY A CA 1
ATOM 3457 C C . GLY A 1 458 ? -0.693 15.293 36.462 1.00 52.56 458 GLY A C 1
ATOM 3458 O O . GLY A 1 458 ? -1.538 16.027 35.942 1.00 52.56 458 GLY A O 1
ATOM 3459 N N . ASN A 1 459 ? 0.078 15.686 37.479 1.00 49.06 459 ASN A N 1
ATOM 3460 C CA . ASN A 1 459 ? 0.040 17.059 37.985 1.00 49.06 459 ASN A CA 1
ATOM 3461 C C . ASN A 1 459 ? 0.302 18.043 36.836 1.00 49.06 459 ASN A C 1
ATOM 3463 O O . ASN A 1 459 ? 1.168 17.800 35.992 1.00 49.06 459 ASN A O 1
ATOM 3467 N N . ALA A 1 460 ? -0.412 19.171 36.817 1.00 43.41 460 ALA A N 1
ATOM 3468 C CA . ALA A 1 460 ? -0.269 20.206 35.793 1.00 43.41 460 ALA A CA 1
ATOM 3469 C C . ALA A 1 460 ? 1.072 20.962 35.936 1.00 43.41 460 ALA A C 1
ATOM 3471 O O . ALA A 1 460 ? 1.130 22.080 36.436 1.00 43.41 460 ALA A O 1
ATOM 3472 N N . GLY A 1 461 ? 2.157 20.310 35.516 1.00 46.47 461 GLY A N 1
ATOM 3473 C CA . GLY A 1 461 ? 3.544 20.760 35.660 1.00 46.47 461 GLY A CA 1
ATOM 3474 C C . GLY A 1 461 ? 4.551 19.605 35.607 1.00 46.47 461 GLY A C 1
ATOM 3475 O O . GLY A 1 461 ? 5.662 19.783 35.107 1.00 46.47 461 GLY A O 1
ATOM 3476 N N . ASP A 1 462 ? 4.150 18.399 36.027 1.00 46.09 462 ASP A N 1
ATOM 3477 C CA . ASP A 1 462 ? 4.980 17.200 35.911 1.00 46.09 462 ASP A CA 1
ATOM 3478 C C . ASP A 1 462 ? 5.023 16.722 34.454 1.00 46.09 462 ASP A C 1
ATOM 3480 O O . ASP A 1 462 ? 4.134 16.023 33.962 1.00 46.09 462 ASP A O 1
ATOM 3484 N N . THR A 1 463 ? 6.108 17.061 33.753 1.00 47.62 463 THR A N 1
ATOM 3485 C CA . THR A 1 463 ? 6.474 16.318 32.542 1.00 47.62 463 THR A CA 1
ATOM 3486 C C . THR A 1 463 ? 6.733 14.862 32.935 1.00 47.62 463 THR A C 1
ATOM 3488 O O . THR A 1 463 ? 7.524 14.625 33.852 1.00 47.62 463 THR A O 1
ATOM 3491 N N . PRO A 1 464 ? 6.104 13.868 32.272 1.00 51.91 464 PRO A N 1
ATOM 3492 C CA . PRO A 1 464 ? 6.311 12.469 32.609 1.00 51.91 464 PRO A CA 1
ATOM 3493 C C . PRO A 1 464 ? 7.793 12.098 32.641 1.00 51.91 464 PRO A C 1
ATOM 3495 O O . PRO A 1 464 ? 8.452 12.027 31.599 1.00 51.91 464 PRO A O 1
ATOM 3498 N N . ARG A 1 465 ? 8.304 11.819 33.847 1.00 48.25 465 ARG A N 1
ATOM 3499 C CA . ARG A 1 465 ? 9.624 11.221 34.063 1.00 48.25 465 ARG A CA 1
ATOM 3500 C C . ARG A 1 465 ? 9.586 9.748 33.663 1.00 48.25 465 ARG A C 1
ATOM 3502 O O . ARG A 1 465 ? 9.742 8.853 34.489 1.00 48.25 465 ARG A O 1
ATOM 3509 N N . TRP A 1 466 ? 9.423 9.511 32.361 1.00 56.56 466 TRP A N 1
ATOM 3510 C CA . TRP A 1 466 ? 9.975 8.325 31.718 1.00 56.56 466 TRP A CA 1
ATOM 3511 C C . TRP A 1 466 ? 11.411 8.159 32.230 1.00 56.56 466 TRP A C 1
ATOM 3513 O O . TRP A 1 466 ? 12.138 9.160 32.247 1.00 56.56 466 TRP A O 1
ATOM 3523 N N . PRO A 1 467 ? 11.834 6.961 32.668 1.00 44.09 467 PRO A N 1
ATOM 3524 C CA . PRO A 1 467 ? 13.197 6.775 33.137 1.00 44.09 467 PRO A CA 1
ATOM 3525 C C . PRO A 1 467 ? 14.162 7.226 32.037 1.00 44.09 467 PRO A C 1
ATOM 3527 O O . PRO A 1 467 ? 14.207 6.650 30.955 1.00 44.09 467 PRO A O 1
ATOM 3530 N N . LEU A 1 468 ? 14.929 8.285 32.318 1.00 41.00 468 LEU A N 1
ATOM 3531 C CA . LEU A 1 468 ? 15.906 8.864 31.385 1.00 41.00 468 LEU A CA 1
ATOM 3532 C C . LEU A 1 468 ? 17.138 7.967 31.182 1.00 41.00 468 LEU A C 1
ATOM 3534 O O . LEU A 1 468 ? 18.024 8.284 30.389 1.00 41.00 468 LEU A O 1
ATOM 3538 N N . GLY A 1 469 ? 17.135 6.796 31.824 1.00 40.69 469 GLY A N 1
ATOM 3539 C CA . GLY A 1 469 ? 17.754 5.610 31.268 1.00 40.69 469 GLY A CA 1
ATOM 3540 C C . GLY A 1 469 ? 17.195 5.335 29.875 1.00 40.69 469 GLY A C 1
ATOM 3541 O O . GLY A 1 469 ? 16.199 4.640 29.698 1.00 40.69 469 GLY A O 1
ATOM 3542 N N . THR A 1 470 ? 17.926 5.803 28.863 1.00 39.91 470 THR A N 1
ATOM 3543 C CA . THR A 1 470 ? 18.052 5.039 27.625 1.00 39.91 470 THR A CA 1
ATOM 3544 C C . THR A 1 470 ? 18.163 3.554 27.978 1.00 39.91 470 THR A C 1
ATOM 3546 O O . THR A 1 470 ? 19.040 3.224 28.785 1.00 39.91 470 THR A O 1
ATOM 3549 N N . PRO A 1 471 ? 17.412 2.659 27.317 1.00 43.75 471 PRO A N 1
ATOM 3550 C CA . PRO A 1 471 ? 17.812 1.273 27.136 1.00 43.75 471 PRO A CA 1
ATOM 3551 C C . PRO A 1 471 ? 19.071 1.244 26.254 1.00 43.75 471 PRO A C 1
ATOM 3553 O O . PRO A 1 471 ? 19.065 0.851 25.088 1.00 43.75 471 PRO A O 1
ATOM 3556 N N . ARG A 1 472 ? 20.171 1.749 26.824 1.00 45.09 472 ARG A N 1
ATOM 3557 C CA . ARG A 1 472 ? 21.508 1.302 26.480 1.00 45.09 472 ARG A CA 1
ATOM 3558 C C . ARG A 1 472 ? 21.515 -0.190 26.742 1.00 45.09 472 ARG A C 1
ATOM 3560 O O . ARG A 1 472 ? 20.904 -0.664 27.698 1.00 45.09 472 ARG A O 1
ATOM 3567 N N . TRP A 1 473 ? 22.217 -0.883 25.867 1.00 53.94 473 TRP A N 1
ATOM 3568 C CA . TRP A 1 473 ? 22.522 -2.288 26.009 1.00 53.94 473 TRP A CA 1
ATOM 3569 C C . TRP A 1 473 ? 22.925 -2.614 27.457 1.00 53.94 473 TRP A C 1
ATOM 3571 O O . TRP A 1 473 ? 23.854 -1.967 27.957 1.00 53.94 473 TRP A O 1
ATOM 3581 N N . PRO A 1 474 ? 22.257 -3.562 28.144 1.00 44.28 474 PRO A N 1
ATOM 3582 C CA . PRO A 1 474 ? 22.826 -4.165 29.338 1.00 44.28 474 PRO A CA 1
ATOM 3583 C C . PRO A 1 474 ? 24.178 -4.739 28.920 1.00 44.28 474 PRO A C 1
ATOM 3585 O O . PRO A 1 474 ? 24.240 -5.614 28.058 1.00 44.28 474 PRO A O 1
ATOM 3588 N N . SER A 1 475 ? 25.269 -4.194 29.458 1.00 42.47 475 SER A N 1
ATOM 3589 C CA . SER A 1 475 ? 26.631 -4.586 29.091 1.00 42.47 475 SER A CA 1
ATOM 3590 C C . SER A 1 475 ? 26.937 -5.974 29.663 1.00 42.47 475 SER A C 1
ATOM 3592 O O . SER A 1 475 ? 27.580 -6.092 30.704 1.00 42.47 475 SER A O 1
ATOM 3594 N N . GLY A 1 476 ? 26.391 -7.001 29.011 1.00 47.41 476 GLY A N 1
ATOM 3595 C CA . GLY A 1 476 ? 26.324 -8.379 29.489 1.00 47.41 476 GLY A CA 1
ATOM 3596 C C . GLY A 1 476 ? 25.517 -9.308 28.571 1.00 47.41 476 GLY A C 1
ATOM 3597 O O . GLY A 1 476 ? 25.903 -10.464 28.428 1.00 47.41 476 GLY A O 1
ATOM 3598 N N . ASP A 1 477 ? 24.476 -8.819 27.881 1.00 50.31 477 ASP A N 1
ATOM 3599 C CA . ASP A 1 477 ? 23.874 -9.589 26.780 1.00 50.31 477 ASP A CA 1
ATOM 3600 C C . ASP A 1 477 ? 24.860 -9.634 25.583 1.00 50.31 477 ASP A C 1
ATOM 3602 O O . ASP A 1 477 ? 25.509 -8.621 25.286 1.00 50.31 477 ASP A O 1
ATOM 3606 N N . PRO A 1 478 ? 24.992 -10.766 24.861 1.00 60.72 478 PRO A N 1
ATOM 3607 C CA . PRO A 1 478 ? 25.955 -10.896 23.763 1.00 60.72 478 PRO A CA 1
ATOM 3608 C C . PRO A 1 478 ? 25.461 -10.323 22.422 1.00 60.72 478 PRO A C 1
ATOM 3610 O O . PRO A 1 478 ? 26.262 -9.786 21.662 1.00 60.72 478 PRO A O 1
ATOM 3613 N N . GLU A 1 479 ? 24.159 -10.408 22.122 1.00 72.50 479 GLU A N 1
ATOM 3614 C CA . GLU A 1 479 ? 23.571 -9.966 20.847 1.00 72.50 479 GLU A CA 1
ATOM 3615 C C . GLU A 1 479 ? 22.166 -9.358 21.028 1.00 72.50 479 GLU A C 1
ATOM 3617 O O . GLU A 1 479 ? 21.301 -9.995 21.637 1.00 72.50 479 GLU A O 1
ATOM 3622 N N . PRO A 1 480 ? 21.876 -8.166 20.469 1.00 86.00 480 PRO A N 1
ATOM 3623 C CA . PRO A 1 480 ? 20.527 -7.614 20.464 1.00 86.00 480 PRO A CA 1
ATOM 3624 C C . PRO A 1 480 ? 19.562 -8.463 19.638 1.00 86.00 480 PRO A C 1
ATOM 3626 O O . PRO A 1 480 ? 19.833 -8.798 18.486 1.00 86.00 480 PRO A O 1
ATOM 3629 N N . GLN A 1 481 ? 18.386 -8.741 20.204 1.00 93.88 481 GLN A N 1
ATOM 3630 C CA . GLN A 1 481 ? 17.293 -9.409 19.498 1.00 93.88 481 GLN A CA 1
ATOM 3631 C C . GLN A 1 481 ? 15.918 -8.852 19.877 1.00 93.88 481 GLN A C 1
ATOM 3633 O O . GLN A 1 481 ? 15.711 -8.427 21.018 1.00 93.88 481 GLN A O 1
ATOM 3638 N N . ILE A 1 482 ? 14.964 -8.931 18.947 1.00 96.56 482 ILE A N 1
ATOM 3639 C CA . ILE A 1 482 ? 13.521 -8.831 19.219 1.00 96.56 482 ILE A CA 1
ATOM 3640 C C . ILE A 1 482 ? 12.837 -10.144 18.829 1.00 96.56 482 ILE A C 1
ATOM 3642 O O . ILE A 1 482 ? 13.255 -10.798 17.875 1.00 96.56 482 ILE A O 1
ATOM 3646 N N . GLU A 1 483 ? 11.795 -10.542 19.556 1.00 96.75 483 GLU A N 1
ATOM 3647 C CA . GLU A 1 483 ? 11.081 -11.799 19.293 1.00 96.75 483 GLU A CA 1
ATOM 3648 C C . GLU A 1 483 ? 9.591 -11.745 19.654 1.00 96.75 483 GLU A C 1
ATOM 3650 O O . GLU A 1 483 ? 9.152 -10.899 20.435 1.00 96.75 483 GLU A O 1
ATOM 3655 N N . ASN A 1 484 ? 8.821 -12.658 19.065 1.00 96.62 484 ASN A N 1
ATOM 3656 C CA . ASN A 1 484 ? 7.441 -12.982 19.421 1.00 96.62 484 ASN A CA 1
ATOM 3657 C C . ASN A 1 484 ? 7.213 -14.504 19.257 1.00 96.62 484 ASN A C 1
ATOM 3659 O O . ASN A 1 484 ? 8.170 -15.269 19.156 1.00 96.62 484 ASN A O 1
ATOM 3663 N N . GLU A 1 485 ? 5.964 -14.966 19.230 1.00 96.31 485 GLU A N 1
ATOM 3664 C CA . GLU A 1 485 ? 5.623 -16.394 19.112 1.00 96.31 485 GLU A CA 1
ATOM 3665 C C . GLU A 1 485 ? 5.887 -17.009 17.720 1.00 96.31 485 GLU A C 1
ATOM 3667 O O . GLU A 1 485 ? 5.782 -18.223 17.543 1.00 96.31 485 GLU A O 1
ATOM 3672 N N . HIS A 1 486 ? 6.226 -16.192 16.718 1.00 96.94 486 HIS A N 1
ATOM 3673 C CA . HIS A 1 486 ? 6.434 -16.627 15.334 1.00 96.94 486 HIS A CA 1
ATOM 3674 C C . HIS A 1 486 ? 7.859 -16.384 14.832 1.00 96.94 486 HIS A C 1
ATOM 3676 O O . HIS A 1 486 ? 8.396 -17.213 14.095 1.00 96.94 486 HIS A O 1
ATOM 3682 N N . LEU A 1 487 ? 8.465 -15.259 15.214 1.00 97.94 487 LEU A N 1
ATOM 3683 C CA . LEU A 1 487 ? 9.749 -14.786 14.716 1.00 97.94 487 LEU A CA 1
ATOM 3684 C C . LEU A 1 487 ? 10.705 -14.417 15.853 1.00 97.94 487 LEU A C 1
ATOM 3686 O O . LEU A 1 487 ? 10.315 -13.770 16.824 1.00 97.94 487 LEU A O 1
ATOM 3690 N N . ARG A 1 488 ? 11.991 -14.713 15.654 1.00 98.00 488 ARG A N 1
ATOM 3691 C CA . ARG A 1 488 ? 13.108 -14.074 16.364 1.00 98.00 488 ARG A CA 1
ATOM 3692 C C . ARG A 1 488 ? 13.992 -13.359 15.351 1.00 98.00 488 ARG A C 1
ATOM 3694 O O . ARG A 1 488 ? 14.219 -13.859 14.254 1.00 98.00 488 ARG A O 1
ATOM 3701 N N . VAL A 1 489 ? 14.474 -12.178 15.712 1.00 98.12 489 VAL A N 1
ATOM 3702 C CA . VAL A 1 489 ? 15.236 -11.292 14.830 1.00 98.12 489 VAL A CA 1
ATOM 3703 C C . VAL A 1 489 ? 16.457 -10.790 15.589 1.00 98.12 489 VAL A C 1
ATOM 3705 O O . VAL A 1 489 ? 16.298 -10.118 16.608 1.00 98.12 489 VAL A O 1
ATOM 3708 N N . ARG A 1 490 ? 17.656 -11.134 15.107 1.00 96.75 490 ARG A N 1
ATOM 3709 C CA . ARG A 1 490 ? 18.953 -10.800 15.724 1.00 96.75 490 ARG A CA 1
ATOM 3710 C C . ARG A 1 490 ? 19.650 -9.674 14.968 1.00 96.75 490 ARG A C 1
ATOM 3712 O O . ARG A 1 490 ? 19.478 -9.520 13.754 1.00 96.75 490 ARG A O 1
ATOM 3719 N N . PHE A 1 491 ? 20.465 -8.917 15.692 1.00 95.56 491 PHE A N 1
ATOM 3720 C CA . PHE A 1 491 ? 21.187 -7.753 15.195 1.00 95.56 491 PHE A CA 1
ATOM 3721 C C . PHE A 1 491 ? 22.660 -7.795 15.604 1.00 95.56 491 PHE A C 1
ATOM 3723 O O . PHE A 1 491 ? 23.017 -8.313 16.658 1.00 95.56 491 PHE A O 1
ATOM 3730 N N . ASP A 1 492 ? 23.510 -7.192 14.781 1.00 92.56 492 ASP A N 1
ATOM 3731 C CA . ASP A 1 492 ? 24.933 -7.012 15.065 1.00 92.56 492 ASP A CA 1
ATOM 3732 C C . ASP A 1 492 ? 25.126 -5.965 16.194 1.00 92.56 492 ASP A C 1
ATOM 3734 O O . ASP A 1 492 ? 24.706 -4.816 16.021 1.00 92.56 492 ASP A O 1
ATOM 3738 N N . PRO A 1 493 ? 25.765 -6.298 17.337 1.00 88.50 493 PRO A N 1
ATOM 3739 C CA . PRO A 1 493 ? 25.983 -5.360 18.448 1.00 88.50 493 PRO A CA 1
ATOM 3740 C C . PRO A 1 493 ? 26.979 -4.225 18.143 1.00 88.50 493 PRO A C 1
ATOM 3742 O O . PRO A 1 493 ? 26.985 -3.210 18.838 1.00 88.50 493 PRO A O 1
ATOM 3745 N N . ILE A 1 494 ? 27.840 -4.381 17.133 1.00 88.62 494 ILE A N 1
ATOM 3746 C CA . ILE A 1 494 ? 28.901 -3.432 16.762 1.00 88.62 494 ILE A CA 1
ATOM 3747 C C . ILE A 1 494 ? 28.408 -2.450 15.696 1.00 88.62 494 ILE A C 1
ATOM 3749 O O . ILE A 1 494 ? 28.773 -1.269 15.730 1.00 88.62 494 ILE A O 1
ATOM 3753 N N . THR A 1 495 ? 27.614 -2.925 14.732 1.00 92.31 495 THR A N 1
ATOM 3754 C CA . THR A 1 495 ? 27.092 -2.087 13.640 1.00 92.31 495 THR A CA 1
ATOM 3755 C C . THR A 1 495 ? 25.637 -1.664 13.829 1.00 92.31 495 THR A C 1
ATOM 3757 O O . THR A 1 495 ? 25.250 -0.625 13.298 1.00 92.31 495 THR A O 1
ATOM 3760 N N . GLY A 1 496 ? 24.829 -2.409 14.586 1.00 92.50 496 GLY A N 1
ATOM 3761 C CA . GLY A 1 496 ? 23.399 -2.148 14.778 1.00 92.50 496 GLY A CA 1
ATOM 3762 C C . GLY A 1 496 ? 22.502 -2.597 13.616 1.00 92.50 496 GLY A C 1
ATOM 3763 O O . GLY A 1 496 ? 21.312 -2.270 13.605 1.00 92.50 496 GLY A O 1
ATOM 3764 N N . HIS A 1 497 ? 23.051 -3.305 12.623 1.00 94.88 497 HIS A N 1
ATOM 3765 C CA . HIS A 1 497 ? 22.311 -3.811 11.461 1.00 94.88 497 HIS A CA 1
ATOM 3766 C C . HIS A 1 497 ? 21.573 -5.120 11.765 1.00 94.88 497 HIS A C 1
ATOM 3768 O O . HIS A 1 497 ? 21.891 -5.829 12.719 1.00 94.88 497 HIS A O 1
ATOM 3774 N N . LEU A 1 498 ? 20.585 -5.443 10.926 1.00 96.88 498 LEU A N 1
ATOM 3775 C CA . LEU A 1 498 ? 19.957 -6.764 10.896 1.00 96.88 498 LEU A CA 1
ATOM 3776 C C . LEU A 1 498 ? 21.012 -7.831 10.556 1.00 96.88 498 LEU A C 1
ATOM 3778 O O . LEU A 1 498 ? 21.828 -7.613 9.659 1.00 96.88 498 LEU A O 1
ATOM 3782 N N . LEU A 1 499 ? 20.987 -8.949 11.284 1.00 95.88 499 LEU A N 1
ATOM 3783 C CA . LEU A 1 499 ? 21.909 -10.075 11.115 1.00 95.88 499 LEU A CA 1
ATOM 3784 C C . LEU A 1 499 ? 21.173 -11.335 10.637 1.00 95.88 499 LEU A C 1
ATOM 3786 O O . LEU A 1 499 ? 21.600 -11.994 9.690 1.00 95.88 499 LEU A O 1
ATOM 3790 N N . GLU A 1 500 ? 20.063 -11.679 11.293 1.00 97.88 500 GLU A N 1
ATOM 3791 C CA . GLU A 1 500 ? 19.354 -12.941 11.076 1.00 97.88 500 GLU A CA 1
ATOM 3792 C C . GLU A 1 500 ? 17.852 -12.794 11.362 1.00 97.88 500 GLU A C 1
ATOM 3794 O O . GLU A 1 500 ? 17.455 -12.147 12.335 1.00 97.88 500 GLU A O 1
ATOM 3799 N N . ILE A 1 501 ? 17.020 -13.436 10.535 1.00 98.50 501 ILE A N 1
ATOM 3800 C CA . ILE A 1 501 ? 15.593 -13.654 10.800 1.00 98.50 501 ILE A CA 1
ATOM 3801 C C . ILE A 1 501 ? 15.370 -15.161 10.972 1.00 98.50 501 ILE A C 1
ATOM 3803 O O . ILE A 1 501 ? 15.745 -15.957 10.111 1.00 98.50 501 ILE A O 1
ATOM 3807 N N . GLN A 1 502 ? 14.719 -15.544 12.068 1.00 98.38 502 GLN A N 1
ATOM 3808 C CA . GLN A 1 502 ? 14.332 -16.915 12.393 1.00 98.38 502 GLN A CA 1
ATOM 3809 C C . GLN A 1 502 ? 12.803 -17.030 12.364 1.00 98.38 502 GLN A C 1
ATOM 3811 O O . GLN A 1 502 ? 12.124 -16.308 13.091 1.00 98.38 502 GLN A O 1
ATOM 3816 N N . ASN A 1 503 ? 12.258 -17.953 11.571 1.00 97.81 503 ASN A N 1
ATOM 3817 C CA . ASN A 1 503 ? 10.865 -18.391 11.648 1.00 97.81 503 ASN A CA 1
ATOM 3818 C C . ASN A 1 503 ? 10.781 -19.587 12.605 1.00 97.81 503 ASN A C 1
ATOM 3820 O O . ASN A 1 503 ? 11.105 -20.725 12.248 1.00 97.81 503 ASN A O 1
ATOM 3824 N N . LEU A 1 504 ? 10.350 -19.301 13.834 1.00 97.31 504 LEU A N 1
ATOM 3825 C CA . LEU A 1 504 ? 10.309 -20.241 14.954 1.00 97.31 504 LEU A CA 1
ATOM 3826 C C . LEU A 1 504 ? 9.303 -21.371 14.695 1.00 97.31 504 LEU A C 1
ATOM 3828 O O . LEU A 1 504 ? 9.598 -22.534 14.955 1.00 97.31 504 LEU A O 1
ATOM 3832 N N . ALA A 1 505 ? 8.154 -21.045 14.097 1.00 92.00 505 ALA A N 1
ATOM 3833 C CA . ALA A 1 505 ? 7.085 -21.998 13.793 1.00 92.00 505 ALA A CA 1
ATOM 3834 C C . ALA A 1 505 ? 7.432 -23.002 12.672 1.00 92.00 505 ALA A C 1
ATOM 3836 O O . ALA A 1 505 ? 6.727 -23.998 12.502 1.00 92.00 505 ALA A O 1
ATOM 3837 N N . LYS A 1 506 ? 8.490 -22.746 11.890 1.00 93.81 506 LYS A N 1
ATOM 3838 C CA . LYS A 1 506 ? 8.977 -23.629 10.812 1.00 93.81 506 LYS A CA 1
ATOM 3839 C C . LYS A 1 506 ? 10.398 -24.158 11.033 1.00 93.81 506 LYS A C 1
ATOM 3841 O O . LYS A 1 506 ? 10.861 -24.960 10.228 1.00 93.81 506 LYS A O 1
ATOM 3846 N N . GLY A 1 507 ? 11.099 -23.711 12.078 1.00 95.12 507 GLY A N 1
ATOM 3847 C CA . GLY A 1 507 ? 12.508 -24.053 12.314 1.00 95.12 507 GLY A CA 1
ATOM 3848 C C . GLY A 1 507 ? 13.463 -23.534 11.229 1.00 95.12 507 GLY A C 1
ATOM 3849 O O . GLY A 1 507 ? 14.517 -24.125 11.004 1.00 95.12 507 GLY A O 1
ATOM 3850 N N . ILE A 1 508 ? 13.093 -22.459 10.522 1.00 95.94 508 ILE A N 1
ATOM 3851 C CA . ILE A 1 508 ? 13.897 -21.875 9.438 1.00 95.94 508 ILE A CA 1
ATOM 3852 C C . ILE A 1 508 ? 14.679 -20.690 9.992 1.00 95.94 508 ILE A C 1
ATOM 3854 O O . ILE A 1 508 ? 14.085 -19.790 10.579 1.00 95.94 508 ILE A O 1
ATOM 3858 N N . SER A 1 509 ? 15.984 -20.643 9.732 1.00 97.12 509 SER A N 1
ATOM 3859 C CA . SER A 1 509 ? 16.782 -19.429 9.903 1.00 97.12 509 SER A CA 1
ATOM 3860 C C . SER A 1 509 ? 17.340 -18.955 8.566 1.00 97.12 509 SER A C 1
ATOM 3862 O O . SER A 1 509 ? 17.704 -19.773 7.717 1.00 97.12 509 SER A O 1
ATOM 3864 N N . LEU A 1 510 ? 17.419 -17.638 8.384 1.00 98.25 510 LEU A N 1
ATOM 3865 C CA . LEU A 1 510 ? 18.091 -17.005 7.258 1.00 98.25 510 LEU A CA 1
ATOM 3866 C C . LEU A 1 510 ? 18.934 -15.818 7.756 1.00 98.25 510 LEU A C 1
ATOM 3868 O O . LEU A 1 510 ? 18.373 -14.869 8.312 1.00 98.25 510 LEU A O 1
ATOM 3872 N N . PRO A 1 511 ? 20.257 -15.815 7.511 1.00 98.31 511 PRO A N 1
ATOM 3873 C CA . PRO A 1 511 ? 21.065 -14.606 7.603 1.00 98.31 511 PRO A CA 1
ATOM 3874 C C . PRO A 1 511 ? 20.558 -13.569 6.595 1.00 98.31 511 PRO A C 1
ATOM 3876 O O . PRO A 1 511 ? 20.489 -13.844 5.393 1.00 98.31 511 PRO A O 1
ATOM 3879 N N . VAL A 1 512 ? 20.186 -12.389 7.086 1.00 98.19 512 VAL A N 1
ATOM 3880 C CA . VAL A 1 512 ? 19.673 -11.278 6.277 1.00 98.19 512 VAL A CA 1
ATOM 3881 C C . VAL A 1 512 ? 20.375 -10.014 6.741 1.00 98.19 512 VAL A C 1
ATOM 3883 O O . VAL A 1 512 ? 20.060 -9.487 7.802 1.00 98.19 512 VAL A O 1
ATOM 3886 N N . PHE A 1 513 ? 21.294 -9.497 5.932 1.00 98.12 513 PHE A N 1
ATOM 3887 C CA . PHE A 1 513 ? 21.784 -8.138 6.124 1.00 98.12 513 PHE A CA 1
ATOM 3888 C C . PHE A 1 513 ? 20.778 -7.155 5.516 1.00 98.12 513 PHE A C 1
ATOM 3890 O O . PHE A 1 513 ? 20.255 -7.393 4.426 1.00 98.12 513 PHE A O 1
ATOM 3897 N N . GLN A 1 514 ? 20.501 -6.045 6.203 1.00 97.94 514 GLN A N 1
ATOM 3898 C CA . GLN A 1 514 ? 19.679 -4.957 5.665 1.00 97.94 514 GLN A CA 1
ATOM 3899 C C . GLN A 1 514 ? 20.287 -3.592 5.999 1.00 97.94 514 GLN A C 1
ATOM 3901 O O . GLN A 1 514 ? 20.815 -3.367 7.094 1.00 97.94 514 GLN A O 1
ATOM 3906 N N . SER A 1 515 ? 20.235 -2.683 5.025 1.00 97.50 515 SER A N 1
ATOM 3907 C CA . SER A 1 515 ? 20.697 -1.301 5.157 1.00 97.50 515 SER A CA 1
ATOM 3908 C C . SER A 1 515 ? 20.070 -0.402 4.090 1.00 97.50 515 SER A C 1
ATOM 3910 O O . SER A 1 515 ? 19.534 -0.877 3.085 1.00 97.50 515 SER A O 1
ATOM 3912 N N . PHE A 1 516 ? 20.208 0.910 4.277 1.00 98.62 516 PHE A N 1
ATOM 3913 C CA . PHE A 1 516 ? 19.972 1.891 3.225 1.00 98.62 516 PHE A CA 1
ATOM 3914 C C . PHE A 1 516 ? 21.256 2.205 2.457 1.00 98.62 516 PHE A C 1
ATOM 3916 O O . PHE A 1 516 ? 22.345 2.319 3.030 1.00 98.62 516 PHE A O 1
ATOM 3923 N N . TYR A 1 517 ? 21.097 2.411 1.155 1.00 98.62 517 TYR A N 1
ATOM 3924 C CA . TYR A 1 517 ? 22.123 2.921 0.249 1.00 98.62 517 TYR A CA 1
ATOM 3925 C C . TYR A 1 517 ? 21.502 4.020 -0.623 1.00 98.62 517 TYR A C 1
ATOM 3927 O O . TYR A 1 517 ? 20.283 4.198 -0.620 1.00 98.62 517 TYR A O 1
ATOM 3935 N N . TRP A 1 518 ? 22.306 4.735 -1.402 1.00 98.69 518 TRP A N 1
ATOM 3936 C CA . TRP A 1 518 ? 21.800 5.567 -2.489 1.00 98.69 518 TRP A CA 1
ATOM 3937 C C . TRP A 1 518 ? 22.635 5.408 -3.760 1.00 98.69 518 TRP A C 1
ATOM 3939 O O . TRP A 1 518 ? 23.851 5.227 -3.702 1.00 98.69 518 TRP A O 1
ATOM 3949 N N . TYR A 1 519 ? 21.979 5.502 -4.912 1.00 98.81 519 TYR A N 1
ATOM 3950 C CA . TYR A 1 519 ? 22.642 5.794 -6.180 1.00 98.81 519 TYR A CA 1
ATOM 3951 C C . TYR A 1 519 ? 22.745 7.312 -6.340 1.00 98.81 519 TYR A C 1
ATOM 3953 O O . TYR A 1 519 ? 21.777 8.022 -6.054 1.00 98.81 519 TYR A O 1
ATOM 3961 N N . ASN A 1 520 ? 23.889 7.828 -6.790 1.00 98.62 520 ASN A N 1
ATOM 3962 C CA . ASN A 1 520 ? 23.943 9.203 -7.278 1.00 98.62 520 ASN A CA 1
ATOM 3963 C C . ASN A 1 520 ? 23.226 9.266 -8.634 1.00 98.62 520 ASN A C 1
ATOM 3965 O O . ASN A 1 520 ? 23.373 8.375 -9.474 1.00 98.62 520 ASN A O 1
ATOM 3969 N N . ALA A 1 521 ? 22.479 10.338 -8.859 1.00 98.50 521 ALA A N 1
ATOM 3970 C CA . ALA A 1 521 ? 21.818 10.609 -10.125 1.00 98.50 521 ALA A CA 1
ATOM 3971 C C . ALA A 1 521 ? 22.828 11.113 -11.167 1.00 98.50 521 ALA A C 1
ATOM 3973 O O . ALA A 1 521 ? 23.486 12.132 -10.948 1.00 98.50 521 ALA A O 1
ATOM 3974 N N . SER A 1 522 ? 22.917 10.446 -12.321 1.00 98.25 522 SER A N 1
ATOM 3975 C CA . SER A 1 522 ? 23.712 10.939 -13.448 1.00 98.25 522 SER A CA 1
ATOM 3976 C C . SER A 1 522 ? 23.143 12.260 -13.976 1.00 98.25 522 SER A C 1
ATOM 3978 O O . SER A 1 522 ? 21.931 12.399 -14.151 1.00 98.25 522 SER A O 1
ATOM 3980 N N . SER A 1 523 ? 24.020 13.217 -14.281 1.00 97.06 523 SER A N 1
ATOM 3981 C CA . SER A 1 523 ? 23.702 14.476 -14.971 1.00 97.06 523 SER A CA 1
ATOM 3982 C C . SER A 1 523 ? 23.935 14.409 -16.490 1.00 97.06 523 SER A C 1
ATOM 3984 O O . SER A 1 523 ? 23.733 15.395 -17.201 1.00 97.06 523 SER A O 1
ATOM 3986 N N . GLY A 1 524 ? 24.330 13.236 -16.998 1.00 96.44 524 GLY A N 1
ATOM 3987 C CA . GLY A 1 524 ? 24.882 13.048 -18.337 1.00 96.44 524 GLY A CA 1
ATOM 3988 C C . GLY A 1 524 ? 26.407 12.902 -18.317 1.00 96.44 524 GLY A C 1
ATOM 3989 O O . GLY A 1 524 ? 27.088 13.328 -17.388 1.00 96.44 524 GLY A O 1
ATOM 3990 N N . ASP A 1 525 ? 26.955 12.276 -19.354 1.00 95.88 525 ASP A N 1
ATOM 3991 C CA . ASP A 1 525 ? 28.386 11.999 -19.493 1.00 95.88 525 ASP A CA 1
ATOM 3992 C C . ASP A 1 525 ? 28.822 12.022 -20.974 1.00 95.88 525 ASP A C 1
ATOM 3994 O O . ASP A 1 525 ? 28.112 12.516 -21.851 1.00 95.88 525 ASP A O 1
ATOM 3998 N N . ARG A 1 526 ? 30.023 11.500 -21.265 1.00 95.38 526 ARG A N 1
ATOM 3999 C CA . ARG A 1 526 ? 30.572 11.411 -22.631 1.00 95.38 526 ARG A CA 1
ATOM 4000 C C . ARG A 1 526 ? 29.923 10.325 -23.502 1.00 95.38 526 ARG A C 1
ATOM 4002 O O . ARG A 1 526 ? 30.169 10.326 -24.703 1.00 95.38 526 ARG A O 1
ATOM 4009 N N . LEU A 1 527 ? 29.160 9.397 -22.920 1.00 93.94 527 LEU A N 1
ATOM 4010 C CA . LEU A 1 527 ? 28.472 8.318 -23.637 1.00 93.94 527 LEU A CA 1
ATOM 4011 C C . LEU A 1 527 ? 27.032 8.719 -23.978 1.00 93.94 527 LEU A C 1
ATOM 4013 O O . LEU A 1 527 ? 26.551 8.430 -25.071 1.00 93.94 527 LEU A O 1
ATOM 4017 N N . SER A 1 528 ? 26.354 9.415 -23.062 1.00 96.69 528 SER A N 1
ATOM 4018 C CA . SER A 1 528 ? 25.001 9.929 -23.250 1.00 96.69 528 SER A CA 1
ATOM 4019 C C . SER A 1 528 ? 24.747 11.203 -22.427 1.00 96.69 528 SER A C 1
ATOM 4021 O O . SER A 1 528 ? 24.986 11.209 -21.217 1.00 96.69 528 SER A O 1
ATOM 4023 N N . PRO A 1 529 ? 24.162 12.265 -23.021 1.00 96.94 529 PRO A N 1
ATOM 4024 C CA . PRO A 1 529 ? 23.739 13.480 -22.316 1.00 96.94 529 PRO A CA 1
ATOM 4025 C C . PRO A 1 529 ? 22.397 13.306 -21.568 1.00 96.94 529 PRO A C 1
ATOM 4027 O O . PRO A 1 529 ? 21.703 14.292 -21.282 1.00 96.94 529 PRO A O 1
ATOM 4030 N N . GLN A 1 530 ? 21.991 12.059 -21.309 1.00 98.31 530 GLN A N 1
ATOM 4031 C CA . GLN A 1 530 ? 20.817 11.715 -20.518 1.00 98.31 530 GLN A CA 1
ATOM 4032 C C . GLN A 1 530 ? 21.126 11.839 -19.023 1.00 98.31 530 GLN A C 1
ATOM 4034 O O . GLN A 1 530 ? 22.044 11.182 -18.527 1.00 98.31 530 GLN A O 1
ATOM 4039 N N . ALA A 1 531 ? 20.318 12.632 -18.320 1.00 98.38 531 ALA A N 1
ATOM 4040 C CA . ALA A 1 531 ? 20.301 12.699 -16.863 1.00 98.38 531 ALA A CA 1
ATOM 4041 C C . ALA A 1 531 ? 19.238 11.753 -16.273 1.00 98.38 531 ALA A C 1
ATOM 4043 O O . ALA A 1 531 ? 18.308 11.343 -16.976 1.00 98.38 531 ALA A O 1
ATOM 4044 N N . SER A 1 532 ? 19.358 11.441 -14.983 1.00 98.69 532 SER A N 1
ATOM 4045 C CA . SER A 1 532 ? 18.259 10.883 -14.186 1.00 98.69 532 SER A CA 1
ATOM 4046 C C . SER A 1 532 ? 17.236 11.985 -13.880 1.00 98.69 532 SER A C 1
ATOM 4048 O O . SER A 1 532 ? 17.627 13.115 -13.583 1.00 98.69 532 SER A O 1
ATOM 4050 N N . GLY A 1 533 ? 15.942 11.668 -13.927 1.00 98.62 533 GLY A N 1
ATOM 4051 C CA . GLY A 1 533 ? 14.849 12.631 -13.734 1.00 98.62 533 GLY A CA 1
ATOM 4052 C C . GLY A 1 533 ? 13.559 11.952 -13.276 1.00 98.62 533 GLY A C 1
ATOM 4053 O O . GLY A 1 533 ? 13.595 10.847 -12.731 1.00 98.62 533 GLY A O 1
ATOM 4054 N N . ALA A 1 534 ? 12.408 12.606 -13.439 1.00 98.62 534 ALA A N 1
ATOM 4055 C CA . ALA A 1 534 ? 11.132 12.083 -12.949 1.00 98.62 534 ALA A CA 1
ATOM 4056 C C . ALA A 1 534 ? 10.739 10.734 -13.592 1.00 98.62 534 ALA A C 1
ATOM 4058 O O . ALA A 1 534 ? 10.256 9.844 -12.888 1.00 98.62 534 ALA A O 1
ATOM 4059 N N . TYR A 1 535 ? 11.009 10.551 -14.888 1.00 98.81 535 TYR A N 1
ATOM 4060 C CA . TYR A 1 535 ? 10.730 9.331 -15.649 1.00 98.81 535 TYR A CA 1
ATOM 4061 C C . TYR A 1 535 ? 11.891 8.340 -15.548 1.00 98.81 535 TYR A C 1
ATOM 4063 O O . TYR A 1 535 ? 11.700 7.157 -15.235 1.00 98.81 535 TYR A O 1
ATOM 4071 N N . ILE A 1 536 ? 13.100 8.829 -15.828 1.00 98.88 536 ILE A N 1
ATOM 4072 C CA . ILE A 1 536 ? 14.289 8.008 -16.048 1.00 98.88 536 ILE A CA 1
ATOM 4073 C C . ILE A 1 536 ? 15.066 7.809 -14.750 1.00 98.88 536 ILE A C 1
ATOM 4075 O O . ILE A 1 536 ? 15.290 8.741 -13.978 1.00 98.88 536 ILE A O 1
ATOM 4079 N N . PHE A 1 537 ? 15.510 6.572 -14.541 1.00 98.81 537 PHE A N 1
ATOM 4080 C CA . PHE A 1 537 ? 16.556 6.246 -13.578 1.00 98.81 537 PHE A CA 1
ATOM 4081 C C . PHE A 1 537 ? 17.848 6.017 -14.359 1.00 98.81 537 PHE A C 1
ATOM 4083 O O . PHE A 1 537 ? 17.924 5.106 -15.184 1.00 98.81 537 PHE A O 1
ATOM 4090 N N . ARG A 1 538 ? 18.857 6.848 -14.103 1.00 98.50 538 ARG A N 1
ATOM 4091 C CA . ARG A 1 538 ? 20.217 6.653 -14.601 1.00 98.50 538 ARG A CA 1
ATOM 4092 C C . ARG A 1 538 ? 21.222 6.903 -13.470 1.00 98.50 538 ARG A C 1
ATOM 4094 O O . ARG A 1 538 ? 21.511 8.068 -13.182 1.00 98.50 538 ARG A O 1
ATOM 4101 N N . PRO A 1 539 ? 21.747 5.855 -12.814 1.00 98.19 539 PRO A N 1
ATOM 4102 C CA . PRO A 1 539 ? 22.810 6.024 -11.832 1.00 98.19 539 PRO A CA 1
ATOM 4103 C C . PRO A 1 539 ? 24.124 6.429 -12.523 1.00 98.19 539 PRO A C 1
ATOM 4105 O O . PRO A 1 539 ? 24.343 6.096 -13.686 1.00 98.19 539 PRO A O 1
ATOM 4108 N N . ASP A 1 540 ? 25.012 7.132 -11.821 1.00 96.38 540 ASP A N 1
ATOM 4109 C CA . ASP A 1 540 ? 26.371 7.425 -12.317 1.00 96.38 540 ASP A CA 1
ATOM 4110 C C . ASP A 1 540 ? 27.297 6.189 -12.307 1.00 96.38 540 ASP A C 1
ATOM 4112 O O . ASP A 1 540 ? 28.199 6.069 -13.137 1.00 96.38 540 ASP A O 1
ATOM 4116 N N . ALA A 1 541 ? 27.055 5.257 -11.383 1.00 96.38 541 ALA A N 1
ATOM 4117 C CA . ALA A 1 541 ? 27.829 4.044 -11.164 1.00 96.38 541 ALA A CA 1
ATOM 4118 C C . ALA A 1 541 ? 26.927 2.862 -10.742 1.00 96.38 541 ALA A C 1
ATOM 4120 O O . ALA A 1 541 ? 25.917 3.051 -10.062 1.00 96.38 541 ALA A O 1
ATOM 4121 N N . PRO A 1 542 ? 27.296 1.607 -11.072 1.00 95.00 542 PRO A N 1
ATOM 4122 C CA . PRO A 1 542 ? 26.482 0.431 -10.746 1.00 95.00 542 PRO A CA 1
ATOM 4123 C C . PRO A 1 542 ? 26.482 0.056 -9.251 1.00 95.00 542 PRO A C 1
ATOM 4125 O O . PRO A 1 542 ? 25.638 -0.729 -8.811 1.00 95.00 542 PRO A O 1
ATOM 4128 N N . THR A 1 543 ? 27.408 0.610 -8.464 1.00 97.25 543 THR A N 1
ATOM 4129 C CA . THR A 1 543 ? 27.572 0.336 -7.029 1.00 97.25 543 THR A CA 1
ATOM 4130 C C . THR A 1 543 ? 27.032 1.513 -6.209 1.00 97.25 543 THR A C 1
ATOM 4132 O O . THR A 1 543 ? 27.632 2.585 -6.265 1.00 97.25 543 THR A O 1
ATOM 4135 N N . PRO A 1 544 ? 25.950 1.347 -5.424 1.00 97.75 544 PRO A N 1
ATOM 4136 C CA . PRO A 1 544 ? 25.410 2.427 -4.607 1.00 97.75 544 PRO A CA 1
ATOM 4137 C C . PRO A 1 544 ? 26.219 2.628 -3.318 1.00 97.75 544 PRO A C 1
ATOM 4139 O O . PRO A 1 544 ? 26.891 1.722 -2.819 1.00 97.75 544 PRO A O 1
ATOM 4142 N N . ILE A 1 545 ? 26.116 3.826 -2.751 1.00 98.12 545 ILE A N 1
ATOM 4143 C CA . ILE A 1 545 ? 26.874 4.275 -1.581 1.00 98.12 545 ILE A CA 1
ATOM 4144 C C . ILE A 1 545 ? 26.043 4.005 -0.309 1.00 98.12 545 ILE A C 1
ATOM 4146 O O . ILE A 1 545 ? 24.868 4.368 -0.276 1.00 98.12 545 ILE A O 1
ATOM 4150 N N . PRO A 1 546 ? 26.588 3.369 0.747 1.00 97.50 546 PRO A N 1
ATOM 4151 C CA . PRO A 1 546 ? 25.833 3.085 1.970 1.00 97.50 546 PRO A CA 1
ATOM 4152 C C . PRO A 1 546 ? 25.528 4.366 2.759 1.00 97.50 546 PRO A C 1
ATOM 4154 O O . PRO A 1 546 ? 26.425 5.167 3.021 1.00 97.50 546 PRO A O 1
ATOM 4157 N N . VAL A 1 547 ? 24.276 4.522 3.207 1.00 97.44 547 VAL A N 1
ATOM 4158 C CA . VAL A 1 547 ? 23.796 5.704 3.955 1.00 97.44 547 VAL A CA 1
ATOM 4159 C C . VAL A 1 547 ? 24.557 5.903 5.272 1.00 97.44 547 VAL A C 1
ATOM 4161 O O . VAL A 1 547 ? 24.895 7.029 5.630 1.00 97.44 547 VAL A O 1
ATOM 4164 N N . ALA A 1 548 ? 24.892 4.810 5.958 1.00 95.31 548 ALA A N 1
ATOM 4165 C CA . ALA A 1 548 ? 25.980 4.749 6.930 1.00 95.31 548 ALA A CA 1
ATOM 4166 C C . ALA A 1 548 ? 26.511 3.310 7.035 1.00 95.31 548 ALA A C 1
ATOM 4168 O O . ALA A 1 548 ? 25.862 2.364 6.596 1.00 95.31 548 ALA A O 1
ATOM 4169 N N . LYS A 1 549 ? 27.696 3.146 7.639 1.00 93.44 549 LYS A N 1
ATOM 4170 C CA . LYS A 1 549 ? 28.309 1.830 7.924 1.00 93.44 549 LYS A CA 1
ATOM 4171 C C . LYS A 1 549 ? 27.867 1.215 9.264 1.00 93.44 549 LYS A C 1
ATOM 4173 O O . LYS A 1 549 ? 28.329 0.132 9.606 1.00 93.44 549 LYS A O 1
ATOM 4178 N N . ARG A 1 550 ? 27.094 1.965 10.057 1.00 93.06 550 ARG A N 1
ATOM 4179 C CA . ARG A 1 550 ? 26.538 1.604 11.370 1.00 93.06 550 ARG A CA 1
ATOM 4180 C C . ARG A 1 550 ? 25.269 2.424 11.615 1.00 93.06 550 ARG A C 1
ATOM 4182 O O . ARG A 1 550 ? 25.177 3.546 11.113 1.00 93.06 550 ARG A O 1
ATOM 4189 N N . ALA A 1 551 ? 24.358 1.918 12.439 1.00 92.75 551 ALA A N 1
ATOM 4190 C CA . ALA A 1 551 ? 23.181 2.630 12.925 1.00 92.75 551 ALA A CA 1
ATOM 4191 C C . ALA A 1 551 ? 23.230 2.804 14.452 1.00 92.75 551 ALA A C 1
ATOM 4193 O O . ALA A 1 551 ? 23.566 1.878 15.186 1.00 92.75 551 ALA A O 1
ATOM 4194 N N . ALA A 1 552 ? 22.840 3.977 14.952 1.00 90.88 552 ALA A N 1
ATOM 4195 C CA . ALA A 1 552 ? 22.643 4.205 16.379 1.00 90.88 552 ALA A CA 1
ATOM 4196 C C . ALA A 1 552 ? 21.299 3.599 16.821 1.00 90.88 552 ALA A C 1
ATOM 4198 O O . ALA A 1 552 ? 20.226 4.112 16.479 1.00 90.88 552 ALA A O 1
ATOM 4199 N N . THR A 1 553 ? 21.368 2.491 17.560 1.00 91.19 553 THR A N 1
ATOM 4200 C CA . THR A 1 553 ? 20.215 1.675 17.960 1.00 91.19 553 THR A CA 1
ATOM 4201 C C . THR A 1 553 ? 19.609 2.078 19.304 1.00 91.19 553 THR A C 1
ATOM 4203 O O . THR A 1 553 ? 20.323 2.391 20.255 1.00 91.19 553 THR A O 1
ATOM 4206 N N . HIS A 1 554 ? 18.286 1.970 19.416 1.00 89.75 554 HIS A N 1
ATOM 4207 C CA . HIS A 1 554 ? 17.540 2.056 20.672 1.00 89.75 554 HIS A CA 1
ATOM 4208 C C . HIS A 1 554 ? 16.495 0.936 20.722 1.00 89.75 554 HIS A C 1
ATOM 4210 O O . HIS A 1 554 ? 15.633 0.853 19.845 1.00 89.75 554 HIS A O 1
ATOM 4216 N N . LEU A 1 555 ? 16.582 0.083 21.742 1.00 90.00 555 LEU A N 1
ATOM 4217 C CA . LEU A 1 555 ? 15.697 -1.062 21.947 1.00 90.00 555 LEU A CA 1
ATOM 4218 C C . LEU A 1 555 ? 14.530 -0.675 22.867 1.00 90.00 555 LEU A C 1
ATOM 4220 O O . LEU A 1 555 ? 14.744 -0.133 23.947 1.00 90.00 555 LEU A O 1
ATOM 4224 N N . LEU A 1 556 ? 13.302 -0.991 22.466 1.00 91.12 556 LEU A N 1
ATOM 4225 C CA . LEU A 1 556 ? 12.103 -0.886 23.298 1.00 91.12 556 LEU A CA 1
ATOM 4226 C C . LEU A 1 556 ? 11.422 -2.255 23.319 1.00 91.12 556 LEU A C 1
ATOM 4228 O O . LEU A 1 556 ? 10.878 -2.678 22.304 1.00 91.12 556 LEU A O 1
ATOM 4232 N N . LYS A 1 557 ? 11.440 -2.944 24.464 1.00 91.56 557 LYS A N 1
ATOM 4233 C CA . LYS A 1 557 ? 10.698 -4.196 24.673 1.00 91.56 557 LYS A CA 1
ATOM 4234 C C . LYS A 1 557 ? 9.560 -3.977 25.659 1.00 91.56 557 LYS A C 1
ATOM 4236 O O . LYS A 1 557 ? 9.779 -3.460 26.752 1.00 91.56 557 LYS A O 1
ATOM 4241 N N . THR A 1 558 ? 8.359 -4.395 25.280 1.00 92.38 558 THR A N 1
ATOM 4242 C CA . THR A 1 558 ? 7.178 -4.455 26.143 1.00 92.38 558 THR A CA 1
ATOM 4243 C C . THR A 1 558 ? 6.329 -5.684 25.794 1.00 92.38 558 THR A C 1
ATOM 4245 O O . THR A 1 558 ? 6.582 -6.352 24.791 1.00 92.38 558 THR A O 1
ATOM 4248 N N . ALA A 1 559 ? 5.308 -5.984 26.601 1.00 91.50 559 ALA A N 1
ATOM 4249 C CA . ALA A 1 559 ? 4.372 -7.078 26.326 1.00 91.50 559 ALA A CA 1
ATOM 4250 C C . ALA A 1 559 ? 3.513 -6.862 25.058 1.00 91.50 559 ALA A C 1
ATOM 4252 O O . ALA A 1 559 ? 2.993 -7.827 24.507 1.00 91.50 559 ALA A O 1
ATOM 4253 N N . LEU A 1 560 ? 3.365 -5.616 24.583 1.00 94.06 560 LEU A N 1
ATOM 4254 C CA . LEU A 1 560 ? 2.549 -5.277 23.407 1.00 94.06 560 LEU A CA 1
ATOM 4255 C C . LEU A 1 560 ? 3.380 -5.032 22.141 1.00 94.06 560 LEU A C 1
ATOM 4257 O O . LEU A 1 560 ? 2.855 -5.149 21.033 1.00 94.06 560 LEU A O 1
ATOM 4261 N N . VAL A 1 561 ? 4.663 -4.682 22.276 1.00 95.81 561 VAL A N 1
ATOM 4262 C CA . VAL A 1 561 ? 5.551 -4.416 21.137 1.00 95.81 561 VAL A CA 1
ATOM 4263 C C . VAL A 1 561 ? 7.019 -4.648 21.498 1.00 95.81 561 VAL A C 1
ATOM 4265 O O . VAL A 1 561 ? 7.469 -4.296 22.588 1.00 95.81 561 VAL A O 1
ATOM 4268 N N . GLN A 1 562 ? 7.795 -5.167 20.548 1.00 96.81 562 GLN A N 1
ATOM 4269 C CA . GLN A 1 562 ? 9.254 -5.085 20.575 1.00 96.81 562 GLN A CA 1
ATOM 4270 C C . GLN A 1 562 ? 9.736 -4.298 19.348 1.00 96.81 562 GLN A C 1
ATOM 4272 O O . GLN A 1 562 ? 9.469 -4.682 18.209 1.00 96.81 562 GLN A O 1
ATOM 4277 N N . GLU A 1 563 ? 10.426 -3.179 19.577 1.00 96.75 563 GLU A N 1
ATOM 4278 C CA . GLU A 1 563 ? 11.002 -2.313 18.544 1.00 96.75 563 GLU A CA 1
ATOM 4279 C C . GLU A 1 563 ? 12.529 -2.240 18.679 1.00 96.75 563 GLU A C 1
ATOM 4281 O O . GLU A 1 563 ? 13.035 -1.905 19.752 1.00 96.75 563 GLU A O 1
ATOM 4286 N N . LEU A 1 564 ? 13.261 -2.418 17.575 1.00 96.31 564 LEU A N 1
ATOM 4287 C CA . LEU A 1 564 ? 14.602 -1.848 17.431 1.00 96.31 564 LEU A CA 1
ATOM 4288 C C . LEU A 1 564 ? 14.520 -0.603 16.542 1.00 96.31 564 LEU A C 1
ATOM 4290 O O . LEU A 1 564 ? 14.183 -0.680 15.360 1.00 96.31 564 LEU A O 1
ATOM 4294 N N . ARG A 1 565 ? 14.842 0.559 17.111 1.00 95.69 565 ARG A N 1
ATOM 4295 C CA . ARG A 1 565 ? 14.884 1.845 16.406 1.00 95.69 565 ARG A CA 1
ATOM 4296 C C . ARG A 1 565 ? 16.320 2.114 15.947 1.00 95.69 565 ARG A C 1
ATOM 4298 O O . ARG A 1 565 ? 17.194 2.304 16.788 1.00 95.69 565 ARG A O 1
ATOM 4305 N N . GLN A 1 566 ? 16.560 2.135 14.641 1.00 95.56 566 GLN A N 1
ATOM 4306 C CA . GLN A 1 566 ? 17.836 2.460 14.001 1.00 95.56 566 GLN A CA 1
ATOM 4307 C C . GLN A 1 566 ? 17.843 3.917 13.523 1.00 95.56 566 GLN A C 1
ATOM 4309 O O . GLN A 1 566 ? 16.938 4.354 12.810 1.00 95.56 566 GLN A O 1
ATOM 4314 N N . ASN A 1 567 ? 18.898 4.660 13.853 1.00 93.62 567 ASN A N 1
ATOM 4315 C CA . ASN A 1 567 ? 19.158 5.991 13.306 1.00 93.62 567 ASN A CA 1
ATOM 4316 C C . ASN A 1 567 ? 20.466 5.935 12.507 1.00 93.62 567 ASN A C 1
ATOM 4318 O O . ASN A 1 567 ? 21.493 5.533 13.052 1.00 93.62 567 ASN A O 1
ATOM 4322 N N . PHE A 1 568 ? 20.423 6.318 11.233 1.00 90.94 568 PHE A N 1
ATOM 4323 C CA . PHE A 1 568 ? 21.601 6.457 10.373 1.00 90.94 568 PHE A CA 1
ATOM 4324 C C . PHE A 1 568 ? 22.024 7.959 10.444 1.00 90.94 568 PHE A C 1
ATOM 4326 O O . PHE A 1 568 ? 21.998 8.496 11.557 1.00 90.94 568 PHE A O 1
ATOM 4333 N N . PRO A 1 569 ? 22.401 8.702 9.377 1.00 86.31 569 PRO A N 1
ATOM 4334 C CA . PRO A 1 569 ? 22.446 10.169 9.441 1.00 86.31 569 PRO A CA 1
ATOM 4335 C C . PRO A 1 569 ? 21.082 10.784 9.791 1.00 86.31 569 PRO A C 1
ATOM 4337 O O . PRO A 1 569 ? 20.047 10.130 9.688 1.00 86.31 569 PRO A O 1
ATOM 4340 N N . GLU A 1 570 ? 21.049 12.077 10.127 1.00 79.56 570 GLU A N 1
ATOM 4341 C CA . GLU A 1 570 ? 19.828 12.759 10.602 1.00 79.56 570 GLU A CA 1
ATOM 4342 C C . GLU A 1 570 ? 18.623 12.706 9.640 1.00 79.56 570 GLU A C 1
ATOM 4344 O O . GLU A 1 570 ? 17.484 12.852 10.088 1.00 79.56 570 GLU A O 1
ATOM 4349 N N . TRP A 1 571 ? 18.874 12.465 8.348 1.00 94.25 571 TRP A N 1
ATOM 4350 C CA . TRP A 1 571 ? 17.878 12.338 7.281 1.00 94.25 571 TRP A CA 1
ATOM 4351 C C . TRP A 1 571 ? 17.414 10.894 7.006 1.00 94.25 571 TRP A C 1
ATOM 4353 O O . TRP A 1 571 ? 16.617 10.686 6.094 1.00 94.25 571 TRP A O 1
ATOM 4363 N N . CYS A 1 572 ? 17.890 9.880 7.741 1.00 97.69 572 CYS A N 1
ATOM 4364 C CA . CYS A 1 572 ? 17.502 8.483 7.518 1.00 97.69 572 CYS A CA 1
ATOM 4365 C C . CYS A 1 572 ? 17.367 7.688 8.828 1.00 97.69 572 CYS A C 1
ATOM 4367 O O . CYS A 1 572 ? 18.297 7.585 9.628 1.00 97.69 572 CYS A O 1
ATOM 4369 N N . SER A 1 573 ? 16.204 7.071 9.043 1.00 97.81 573 SER A N 1
ATOM 4370 C CA . SER A 1 573 ? 15.929 6.237 10.224 1.00 97.81 573 SER A CA 1
ATOM 4371 C C . SER A 1 573 ? 14.907 5.139 9.927 1.00 97.81 573 SER A C 1
ATOM 4373 O O . SER A 1 573 ? 14.123 5.242 8.983 1.00 97.81 573 SER A O 1
ATOM 4375 N N . GLN A 1 574 ? 14.923 4.082 10.738 1.00 98.00 574 GLN A N 1
ATOM 4376 C CA . GLN A 1 574 ? 14.062 2.911 10.588 1.00 98.00 574 GLN A CA 1
ATOM 4377 C C . GLN A 1 574 ? 13.635 2.368 11.955 1.00 98.00 574 GLN A C 1
ATOM 4379 O O . GLN A 1 574 ? 14.402 2.409 12.916 1.00 98.00 574 GLN A O 1
ATOM 4384 N N . VAL A 1 575 ? 12.426 1.822 12.049 1.00 98.25 575 VAL A N 1
ATOM 4385 C CA . VAL A 1 575 ? 11.972 1.034 13.200 1.00 98.25 575 VAL A CA 1
ATOM 4386 C C . VAL A 1 575 ? 11.638 -0.373 12.725 1.00 98.25 575 VAL A C 1
ATOM 4388 O O . VAL A 1 575 ? 10.712 -0.547 11.936 1.00 98.25 575 VAL A O 1
ATOM 4391 N N . LEU A 1 576 ? 12.386 -1.365 13.209 1.00 98.56 576 LEU A N 1
ATOM 4392 C CA . LEU A 1 576 ? 12.048 -2.778 13.055 1.00 98.56 576 LEU A CA 1
ATOM 4393 C C . LEU A 1 576 ? 11.137 -3.185 14.213 1.00 98.56 576 LEU A C 1
ATOM 4395 O O . LEU A 1 576 ? 11.484 -2.938 15.368 1.00 98.56 576 LEU A O 1
ATOM 4399 N N . ARG A 1 577 ? 9.977 -3.776 13.920 1.00 98.12 577 ARG A N 1
ATOM 4400 C CA . ARG A 1 577 ? 8.894 -3.965 14.893 1.00 98.12 577 ARG A CA 1
ATOM 4401 C C . ARG A 1 577 ? 8.254 -5.352 14.808 1.00 98.12 577 ARG A C 1
ATOM 4403 O O . ARG A 1 577 ? 7.700 -5.734 13.773 1.00 98.12 577 ARG A O 1
ATOM 4410 N N . LEU A 1 578 ? 8.247 -6.051 15.943 1.00 97.88 578 LEU A N 1
ATOM 4411 C CA . LEU A 1 578 ? 7.407 -7.220 16.213 1.00 97.88 578 LEU A CA 1
ATOM 4412 C C . LEU A 1 578 ? 6.325 -6.868 17.242 1.00 97.88 578 LEU A C 1
ATOM 4414 O O . LEU A 1 578 ? 6.506 -6.000 18.098 1.00 97.88 578 LEU A O 1
ATOM 4418 N N . ARG A 1 579 ? 5.186 -7.552 17.142 1.00 96.06 579 ARG A N 1
ATOM 4419 C CA . ARG A 1 579 ? 4.024 -7.470 18.043 1.00 96.06 579 ARG A CA 1
ATOM 4420 C C . ARG A 1 579 ? 3.498 -8.898 18.272 1.00 96.06 579 ARG A C 1
ATOM 4422 O O . ARG A 1 579 ? 3.763 -9.744 17.414 1.00 96.06 579 ARG A O 1
ATOM 4429 N N . PRO A 1 580 ? 2.771 -9.188 19.364 1.00 94.62 580 PRO A N 1
ATOM 4430 C CA . PRO A 1 580 ? 2.079 -10.469 19.522 1.00 94.62 580 PRO A CA 1
ATOM 4431 C C . PRO A 1 580 ? 1.179 -10.779 18.315 1.00 94.62 580 PRO A C 1
ATOM 4433 O O . PRO A 1 580 ? 0.585 -9.865 17.737 1.00 94.62 580 PRO A O 1
ATOM 4436 N N . GLY A 1 581 ? 1.107 -12.050 17.926 1.00 92.75 581 GLY A N 1
ATOM 4437 C CA . GLY A 1 581 ? 0.326 -12.566 16.798 1.00 92.75 581 GLY A CA 1
ATOM 4438 C C . GLY A 1 581 ? 0.853 -12.215 15.399 1.00 92.75 581 GLY A C 1
ATOM 4439 O O . GLY A 1 581 ? 0.130 -12.396 14.422 1.00 92.75 581 GLY A O 1
ATOM 4440 N N . GLN A 1 582 ? 2.074 -11.680 15.266 1.00 94.19 582 GLN A N 1
ATOM 4441 C CA . GLN A 1 582 ? 2.585 -11.128 14.001 1.00 94.19 582 GLN A CA 1
ATOM 4442 C C . GLN A 1 582 ? 3.608 -12.058 13.302 1.00 94.19 582 GLN A C 1
ATOM 4444 O O . GLN A 1 582 ? 4.776 -12.066 13.695 1.00 94.19 582 GLN A O 1
ATOM 4449 N N . PRO A 1 583 ? 3.244 -12.808 12.240 1.00 95.44 583 PRO A N 1
ATOM 4450 C CA . PRO A 1 583 ? 4.143 -13.749 11.550 1.00 95.44 583 PRO A CA 1
ATOM 4451 C C . PRO A 1 583 ? 5.065 -13.078 10.507 1.00 95.44 583 PRO A C 1
ATOM 4453 O O . PRO A 1 583 ? 5.480 -13.698 9.530 1.00 95.44 583 PRO A O 1
ATOM 4456 N N . TYR A 1 584 ? 5.353 -11.788 10.675 1.00 97.44 584 TYR A N 1
ATOM 4457 C CA . TYR A 1 584 ? 6.158 -10.967 9.766 1.00 97.44 584 TYR A CA 1
ATOM 4458 C C . TYR A 1 584 ? 6.911 -9.891 10.553 1.00 97.44 584 TYR A C 1
ATOM 4460 O O . TYR A 1 584 ? 6.521 -9.545 11.667 1.00 97.44 584 TYR A O 1
ATOM 4468 N N . LEU A 1 585 ? 7.970 -9.327 9.977 1.00 98.50 585 LEU A N 1
ATOM 4469 C CA . LEU A 1 585 ? 8.733 -8.225 10.561 1.00 98.50 585 LEU A CA 1
ATOM 4470 C C . LEU A 1 585 ? 8.349 -6.905 9.877 1.00 98.50 585 LEU A C 1
ATOM 4472 O O . LEU A 1 585 ? 8.428 -6.791 8.657 1.00 98.50 585 LEU A O 1
ATOM 4476 N N . GLU A 1 586 ? 7.921 -5.903 10.644 1.00 98.69 586 GLU A N 1
ATOM 4477 C CA . GLU A 1 586 ? 7.583 -4.576 10.110 1.00 98.69 586 GLU A CA 1
ATOM 4478 C C . GLU A 1 586 ? 8.804 -3.651 10.137 1.00 98.69 586 GLU A C 1
ATOM 4480 O O . GLU A 1 586 ? 9.416 -3.485 11.188 1.00 98.69 586 GLU A O 1
ATOM 4485 N N . LEU A 1 587 ? 9.133 -3.032 9.001 1.00 98.69 587 LEU A N 1
ATOM 4486 C CA . LEU A 1 587 ? 10.170 -2.006 8.852 1.00 98.69 587 LEU A CA 1
ATOM 4487 C C . LEU A 1 587 ? 9.490 -0.673 8.511 1.00 98.69 587 LEU A C 1
ATOM 4489 O O . LEU A 1 587 ? 9.126 -0.427 7.361 1.00 98.69 587 LEU A O 1
ATOM 4493 N N . GLU A 1 588 ? 9.307 0.194 9.506 1.00 98.69 588 GLU A N 1
ATOM 4494 C CA . GLU A 1 588 ? 8.846 1.576 9.312 1.00 98.69 588 GLU A CA 1
ATOM 4495 C C . GLU A 1 588 ? 10.057 2.465 9.002 1.00 98.69 588 GLU A C 1
ATOM 4497 O O . GLU A 1 588 ? 10.858 2.755 9.890 1.00 98.69 588 GLU A O 1
ATOM 4502 N N . TRP A 1 589 ? 10.213 2.890 7.749 1.00 98.50 589 TRP A N 1
ATOM 4503 C CA . TRP A 1 589 ? 11.316 3.737 7.291 1.00 98.50 589 TRP A CA 1
ATOM 4504 C C . TRP A 1 589 ? 10.913 5.215 7.243 1.00 98.50 589 TRP A C 1
ATOM 4506 O O . TRP A 1 589 ? 9.757 5.566 7.011 1.00 98.50 589 TRP A O 1
ATOM 4516 N N . THR A 1 590 ? 11.870 6.110 7.485 1.00 98.56 590 THR A N 1
ATOM 4517 C CA . THR A 1 590 ? 11.730 7.569 7.349 1.00 98.56 590 THR A CA 1
ATOM 4518 C C . THR A 1 590 ? 12.973 8.112 6.652 1.00 98.56 590 THR A C 1
ATOM 4520 O O . THR A 1 590 ? 14.072 8.008 7.202 1.00 98.56 590 THR A O 1
ATOM 4523 N N . VAL A 1 591 ? 12.796 8.692 5.462 1.00 98.50 591 VAL A N 1
ATOM 4524 C CA . VAL A 1 591 ? 13.876 9.219 4.615 1.00 98.50 591 VAL A CA 1
ATOM 4525 C C . VAL A 1 591 ? 13.570 10.657 4.198 1.00 98.50 591 VAL A C 1
ATOM 4527 O O . VAL A 1 591 ? 12.511 10.944 3.645 1.00 98.50 591 VAL A O 1
ATOM 4530 N N . GLY A 1 592 ? 14.523 11.552 4.441 1.00 96.81 592 GLY A N 1
ATOM 4531 C CA . GLY A 1 592 ? 14.508 12.963 4.067 1.00 96.81 592 GLY A CA 1
ATOM 4532 C C . GLY A 1 592 ? 14.798 13.908 5.251 1.00 96.81 592 GLY A C 1
ATOM 4533 O O . GLY A 1 592 ? 14.725 13.480 6.404 1.00 96.81 592 GLY A O 1
ATOM 4534 N N . PRO A 1 593 ? 15.112 15.194 4.996 1.00 97.31 593 PRO A N 1
ATOM 4535 C CA . PRO A 1 593 ? 15.320 15.798 3.677 1.00 97.31 593 PRO A CA 1
ATOM 4536 C C . PRO A 1 593 ? 16.578 15.219 3.016 1.00 97.31 593 PRO A C 1
ATOM 4538 O O . PRO A 1 593 ? 17.635 15.159 3.642 1.00 97.31 593 PRO A O 1
ATOM 4541 N N . ILE A 1 594 ? 16.477 14.759 1.764 1.00 98.19 594 ILE A N 1
ATOM 4542 C CA . ILE A 1 594 ? 17.632 14.173 1.066 1.00 98.19 594 ILE A CA 1
ATOM 4543 C C . ILE A 1 594 ? 18.658 15.294 0.811 1.00 98.19 594 ILE A C 1
ATOM 4545 O O . ILE A 1 594 ? 18.293 16.305 0.199 1.00 98.19 594 ILE A O 1
ATOM 4549 N N . PRO A 1 595 ? 19.918 15.162 1.268 1.00 96.81 595 PRO A N 1
ATOM 4550 C CA . PRO A 1 595 ? 20.912 16.218 1.128 1.00 96.81 595 PRO A CA 1
ATOM 4551 C C . PRO A 1 595 ? 21.421 16.304 -0.314 1.00 96.81 595 PRO A C 1
ATOM 4553 O O . PRO A 1 595 ? 21.918 15.322 -0.862 1.00 96.81 595 PRO A O 1
ATOM 4556 N N . VAL A 1 596 ? 21.331 17.495 -0.907 1.00 96.88 596 VAL A N 1
ATOM 4557 C CA . VAL A 1 596 ? 21.785 17.803 -2.282 1.00 96.88 596 VAL A CA 1
ATOM 4558 C C . VAL A 1 596 ? 22.676 19.054 -2.356 1.00 96.88 596 VAL A C 1
ATOM 4560 O O . VAL A 1 596 ? 22.993 19.543 -3.435 1.00 96.88 596 VAL A O 1
ATOM 4563 N N . GLY A 1 597 ? 23.117 19.575 -1.203 1.00 96.00 597 GLY A N 1
ATOM 4564 C CA . GLY A 1 597 ? 24.034 20.726 -1.111 1.00 96.00 597 GLY A CA 1
ATOM 4565 C C . GLY A 1 597 ? 25.464 20.446 -1.600 1.00 96.00 597 GLY A C 1
ATOM 4566 O O . GLY A 1 597 ? 26.284 21.354 -1.650 1.00 96.00 597 GLY A O 1
ATOM 4567 N N . ASP A 1 598 ? 25.750 19.200 -1.973 1.00 96.19 598 ASP A N 1
ATOM 4568 C CA . ASP A 1 598 ? 26.939 18.743 -2.698 1.00 96.19 598 ASP A CA 1
ATOM 4569 C C . ASP A 1 598 ? 26.748 18.763 -4.231 1.00 96.19 598 ASP A C 1
ATOM 4571 O O . ASP A 1 598 ? 27.586 18.250 -4.969 1.00 96.19 598 ASP A O 1
ATOM 4575 N N . GLY A 1 599 ? 25.630 19.313 -4.722 1.00 97.50 599 GLY A N 1
ATOM 4576 C CA . GLY A 1 599 ? 25.307 19.380 -6.148 1.00 97.50 599 GLY A CA 1
ATOM 4577 C C . GLY A 1 599 ? 24.981 18.026 -6.785 1.00 97.50 599 GLY A C 1
ATOM 4578 O O . GLY A 1 599 ? 24.958 17.932 -8.009 1.00 97.50 599 GLY A O 1
ATOM 4579 N N . THR A 1 600 ? 24.736 16.981 -5.986 1.00 97.62 600 THR A N 1
ATOM 4580 C CA . THR A 1 600 ? 24.528 15.610 -6.475 1.00 97.62 600 THR A CA 1
ATOM 4581 C C . THR A 1 600 ? 23.150 15.089 -6.066 1.00 97.62 600 THR A C 1
ATOM 4583 O O . THR A 1 600 ? 22.876 14.918 -4.876 1.00 97.62 600 THR A O 1
ATOM 4586 N N . GLY A 1 601 ? 22.280 14.806 -7.042 1.00 98.50 601 GLY A N 1
ATOM 4587 C CA . GLY A 1 601 ? 20.988 14.145 -6.805 1.00 98.50 601 GLY A CA 1
ATOM 4588 C C . GLY A 1 601 ? 21.165 12.707 -6.299 1.00 98.50 601 GLY A C 1
ATOM 4589 O O . GLY A 1 601 ? 22.173 12.069 -6.601 1.00 98.50 601 GLY A O 1
ATOM 4590 N N . LYS A 1 602 ? 20.217 12.196 -5.505 1.00 98.69 602 LYS A N 1
ATOM 4591 C CA . LYS A 1 602 ? 20.341 10.901 -4.808 1.00 98.69 602 LYS A CA 1
ATOM 4592 C C . LYS A 1 602 ? 19.050 10.093 -4.847 1.00 98.69 602 LYS A C 1
ATOM 4594 O O . LYS A 1 602 ? 17.957 10.617 -4.633 1.00 98.69 602 LYS A O 1
ATOM 4599 N N . GLU A 1 603 ? 19.205 8.795 -5.069 1.00 98.81 603 GLU A N 1
ATOM 4600 C CA . GLU A 1 603 ? 18.122 7.828 -5.239 1.00 98.81 603 GLU A CA 1
ATOM 4601 C C . GLU A 1 603 ? 18.290 6.718 -4.199 1.00 98.81 603 GLU A C 1
ATOM 4603 O O . GLU A 1 603 ? 19.152 5.847 -4.320 1.00 98.81 603 GLU A O 1
ATOM 4608 N N . VAL A 1 604 ? 17.522 6.819 -3.114 1.00 98.88 604 VAL A N 1
ATOM 4609 C CA . VAL A 1 604 ? 17.709 6.071 -1.868 1.00 98.88 604 VAL A CA 1
ATOM 4610 C C . VAL A 1 604 ? 16.983 4.733 -1.941 1.00 98.88 604 VAL A C 1
ATOM 4612 O O . VAL A 1 604 ? 15.775 4.681 -2.181 1.00 98.88 604 VAL A O 1
ATOM 4615 N N . ILE A 1 605 ? 17.710 3.651 -1.672 1.00 98.88 605 ILE A N 1
ATOM 4616 C CA . ILE A 1 605 ? 17.206 2.277 -1.656 1.00 98.88 605 ILE A CA 1
ATOM 4617 C C . ILE A 1 605 ? 17.254 1.694 -0.241 1.00 98.88 605 ILE A C 1
ATOM 4619 O O . ILE A 1 605 ? 18.187 1.959 0.516 1.00 98.88 605 ILE A O 1
ATOM 4623 N N . SER A 1 606 ? 16.274 0.858 0.096 1.00 98.69 606 SER A N 1
ATOM 4624 C CA . SER A 1 606 ? 16.404 -0.164 1.139 1.00 98.69 606 SER A CA 1
ATOM 4625 C C . SER A 1 606 ? 16.840 -1.459 0.455 1.00 98.69 606 SER A C 1
ATOM 4627 O O . SER A 1 606 ? 16.175 -1.901 -0.487 1.00 98.69 606 SER A O 1
ATOM 4629 N N . ARG A 1 607 ? 17.959 -2.049 0.887 1.00 98.69 607 ARG A N 1
ATOM 4630 C CA . ARG A 1 607 ? 18.502 -3.291 0.322 1.00 98.69 607 ARG A CA 1
ATOM 4631 C C . ARG A 1 607 ? 18.610 -4.374 1.389 1.00 98.69 607 ARG A C 1
ATOM 4633 O O . ARG A 1 607 ? 19.096 -4.120 2.489 1.00 98.69 607 ARG A O 1
ATOM 4640 N N . PHE A 1 608 ? 18.216 -5.580 0.999 1.00 98.69 608 PHE A N 1
ATOM 4641 C CA . PHE A 1 608 ? 18.370 -6.839 1.715 1.00 98.69 608 PHE A CA 1
ATOM 4642 C C . PHE A 1 608 ? 19.408 -7.706 0.987 1.00 98.69 608 PHE A C 1
ATOM 4644 O O . PHE A 1 608 ? 19.373 -7.810 -0.242 1.00 98.69 608 PHE A O 1
ATOM 4651 N N . GLU A 1 609 ? 20.312 -8.345 1.724 1.00 98.56 609 GLU A N 1
ATOM 4652 C CA . GLU A 1 609 ? 21.353 -9.236 1.193 1.00 98.56 609 GLU A CA 1
ATOM 4653 C C . GLU A 1 609 ? 21.343 -10.556 1.989 1.00 98.56 609 GLU A C 1
ATOM 4655 O O . GLU A 1 609 ? 21.305 -10.551 3.220 1.00 98.56 609 GLU A O 1
ATOM 4660 N N . THR A 1 610 ? 21.306 -11.697 1.290 1.00 98.56 610 THR A N 1
ATOM 4661 C CA . THR A 1 610 ? 21.089 -13.040 1.870 1.00 98.56 610 THR A CA 1
ATOM 4662 C C . THR A 1 610 ? 21.925 -14.106 1.144 1.00 98.56 610 THR A C 1
ATOM 4664 O O . THR A 1 610 ? 22.293 -13.899 -0.012 1.00 98.56 610 THR A O 1
ATOM 4667 N N . PRO A 1 611 ? 22.168 -15.291 1.737 1.00 98.06 611 PRO A N 1
ATOM 4668 C CA . PRO A 1 611 ? 22.847 -16.403 1.061 1.00 98.06 611 PRO A CA 1
ATOM 4669 C C . PRO A 1 611 ? 21.949 -17.207 0.087 1.00 98.06 611 PRO A C 1
ATOM 4671 O O . PRO A 1 611 ? 22.318 -18.318 -0.310 1.00 98.06 611 PRO A O 1
ATOM 4674 N N . LEU A 1 612 ? 20.758 -16.713 -0.287 1.00 98.19 612 LEU A N 1
ATOM 4675 C CA . LEU A 1 612 ? 19.823 -17.449 -1.151 1.00 98.19 612 LEU A CA 1
ATOM 4676 C C . LEU A 1 612 ? 20.351 -17.576 -2.591 1.00 98.19 612 LEU A C 1
ATOM 4678 O O . LEU A 1 612 ? 20.585 -16.589 -3.284 1.00 98.19 612 LEU A O 1
ATOM 4682 N N . ARG A 1 613 ? 20.468 -18.814 -3.083 1.00 97.62 613 ARG A N 1
ATOM 4683 C CA . ARG A 1 613 ? 20.915 -19.111 -4.456 1.00 97.62 613 ARG A CA 1
ATOM 4684 C C . ARG A 1 613 ? 19.760 -18.954 -5.448 1.00 97.62 613 ARG A C 1
ATOM 4686 O O . ARG A 1 613 ? 19.066 -19.920 -5.761 1.00 97.62 613 ARG A O 1
ATOM 4693 N N . THR A 1 614 ? 19.568 -17.723 -5.916 1.00 98.06 614 THR A N 1
ATOM 4694 C CA . THR A 1 614 ? 18.437 -17.292 -6.755 1.00 98.06 614 THR A CA 1
ATOM 4695 C C . THR A 1 614 ? 18.644 -17.481 -8.265 1.00 98.06 614 THR A C 1
ATOM 4697 O O . THR A 1 614 ? 17.676 -17.425 -9.022 1.00 98.06 614 THR A O 1
ATOM 4700 N N . ALA A 1 615 ? 19.875 -17.720 -8.728 1.00 97.12 615 ALA A N 1
ATOM 4701 C CA . ALA A 1 615 ? 20.246 -17.894 -10.137 1.00 97.12 615 ALA A CA 1
ATOM 4702 C C . ALA A 1 615 ? 19.780 -16.735 -11.046 1.00 97.12 615 ALA A C 1
ATOM 4704 O O . ALA A 1 615 ? 19.249 -16.952 -12.140 1.00 97.12 615 ALA A O 1
ATOM 4705 N N . GLY A 1 616 ? 19.938 -15.496 -10.569 1.00 96.81 616 GLY A N 1
ATOM 4706 C CA . GLY A 1 616 ? 19.506 -14.277 -11.254 1.00 96.81 616 GLY A CA 1
ATOM 4707 C C . GLY A 1 616 ? 17.989 -14.079 -11.364 1.00 96.81 616 GLY A C 1
ATOM 4708 O O . GLY A 1 616 ? 17.566 -13.233 -12.155 1.00 96.81 616 GLY A O 1
ATOM 4709 N N . ARG A 1 617 ? 17.172 -14.846 -10.624 1.00 98.50 617 ARG A N 1
ATOM 4710 C CA . ARG A 1 617 ? 15.700 -14.773 -10.652 1.00 98.50 617 ARG A CA 1
ATOM 4711 C C . ARG A 1 617 ? 15.128 -14.102 -9.408 1.00 98.50 617 ARG A C 1
ATOM 4713 O O . ARG A 1 617 ? 15.531 -14.387 -8.284 1.00 98.50 617 ARG A O 1
ATOM 4720 N N . PHE A 1 618 ? 14.127 -13.264 -9.622 1.00 98.75 618 PHE A N 1
ATOM 4721 C CA . PHE A 1 618 ? 13.322 -12.619 -8.589 1.00 98.75 618 PHE A CA 1
ATOM 4722 C C . PHE A 1 618 ? 11.892 -12.459 -9.100 1.00 98.75 618 PHE A C 1
ATOM 4724 O O . PHE A 1 618 ? 11.611 -12.748 -10.260 1.00 98.75 618 PHE A O 1
ATOM 4731 N N . TYR A 1 619 ? 10.965 -12.045 -8.246 1.00 98.75 619 TYR A N 1
ATOM 4732 C CA . TYR A 1 619 ? 9.545 -12.042 -8.584 1.00 98.75 619 TYR A CA 1
ATOM 4733 C C . TYR A 1 619 ? 8.910 -10.730 -8.134 1.00 98.75 619 TYR A C 1
ATOM 4735 O O . TYR A 1 619 ? 9.105 -10.326 -6.989 1.00 98.75 619 TYR A O 1
ATOM 4743 N N . THR A 1 620 ? 8.152 -10.070 -9.013 1.00 98.75 620 THR A N 1
ATOM 4744 C CA . THR A 1 620 ? 7.387 -8.852 -8.681 1.00 98.75 620 THR A CA 1
ATOM 4745 C C . THR A 1 620 ? 5.922 -9.024 -9.052 1.00 98.75 620 THR A C 1
ATOM 4747 O O . THR A 1 620 ? 5.580 -9.854 -9.900 1.00 98.75 620 THR A O 1
ATOM 4750 N N . ASP A 1 621 ? 5.037 -8.251 -8.423 1.00 98.44 621 ASP A N 1
ATOM 4751 C CA . ASP A 1 621 ? 3.651 -8.190 -8.880 1.00 98.44 621 ASP A CA 1
ATOM 4752 C C . ASP A 1 621 ? 3.467 -7.411 -10.196 1.00 98.44 621 ASP A C 1
ATOM 4754 O O . ASP A 1 621 ? 4.263 -6.553 -10.579 1.00 98.44 621 ASP A O 1
ATOM 4758 N N . SER A 1 622 ? 2.362 -7.713 -10.869 1.00 97.69 622 SER A N 1
ATOM 4759 C CA . SER A 1 622 ? 1.707 -6.886 -11.872 1.00 97.69 622 SER A CA 1
ATOM 4760 C C . SER A 1 622 ? 0.424 -6.341 -11.244 1.00 97.69 622 SER A C 1
ATOM 4762 O O . SER A 1 622 ? -0.511 -7.097 -10.949 1.00 97.69 622 SER A O 1
ATOM 4764 N N . ASN A 1 623 ? 0.422 -5.030 -10.979 1.00 96.75 623 ASN A N 1
ATOM 4765 C CA . ASN A 1 623 ? -0.694 -4.261 -10.416 1.00 96.75 623 ASN A CA 1
ATOM 4766 C C . ASN A 1 623 ? -1.305 -4.904 -9.154 1.00 96.75 623 ASN A C 1
ATOM 4768 O O . ASN A 1 623 ? -2.521 -4.984 -9.003 1.00 96.75 623 ASN A O 1
ATOM 4772 N N . GLY A 1 624 ? -0.456 -5.439 -8.272 1.00 96.38 624 GLY A N 1
ATOM 4773 C CA . GLY A 1 624 ? -0.845 -6.122 -7.037 1.00 96.38 624 GLY A CA 1
ATOM 4774 C C . GLY A 1 624 ? -1.395 -7.545 -7.200 1.00 96.38 624 GLY A C 1
ATOM 4775 O O . GLY A 1 624 ? -1.492 -8.278 -6.211 1.00 96.38 624 GLY A O 1
ATOM 4776 N N . ARG A 1 625 ? -1.715 -7.982 -8.426 1.00 95.31 625 ARG A N 1
ATOM 4777 C CA . ARG A 1 625 ? -2.449 -9.231 -8.692 1.00 95.31 625 ARG A CA 1
ATOM 4778 C C . ARG A 1 625 ? -1.541 -10.396 -9.075 1.00 95.31 625 ARG A C 1
ATOM 4780 O O . ARG A 1 625 ? -1.233 -11.234 -8.231 1.00 95.31 625 ARG A O 1
ATOM 4787 N N . GLN A 1 626 ? -1.150 -10.500 -10.343 1.00 95.31 626 GLN A N 1
ATOM 4788 C CA . GLN A 1 626 ? -0.300 -11.600 -10.814 1.00 95.31 626 GLN A CA 1
ATOM 4789 C C . GLN A 1 626 ? 1.128 -11.405 -10.304 1.00 95.31 626 GLN A C 1
ATOM 4791 O O . GLN A 1 626 ? 1.588 -10.276 -10.214 1.00 95.31 626 GLN A O 1
ATOM 4796 N N . VAL A 1 627 ? 1.837 -12.484 -9.993 1.00 97.25 627 VAL A N 1
ATOM 4797 C CA . VAL A 1 627 ? 3.282 -12.486 -9.756 1.00 97.25 627 VAL A CA 1
ATOM 4798 C C . VAL A 1 627 ? 3.970 -12.969 -11.027 1.00 97.25 627 VAL A C 1
ATOM 4800 O O . VAL A 1 627 ? 3.625 -14.030 -11.553 1.00 97.25 627 VAL A O 1
ATOM 4803 N N . LEU A 1 628 ? 4.937 -12.185 -11.500 1.00 96.94 628 LEU A N 1
ATOM 4804 C CA . LEU A 1 628 ? 5.733 -12.450 -12.693 1.00 96.94 628 LEU A CA 1
ATOM 4805 C C . LEU A 1 628 ? 7.179 -12.763 -12.295 1.00 96.94 628 LEU A C 1
ATOM 4807 O O . LEU A 1 628 ? 7.777 -12.049 -11.486 1.00 96.94 628 LEU A O 1
ATOM 4811 N N . GLU A 1 629 ? 7.750 -13.819 -12.880 1.00 97.75 629 GLU A N 1
ATOM 4812 C CA . GLU A 1 629 ? 9.184 -14.092 -12.764 1.00 97.75 629 GLU A CA 1
ATOM 4813 C C . GLU A 1 629 ? 9.969 -13.051 -13.571 1.00 97.75 629 GLU A C 1
ATOM 4815 O O . GLU A 1 629 ? 9.713 -12.819 -14.754 1.00 97.75 629 GLU A O 1
ATOM 4820 N N . ARG A 1 630 ? 10.950 -12.436 -12.916 1.00 98.00 630 ARG A N 1
ATOM 4821 C CA . ARG A 1 630 ? 11.931 -11.521 -13.488 1.00 98.00 630 ARG A CA 1
ATOM 4822 C C . ARG A 1 630 ? 13.287 -12.217 -13.490 1.00 98.00 630 ARG A C 1
ATOM 4824 O O . ARG A 1 630 ? 13.658 -12.880 -12.522 1.00 98.00 630 ARG A O 1
ATOM 4831 N N . ARG A 1 631 ? 14.053 -12.036 -14.564 1.00 97.75 631 ARG A N 1
ATOM 4832 C CA . ARG A 1 631 ? 15.428 -12.531 -14.676 1.00 97.75 631 ARG A CA 1
ATOM 4833 C C . ARG A 1 631 ? 16.351 -11.376 -15.042 1.00 97.75 631 ARG A C 1
ATOM 4835 O O . ARG A 1 631 ? 16.083 -10.655 -16.002 1.00 97.75 631 ARG A O 1
ATOM 4842 N N . ARG A 1 632 ? 17.427 -11.222 -14.270 1.00 97.50 632 ARG A N 1
ATOM 4843 C CA . ARG A 1 632 ? 18.463 -10.205 -14.478 1.00 97.50 632 ARG A CA 1
ATOM 4844 C C . ARG A 1 632 ? 19.096 -10.348 -15.869 1.00 97.50 632 ARG A C 1
ATOM 4846 O O . ARG A 1 632 ? 19.384 -11.463 -16.305 1.00 97.50 632 ARG A O 1
ATOM 4853 N N . ASP A 1 633 ? 19.240 -9.218 -16.558 1.00 97.06 633 ASP A N 1
ATOM 4854 C CA . ASP A 1 633 ? 19.800 -9.060 -17.909 1.00 97.06 633 ASP A CA 1
ATOM 4855 C C . ASP A 1 633 ? 19.160 -9.953 -18.989 1.00 97.06 633 ASP A C 1
ATOM 4857 O O . ASP A 1 633 ? 19.796 -10.362 -19.959 1.00 97.06 633 ASP A O 1
ATOM 4861 N N . TYR A 1 634 ? 17.863 -10.241 -18.842 1.00 96.81 634 TYR A N 1
ATOM 4862 C CA . TYR A 1 634 ? 17.104 -11.081 -19.765 1.00 96.81 634 TYR A CA 1
ATOM 4863 C C . TYR A 1 634 ? 15.778 -10.441 -20.185 1.00 96.81 634 TYR A C 1
ATOM 4865 O O . TYR A 1 634 ? 15.146 -9.706 -19.422 1.00 96.81 634 TYR A O 1
ATOM 4873 N N . ARG A 1 635 ? 15.336 -10.762 -21.404 1.00 94.69 635 ARG A N 1
ATOM 4874 C CA . ARG A 1 635 ? 13.992 -10.507 -21.937 1.00 94.69 635 ARG A CA 1
ATOM 4875 C C . ARG A 1 635 ? 13.569 -11.744 -22.741 1.00 94.69 635 ARG A C 1
ATOM 4877 O O . ARG A 1 635 ? 14.406 -12.291 -23.452 1.00 94.69 635 ARG A O 1
ATOM 4884 N N . PRO A 1 636 ? 12.314 -12.217 -22.649 1.00 91.25 636 PRO A N 1
ATOM 4885 C CA . PRO A 1 636 ? 11.895 -13.441 -23.337 1.00 91.25 636 PRO A CA 1
ATOM 4886 C C . PRO A 1 636 ? 11.519 -13.217 -24.809 1.00 91.25 636 PRO A C 1
ATOM 4888 O O . PRO A 1 636 ? 11.499 -14.171 -25.577 1.00 91.25 636 PRO A O 1
ATOM 4891 N N . THR A 1 637 ? 11.211 -11.975 -25.201 1.00 90.19 637 THR A N 1
ATOM 4892 C CA . THR A 1 637 ? 10.721 -11.635 -26.551 1.00 90.19 637 THR A CA 1
ATOM 4893 C C . THR A 1 637 ? 11.832 -11.107 -27.484 1.00 90.19 637 THR A C 1
ATOM 4895 O O . THR A 1 637 ? 11.650 -11.101 -28.698 1.00 90.19 637 THR A O 1
ATOM 4898 N N . TRP A 1 638 ? 12.993 -10.679 -26.964 1.00 91.00 638 TRP A 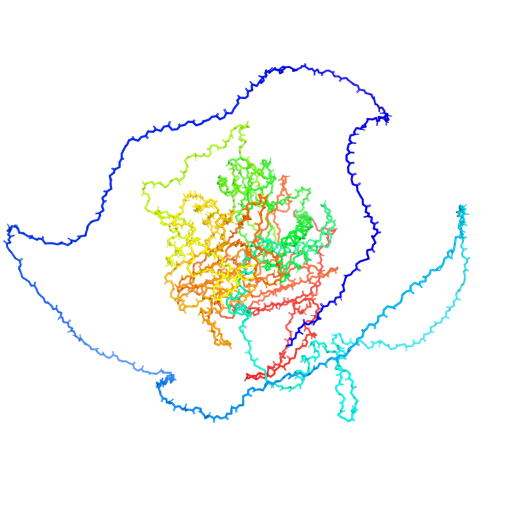N 1
ATOM 4899 C CA . TRP A 1 638 ? 14.132 -10.206 -27.773 1.00 91.00 638 TRP A CA 1
ATOM 4900 C C . TRP A 1 638 ? 15.478 -10.376 -27.053 1.00 91.00 638 TRP A C 1
ATOM 4902 O O . TRP A 1 638 ? 15.531 -10.439 -25.826 1.00 91.00 638 TRP A O 1
ATOM 4912 N N . ASN A 1 639 ? 16.578 -10.388 -27.812 1.00 93.75 639 ASN A N 1
ATOM 4913 C CA . ASN A 1 639 ? 17.932 -10.372 -27.252 1.00 93.75 639 ASN A CA 1
ATOM 4914 C C . ASN A 1 639 ? 18.248 -8.976 -26.688 1.00 93.75 639 ASN A C 1
ATOM 4916 O O . ASN A 1 639 ? 18.290 -7.999 -27.434 1.00 93.75 639 ASN A O 1
ATOM 4920 N N . LEU A 1 640 ? 18.468 -8.878 -25.375 1.00 94.19 640 LEU A N 1
ATOM 4921 C CA . LEU A 1 640 ? 18.753 -7.612 -24.698 1.00 94.19 640 LEU A CA 1
ATOM 4922 C C . LEU A 1 640 ? 20.212 -7.175 -24.905 1.00 94.19 640 LEU A C 1
ATOM 4924 O O . LEU A 1 640 ? 21.127 -7.775 -24.346 1.00 94.19 640 LEU A O 1
ATOM 4928 N N . THR A 1 641 ? 20.420 -6.067 -25.617 1.00 94.56 641 THR A N 1
ATOM 4929 C CA . THR A 1 641 ? 21.666 -5.291 -25.527 1.00 94.56 641 THR A CA 1
ATOM 4930 C C . THR A 1 641 ? 21.583 -4.401 -24.289 1.00 94.56 641 THR A C 1
ATOM 4932 O O . THR A 1 641 ? 20.867 -3.402 -24.295 1.00 94.56 641 THR A O 1
ATOM 4935 N N . GLN A 1 642 ? 22.268 -4.777 -23.209 1.00 94.25 642 GLN A N 1
ATOM 4936 C CA . GLN A 1 642 ? 22.221 -4.033 -21.949 1.00 94.25 642 GLN A CA 1
ATOM 4937 C C . GLN A 1 642 ? 23.097 -2.768 -22.011 1.00 94.25 642 GLN A C 1
ATOM 4939 O O . GLN A 1 642 ? 24.293 -2.864 -22.278 1.00 94.25 642 GLN A O 1
ATOM 4944 N N . SER A 1 643 ? 22.515 -1.598 -21.720 1.00 95.50 643 SER A N 1
ATOM 4945 C CA . SER A 1 643 ? 23.244 -0.324 -21.568 1.00 95.50 643 SER A CA 1
ATOM 4946 C C . SER A 1 643 ? 23.285 0.193 -20.126 1.00 95.50 643 SER A C 1
ATOM 4948 O O . SER A 1 643 ? 24.093 1.061 -19.822 1.00 95.50 643 SER A O 1
ATOM 4950 N N . GLU A 1 644 ? 22.392 -0.287 -19.255 1.00 97.50 644 GLU A N 1
ATOM 4951 C CA . GLU A 1 644 ? 22.228 0.170 -17.868 1.00 97.50 644 GLU A CA 1
ATOM 4952 C C . GLU A 1 644 ? 21.938 -1.045 -16.966 1.00 97.50 644 GLU A C 1
ATOM 4954 O O . GLU A 1 644 ? 20.774 -1.353 -16.697 1.00 97.50 644 GLU A O 1
ATOM 4959 N N . PRO A 1 645 ? 22.966 -1.778 -16.491 1.00 96.88 645 PRO A N 1
ATOM 4960 C CA . PRO A 1 645 ? 22.784 -3.037 -15.754 1.00 9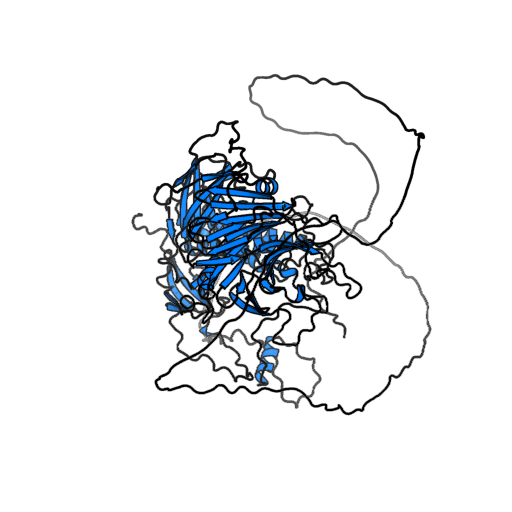6.88 645 PRO A CA 1
ATOM 4961 C C . PRO A 1 645 ? 22.036 -2.880 -14.417 1.00 96.88 645 PRO A C 1
ATOM 4963 O O . PRO A 1 645 ? 21.548 -3.865 -13.867 1.00 96.88 645 PRO A O 1
ATOM 4966 N N . VAL A 1 646 ? 21.900 -1.652 -13.909 1.00 98.62 646 VAL A N 1
ATOM 4967 C CA . VAL A 1 646 ? 21.036 -1.323 -12.767 1.00 98.62 646 VAL A CA 1
ATOM 4968 C C . VAL A 1 646 ? 19.614 -1.006 -13.245 1.00 98.62 646 VAL A C 1
ATOM 4970 O O . VAL A 1 646 ? 18.700 -1.804 -13.035 1.00 98.62 646 VAL A O 1
ATOM 4973 N N . ALA A 1 647 ? 19.411 0.129 -13.925 1.00 98.56 647 ALA A N 1
ATOM 4974 C CA . ALA A 1 647 ? 18.075 0.622 -14.275 1.00 98.56 647 ALA A CA 1
ATOM 4975 C C . ALA A 1 647 ? 17.313 -0.313 -15.234 1.00 98.56 647 ALA A C 1
ATOM 4977 O O . ALA A 1 647 ? 16.115 -0.535 -15.071 1.00 98.56 647 ALA A O 1
ATOM 4978 N N . GLY A 1 648 ? 18.012 -0.976 -16.161 1.00 98.25 648 GLY A N 1
ATOM 4979 C CA . GLY A 1 648 ? 17.439 -1.983 -17.058 1.00 98.25 648 GLY A CA 1
ATOM 4980 C C . GLY A 1 648 ? 16.990 -3.282 -16.375 1.00 98.25 648 GLY A C 1
ATOM 4981 O O . GLY A 1 648 ? 16.432 -4.153 -17.048 1.00 98.25 648 GLY A O 1
ATOM 4982 N N . ASN A 1 649 ? 17.206 -3.423 -15.064 1.00 98.62 649 ASN A N 1
ATOM 4983 C CA . ASN A 1 649 ? 16.735 -4.536 -14.236 1.00 98.62 649 ASN A CA 1
ATOM 4984 C C . ASN A 1 649 ? 15.749 -4.105 -13.134 1.00 98.62 649 ASN A C 1
ATOM 4986 O O . ASN A 1 649 ? 15.340 -4.949 -12.333 1.00 98.62 649 ASN A O 1
ATOM 4990 N N . TYR A 1 650 ? 15.344 -2.834 -13.079 1.00 98.81 650 TYR A N 1
ATOM 4991 C CA . TYR A 1 650 ? 14.283 -2.370 -12.182 1.00 98.81 650 TYR A CA 1
ATOM 4992 C C . TYR A 1 650 ? 12.891 -2.670 -12.757 1.00 98.81 650 TYR A C 1
ATOM 4994 O O . TYR A 1 650 ? 12.656 -2.545 -13.958 1.00 98.81 650 TYR A O 1
ATOM 5002 N N . TYR A 1 651 ? 11.956 -3.038 -11.882 1.00 98.88 651 TYR A N 1
ATOM 5003 C CA . TYR A 1 651 ? 10.555 -3.329 -12.206 1.00 98.88 651 TYR A CA 1
ATOM 5004 C C . TYR A 1 651 ? 9.620 -2.642 -11.198 1.00 98.88 651 TYR A C 1
ATOM 5006 O O . TYR A 1 651 ? 10.045 -2.367 -10.071 1.00 98.88 651 TYR A O 1
ATOM 5014 N N . PRO A 1 652 ? 8.351 -2.378 -11.560 1.00 98.69 652 PRO A N 1
ATOM 5015 C CA . PRO A 1 652 ? 7.379 -1.851 -10.615 1.00 98.69 652 PRO A CA 1
ATOM 5016 C C . PRO A 1 652 ? 6.979 -2.923 -9.590 1.00 98.69 652 PRO A C 1
ATOM 5018 O O . PRO A 1 652 ? 6.821 -4.104 -9.915 1.00 98.69 652 PRO A O 1
ATOM 5021 N N . VAL A 1 653 ? 6.787 -2.480 -8.351 1.00 98.81 653 VAL A N 1
ATOM 5022 C CA . VAL A 1 653 ? 6.323 -3.259 -7.200 1.00 98.81 653 VAL A CA 1
ATOM 5023 C C . VAL A 1 653 ? 5.165 -2.484 -6.578 1.00 98.81 653 VAL A C 1
ATOM 5025 O O . VAL A 1 653 ? 5.383 -1.434 -5.980 1.00 98.81 653 VAL A O 1
ATOM 5028 N N . ASN A 1 654 ? 3.925 -2.953 -6.745 1.00 98.44 654 ASN A N 1
ATOM 5029 C CA . ASN A 1 654 ? 2.728 -2.240 -6.269 1.00 98.44 654 ASN A CA 1
ATOM 5030 C C . ASN A 1 654 ? 2.260 -2.728 -4.889 1.00 98.44 654 ASN A C 1
ATOM 5032 O O . ASN A 1 654 ? 1.479 -2.037 -4.228 1.00 98.44 654 ASN A O 1
ATOM 5036 N N . THR A 1 655 ? 2.695 -3.937 -4.514 1.00 98.25 655 THR A N 1
ATOM 5037 C CA . THR A 1 655 ? 2.371 -4.650 -3.271 1.00 98.25 655 THR A CA 1
ATOM 5038 C C . THR A 1 655 ? 3.474 -5.596 -2.786 1.00 98.25 655 THR A C 1
ATOM 5040 O O . THR A 1 655 ? 3.592 -5.755 -1.575 1.00 98.25 655 THR A O 1
ATOM 5043 N N . ARG A 1 656 ? 4.223 -6.289 -3.669 1.00 98.50 656 ARG A N 1
ATOM 5044 C CA . ARG A 1 656 ? 5.164 -7.358 -3.272 1.00 98.50 656 ARG A CA 1
ATOM 5045 C C . ARG A 1 656 ? 6.306 -7.627 -4.258 1.00 98.50 656 ARG A C 1
ATOM 5047 O O . ARG A 1 656 ? 6.100 -7.719 -5.470 1.00 98.50 656 ARG A O 1
ATOM 5054 N N . ILE A 1 657 ? 7.491 -7.860 -3.700 1.00 98.88 657 ILE A N 1
ATOM 5055 C CA . ILE A 1 657 ? 8.684 -8.396 -4.371 1.00 98.88 657 ILE A CA 1
ATOM 5056 C C . ILE A 1 657 ? 9.263 -9.540 -3.528 1.00 98.88 657 ILE A C 1
ATOM 5058 O O . ILE A 1 657 ? 9.216 -9.483 -2.299 1.00 98.88 657 ILE A O 1
ATOM 5062 N N . PHE A 1 658 ? 9.799 -10.591 -4.152 1.00 98.88 658 PHE A N 1
ATOM 5063 C CA . PHE A 1 658 ? 10.469 -11.668 -3.415 1.00 98.88 658 PHE A CA 1
ATOM 5064 C C . PHE A 1 658 ? 11.613 -12.345 -4.170 1.00 98.88 658 PHE A C 1
ATOM 5066 O O . PHE A 1 658 ? 11.683 -12.343 -5.402 1.00 98.88 658 PHE A O 1
ATOM 5073 N N . ILE A 1 659 ? 12.482 -12.979 -3.384 1.00 98.81 659 ILE A N 1
ATOM 5074 C CA . ILE A 1 659 ? 13.544 -13.887 -3.819 1.00 98.81 659 ILE A CA 1
ATOM 5075 C C . ILE A 1 659 ? 13.390 -15.237 -3.109 1.00 98.81 659 ILE A C 1
ATOM 5077 O O . ILE A 1 659 ? 12.906 -15.302 -1.978 1.00 98.81 659 ILE A O 1
ATOM 5081 N N . LYS A 1 660 ? 13.791 -16.326 -3.772 1.00 98.06 660 LYS A N 1
ATOM 5082 C CA . LYS A 1 660 ? 13.751 -17.680 -3.203 1.00 98.06 660 LYS A CA 1
ATOM 5083 C C . LYS A 1 660 ? 14.828 -18.597 -3.762 1.00 98.06 660 LYS A C 1
ATOM 5085 O O . LYS A 1 660 ? 15.307 -18.378 -4.874 1.00 98.06 660 LYS A O 1
ATOM 5090 N N . ASP A 1 661 ? 15.150 -19.638 -3.002 1.00 95.62 661 ASP A N 1
ATOM 5091 C CA . ASP A 1 661 ? 15.900 -20.798 -3.485 1.00 95.62 661 ASP A CA 1
ATOM 5092 C C . ASP A 1 661 ? 14.954 -22.006 -3.712 1.00 95.62 661 ASP A C 1
ATOM 5094 O O . ASP A 1 661 ? 13.822 -21.826 -4.168 1.00 95.62 661 ASP A O 1
ATOM 5098 N N . ARG A 1 662 ? 15.397 -23.246 -3.450 1.00 95.06 662 ARG A N 1
ATOM 5099 C CA . ARG A 1 662 ? 14.563 -24.460 -3.539 1.00 95.06 662 ARG A CA 1
ATOM 5100 C C . ARG A 1 662 ? 13.694 -24.738 -2.304 1.00 95.06 662 ARG A C 1
ATOM 5102 O O . ARG A 1 662 ? 12.926 -25.691 -2.353 1.00 95.06 662 ARG A O 1
ATOM 5109 N N . LYS A 1 663 ? 13.873 -24.013 -1.196 1.00 94.81 663 LYS A N 1
ATOM 5110 C CA . LYS A 1 663 ? 13.194 -24.277 0.086 1.00 94.81 663 LYS A CA 1
ATOM 5111 C C . LYS A 1 663 ? 12.668 -23.019 0.765 1.00 94.81 663 LYS A C 1
ATOM 5113 O O . LYS A 1 663 ? 11.605 -23.077 1.367 1.00 94.81 663 LYS A O 1
ATOM 5118 N N . VAL A 1 664 ? 13.402 -21.909 0.700 1.00 97.50 664 VAL A N 1
ATOM 5119 C CA . VAL A 1 664 ? 13.123 -20.694 1.480 1.00 97.50 664 VAL A CA 1
ATOM 5120 C C . VAL A 1 664 ? 12.806 -19.523 0.553 1.00 97.50 664 VAL A C 1
ATOM 5122 O O . VAL A 1 664 ? 13.474 -19.330 -0.465 1.00 97.50 664 VAL A O 1
ATOM 5125 N N . GLN A 1 665 ? 11.803 -18.726 0.926 1.00 98.38 665 GLN A N 1
ATOM 5126 C CA . GLN A 1 665 ? 11.418 -17.484 0.259 1.00 98.38 665 GLN A CA 1
ATOM 5127 C C . GLN A 1 665 ? 11.477 -16.308 1.245 1.00 98.38 665 GLN A C 1
ATOM 5129 O O . GLN A 1 665 ? 10.855 -16.348 2.307 1.00 98.38 665 GLN A O 1
ATOM 5134 N N . LEU A 1 666 ? 12.187 -15.242 0.859 1.00 98.75 666 LEU A N 1
ATOM 5135 C CA . LEU A 1 666 ? 12.141 -13.939 1.524 1.00 98.75 666 LEU A CA 1
ATOM 5136 C C . LEU A 1 666 ? 11.268 -12.998 0.687 1.00 98.75 666 LEU A C 1
ATOM 5138 O O . LEU A 1 666 ? 11.614 -12.667 -0.450 1.00 98.75 666 LEU A O 1
ATOM 5142 N N . THR A 1 667 ? 10.139 -12.574 1.253 1.00 98.88 667 THR A N 1
ATOM 5143 C CA . THR A 1 667 ? 9.181 -11.660 0.614 1.00 98.88 667 THR A CA 1
ATOM 5144 C C . THR A 1 667 ? 9.183 -10.310 1.312 1.00 98.88 667 THR A C 1
ATOM 5146 O O . THR A 1 667 ? 9.186 -10.254 2.540 1.00 98.88 667 THR A O 1
ATOM 5149 N N . VAL A 1 668 ? 9.121 -9.227 0.538 1.00 98.88 668 VAL A N 1
ATOM 5150 C CA . VAL A 1 668 ? 8.925 -7.864 1.039 1.00 98.88 668 VAL A CA 1
ATOM 5151 C C . VAL A 1 668 ? 7.649 -7.289 0.429 1.00 98.88 668 VAL A C 1
ATOM 5153 O O . VAL A 1 668 ? 7.510 -7.223 -0.794 1.00 98.88 668 VAL A O 1
ATOM 5156 N N . LEU A 1 669 ? 6.709 -6.891 1.287 1.00 98.88 669 LEU A N 1
ATOM 5157 C CA . LEU A 1 669 ? 5.497 -6.165 0.908 1.00 98.88 669 LEU A CA 1
ATOM 5158 C C . LEU A 1 669 ? 5.705 -4.651 1.027 1.00 98.88 669 LEU A C 1
ATOM 5160 O O . LEU A 1 669 ? 6.435 -4.202 1.914 1.00 98.88 669 LEU A O 1
ATOM 5164 N N . THR A 1 670 ? 5.039 -3.867 0.178 1.00 98.56 670 THR A N 1
ATOM 5165 C CA . THR A 1 670 ? 5.158 -2.399 0.125 1.00 98.56 670 THR A CA 1
ATOM 5166 C C . THR A 1 670 ? 3.837 -1.696 0.444 1.00 98.56 670 THR A C 1
ATOM 5168 O O . THR A 1 670 ? 2.764 -2.145 0.049 1.00 98.56 670 THR A O 1
ATOM 5171 N N . ASP A 1 671 ? 3.903 -0.565 1.157 1.00 98.12 671 ASP A N 1
ATOM 5172 C CA . ASP A 1 671 ? 2.733 0.269 1.497 1.00 98.12 671 ASP A CA 1
ATOM 5173 C C . ASP A 1 671 ? 2.324 1.260 0.391 1.00 98.12 671 ASP A C 1
ATOM 5175 O O . ASP A 1 671 ? 1.383 2.033 0.552 1.00 98.12 671 ASP A O 1
ATOM 5179 N N . ARG A 1 672 ? 3.054 1.245 -0.727 1.00 98.25 672 ARG A N 1
ATOM 5180 C CA . ARG A 1 672 ? 2.874 2.074 -1.923 1.00 98.25 672 ARG A CA 1
ATOM 5181 C C . ARG A 1 672 ? 3.596 1.439 -3.108 1.00 98.25 672 ARG A C 1
ATOM 5183 O O . ARG A 1 672 ? 4.365 0.490 -2.933 1.00 98.25 672 ARG A O 1
ATOM 5190 N N . CYS A 1 673 ? 3.391 1.985 -4.301 1.00 98.19 673 CYS A N 1
ATOM 5191 C CA . CYS A 1 673 ? 4.159 1.580 -5.475 1.00 98.19 673 CYS A CA 1
ATOM 5192 C C . CYS A 1 673 ? 5.623 2.051 -5.367 1.00 98.19 673 CYS A C 1
ATOM 5194 O O . CYS A 1 673 ? 5.876 3.184 -4.957 1.00 98.19 673 CYS A O 1
ATOM 5196 N N . GLN A 1 674 ? 6.572 1.175 -5.700 1.00 98.69 674 GLN A N 1
ATOM 5197 C CA . GLN A 1 674 ? 8.020 1.421 -5.671 1.00 98.69 674 GLN A CA 1
ATOM 5198 C C . GLN A 1 674 ? 8.711 0.725 -6.855 1.00 98.69 674 GLN A C 1
ATOM 5200 O O . GLN A 1 674 ? 8.211 -0.270 -7.380 1.00 98.69 674 GLN A O 1
ATOM 5205 N N . GLY A 1 675 ? 9.883 1.209 -7.262 1.00 98.88 675 GLY A N 1
ATOM 5206 C CA . GLY A 1 675 ? 10.808 0.476 -8.125 1.00 98.88 675 GLY A CA 1
ATOM 5207 C C . GLY A 1 675 ? 11.649 -0.504 -7.310 1.00 98.88 675 GLY A C 1
ATOM 5208 O O . GLY A 1 675 ? 12.197 -0.121 -6.276 1.00 98.88 675 GLY A O 1
ATOM 5209 N N . GLY A 1 676 ? 11.770 -1.751 -7.768 1.00 98.75 676 GLY A N 1
ATOM 5210 C CA . GLY A 1 676 ? 12.580 -2.773 -7.099 1.00 98.75 676 GLY A CA 1
ATOM 5211 C C . GLY A 1 676 ? 13.297 -3.733 -8.046 1.00 98.75 676 GLY A C 1
ATOM 5212 O O . GLY A 1 676 ? 12.949 -3.849 -9.224 1.00 98.75 676 GLY A O 1
ATOM 5213 N N . SER A 1 677 ? 14.322 -4.416 -7.528 1.00 98.69 677 SER A N 1
ATOM 5214 C CA . SER A 1 677 ? 15.181 -5.324 -8.301 1.00 98.69 677 SER A CA 1
ATOM 5215 C C . SER A 1 677 ? 15.891 -6.387 -7.442 1.00 98.69 677 SER A C 1
ATOM 5217 O O . SER A 1 677 ? 15.821 -6.371 -6.214 1.00 98.69 677 SER A O 1
ATOM 5219 N N . SER A 1 678 ? 16.607 -7.298 -8.107 1.00 98.44 678 SER A N 1
ATOM 5220 C CA . SER A 1 678 ? 17.581 -8.240 -7.537 1.00 98.44 678 SER A CA 1
ATOM 5221 C C . SER A 1 678 ? 18.847 -8.210 -8.402 1.00 98.44 678 SER A C 1
ATOM 5223 O O . SER A 1 678 ? 19.000 -8.956 -9.376 1.00 98.44 678 SER A O 1
ATOM 5225 N N . LEU A 1 679 ? 19.743 -7.270 -8.093 1.00 97.81 679 LEU A N 1
ATOM 5226 C CA . LEU A 1 679 ? 20.930 -6.978 -8.909 1.00 97.81 679 LEU A CA 1
ATOM 5227 C C . LEU A 1 679 ? 22.078 -7.978 -8.706 1.00 97.81 679 LEU A C 1
ATOM 5229 O O . LEU A 1 679 ? 22.959 -8.082 -9.554 1.00 97.81 679 LEU A O 1
ATOM 5233 N N . GLN A 1 680 ? 22.061 -8.737 -7.611 1.00 97.00 680 GLN A N 1
ATOM 5234 C CA . GLN A 1 680 ? 23.004 -9.819 -7.325 1.00 97.00 680 GLN A CA 1
ATOM 5235 C C . GLN A 1 680 ? 22.231 -11.051 -6.841 1.00 97.00 680 GLN A C 1
ATOM 5237 O O . GLN A 1 680 ? 21.043 -10.967 -6.528 1.00 97.00 680 GLN A O 1
ATOM 5242 N N . ASP A 1 681 ? 22.862 -12.223 -6.837 1.00 97.62 681 ASP A N 1
ATOM 5243 C CA . ASP A 1 681 ? 22.206 -13.423 -6.311 1.00 97.62 681 ASP A CA 1
ATOM 5244 C C . ASP A 1 681 ? 22.028 -13.313 -4.794 1.00 97.62 681 ASP A C 1
ATOM 5246 O O . ASP A 1 681 ? 22.945 -12.913 -4.082 1.00 97.62 681 ASP A O 1
ATOM 5250 N N . GLY A 1 682 ? 20.823 -13.619 -4.314 1.00 98.00 682 GLY A N 1
ATOM 5251 C CA . GLY A 1 682 ? 20.459 -13.479 -2.905 1.00 98.00 682 GLY A CA 1
ATOM 5252 C C . GLY A 1 682 ? 20.194 -12.047 -2.418 1.00 98.00 682 GLY A C 1
ATOM 5253 O O . GLY A 1 682 ? 19.846 -11.888 -1.247 1.00 98.00 682 GLY A O 1
ATOM 5254 N N . SER A 1 683 ? 20.294 -11.014 -3.268 1.00 97.38 683 SER A N 1
ATOM 5255 C CA . SER A 1 683 ? 19.921 -9.637 -2.901 1.00 97.38 683 SER A CA 1
ATOM 5256 C C . SER A 1 683 ? 18.547 -9.219 -3.429 1.00 97.38 683 SER A C 1
ATOM 5258 O O . SER A 1 683 ? 18.058 -9.738 -4.434 1.00 97.38 683 SER A O 1
ATOM 5260 N N . LEU A 1 684 ? 17.917 -8.269 -2.741 1.00 97.38 684 LEU A N 1
ATOM 5261 C CA . LEU A 1 684 ? 16.637 -7.655 -3.096 1.00 97.38 684 LEU A CA 1
ATOM 5262 C C . LEU A 1 684 ? 16.684 -6.185 -2.673 1.00 97.38 684 LEU A C 1
ATOM 5264 O O . LEU A 1 684 ? 17.084 -5.882 -1.552 1.00 97.38 684 LEU A O 1
ATOM 5268 N N . GLU A 1 685 ? 16.269 -5.265 -3.539 1.00 98.69 685 GLU A N 1
ATOM 5269 C CA . GLU A 1 685 ? 16.227 -3.836 -3.213 1.00 98.69 685 GLU A CA 1
ATOM 5270 C C . GLU A 1 685 ? 14.955 -3.138 -3.693 1.00 98.69 685 GLU A C 1
ATOM 5272 O O . GLU A 1 685 ? 14.334 -3.543 -4.677 1.00 98.69 685 GLU A O 1
ATOM 5277 N N . LEU A 1 686 ? 14.583 -2.085 -2.962 1.00 98.88 686 LEU A N 1
ATOM 5278 C CA . LEU A 1 686 ? 13.423 -1.229 -3.196 1.00 98.88 686 LEU A CA 1
ATOM 5279 C C . LEU A 1 686 ? 13.836 0.236 -3.042 1.00 98.88 686 LEU A C 1
ATOM 5281 O O . LEU A 1 686 ? 14.334 0.637 -1.988 1.00 98.88 686 LEU A O 1
ATOM 5285 N N . MET A 1 687 ? 13.606 1.044 -4.072 1.00 98.94 687 MET A N 1
ATOM 5286 C CA . MET A 1 687 ? 13.885 2.479 -4.059 1.00 98.94 687 MET A CA 1
ATOM 5287 C C . MET A 1 687 ? 12.778 3.214 -3.298 1.00 98.94 687 MET A C 1
ATOM 5289 O O . MET A 1 687 ? 11.631 3.271 -3.744 1.00 98.94 687 MET A O 1
ATOM 5293 N N . VAL A 1 688 ? 13.114 3.753 -2.125 1.00 98.81 688 VAL A N 1
ATOM 5294 C CA . VAL A 1 688 ? 12.149 4.326 -1.174 1.00 98.81 688 VAL A CA 1
ATOM 5295 C C . VAL A 1 688 ? 11.924 5.826 -1.362 1.00 98.81 688 VAL A C 1
ATOM 5297 O O . VAL A 1 688 ? 10.817 6.296 -1.105 1.00 98.81 688 VAL A O 1
ATOM 5300 N N . HIS A 1 689 ? 12.942 6.573 -1.814 1.00 98.81 689 HIS A N 1
ATOM 5301 C CA . HIS A 1 689 ? 12.840 8.014 -2.080 1.00 98.81 689 HIS A CA 1
ATOM 5302 C C . HIS A 1 689 ? 13.895 8.503 -3.084 1.00 98.81 689 HIS A C 1
ATOM 5304 O O . HIS A 1 689 ? 14.962 7.904 -3.198 1.00 98.81 689 HIS A O 1
ATOM 5310 N N . ARG A 1 690 ? 13.605 9.578 -3.823 1.00 98.62 690 ARG A N 1
ATOM 5311 C CA . ARG A 1 690 ? 14.462 10.166 -4.869 1.00 98.62 690 ARG A CA 1
ATOM 5312 C C . ARG A 1 690 ? 14.455 11.688 -4.734 1.00 98.62 690 ARG A C 1
ATOM 5314 O O . ARG A 1 690 ? 13.400 12.268 -4.498 1.00 98.62 690 ARG A O 1
ATOM 5321 N N . ARG A 1 691 ? 15.605 12.336 -4.933 1.00 98.62 691 ARG A N 1
ATOM 5322 C CA . ARG A 1 691 ? 15.704 13.798 -5.074 1.00 98.62 691 ARG A CA 1
ATOM 5323 C C . ARG A 1 691 ? 16.754 14.151 -6.118 1.00 98.62 691 ARG A C 1
ATOM 5325 O O . ARG A 1 691 ? 17.913 13.765 -5.975 1.00 98.62 691 ARG A O 1
ATOM 5332 N N . LEU A 1 692 ? 16.346 14.850 -7.171 1.00 98.62 692 LEU A N 1
ATOM 5333 C CA . LEU A 1 692 ? 17.101 15.012 -8.414 1.00 98.62 692 LEU A CA 1
ATOM 5334 C C . LEU A 1 692 ? 17.237 16.495 -8.766 1.00 98.62 692 LEU A C 1
ATOM 5336 O O . LEU A 1 692 ? 16.360 17.287 -8.448 1.00 98.62 692 LEU A O 1
ATOM 5340 N N . LEU A 1 693 ? 18.330 16.861 -9.438 1.00 98.25 693 LEU A N 1
ATOM 5341 C CA . LEU A 1 693 ? 18.680 18.260 -9.739 1.00 98.25 693 LEU A CA 1
ATOM 5342 C C . LEU A 1 693 ? 18.546 18.621 -11.228 1.00 98.25 693 LEU A C 1
ATOM 5344 O O . LEU A 1 693 ? 18.916 19.720 -11.642 1.00 98.25 693 LEU A O 1
ATOM 5348 N N . HIS A 1 694 ? 18.043 17.692 -12.044 1.00 98.25 694 HIS A N 1
ATOM 5349 C CA . HIS A 1 694 ? 17.940 17.822 -13.495 1.00 98.25 694 HIS A CA 1
ATOM 5350 C C . HIS A 1 694 ? 16.605 17.270 -14.013 1.00 98.25 694 HIS A C 1
ATOM 5352 O O . HIS A 1 694 ? 16.027 16.355 -13.426 1.00 98.25 694 HIS A O 1
ATOM 5358 N N . ASP A 1 695 ? 16.150 17.829 -15.134 1.00 98.25 695 ASP A N 1
ATOM 5359 C CA . ASP A 1 695 ? 15.101 17.267 -15.988 1.00 98.25 695 ASP A CA 1
ATOM 5360 C C . ASP A 1 695 ? 15.711 16.202 -16.927 1.00 98.25 695 ASP A C 1
ATOM 5362 O O . ASP A 1 695 ? 16.842 16.340 -17.407 1.00 98.25 695 ASP A O 1
ATOM 5366 N N . ASP A 1 696 ? 14.965 15.127 -17.193 1.00 98.12 696 ASP A N 1
ATOM 5367 C CA . ASP A 1 696 ? 15.392 14.007 -18.046 1.00 98.12 696 ASP A CA 1
ATOM 5368 C C . ASP A 1 696 ? 14.962 14.148 -19.517 1.00 98.12 696 ASP A C 1
ATOM 5370 O O . ASP A 1 696 ? 15.114 13.209 -20.306 1.00 98.12 696 ASP A O 1
ATOM 5374 N N . LYS A 1 697 ? 14.509 15.338 -19.921 1.00 97.38 697 LYS A N 1
ATOM 5375 C CA . LYS A 1 697 ? 14.196 15.739 -21.299 1.00 97.38 697 LYS A CA 1
ATOM 5376 C C . LYS A 1 697 ? 13.039 14.946 -21.908 1.00 97.38 697 LYS A C 1
ATOM 5378 O O . LYS A 1 697 ? 13.023 14.695 -23.112 1.00 97.38 697 LYS A O 1
ATOM 5383 N N . ARG A 1 698 ? 12.061 14.560 -21.078 1.00 97.75 698 ARG A N 1
ATOM 5384 C CA . ARG A 1 698 ? 10.789 13.935 -21.498 1.00 97.75 698 ARG A CA 1
ATOM 5385 C C . ARG A 1 698 ? 9.583 14.882 -21.522 1.00 97.75 698 ARG A C 1
ATOM 5387 O O . ARG A 1 698 ? 8.469 14.439 -21.764 1.00 97.75 698 ARG A O 1
ATOM 5394 N N . GLY A 1 699 ? 9.819 16.189 -21.380 1.00 96.94 699 GLY A N 1
ATOM 5395 C CA . GLY A 1 699 ? 8.806 17.241 -21.559 1.00 96.94 699 GLY A CA 1
ATOM 5396 C C . GLY A 1 699 ? 8.208 17.789 -20.262 1.00 96.94 699 GLY A C 1
ATOM 5397 O O . GLY A 1 699 ? 7.356 18.672 -20.311 1.00 96.94 699 GLY A O 1
ATOM 5398 N N . LEU A 1 700 ? 8.676 17.309 -19.105 1.00 96.06 700 LEU A N 1
ATOM 5399 C CA . LEU A 1 700 ? 8.326 17.874 -17.805 1.00 96.06 700 LEU A CA 1
ATOM 5400 C C . LEU A 1 700 ? 8.922 19.282 -17.630 1.00 96.06 700 LEU A C 1
ATOM 5402 O O . LEU A 1 700 ? 8.206 20.188 -17.208 1.00 96.06 700 LEU A O 1
ATOM 5406 N N . GLU A 1 701 ? 10.183 19.486 -18.025 1.00 96.69 701 GLU A N 1
ATOM 5407 C CA . GLU A 1 701 ? 10.944 20.744 -17.882 1.00 96.69 701 GLU A CA 1
ATOM 5408 C C . GLU A 1 701 ? 11.170 21.161 -16.411 1.00 96.69 701 GLU A C 1
ATOM 5410 O O . GLU A 1 701 ? 11.422 22.328 -16.112 1.00 96.69 701 GLU A O 1
ATOM 5415 N N . GLU A 1 702 ? 11.095 20.204 -15.483 1.00 98.19 702 GLU A N 1
ATOM 5416 C CA . GLU A 1 702 ? 11.245 20.397 -14.037 1.00 98.19 702 GLU A CA 1
ATOM 5417 C C . GLU A 1 702 ? 12.066 19.238 -13.445 1.00 98.19 702 GLU A C 1
ATOM 5419 O O . GLU A 1 702 ? 11.931 18.085 -13.859 1.00 98.19 702 GLU A O 1
ATOM 5424 N N . ALA A 1 703 ? 12.936 19.533 -12.478 1.00 97.94 703 ALA A N 1
ATOM 5425 C CA . ALA A 1 703 ? 13.670 18.509 -11.739 1.00 97.94 703 ALA A CA 1
ATOM 5426 C C . ALA A 1 703 ? 12.796 17.917 -10.619 1.00 97.94 703 ALA A C 1
ATOM 5428 O O . ALA A 1 703 ? 11.959 18.611 -10.045 1.00 97.94 703 ALA A O 1
ATOM 5429 N N . LEU A 1 704 ? 13.017 16.649 -10.253 1.00 98.62 704 LEU A N 1
ATOM 5430 C CA . LEU A 1 704 ? 12.327 16.016 -9.119 1.00 98.62 704 LEU A CA 1
ATOM 5431 C C . LEU A 1 704 ? 12.937 16.479 -7.777 1.00 98.62 704 LEU A C 1
ATOM 5433 O O . LEU A 1 704 ? 13.602 15.710 -7.078 1.00 98.62 704 LEU A O 1
ATOM 5437 N N . ASP A 1 705 ? 12.722 17.750 -7.440 1.00 98.19 705 ASP A N 1
ATOM 5438 C CA . ASP A 1 705 ? 13.206 18.417 -6.226 1.00 98.19 705 ASP A CA 1
ATOM 5439 C C . ASP A 1 705 ? 12.034 18.812 -5.307 1.00 98.19 705 ASP A C 1
ATOM 5441 O O . ASP A 1 705 ? 11.743 19.986 -5.092 1.00 98.19 705 ASP A O 1
ATOM 5445 N N . GLU A 1 706 ? 11.309 17.811 -4.792 1.00 98.12 706 GLU A N 1
ATOM 5446 C CA . GLU A 1 706 ? 10.129 18.033 -3.943 1.00 98.12 706 GLU A CA 1
ATOM 5447 C C . GLU A 1 706 ? 10.515 18.831 -2.675 1.00 98.12 706 GLU A C 1
ATOM 5449 O O . GLU A 1 706 ? 11.271 18.313 -1.844 1.00 98.12 706 GLU A O 1
ATOM 5454 N N . PRO A 1 707 ? 10.014 20.068 -2.466 1.00 94.69 707 PRO A N 1
ATOM 5455 C CA . PRO A 1 707 ? 10.606 20.998 -1.497 1.00 94.69 707 PRO A CA 1
ATOM 5456 C C . PRO A 1 707 ? 10.271 20.679 -0.033 1.00 94.69 707 PRO A C 1
ATOM 5458 O O . PRO A 1 707 ? 11.025 21.043 0.869 1.00 94.69 707 PRO A O 1
ATOM 5461 N N . GLY A 1 708 ? 9.160 19.983 0.225 1.00 92.56 708 GLY A N 1
ATOM 5462 C CA . GLY A 1 708 ? 8.665 19.732 1.581 1.00 92.56 708 GLY A CA 1
ATOM 5463 C C . GLY A 1 708 ? 8.148 20.990 2.296 1.00 92.56 708 GLY A C 1
ATOM 5464 O O . GLY A 1 708 ? 8.235 22.107 1.792 1.00 92.56 708 GLY A O 1
ATOM 5465 N N . ALA A 1 709 ? 7.597 20.805 3.498 1.00 86.62 709 ALA A N 1
ATOM 5466 C CA . ALA A 1 709 ? 6.911 21.868 4.244 1.00 86.62 709 ALA A CA 1
ATOM 5467 C C . ALA A 1 709 ? 7.832 22.992 4.769 1.00 86.62 709 ALA A C 1
ATOM 5469 O O . ALA A 1 709 ? 7.341 24.054 5.138 1.00 86.62 709 ALA A O 1
ATOM 5470 N N . ASP A 1 710 ? 9.149 22.768 4.814 1.00 88.38 710 ASP A N 1
ATOM 5471 C CA . ASP A 1 710 ? 10.156 23.742 5.259 1.00 88.38 710 ASP A CA 1
ATOM 5472 C C . ASP A 1 710 ? 11.114 24.189 4.134 1.00 88.38 710 ASP A C 1
ATOM 5474 O O . ASP A 1 710 ? 12.103 24.874 4.399 1.00 88.38 710 ASP A O 1
ATOM 5478 N N . GLY A 1 711 ? 10.844 23.787 2.886 1.00 93.19 711 GLY A N 1
ATOM 5479 C CA . GLY A 1 711 ? 11.667 24.093 1.713 1.00 93.19 711 GLY A CA 1
ATOM 5480 C C . GLY A 1 711 ? 13.024 23.380 1.650 1.00 93.19 711 GLY A C 1
ATOM 5481 O O . GLY A 1 711 ? 13.782 23.613 0.709 1.00 93.19 711 GLY A O 1
ATOM 5482 N N . ARG A 1 712 ? 13.376 22.519 2.618 1.00 93.50 712 ARG A N 1
ATOM 5483 C CA . ARG A 1 712 ? 14.692 21.850 2.660 1.00 93.50 712 ARG A CA 1
ATOM 5484 C C . ARG A 1 712 ? 14.727 20.505 1.936 1.00 93.50 712 ARG A C 1
ATOM 5486 O O . ARG A 1 712 ? 15.811 19.938 1.798 1.00 93.50 712 ARG A O 1
ATOM 5493 N N . GLY A 1 713 ? 13.590 20.009 1.456 1.00 96.88 713 GLY A N 1
ATOM 5494 C CA . GLY A 1 713 ? 13.411 18.725 0.776 1.00 96.88 713 GLY A CA 1
ATOM 5495 C C . GLY A 1 713 ? 12.372 17.845 1.476 1.00 96.88 713 GLY A C 1
ATOM 5496 O O . GLY A 1 713 ? 12.359 17.732 2.701 1.00 96.88 713 GLY A O 1
ATOM 5497 N N . LEU A 1 714 ? 11.509 17.183 0.708 1.00 97.88 714 LEU A N 1
ATOM 5498 C CA . LEU A 1 714 ? 10.413 16.381 1.246 1.00 97.88 714 LEU A CA 1
ATOM 5499 C C . LEU A 1 714 ? 10.911 15.188 2.078 1.00 97.88 714 LEU A C 1
ATOM 5501 O O . LEU A 1 714 ? 11.775 14.419 1.646 1.00 97.88 714 LEU A O 1
ATOM 5505 N N . VAL A 1 715 ? 10.313 15.012 3.260 1.00 97.75 715 VAL A N 1
ATOM 5506 C CA . VAL A 1 715 ? 10.534 13.863 4.148 1.00 97.75 715 VAL A CA 1
ATOM 5507 C C . VAL A 1 715 ? 9.396 12.868 3.985 1.00 97.75 715 VAL A C 1
ATOM 5509 O O . VAL A 1 715 ? 8.228 13.230 4.112 1.00 97.75 715 VAL A O 1
ATOM 5512 N N . VAL A 1 716 ? 9.732 11.606 3.729 1.00 98.12 716 VAL A N 1
ATOM 5513 C CA . VAL A 1 716 ? 8.760 10.548 3.442 1.00 98.12 716 VAL A CA 1
ATOM 5514 C C . VAL A 1 716 ? 8.913 9.420 4.452 1.00 98.12 716 VAL A C 1
ATOM 5516 O O . VAL A 1 716 ? 10.012 8.924 4.706 1.00 98.12 716 VAL A O 1
ATOM 5519 N N . ARG A 1 717 ? 7.783 9.014 5.035 1.00 98.19 717 ARG A N 1
ATOM 5520 C CA . ARG A 1 717 ? 7.661 7.859 5.926 1.00 98.19 717 ARG A CA 1
ATOM 5521 C C . ARG A 1 717 ? 6.810 6.785 5.260 1.00 98.19 717 ARG A C 1
ATOM 5523 O O . ARG A 1 717 ? 5.757 7.097 4.696 1.00 98.19 717 ARG A O 1
ATOM 5530 N N . GLY A 1 718 ? 7.245 5.535 5.365 1.00 98.00 718 GLY A N 1
ATOM 5531 C CA . GLY A 1 718 ? 6.529 4.379 4.837 1.00 98.00 718 GLY A CA 1
ATOM 5532 C C . GLY A 1 718 ? 6.905 3.073 5.520 1.00 98.00 718 GLY A C 1
ATOM 5533 O O . GLY A 1 718 ? 7.657 3.061 6.495 1.00 98.00 718 GLY A O 1
ATOM 5534 N N . ARG A 1 719 ? 6.324 1.973 5.043 1.00 97.94 719 ARG A N 1
ATOM 5535 C CA . ARG A 1 719 ? 6.432 0.641 5.649 1.00 97.94 719 ARG A CA 1
ATOM 5536 C C . ARG A 1 719 ? 6.767 -0.432 4.621 1.00 97.94 719 ARG A C 1
ATOM 5538 O O . ARG A 1 719 ? 6.179 -0.494 3.542 1.00 97.94 719 ARG A O 1
ATOM 5545 N N . HIS A 1 720 ? 7.652 -1.334 5.027 1.00 98.81 720 HIS A N 1
ATOM 5546 C CA . HIS A 1 720 ? 7.825 -2.653 4.428 1.00 98.81 720 HIS A CA 1
ATOM 5547 C C . HIS A 1 720 ? 7.397 -3.727 5.430 1.00 98.81 720 HIS A C 1
ATOM 5549 O O . HIS A 1 720 ? 7.688 -3.597 6.620 1.00 98.81 720 HIS A O 1
ATOM 5555 N N . LEU A 1 721 ? 6.737 -4.794 4.970 1.00 98.69 721 LEU A N 1
ATOM 5556 C CA . LEU A 1 721 ? 6.561 -6.014 5.770 1.00 98.69 721 LEU A CA 1
ATOM 5557 C C . LEU A 1 721 ? 7.428 -7.121 5.178 1.00 98.69 721 LEU A C 1
ATOM 5559 O O . LEU A 1 721 ? 7.293 -7.450 4.002 1.00 98.69 721 LEU A O 1
ATOM 5563 N N . VAL A 1 722 ? 8.320 -7.681 5.988 1.00 98.75 722 VAL A N 1
ATOM 5564 C CA . VAL A 1 722 ? 9.291 -8.704 5.593 1.00 98.75 722 VAL A CA 1
ATOM 5565 C C . VAL A 1 722 ? 8.821 -10.056 6.121 1.00 98.75 722 VAL A C 1
ATOM 5567 O O . VAL A 1 722 ? 8.585 -10.213 7.319 1.00 98.75 722 VAL A O 1
ATOM 5570 N N . LEU A 1 723 ? 8.670 -11.033 5.227 1.00 98.50 723 LEU A N 1
ATOM 5571 C CA . LEU A 1 723 ? 8.173 -12.373 5.532 1.00 98.50 723 LEU A CA 1
ATOM 5572 C C . LEU A 1 723 ? 9.212 -13.419 5.125 1.00 98.50 723 LEU A C 1
ATOM 5574 O O . LEU A 1 723 ? 9.673 -13.422 3.982 1.00 98.50 723 LEU A O 1
ATOM 5578 N N . LEU A 1 724 ? 9.536 -14.319 6.054 1.00 98.19 724 LEU A N 1
ATOM 5579 C CA . LEU A 1 724 ? 10.425 -15.460 5.849 1.00 98.19 724 LEU A CA 1
ATOM 5580 C C . LEU A 1 724 ? 9.631 -16.753 6.056 1.00 98.19 724 LEU A C 1
ATOM 5582 O O . LEU A 1 724 ? 9.169 -17.017 7.165 1.00 98.19 724 LEU A O 1
ATOM 5586 N N . ASP A 1 725 ? 9.486 -17.566 5.012 1.00 97.50 725 ASP A N 1
ATOM 5587 C CA . ASP A 1 725 ? 8.796 -18.861 5.087 1.00 97.50 725 ASP A CA 1
ATOM 5588 C C . ASP A 1 725 ? 9.380 -19.850 4.058 1.00 97.50 725 ASP A C 1
ATOM 5590 O O . ASP A 1 725 ? 10.228 -19.507 3.228 1.00 97.50 725 ASP A O 1
ATOM 5594 N N . THR A 1 726 ? 8.899 -21.085 4.111 1.00 97.19 726 THR A N 1
ATOM 5595 C CA . THR A 1 726 ? 8.966 -22.064 3.023 1.00 97.19 726 THR A CA 1
ATOM 5596 C C . THR A 1 726 ? 8.416 -21.501 1.710 1.00 97.19 726 THR A C 1
ATOM 5598 O O . THR A 1 726 ? 7.485 -20.691 1.711 1.00 97.19 726 THR A O 1
ATOM 5601 N N . VAL A 1 727 ? 8.939 -21.961 0.570 1.00 96.69 727 VAL A N 1
ATOM 5602 C CA . VAL A 1 727 ? 8.408 -21.599 -0.761 1.00 96.69 727 VAL A CA 1
ATOM 5603 C C . VAL A 1 727 ? 6.937 -22.010 -0.908 1.00 96.69 727 VAL A C 1
ATOM 5605 O O . VAL A 1 727 ? 6.166 -21.313 -1.564 1.00 96.69 727 VAL A O 1
ATOM 5608 N N . GLU A 1 728 ? 6.551 -23.113 -0.272 1.00 95.06 728 GLU A N 1
ATOM 5609 C CA . GLU A 1 728 ? 5.222 -23.718 -0.326 1.00 95.06 728 GLU A CA 1
ATOM 5610 C C . GLU A 1 728 ? 4.171 -22.935 0.480 1.00 95.06 728 GLU A C 1
ATOM 5612 O O . GLU A 1 728 ? 3.031 -22.819 0.029 1.00 95.06 728 GLU A O 1
ATOM 5617 N N . ALA A 1 729 ? 4.532 -22.381 1.648 1.00 95.38 729 ALA A N 1
ATOM 5618 C CA . ALA A 1 729 ? 3.599 -21.640 2.507 1.00 95.38 729 ALA A CA 1
ATOM 5619 C C . ALA A 1 729 ? 3.695 -20.108 2.376 1.00 95.38 729 ALA A C 1
ATOM 5621 O O . ALA A 1 729 ? 2.748 -19.415 2.747 1.00 95.38 729 ALA A O 1
ATOM 5622 N N . SER A 1 730 ? 4.776 -19.550 1.810 1.00 96.62 730 SER A N 1
ATOM 5623 C CA . SER A 1 730 ? 4.933 -18.090 1.662 1.00 96.62 730 SER A CA 1
ATOM 5624 C C . SER A 1 730 ? 3.731 -17.386 0.995 1.00 96.62 730 SER A C 1
ATOM 5626 O O . SER A 1 730 ? 3.343 -16.321 1.484 1.00 96.62 730 SER A O 1
ATOM 5628 N N . PRO A 1 731 ? 3.056 -17.959 -0.028 1.00 97.06 731 PRO A N 1
ATOM 5629 C CA . PRO A 1 731 ? 1.837 -17.370 -0.594 1.00 97.06 731 PRO A CA 1
ATOM 5630 C C . PRO A 1 731 ? 0.664 -17.278 0.386 1.00 97.06 731 PRO A C 1
ATOM 5632 O O . PRO A 1 731 ? -0.137 -16.346 0.304 1.00 97.06 731 PRO A O 1
ATOM 5635 N N . GLU A 1 732 ? 0.551 -18.215 1.329 1.00 95.44 732 GLU A N 1
ATOM 5636 C CA . GLU A 1 732 ? -0.497 -18.213 2.358 1.00 95.44 732 GLU A CA 1
ATOM 5637 C C . GLU A 1 732 ? -0.308 -17.060 3.355 1.00 95.44 732 GLU A C 1
ATOM 5639 O O . GLU A 1 732 ? -1.288 -16.559 3.899 1.00 95.44 732 GLU A O 1
ATOM 5644 N N . GLN A 1 733 ? 0.918 -16.539 3.489 1.00 94.69 733 GLN A N 1
ATOM 5645 C CA . GLN A 1 733 ? 1.183 -15.272 4.172 1.00 94.69 733 GLN A CA 1
ATOM 5646 C C . GLN A 1 733 ? 1.057 -14.064 3.224 1.00 94.69 733 GLN A C 1
ATOM 5648 O O . GLN A 1 733 ? 0.254 -13.161 3.453 1.00 94.69 733 GLN A O 1
ATOM 5653 N N . HIS A 1 734 ? 1.832 -14.003 2.137 1.00 97.19 734 HIS A N 1
ATOM 5654 C CA . HIS A 1 734 ? 2.008 -12.754 1.382 1.00 97.19 734 HIS A CA 1
ATOM 5655 C C . HIS A 1 734 ? 0.794 -12.320 0.540 1.00 97.19 734 HIS A C 1
ATOM 5657 O O . HIS A 1 734 ? 0.791 -11.211 -0.002 1.00 97.19 734 HIS A O 1
ATOM 5663 N N . ARG A 1 735 ? -0.225 -13.176 0.373 1.00 97.00 735 ARG A N 1
ATOM 5664 C CA . ARG A 1 735 ? -1.494 -12.823 -0.288 1.00 97.00 735 ARG A CA 1
ATOM 5665 C C . ARG A 1 735 ? -2.432 -12.033 0.645 1.00 97.00 735 ARG A C 1
ATOM 5667 O O . ARG A 1 735 ? -2.716 -10.889 0.293 1.00 97.00 735 ARG A O 1
ATOM 5674 N N . PRO A 1 736 ? -2.868 -12.541 1.819 1.00 95.56 736 PRO A N 1
ATOM 5675 C CA . PRO A 1 736 ? -3.736 -11.780 2.725 1.00 95.56 736 PRO A CA 1
ATOM 5676 C C . PRO A 1 736 ? -3.074 -10.511 3.283 1.00 95.56 736 PRO A C 1
ATOM 5678 O O . PRO A 1 736 ? -3.679 -9.444 3.197 1.00 95.56 736 PRO A O 1
ATOM 5681 N N . ARG A 1 737 ? -1.802 -10.562 3.723 1.00 96.50 737 ARG A N 1
ATOM 5682 C CA . ARG A 1 737 ? -1.136 -9.377 4.312 1.00 96.50 737 ARG A CA 1
ATOM 5683 C C . ARG A 1 737 ? -0.935 -8.243 3.300 1.00 96.50 737 ARG A C 1
ATOM 5685 O O . ARG A 1 737 ? -0.876 -7.082 3.687 1.00 96.50 737 ARG A O 1
ATOM 5692 N N . ALA A 1 738 ? -0.904 -8.543 1.998 1.00 97.25 738 ALA A N 1
ATOM 5693 C CA . ALA A 1 738 ? -0.925 -7.505 0.968 1.00 97.25 738 ALA A CA 1
ATOM 5694 C C . ALA A 1 738 ? -2.275 -6.763 0.916 1.00 97.25 738 ALA A C 1
ATOM 5696 O O . ALA A 1 738 ? -2.278 -5.552 0.729 1.00 97.25 738 ALA A O 1
ATOM 5697 N N . GLN A 1 739 ? -3.406 -7.445 1.140 1.00 96.25 739 GLN A N 1
ATOM 5698 C CA . GLN A 1 739 ? -4.717 -6.787 1.234 1.00 96.25 739 GLN A CA 1
ATOM 5699 C C . GLN A 1 739 ? -4.860 -5.998 2.546 1.00 96.25 739 GLN A C 1
ATOM 5701 O O . GLN A 1 739 ? -5.369 -4.882 2.529 1.00 96.25 739 GLN A O 1
ATOM 5706 N N . GLU A 1 740 ? -4.319 -6.507 3.660 1.00 94.94 740 GLU A N 1
ATOM 5707 C CA . GLU A 1 740 ? -4.218 -5.771 4.936 1.00 94.94 740 GLU A CA 1
ATOM 5708 C C . GLU A 1 740 ? -3.402 -4.465 4.809 1.00 94.94 740 GLU A C 1
ATOM 5710 O O . GLU A 1 740 ? -3.675 -3.494 5.513 1.00 94.94 740 GLU A O 1
ATOM 5715 N N . MET A 1 741 ? -2.420 -4.412 3.898 1.00 94.81 741 MET A N 1
ATOM 5716 C CA . MET A 1 741 ? -1.670 -3.189 3.577 1.00 94.81 741 MET A CA 1
ATOM 5717 C C . MET A 1 741 ? -2.378 -2.273 2.569 1.00 94.81 741 MET A C 1
ATOM 5719 O O . MET A 1 741 ? -2.240 -1.056 2.666 1.00 94.81 741 MET A O 1
ATOM 5723 N N . VAL A 1 742 ? -3.106 -2.832 1.595 1.00 94.75 742 VAL A N 1
ATOM 5724 C CA . VAL A 1 742 ? -3.782 -2.065 0.530 1.00 94.75 742 VAL A CA 1
ATOM 5725 C C . VAL A 1 742 ? -5.106 -1.456 0.998 1.00 94.75 742 VAL A C 1
ATOM 5727 O O . VAL A 1 742 ? -5.498 -0.392 0.521 1.00 94.75 742 VAL A O 1
ATOM 5730 N N . THR A 1 743 ? -5.802 -2.097 1.934 1.00 93.75 743 THR A N 1
ATOM 5731 C CA . THR A 1 743 ? -7.075 -1.615 2.489 1.00 93.75 743 THR A CA 1
ATOM 5732 C C . THR A 1 743 ? -7.068 -1.797 4.014 1.00 93.75 743 THR A C 1
ATOM 5734 O O . THR A 1 743 ? -7.752 -2.677 4.539 1.00 93.75 743 THR A O 1
ATOM 5737 N N . PRO A 1 744 ? -6.248 -1.013 4.742 1.00 95.25 744 PRO A N 1
ATOM 5738 C CA . PRO A 1 744 ? -6.071 -1.177 6.180 1.00 95.25 744 PRO A CA 1
ATOM 5739 C C . PRO A 1 744 ? -7.322 -0.759 6.975 1.00 95.25 744 PRO A C 1
ATOM 5741 O O . PRO A 1 744 ? -8.034 0.165 6.567 1.00 95.25 744 PRO A O 1
ATOM 5744 N N . PRO A 1 745 ? -7.567 -1.369 8.150 1.00 96.62 745 PRO A N 1
ATOM 5745 C CA . PRO A 1 745 ? -8.567 -0.900 9.102 1.00 96.62 745 PRO A CA 1
ATOM 5746 C C . PRO A 1 745 ? -8.383 0.577 9.479 1.00 96.62 745 PRO A C 1
ATOM 5748 O O . PRO A 1 745 ? -7.264 1.046 9.697 1.00 96.62 745 PRO A O 1
ATOM 5751 N N . THR A 1 746 ? -9.490 1.312 9.580 1.00 96.50 746 THR A N 1
ATOM 5752 C CA . THR A 1 746 ? -9.494 2.744 9.927 1.00 96.50 746 THR A CA 1
ATOM 5753 C C . THR A 1 746 ? -9.929 2.961 11.368 1.00 96.50 746 THR A C 1
ATOM 5755 O O . THR A 1 746 ? -10.877 2.339 11.845 1.00 96.50 746 THR A O 1
ATOM 5758 N N . VAL A 1 747 ? -9.229 3.869 12.049 1.00 97.44 747 VAL A N 1
ATOM 5759 C CA . VAL A 1 747 ? -9.520 4.293 13.421 1.00 97.44 747 VAL A CA 1
ATOM 5760 C C . VAL A 1 747 ? -10.239 5.642 13.397 1.00 97.44 747 VAL A C 1
ATOM 5762 O O . VAL A 1 747 ? -9.708 6.621 12.871 1.00 97.44 747 VAL A O 1
ATOM 5765 N N . VAL A 1 748 ? -11.425 5.687 13.999 1.00 97.62 748 VAL A N 1
ATOM 5766 C CA . VAL A 1 748 ? -12.240 6.894 14.214 1.00 97.62 748 VAL A CA 1
ATOM 5767 C C . VAL A 1 748 ? -12.470 7.044 15.716 1.00 97.62 748 VAL A C 1
ATOM 5769 O O . VAL A 1 748 ? -12.660 6.045 16.403 1.00 97.62 748 VAL A O 1
ATOM 5772 N N . LEU A 1 749 ? -12.431 8.261 16.254 1.00 97.88 749 LEU A N 1
ATOM 5773 C CA . LEU A 1 749 ? -12.600 8.516 17.687 1.00 97.88 749 LEU A CA 1
ATOM 5774 C C . LEU A 1 749 ? -13.897 9.281 17.992 1.00 97.88 749 LEU A C 1
ATOM 5776 O O . LEU A 1 749 ? -14.408 9.987 17.127 1.00 97.88 749 LEU A O 1
ATOM 5780 N N . ALA A 1 750 ? -14.394 9.186 19.228 1.00 96.38 750 ALA A N 1
ATOM 5781 C CA . ALA A 1 750 ? -15.540 9.956 19.728 1.00 96.38 750 ALA A CA 1
ATOM 5782 C C . ALA A 1 750 ? -15.280 10.491 21.157 1.00 96.38 750 ALA A C 1
ATOM 5784 O O . ALA A 1 750 ? -14.687 9.768 21.967 1.00 96.38 750 ALA A O 1
ATOM 5785 N N . PRO A 1 751 ? -15.677 11.734 21.498 1.00 91.88 751 PRO A N 1
ATOM 5786 C CA . PRO A 1 751 ? -15.546 12.277 22.847 1.00 91.88 751 PRO A CA 1
ATOM 5787 C C . PRO A 1 751 ? -16.668 11.754 23.752 1.00 91.88 751 PRO A C 1
ATOM 5789 O O . PRO A 1 751 ? -17.786 12.266 23.728 1.00 91.88 751 PRO A O 1
ATOM 5792 N N . GLY A 1 752 ? -16.335 10.775 24.591 1.00 85.81 752 GLY A N 1
ATOM 5793 C CA . GLY A 1 752 ? -17.280 10.117 25.486 1.00 85.81 752 GLY A CA 1
ATOM 5794 C C . GLY A 1 752 ? -17.465 8.643 25.143 1.00 85.81 752 GLY A C 1
ATOM 5795 O O . GLY A 1 752 ? -16.499 7.877 25.101 1.00 85.81 752 GLY A O 1
ATOM 5796 N N . THR A 1 753 ? -18.718 8.234 24.969 1.00 82.12 753 THR A N 1
ATOM 5797 C CA . THR A 1 753 ? -19.172 6.838 24.968 1.00 82.12 753 THR A CA 1
ATOM 5798 C C . THR A 1 753 ? -19.302 6.206 23.581 1.00 82.12 753 THR A C 1
ATOM 5800 O O . THR A 1 753 ? -19.347 4.980 23.498 1.00 82.12 753 THR A O 1
ATOM 5803 N N . GLY A 1 754 ? -19.329 6.989 22.503 1.00 83.50 754 GLY A N 1
ATOM 5804 C CA . GLY A 1 754 ? -19.414 6.543 21.112 1.00 83.50 754 GLY A CA 1
ATOM 5805 C C . GLY A 1 754 ? -20.727 5.828 20.735 1.00 83.50 754 GLY A C 1
ATOM 5806 O O . GLY A 1 754 ? -21.795 6.196 21.225 1.00 83.50 754 GLY A O 1
ATOM 5807 N N . PRO A 1 755 ? -20.674 4.845 19.812 1.00 86.12 755 PRO A N 1
ATOM 5808 C CA . PRO A 1 755 ? -21.794 3.971 19.445 1.00 86.12 755 PRO A CA 1
ATOM 5809 C C . PRO A 1 755 ? -22.469 3.261 20.627 1.00 86.12 755 PRO A C 1
ATOM 5811 O O . PRO A 1 755 ? -21.793 2.677 21.479 1.00 86.12 755 PRO A O 1
ATOM 5814 N N . HIS A 1 756 ? -23.805 3.227 20.628 1.00 90.31 756 HIS A N 1
ATOM 5815 C CA . HIS A 1 756 ? -24.584 2.322 21.477 1.00 90.31 756 HIS A CA 1
ATOM 5816 C C . HIS A 1 756 ? -24.300 0.853 21.117 1.00 90.31 756 HIS A C 1
ATOM 5818 O O . HIS A 1 756 ? -23.995 0.046 21.997 1.00 90.31 756 HIS A O 1
ATOM 5824 N N . LEU A 1 757 ? -24.332 0.509 19.823 1.00 91.56 757 LEU A N 1
ATOM 5825 C CA . LEU A 1 757 ? -23.958 -0.817 19.331 1.00 91.56 757 LEU A CA 1
ATOM 5826 C C . LEU A 1 757 ? -22.432 -0.936 19.266 1.00 91.56 757 LEU A C 1
ATOM 5828 O O . LEU A 1 757 ? -21.785 -0.388 18.377 1.00 91.56 757 LEU A O 1
ATOM 5832 N N . ARG A 1 758 ? -21.859 -1.683 20.214 1.00 93.88 758 ARG A N 1
ATOM 5833 C CA . ARG A 1 758 ? -20.403 -1.820 20.402 1.00 93.88 758 ARG A CA 1
ATOM 5834 C C . ARG A 1 758 ? -19.688 -2.653 19.336 1.00 93.88 758 ARG A C 1
ATOM 5836 O O . ARG A 1 758 ? -18.462 -2.610 19.256 1.00 93.88 758 ARG A O 1
ATOM 5843 N N . GLN A 1 759 ? -20.425 -3.433 18.550 1.00 96.00 759 GLN A N 1
ATOM 5844 C CA . GLN A 1 759 ? -19.889 -4.254 17.469 1.00 96.00 759 GLN A CA 1
ATOM 5845 C C . GLN A 1 759 ? -20.962 -4.497 16.402 1.00 96.00 759 GLN A C 1
ATOM 5847 O O . GLN A 1 759 ? -22.089 -4.863 16.728 1.00 96.00 759 GLN A O 1
ATOM 5852 N N . VAL A 1 760 ? -20.606 -4.317 15.127 1.00 96.06 760 VAL A N 1
ATOM 5853 C CA . VAL A 1 760 ? -21.500 -4.505 13.970 1.00 96.06 760 VAL A CA 1
ATOM 5854 C C . VAL A 1 760 ? -20.709 -5.134 12.823 1.00 96.06 760 VAL A C 1
ATOM 5856 O O . VAL A 1 760 ? -19.595 -4.704 12.543 1.00 96.06 760 VAL A O 1
ATOM 5859 N N . SER A 1 761 ? -21.283 -6.114 12.119 1.00 96.62 761 SER A N 1
ATOM 5860 C CA . SER A 1 761 ? -20.716 -6.692 10.888 1.00 96.62 761 SER A CA 1
ATOM 5861 C C . SER A 1 761 ? -21.690 -6.552 9.725 1.00 96.62 761 SER A C 1
ATOM 5863 O O . SER A 1 761 ? -22.880 -6.832 9.877 1.00 96.62 761 SER A O 1
ATOM 5865 N N . GLY A 1 762 ? -21.186 -6.154 8.555 1.00 95.94 762 GLY A N 1
ATOM 5866 C CA . GLY A 1 762 ? -21.919 -6.107 7.288 1.00 95.94 762 GLY A CA 1
ATOM 5867 C C . GLY A 1 762 ? -22.133 -7.479 6.632 1.00 95.94 762 GLY A C 1
ATOM 5868 O O . GLY A 1 762 ? -22.934 -7.592 5.700 1.00 95.94 762 GLY A O 1
ATOM 5869 N N . LEU A 1 763 ? -21.461 -8.530 7.118 1.00 96.81 763 LEU A N 1
ATOM 5870 C CA . LEU A 1 763 ? -21.599 -9.906 6.635 1.00 96.81 763 LEU A CA 1
ATOM 5871 C C . LEU A 1 763 ? -22.281 -10.806 7.676 1.00 96.81 763 LEU A C 1
ATOM 5873 O O . LEU A 1 763 ? -22.273 -10.534 8.871 1.00 96.81 763 LEU A O 1
ATOM 5877 N N . ARG A 1 764 ? -22.860 -11.923 7.223 1.00 96.25 764 ARG A N 1
ATOM 5878 C CA . ARG A 1 764 ? -23.362 -13.005 8.100 1.00 96.25 764 ARG A CA 1
ATOM 5879 C C . ARG A 1 764 ? -22.294 -14.050 8.437 1.00 96.25 764 ARG A C 1
ATOM 5881 O O . ARG A 1 764 ? -22.540 -14.937 9.246 1.00 96.25 764 ARG A O 1
ATOM 5888 N N . ARG A 1 765 ? -21.157 -13.995 7.741 1.00 95.31 765 ARG A N 1
ATOM 5889 C CA . ARG A 1 765 ? -20.008 -14.907 7.821 1.00 95.31 765 ARG A CA 1
ATOM 5890 C C . ARG A 1 765 ? -18.832 -14.292 7.066 1.00 95.31 765 ARG A C 1
ATOM 5892 O O . ARG A 1 765 ? -19.057 -13.618 6.062 1.00 95.31 765 ARG A O 1
ATOM 5899 N N . ALA A 1 766 ? -17.607 -14.562 7.509 1.00 97.19 766 ALA A N 1
ATOM 5900 C CA . ALA A 1 766 ? -16.411 -14.244 6.732 1.00 97.19 766 ALA A CA 1
ATOM 5901 C C . ALA A 1 766 ? -16.444 -14.935 5.352 1.00 97.19 766 ALA A C 1
ATOM 5903 O O . ALA A 1 766 ? -17.050 -16.000 5.182 1.00 97.19 766 ALA A O 1
ATOM 5904 N N . LEU A 1 767 ? -15.781 -14.335 4.362 1.00 97.44 767 LEU A N 1
ATOM 5905 C CA . LEU A 1 767 ? -15.519 -14.991 3.082 1.00 97.44 767 LEU A CA 1
ATOM 5906 C C . LEU A 1 767 ? -14.430 -16.071 3.234 1.00 97.44 767 LEU A C 1
ATOM 5908 O O . LEU A 1 767 ? -13.652 -16.037 4.188 1.00 97.44 767 LEU A O 1
ATOM 5912 N N . PRO A 1 768 ? -14.327 -17.028 2.292 1.00 96.88 768 PRO A N 1
ATOM 5913 C CA . PRO A 1 768 ? -13.181 -17.932 2.227 1.00 96.88 768 PRO A CA 1
ATOM 5914 C C . PRO A 1 768 ? -11.849 -17.152 2.216 1.00 96.88 768 PRO A C 1
ATOM 5916 O O . PRO A 1 768 ? -11.784 -16.086 1.598 1.00 96.88 768 PRO A O 1
ATOM 5919 N N . PRO A 1 769 ? -10.766 -17.662 2.836 1.00 94.69 769 PRO A N 1
ATOM 5920 C CA . PRO A 1 769 ? -9.497 -16.930 2.979 1.00 94.69 769 PRO A CA 1
ATOM 5921 C C . PRO A 1 769 ? -8.794 -16.633 1.642 1.00 94.69 769 PRO A C 1
ATOM 5923 O O . PRO A 1 769 ? -7.877 -15.821 1.579 1.00 94.69 769 PRO A O 1
ATOM 5926 N N . ASN A 1 770 ? -9.228 -17.272 0.555 1.00 96.88 770 ASN A N 1
ATOM 5927 C CA . ASN A 1 770 ? -8.753 -17.039 -0.803 1.00 96.88 770 ASN A CA 1
ATOM 5928 C C . ASN A 1 770 ? -9.660 -16.135 -1.658 1.00 96.88 770 ASN A C 1
ATOM 5930 O O . ASN A 1 770 ? -9.312 -15.881 -2.814 1.00 96.88 770 ASN A O 1
ATOM 5934 N N . VAL A 1 771 ? -10.779 -15.630 -1.118 1.00 97.88 771 VAL A N 1
ATOM 5935 C CA . VAL A 1 771 ? -11.712 -14.727 -1.816 1.00 97.88 771 VAL A CA 1
ATOM 5936 C C . VAL A 1 771 ? -11.760 -13.362 -1.141 1.00 97.88 771 VAL A C 1
ATOM 5938 O O . VAL A 1 771 ? -12.166 -13.248 0.012 1.00 97.88 771 VAL A O 1
ATOM 5941 N N . HIS A 1 772 ? -11.410 -12.319 -1.889 1.00 97.56 772 HIS A N 1
ATOM 5942 C CA . HIS A 1 772 ? -11.424 -10.935 -1.423 1.00 97.56 772 HIS A CA 1
ATOM 5943 C C . HIS A 1 772 ? -12.601 -10.140 -2.013 1.00 97.56 772 HIS A C 1
ATOM 5945 O O . HIS A 1 772 ? -12.982 -10.316 -3.176 1.00 97.56 772 HIS A O 1
ATOM 5951 N N . LEU A 1 773 ? -13.168 -9.250 -1.194 1.00 97.62 773 LEU A N 1
ATOM 5952 C CA . LEU A 1 773 ? -14.232 -8.312 -1.555 1.00 97.62 773 LEU A CA 1
ATOM 5953 C C . LEU A 1 773 ? -13.621 -7.049 -2.182 1.00 97.62 773 LEU A C 1
ATOM 5955 O O . LEU A 1 773 ? -13.489 -6.019 -1.531 1.00 97.62 773 LEU A O 1
ATOM 5959 N N . LEU A 1 774 ? -13.241 -7.157 -3.456 1.00 97.12 774 LEU A N 1
ATOM 5960 C CA . LEU A 1 774 ? -12.514 -6.126 -4.208 1.00 97.12 774 LEU A CA 1
ATOM 5961 C C . LEU A 1 774 ? -13.307 -4.822 -4.413 1.00 97.12 774 LEU A C 1
ATOM 5963 O O . LEU A 1 774 ? -12.723 -3.764 -4.641 1.00 97.12 774 LEU A O 1
ATOM 5967 N N . SER A 1 775 ? -14.641 -4.880 -4.411 1.00 96.62 775 SER A N 1
ATOM 5968 C CA . SER A 1 775 ? -15.489 -3.680 -4.426 1.00 96.62 775 SER A CA 1
ATOM 5969 C C . SER A 1 775 ? -16.872 -3.976 -3.864 1.00 96.62 775 SER A C 1
ATOM 5971 O O . SER A 1 775 ? -17.474 -4.998 -4.206 1.00 96.62 775 SER A O 1
ATOM 5973 N N . LEU A 1 776 ? -17.401 -3.031 -3.092 1.00 97.06 776 LEU A N 1
ATOM 5974 C CA . LEU A 1 776 ? -18.811 -2.935 -2.728 1.00 97.06 776 LEU A CA 1
ATOM 5975 C C . LEU A 1 776 ? -19.197 -1.454 -2.805 1.00 97.06 776 LEU A C 1
ATOM 5977 O O . LEU A 1 776 ? -18.696 -0.649 -2.024 1.00 97.06 776 LEU A O 1
ATOM 5981 N N . GLU A 1 777 ? -20.013 -1.085 -3.788 1.00 95.06 777 GLU A N 1
ATOM 5982 C CA . GLU A 1 777 ? -20.335 0.317 -4.078 1.00 95.06 777 GLU A CA 1
ATOM 5983 C C . GLU A 1 777 ? -21.772 0.472 -4.617 1.00 95.06 777 GLU A C 1
ATOM 5985 O O . GLU A 1 777 ? -22.235 -0.383 -5.378 1.00 95.06 777 GLU A O 1
ATOM 5990 N N . PRO A 1 778 ? -22.502 1.549 -4.276 1.00 93.38 778 PRO A N 1
ATOM 5991 C CA . PRO A 1 778 ? -23.881 1.727 -4.724 1.00 93.38 778 PRO A CA 1
ATOM 5992 C C . PRO A 1 778 ? -23.969 2.102 -6.211 1.00 93.38 778 PRO A C 1
ATOM 5994 O O . PRO A 1 778 ? -23.036 2.653 -6.807 1.00 93.38 778 PRO A O 1
ATOM 5997 N N . ARG A 1 779 ? -25.117 1.804 -6.827 1.00 89.94 779 ARG A N 1
ATOM 5998 C CA . ARG A 1 779 ? -25.450 2.125 -8.225 1.00 89.94 779 ARG A CA 1
ATOM 5999 C C . ARG A 1 779 ? -26.908 2.562 -8.353 1.00 89.94 779 ARG A C 1
ATOM 6001 O O . ARG A 1 779 ? -27.756 1.828 -8.848 1.00 89.94 779 ARG A O 1
ATOM 6008 N N . GLY A 1 780 ? -27.182 3.792 -7.926 1.00 80.50 780 GLY A N 1
ATOM 6009 C CA . GLY A 1 780 ? -28.533 4.355 -7.928 1.00 80.50 780 GLY A CA 1
ATOM 6010 C C . GLY A 1 780 ? -29.434 3.739 -6.852 1.00 80.50 780 GLY A C 1
ATOM 6011 O O . GLY A 1 780 ? -28.965 3.101 -5.909 1.00 80.50 780 GLY A O 1
ATOM 6012 N N . ALA A 1 781 ? -30.743 3.957 -6.974 1.00 80.50 781 ALA A N 1
ATOM 6013 C CA . ALA A 1 781 ? -31.713 3.529 -5.971 1.00 80.50 781 ALA A CA 1
ATOM 6014 C C . ALA A 1 781 ? -31.843 1.994 -5.913 1.00 80.50 781 ALA A C 1
ATOM 6016 O O . ALA A 1 781 ? -32.325 1.364 -6.851 1.00 80.50 781 ALA A O 1
ATOM 6017 N N . GLY A 1 782 ? -31.442 1.393 -4.788 1.00 87.44 782 GLY A N 1
ATOM 6018 C CA . GLY A 1 782 ? -31.663 -0.033 -4.513 1.00 87.44 782 GLY A CA 1
ATOM 6019 C C . GLY A 1 782 ? -30.817 -1.008 -5.341 1.00 87.44 782 GLY A C 1
ATOM 6020 O O . GLY A 1 782 ? -31.157 -2.191 -5.398 1.00 87.44 782 GLY A O 1
ATOM 6021 N N . ALA A 1 783 ? -29.723 -0.556 -5.965 1.00 94.19 783 ALA A N 1
ATOM 6022 C CA . ALA A 1 783 ? -28.781 -1.431 -6.664 1.00 94.19 783 ALA A CA 1
ATOM 6023 C C . ALA A 1 783 ? -27.330 -1.202 -6.214 1.00 94.19 783 ALA A C 1
ATOM 6025 O O . ALA A 1 783 ? -26.942 -0.104 -5.815 1.00 94.19 783 ALA A O 1
ATOM 6026 N N . VAL A 1 784 ? -26.528 -2.264 -6.272 1.00 96.12 784 VAL A N 1
ATOM 6027 C CA . VAL A 1 784 ? -25.160 -2.333 -5.742 1.00 96.12 784 VAL A CA 1
ATOM 6028 C C . VAL A 1 784 ? -24.263 -3.039 -6.749 1.00 96.12 784 VAL A C 1
ATOM 6030 O O . VAL A 1 784 ? -24.623 -4.107 -7.246 1.00 96.12 784 VAL A O 1
ATOM 6033 N N . LEU A 1 785 ? -23.085 -2.482 -7.029 1.00 97.38 785 LEU A N 1
ATOM 6034 C CA . LEU A 1 785 ? -22.037 -3.179 -7.765 1.00 97.38 785 LEU A CA 1
ATOM 6035 C C . LEU A 1 785 ? -21.102 -3.891 -6.781 1.00 97.38 785 LEU A C 1
ATOM 6037 O O . LEU A 1 785 ? -20.554 -3.294 -5.854 1.00 97.38 785 LEU A O 1
ATOM 6041 N N . LEU A 1 786 ? -20.922 -5.185 -7.013 1.00 96.94 786 LEU A N 1
ATOM 6042 C CA . LEU A 1 786 ? -20.122 -6.095 -6.209 1.00 96.94 786 LEU A CA 1
ATOM 6043 C C . LEU A 1 786 ? -19.004 -6.686 -7.072 1.00 96.94 786 LEU A C 1
ATOM 6045 O O . LEU A 1 786 ? -19.266 -7.202 -8.160 1.00 96.94 786 LEU A O 1
ATOM 6049 N N . ARG A 1 787 ? -17.764 -6.676 -6.575 1.00 98.25 787 ARG A N 1
ATOM 6050 C CA . ARG A 1 787 ? -16.647 -7.430 -7.165 1.00 98.25 787 ARG A CA 1
ATOM 6051 C C . ARG A 1 787 ? -16.068 -8.394 -6.138 1.00 98.25 787 ARG A C 1
ATOM 6053 O O . ARG A 1 787 ? -15.663 -7.976 -5.057 1.00 98.25 787 ARG A O 1
ATOM 6060 N N . LEU A 1 788 ? -15.998 -9.670 -6.509 1.00 98.25 788 LEU A N 1
ATOM 6061 C CA . LEU A 1 788 ? -15.266 -10.695 -5.768 1.00 98.25 788 LEU A CA 1
ATOM 6062 C C . LEU A 1 788 ? -14.079 -11.158 -6.612 1.00 98.25 788 LEU A C 1
ATOM 6064 O O . LEU A 1 788 ? -14.246 -11.422 -7.806 1.00 98.25 788 LEU A O 1
ATOM 6068 N N . GLU A 1 789 ? -12.903 -11.285 -6.001 1.00 97.75 789 GLU A N 1
ATOM 6069 C CA . GLU A 1 789 ? -11.719 -11.846 -6.655 1.00 97.75 789 GLU A CA 1
ATOM 6070 C C . GLU A 1 789 ? -11.133 -13.043 -5.908 1.00 97.75 789 GLU A C 1
ATOM 6072 O O . GLU A 1 789 ? -11.239 -13.144 -4.687 1.00 97.75 789 GLU A O 1
ATOM 6077 N N . HIS A 1 790 ? -10.464 -13.924 -6.648 1.00 98.31 790 HIS A N 1
ATOM 6078 C CA . HIS A 1 790 ? -9.649 -14.998 -6.094 1.00 98.31 790 HIS A CA 1
ATOM 6079 C C . HIS A 1 790 ? -8.174 -14.575 -6.012 1.00 98.31 790 HIS A C 1
ATOM 6081 O O . HIS A 1 790 ? -7.557 -14.275 -7.035 1.00 98.31 790 HIS A O 1
ATOM 6087 N N . LEU A 1 791 ? -7.594 -14.596 -4.808 1.00 97.19 791 LEU A N 1
ATOM 6088 C CA . LEU A 1 791 ? -6.268 -14.024 -4.524 1.00 97.19 791 LEU A CA 1
ATOM 6089 C C . LEU A 1 791 ? -5.094 -14.760 -5.186 1.00 97.19 791 LEU A C 1
ATOM 6091 O O . LEU A 1 791 ? -4.113 -14.125 -5.573 1.00 97.19 791 LEU A O 1
ATOM 6095 N N . TYR A 1 792 ? -5.173 -16.091 -5.253 1.00 98.00 792 TYR A N 1
ATOM 6096 C CA . TYR A 1 792 ? -4.065 -16.974 -5.641 1.00 98.00 792 TYR A CA 1
ATOM 6097 C C . TYR A 1 792 ? -4.070 -17.328 -7.132 1.00 98.00 792 TYR A C 1
ATOM 6099 O O . TYR A 1 792 ? -5.136 -17.460 -7.742 1.00 98.00 792 TYR A O 1
ATOM 6107 N N . GLN A 1 793 ? -2.877 -17.576 -7.676 1.00 96.69 793 GLN A N 1
ATOM 6108 C CA . GLN A 1 793 ? -2.624 -18.201 -8.977 1.00 96.69 793 GLN A CA 1
ATOM 6109 C C . GLN A 1 793 ? -2.855 -19.720 -8.936 1.00 96.69 793 GLN A C 1
ATOM 6111 O O . GLN A 1 793 ? -2.900 -20.335 -7.869 1.00 96.69 793 GLN A O 1
ATOM 6116 N N . VAL A 1 794 ? -3.027 -20.346 -10.106 1.00 96.44 794 VAL A N 1
ATOM 6117 C CA . VAL A 1 794 ? -3.158 -21.811 -10.222 1.00 96.44 794 VAL A CA 1
ATOM 6118 C C . VAL A 1 794 ? -1.870 -22.474 -9.725 1.00 96.44 794 VAL A C 1
ATOM 6120 O O . VAL A 1 794 ? -0.793 -22.153 -10.217 1.00 96.44 794 VAL A O 1
ATOM 6123 N N . GLY A 1 795 ? -1.985 -23.398 -8.767 1.00 94.81 795 GLY A N 1
ATOM 6124 C CA . GLY A 1 795 ? -0.845 -24.145 -8.220 1.00 94.81 795 GLY A CA 1
ATOM 6125 C C . GLY A 1 795 ? 0.115 -23.341 -7.332 1.00 94.81 795 GLY A C 1
ATOM 6126 O O . GLY A 1 795 ? 1.183 -23.845 -7.012 1.00 94.81 795 GLY A O 1
ATOM 6127 N N . GLU A 1 796 ? -0.241 -22.115 -6.936 1.00 95.38 796 GLU A N 1
ATOM 6128 C CA . GLU A 1 796 ? 0.592 -21.263 -6.075 1.00 95.38 796 GLU A CA 1
ATOM 6129 C C . GLU A 1 796 ? 0.627 -21.742 -4.613 1.00 95.38 796 GLU A C 1
ATOM 6131 O O . GLU A 1 796 ? 1.686 -21.730 -3.998 1.00 95.38 796 GLU A O 1
ATOM 6136 N N . SER A 1 797 ? -0.506 -22.193 -4.066 1.00 95.06 797 SER A N 1
ATOM 6137 C CA . SER A 1 797 ? -0.595 -22.838 -2.749 1.00 95.06 797 SER A CA 1
ATOM 6138 C C . SER A 1 797 ? -1.510 -24.065 -2.819 1.00 95.06 797 SER A C 1
ATOM 6140 O O . SER A 1 797 ? -2.527 -24.077 -3.518 1.00 95.06 797 SER A O 1
ATOM 6142 N N . GLN A 1 798 ? -1.176 -25.106 -2.052 1.00 90.69 798 GLN A N 1
ATOM 6143 C CA . GLN A 1 798 ? -1.941 -26.358 -2.003 1.00 90.69 798 GLN A CA 1
ATOM 6144 C C . GLN A 1 798 ? -3.352 -26.185 -1.400 1.00 90.69 798 GLN A C 1
ATOM 6146 O O . GLN A 1 798 ? -4.233 -27.020 -1.647 1.00 90.69 798 GLN A O 1
ATOM 6151 N N . SER A 1 799 ? -3.581 -25.126 -0.613 1.00 92.38 799 SER A N 1
ATOM 6152 C CA . SER A 1 799 ? -4.872 -24.808 0.011 1.00 92.38 799 SER A CA 1
ATOM 6153 C C . SER A 1 799 ? -5.563 -23.607 -0.656 1.00 92.38 799 SER A C 1
ATOM 6155 O O . SER A 1 799 ? -6.708 -23.728 -1.096 1.00 92.38 799 SER A O 1
ATOM 6157 N N . GLY A 1 800 ? -4.853 -22.488 -0.822 1.00 94.00 800 GLY A N 1
ATOM 6158 C CA . GLY A 1 800 ? -5.368 -21.214 -1.323 1.00 94.00 800 GLY A CA 1
ATOM 6159 C C . GLY A 1 800 ? -5.709 -21.215 -2.812 1.00 94.00 800 GLY A C 1
ATOM 6160 O O . GLY A 1 800 ? -6.657 -20.542 -3.215 1.00 94.00 800 GLY A O 1
ATOM 6161 N N . SER A 1 801 ? -5.027 -22.018 -3.637 1.00 97.00 801 SER A N 1
ATOM 6162 C CA . SER A 1 801 ? -5.312 -22.141 -5.079 1.00 97.00 801 SER A CA 1
ATOM 6163 C C . SER A 1 801 ? -6.507 -23.051 -5.417 1.00 97.00 801 SER A C 1
ATOM 6165 O O . SER A 1 801 ? -6.672 -23.441 -6.575 1.00 97.00 801 SER A O 1
ATOM 6167 N N . ARG A 1 802 ? -7.342 -23.420 -4.437 1.00 96.75 802 ARG A N 1
ATOM 6168 C CA . ARG A 1 802 ? -8.559 -24.226 -4.642 1.00 96.75 802 ARG A CA 1
ATOM 6169 C C . ARG A 1 802 ? -9.759 -23.338 -4.959 1.00 96.75 802 ARG A C 1
ATOM 6171 O O . ARG A 1 802 ? -10.023 -22.383 -4.242 1.00 96.75 802 ARG A O 1
ATOM 6178 N N . ALA A 1 803 ? -10.541 -23.704 -5.973 1.00 96.56 803 ALA A N 1
ATOM 6179 C CA . ALA A 1 803 ? -11.732 -22.950 -6.363 1.00 96.56 803 ALA A CA 1
ATOM 6180 C C . ALA A 1 803 ? -12.721 -22.756 -5.195 1.00 96.56 803 ALA A C 1
ATOM 6182 O O . ALA A 1 803 ? -13.194 -23.731 -4.607 1.00 96.56 803 ALA A O 1
ATOM 6183 N N . ALA A 1 804 ? -13.072 -21.505 -4.907 1.00 96.38 804 ALA A N 1
ATOM 6184 C CA . ALA A 1 804 ? -13.985 -21.127 -3.832 1.00 96.38 804 ALA A CA 1
ATOM 6185 C C . ALA A 1 804 ? -15.423 -20.933 -4.342 1.00 96.38 804 ALA A C 1
ATOM 6187 O O . ALA A 1 804 ? -15.654 -20.795 -5.545 1.00 96.38 804 ALA A O 1
ATOM 6188 N N . THR A 1 805 ? -16.409 -20.921 -3.439 1.00 95.88 805 THR A N 1
ATOM 6189 C CA . THR A 1 805 ? -17.816 -20.618 -3.760 1.00 95.88 805 THR A CA 1
ATOM 6190 C C . THR A 1 805 ? -18.441 -19.738 -2.680 1.00 95.88 805 THR A C 1
ATOM 6192 O O . THR A 1 805 ? -18.302 -20.027 -1.494 1.00 95.88 805 THR A O 1
ATOM 6195 N N . VAL A 1 806 ? -19.142 -18.682 -3.096 1.00 96.12 806 VAL A N 1
ATOM 6196 C CA . VAL A 1 806 ? -19.826 -17.708 -2.233 1.00 96.12 806 VAL A CA 1
ATOM 6197 C C . VAL A 1 806 ? -21.299 -17.625 -2.636 1.00 96.12 806 VAL A C 1
ATOM 6199 O O . VAL A 1 806 ? -21.614 -17.577 -3.823 1.00 96.12 806 VAL A O 1
ATOM 6202 N N . ASP A 1 807 ? -22.212 -17.609 -1.665 1.00 95.44 807 ASP A N 1
ATOM 6203 C CA . ASP A 1 807 ? -23.654 -17.474 -1.904 1.00 95.44 807 ASP A CA 1
ATOM 6204 C C . ASP A 1 807 ? -24.110 -16.053 -1.540 1.00 95.44 807 ASP A C 1
ATOM 6206 O O . ASP A 1 807 ? -24.170 -15.687 -0.365 1.00 95.44 807 ASP A O 1
ATOM 6210 N N . LEU A 1 808 ? -24.389 -15.231 -2.556 1.00 94.94 808 LEU A N 1
ATOM 6211 C CA . LEU A 1 808 ? -24.654 -13.798 -2.392 1.00 94.94 808 LEU A CA 1
ATOM 6212 C C . LEU A 1 808 ? -25.974 -13.514 -1.671 1.00 94.94 808 LEU A C 1
ATOM 6214 O O . LEU A 1 808 ? -26.097 -12.493 -0.996 1.00 94.94 808 LEU A O 1
ATOM 6218 N N . THR A 1 809 ? -26.950 -14.421 -1.773 1.00 92.12 809 THR A N 1
ATOM 6219 C CA . THR A 1 809 ? -28.283 -14.243 -1.167 1.00 92.12 809 THR A CA 1
ATOM 6220 C C . THR A 1 809 ? -28.244 -14.282 0.360 1.00 92.12 809 THR A C 1
ATOM 6222 O O . THR A 1 809 ? -29.109 -13.715 1.024 1.00 92.12 809 THR A O 1
ATOM 6225 N N . THR A 1 810 ? -27.204 -14.907 0.917 1.00 92.94 810 THR A N 1
ATOM 6226 C CA . THR A 1 810 ? -26.999 -15.120 2.357 1.00 92.94 810 THR A CA 1
ATOM 6227 C C . THR A 1 810 ? -25.709 -14.475 2.876 1.00 92.94 810 THR A C 1
ATOM 6229 O O . THR A 1 810 ? -25.298 -14.746 4.004 1.00 92.94 810 THR A O 1
ATOM 6232 N N . LEU A 1 811 ? -25.054 -13.631 2.070 1.00 95.31 811 LEU A N 1
ATOM 6233 C CA . LEU A 1 811 ? -23.770 -13.016 2.410 1.00 95.31 811 LEU A CA 1
ATOM 6234 C C . LEU A 1 811 ? -23.921 -11.820 3.365 1.00 95.31 811 LEU A C 1
ATOM 6236 O O . LEU A 1 811 ? -23.264 -11.783 4.403 1.00 95.31 811 LEU A O 1
ATOM 6240 N N . PHE A 1 812 ? -24.795 -10.865 3.037 1.00 96.19 812 PHE A N 1
ATOM 6241 C CA . PHE A 1 812 ? -24.893 -9.578 3.738 1.00 96.19 812 PHE A CA 1
ATOM 6242 C C . PHE A 1 812 ? -25.897 -9.587 4.898 1.00 96.19 812 PHE A C 1
ATOM 6244 O O . PHE A 1 812 ? -26.964 -10.207 4.823 1.00 96.19 812 PHE A O 1
ATOM 6251 N N . SER A 1 813 ? -25.560 -8.878 5.978 1.00 94.25 813 SER A N 1
ATOM 6252 C CA . SER A 1 813 ? -26.405 -8.701 7.168 1.00 94.25 813 SER A CA 1
ATOM 6253 C C . SER A 1 813 ? -27.427 -7.564 6.995 1.00 94.25 813 SER A C 1
ATOM 6255 O O . SER A 1 813 ? -28.614 -7.775 7.265 1.00 94.25 813 SER A O 1
ATOM 6257 N N . ALA A 1 814 ? -26.968 -6.407 6.499 1.00 90.38 814 ALA A N 1
ATOM 6258 C CA . ALA A 1 814 ? -27.685 -5.127 6.456 1.00 90.38 814 ALA A CA 1
ATOM 6259 C C . ALA A 1 814 ? -28.866 -5.085 5.466 1.00 90.38 814 ALA A C 1
ATOM 6261 O O . ALA A 1 814 ? -29.896 -4.466 5.734 1.00 90.38 814 ALA A O 1
ATOM 6262 N N . PHE A 1 815 ? -28.747 -5.779 4.333 1.00 93.12 815 PHE A N 1
ATOM 6263 C CA . PHE A 1 815 ? -29.760 -5.819 3.276 1.00 93.12 815 PHE A CA 1
ATOM 6264 C C . PHE A 1 815 ? -29.967 -7.240 2.738 1.00 93.12 815 PHE A C 1
ATOM 6266 O O . PHE A 1 815 ? -29.147 -8.138 2.933 1.00 93.12 815 PHE A O 1
ATOM 6273 N N . THR A 1 816 ? -31.087 -7.452 2.049 1.00 93.94 816 THR A N 1
ATOM 6274 C CA . THR A 1 816 ? -31.403 -8.693 1.331 1.00 93.94 816 THR A CA 1
ATOM 6275 C C . THR A 1 816 ? -31.161 -8.501 -0.161 1.00 93.94 816 THR A C 1
ATOM 6277 O O . THR A 1 816 ? -31.728 -7.591 -0.761 1.00 93.94 816 THR A O 1
ATOM 6280 N N . VAL A 1 817 ? -30.356 -9.369 -0.777 1.00 95.12 817 VAL A N 1
ATOM 6281 C CA . VAL A 1 817 ? -30.163 -9.394 -2.235 1.00 95.12 817 VAL A CA 1
ATOM 6282 C C . VAL A 1 817 ? -31.379 -10.052 -2.893 1.00 95.12 817 VAL A C 1
ATOM 6284 O O . VAL A 1 817 ? -31.685 -11.208 -2.608 1.00 95.12 817 VAL A O 1
ATOM 6287 N N . THR A 1 818 ? -32.079 -9.327 -3.767 1.00 93.94 818 THR A N 1
ATOM 6288 C CA . THR A 1 818 ? -33.305 -9.794 -4.442 1.00 93.94 818 THR A CA 1
ATOM 6289 C C . THR A 1 818 ? -33.033 -10.292 -5.864 1.00 93.94 818 THR A C 1
ATOM 6291 O O . THR A 1 818 ? -33.580 -11.315 -6.290 1.00 93.94 818 THR A O 1
ATOM 6294 N N . SER A 1 819 ? -32.128 -9.626 -6.586 1.00 94.31 819 SER A N 1
ATOM 6295 C CA . SER A 1 819 ? -31.689 -9.993 -7.937 1.00 94.31 819 SER A CA 1
ATOM 6296 C C . SER A 1 819 ? -30.165 -9.893 -8.062 1.00 94.31 819 SER A C 1
ATOM 6298 O O . SER A 1 819 ? -29.532 -9.147 -7.315 1.00 94.31 819 SER A O 1
ATOM 6300 N N . VAL A 1 820 ? -29.576 -10.651 -8.993 1.00 95.50 820 VAL A N 1
ATOM 6301 C CA . VAL A 1 820 ? -28.148 -10.574 -9.337 1.00 95.50 820 VAL A CA 1
ATOM 6302 C C . VAL A 1 820 ? -27.990 -10.741 -10.846 1.00 95.50 820 VAL A C 1
ATOM 6304 O O . VAL A 1 820 ? -28.430 -11.746 -11.405 1.00 95.50 820 VAL A O 1
ATOM 6307 N N . GLN A 1 821 ? -27.315 -9.794 -11.493 1.00 95.06 821 GLN A N 1
ATOM 6308 C CA . GLN A 1 821 ? -26.876 -9.874 -12.883 1.00 95.06 821 GLN A CA 1
ATOM 6309 C C . GLN A 1 821 ? -25.345 -9.861 -12.930 1.00 95.06 821 GLN A C 1
ATOM 6311 O O . GLN A 1 821 ? -24.710 -8.991 -12.340 1.00 95.06 821 GLN A O 1
ATOM 6316 N N . GLU A 1 822 ? -24.734 -10.824 -13.621 1.00 95.94 822 GLU A N 1
ATOM 6317 C CA . GLU A 1 822 ? -23.283 -10.821 -13.844 1.00 95.94 822 GLU A CA 1
ATOM 6318 C C . GLU A 1 822 ? -22.912 -9.868 -14.990 1.00 95.94 822 GLU A C 1
ATOM 6320 O O . GLU A 1 822 ? -23.544 -9.876 -16.051 1.00 95.94 822 GLU A O 1
ATOM 6325 N N . MET A 1 823 ? -21.872 -9.066 -14.774 1.00 95.94 823 MET A N 1
ATOM 6326 C CA . MET A 1 823 ? -21.441 -7.955 -15.624 1.00 95.94 823 MET A CA 1
ATOM 6327 C C . MET A 1 823 ? -20.012 -8.168 -16.143 1.00 95.94 823 MET A C 1
ATOM 6329 O O . MET A 1 823 ? -19.239 -8.968 -15.614 1.00 95.94 823 MET A O 1
ATOM 6333 N N . ALA A 1 824 ? -19.632 -7.401 -17.163 1.00 95.88 824 ALA A N 1
ATOM 6334 C CA . ALA A 1 824 ? -18.237 -7.113 -17.466 1.00 95.88 824 ALA A CA 1
ATOM 6335 C C . ALA A 1 824 ? -17.553 -6.396 -16.281 1.00 95.88 824 ALA A C 1
ATOM 6337 O O . ALA A 1 824 ? -18.216 -5.833 -15.410 1.00 95.88 824 ALA A O 1
ATOM 6338 N N . LEU A 1 825 ? -16.215 -6.382 -16.258 1.00 96.44 825 LEU A N 1
ATOM 6339 C CA . LEU A 1 825 ? -15.423 -5.841 -15.139 1.00 96.44 825 LEU A CA 1
ATOM 6340 C C . LEU A 1 825 ? -15.721 -4.356 -14.824 1.00 96.44 825 LEU A C 1
ATOM 6342 O O . LEU A 1 825 ? -15.651 -3.942 -13.660 1.00 96.44 825 LEU A O 1
ATOM 6346 N N . GLY A 1 826 ? -16.095 -3.575 -15.845 1.00 95.12 826 GLY A N 1
ATOM 6347 C CA . GLY A 1 826 ? -16.521 -2.180 -15.702 1.00 95.12 826 GLY A CA 1
ATOM 6348 C C . GLY A 1 826 ? -17.837 -2.004 -14.933 1.00 95.12 826 GLY A C 1
ATOM 6349 O O . GLY A 1 826 ? -18.044 -0.959 -14.323 1.00 95.12 826 GLY A O 1
ATOM 6350 N N . GLY A 1 827 ? -18.692 -3.032 -14.881 1.00 94.94 827 GLY A N 1
ATOM 6351 C CA . GLY A 1 827 ? -20.056 -2.939 -14.342 1.00 94.94 827 GLY A CA 1
ATOM 6352 C C . GLY A 1 827 ? -21.059 -2.285 -15.302 1.00 94.94 827 GLY A C 1
ATOM 6353 O O . GLY A 1 827 ? -22.159 -1.936 -14.890 1.00 94.94 827 GLY A O 1
ATOM 6354 N N . ASP A 1 828 ? -20.663 -2.116 -16.561 1.00 94.56 828 ASP A N 1
ATOM 6355 C CA . ASP A 1 828 ? -21.309 -1.356 -17.632 1.00 94.56 828 ASP A CA 1
ATOM 6356 C C . ASP A 1 828 ? -22.146 -2.236 -18.575 1.00 94.56 828 ASP A C 1
ATOM 6358 O O . ASP A 1 828 ? -23.287 -1.912 -18.897 1.00 94.56 828 ASP A O 1
ATOM 6362 N N . ILE A 1 829 ? -21.594 -3.378 -18.993 1.00 94.94 829 ILE A N 1
ATOM 6363 C CA . ILE A 1 829 ? -22.215 -4.299 -19.952 1.00 94.94 829 ILE A CA 1
ATOM 6364 C C . ILE A 1 829 ? -22.563 -5.611 -19.235 1.00 94.94 829 ILE A C 1
ATOM 6366 O O . ILE A 1 829 ? -21.671 -6.217 -18.636 1.00 94.94 829 ILE A O 1
ATOM 6370 N N . PRO A 1 830 ? -23.808 -6.122 -19.311 1.00 95.12 830 PRO A N 1
ATOM 6371 C CA . PRO A 1 830 ? -24.134 -7.456 -18.814 1.00 95.12 830 PRO A CA 1
ATOM 6372 C C . PRO A 1 830 ? -23.261 -8.523 -19.483 1.00 95.12 830 PRO A C 1
ATOM 6374 O O . PRO A 1 830 ? -23.188 -8.589 -20.712 1.00 95.12 830 PRO A O 1
ATOM 6377 N N . LEU A 1 831 ? -22.643 -9.414 -18.699 1.00 92.69 831 LEU A N 1
ATOM 6378 C CA . LEU A 1 831 ? -21.780 -10.481 -19.221 1.00 92.69 831 LEU A CA 1
ATOM 6379 C C . LEU A 1 831 ? -22.459 -11.340 -20.314 1.00 92.69 831 LEU A C 1
ATOM 6381 O O . LEU A 1 831 ? -21.761 -11.776 -21.233 1.00 92.69 831 LEU A O 1
ATOM 6385 N N . PRO A 1 832 ? -23.796 -11.558 -20.303 1.00 89.81 832 PRO A N 1
ATOM 6386 C CA . PRO A 1 832 ? -24.495 -12.189 -21.415 1.00 89.81 832 PRO A CA 1
A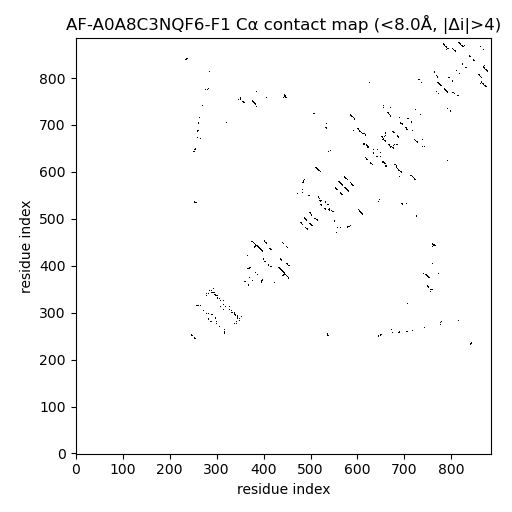TOM 6387 C C . PRO A 1 832 ? -24.280 -11.567 -22.800 1.00 89.81 832 PRO A C 1
ATOM 6389 O O . PRO A 1 832 ? -24.248 -12.333 -23.764 1.00 89.81 832 PRO A O 1
ATOM 6392 N N . ALA A 1 833 ? -24.100 -10.244 -22.885 1.00 93.19 833 ALA A N 1
ATOM 6393 C CA . ALA A 1 833 ? -23.942 -9.475 -24.124 1.00 93.19 833 ALA A CA 1
ATOM 6394 C C . ALA A 1 833 ? -22.476 -9.312 -24.581 1.00 93.19 833 ALA A C 1
ATOM 6396 O O . ALA A 1 833 ? -22.217 -8.809 -25.673 1.00 93.19 833 ALA A O 1
ATOM 6397 N N . VAL A 1 834 ? -21.496 -9.741 -23.775 1.00 90.94 834 VAL A N 1
ATOM 6398 C CA . VAL A 1 834 ? -20.069 -9.596 -24.103 1.00 90.94 834 VAL A CA 1
ATOM 6399 C C . VAL A 1 834 ? -19.659 -10.587 -25.198 1.00 90.94 834 VAL A C 1
ATOM 6401 O O . VAL A 1 834 ? -19.394 -11.762 -24.935 1.00 90.94 834 VAL A O 1
ATOM 6404 N N . SER A 1 835 ? -19.547 -10.091 -26.430 1.00 89.12 835 SER A N 1
ATOM 6405 C CA . SER A 1 835 ? -18.927 -10.808 -27.548 1.00 89.12 835 SER A CA 1
ATOM 6406 C C . SER A 1 835 ? -17.404 -10.613 -27.563 1.00 89.12 835 SER A C 1
ATOM 6408 O O . SER A 1 835 ? -16.892 -9.574 -27.143 1.00 89.12 835 SER A O 1
ATOM 6410 N N . ARG A 1 836 ? -16.653 -11.610 -28.049 1.00 89.50 836 ARG A N 1
ATOM 6411 C CA . ARG A 1 836 ? -15.188 -11.548 -28.200 1.00 89.50 836 ARG A CA 1
ATOM 6412 C C . ARG A 1 836 ? -14.767 -12.035 -29.581 1.00 89.50 836 ARG A C 1
ATOM 6414 O O . ARG A 1 836 ? -15.206 -13.093 -30.026 1.00 89.50 836 ARG A O 1
ATOM 6421 N N . LEU A 1 837 ? -13.860 -11.293 -30.215 1.00 91.38 837 LEU A N 1
ATOM 6422 C CA . LEU A 1 837 ? -13.175 -11.733 -31.431 1.00 91.38 837 LEU A CA 1
ATOM 6423 C C . LEU A 1 837 ? -12.281 -12.941 -31.112 1.00 91.38 837 LEU A C 1
ATOM 6425 O O . LEU A 1 837 ? -11.519 -12.915 -30.143 1.00 91.38 837 LEU A O 1
ATOM 6429 N N . LEU A 1 838 ? -12.380 -13.993 -31.926 1.00 91.56 838 LEU A N 1
ATOM 6430 C CA . LEU A 1 838 ? -11.534 -15.184 -31.835 1.00 91.56 838 LEU A CA 1
ATOM 6431 C C . LEU A 1 838 ? -10.406 -15.066 -32.859 1.00 91.56 838 LEU A C 1
ATOM 6433 O O . LEU A 1 838 ? -10.674 -14.979 -34.055 1.00 91.56 838 LEU A O 1
ATOM 6437 N N . TRP A 1 839 ? -9.164 -15.038 -32.386 1.00 92.56 839 TRP A N 1
ATOM 6438 C CA . TRP A 1 839 ? -7.973 -14.840 -33.212 1.00 92.56 839 TRP A CA 1
ATOM 6439 C C . TRP A 1 839 ? -7.255 -16.165 -33.461 1.00 92.56 839 TRP A C 1
ATOM 6441 O O . TRP A 1 839 ? -7.163 -17.001 -32.561 1.00 92.56 839 TRP A O 1
ATOM 6451 N N . ASN A 1 840 ? -6.720 -16.343 -34.667 1.00 93.69 840 ASN A N 1
ATOM 6452 C CA . ASN A 1 840 ? -5.853 -17.473 -34.986 1.00 93.69 840 ASN A CA 1
ATOM 6453 C C . ASN A 1 840 ? -4.457 -17.199 -34.405 1.00 93.69 840 ASN A C 1
ATOM 6455 O O . ASN A 1 840 ? -3.899 -16.123 -34.620 1.00 93.69 840 ASN A O 1
ATOM 6459 N N . THR A 1 841 ? -3.883 -18.163 -33.691 1.00 93.00 841 THR A N 1
ATOM 6460 C CA . THR A 1 841 ? -2.517 -18.120 -33.138 1.00 93.00 841 THR A CA 1
ATOM 6461 C C . THR A 1 841 ? -1.735 -19.359 -33.596 1.00 93.00 841 THR A C 1
ATOM 6463 O O . THR A 1 841 ? -2.353 -20.328 -34.043 1.00 93.00 841 THR A O 1
ATOM 6466 N N . PRO A 1 842 ? -0.395 -19.402 -33.453 1.00 91.19 842 PRO A N 1
ATOM 6467 C CA . PRO A 1 842 ? 0.392 -20.616 -33.701 1.00 91.19 842 PRO A CA 1
ATOM 6468 C C . PRO A 1 842 ? -0.039 -21.835 -32.865 1.00 91.19 842 PRO A C 1
ATOM 6470 O O . PRO A 1 842 ? 0.262 -22.966 -33.226 1.00 91.19 842 PRO A O 1
ATOM 6473 N N . THR A 1 843 ? -0.760 -21.613 -31.762 1.0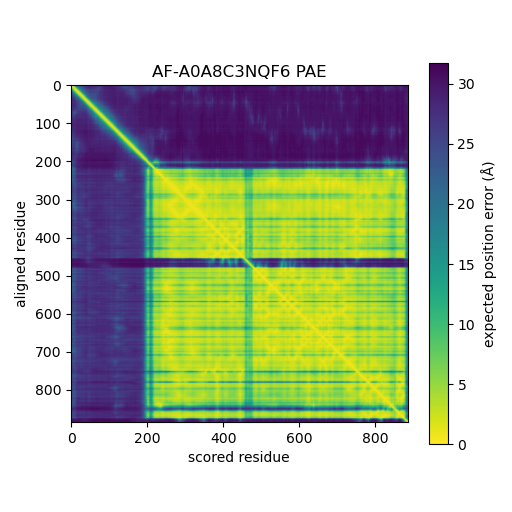0 88.50 843 THR A N 1
ATOM 6474 C CA . THR A 1 843 ? -1.352 -22.648 -30.896 1.00 88.50 843 THR A CA 1
ATOM 6475 C C . THR A 1 843 ? -2.790 -23.039 -31.278 1.00 88.50 843 THR A C 1
ATOM 6477 O O . THR A 1 843 ? -3.400 -23.855 -30.590 1.00 88.50 843 THR A O 1
ATOM 6480 N N . GLY A 1 844 ? -3.324 -22.495 -32.377 1.00 88.19 844 GLY A N 1
ATOM 6481 C CA . GLY A 1 844 ? -4.673 -22.755 -32.881 1.00 88.19 844 GLY A CA 1
ATOM 6482 C C . GLY A 1 844 ? -5.745 -21.808 -32.328 1.00 88.19 844 GLY A C 1
ATOM 6483 O O . GLY A 1 844 ? -5.630 -21.253 -31.236 1.00 88.19 844 GLY A O 1
ATOM 6484 N N . THR A 1 845 ? -6.820 -21.617 -33.096 1.00 84.81 845 THR A N 1
ATOM 6485 C CA . THR A 1 845 ? -7.923 -20.707 -32.753 1.00 84.81 845 THR A CA 1
ATOM 6486 C C . THR A 1 845 ? -8.640 -21.157 -31.469 1.00 84.81 845 THR A C 1
ATOM 6488 O O . THR A 1 845 ? -9.152 -22.282 -31.421 1.00 84.81 845 THR A O 1
ATOM 6491 N N . PRO A 1 846 ? -8.750 -20.310 -30.425 1.00 80.56 846 PRO A N 1
ATOM 6492 C CA . PRO A 1 846 ? -9.428 -20.685 -29.188 1.00 80.56 846 PRO A CA 1
ATOM 6493 C C . PRO A 1 846 ? -10.904 -21.037 -29.414 1.00 80.56 846 PRO A C 1
ATOM 6495 O O . PRO A 1 846 ? -11.673 -20.236 -29.951 1.00 80.56 846 PRO A O 1
ATOM 6498 N N . ARG A 1 847 ? -11.337 -22.214 -28.943 1.00 75.56 847 ARG A N 1
ATOM 6499 C CA . ARG A 1 847 ? -12.765 -22.569 -28.912 1.00 75.56 847 ARG A CA 1
ATOM 6500 C C . ARG A 1 847 ? -13.502 -21.604 -27.979 1.00 75.56 847 ARG A C 1
ATOM 6502 O O . ARG A 1 847 ? -13.164 -21.501 -26.801 1.00 75.56 847 ARG A O 1
ATOM 6509 N N . GLY A 1 848 ? -14.527 -20.917 -28.486 1.00 65.25 848 GLY A N 1
ATOM 6510 C CA . GLY A 1 848 ? -15.371 -20.051 -27.658 1.00 65.25 848 GLY A CA 1
ATOM 6511 C C . GLY A 1 848 ? -16.014 -20.833 -26.504 1.00 65.25 848 GLY A C 1
ATOM 6512 O O . GLY A 1 848 ? -16.504 -21.943 -26.718 1.00 65.25 848 GLY A O 1
ATOM 6513 N N . ARG A 1 849 ? -16.022 -20.262 -25.286 1.00 62.56 849 ARG A N 1
ATOM 6514 C CA . ARG A 1 849 ? -16.627 -20.868 -24.080 1.00 62.56 849 ARG A CA 1
ATOM 6515 C C . ARG A 1 849 ? -18.144 -21.072 -24.273 1.00 62.56 849 ARG A C 1
ATOM 6517 O O . ARG A 1 849 ? -18.942 -20.218 -23.896 1.00 62.56 849 ARG A O 1
ATOM 6524 N N . ARG A 1 850 ? -18.540 -22.217 -24.838 1.00 53.50 850 ARG A N 1
ATOM 6525 C CA . ARG A 1 850 ? -19.916 -22.737 -24.825 1.00 53.50 850 ARG A CA 1
ATOM 6526 C C . ARG A 1 850 ? -20.084 -23.656 -23.617 1.00 53.50 850 ARG A C 1
ATOM 6528 O O . ARG A 1 850 ? -19.492 -24.728 -23.570 1.00 53.50 850 ARG A O 1
ATOM 6535 N N . GLY A 1 851 ? -20.888 -23.227 -22.656 1.00 57.94 851 GLY A N 1
ATOM 6536 C CA . GLY A 1 851 ? -21.263 -23.992 -21.470 1.00 57.94 851 GLY A CA 1
ATOM 6537 C C . GLY A 1 851 ? -22.422 -23.302 -20.759 1.00 57.94 851 GLY A C 1
ATOM 6538 O O . GLY A 1 851 ? -22.647 -22.108 -20.972 1.00 57.94 851 GLY A O 1
ATOM 6539 N N . ALA A 1 852 ? -23.165 -24.041 -19.935 1.00 60.22 852 ALA A N 1
ATOM 6540 C CA . ALA A 1 852 ? -24.220 -23.454 -19.116 1.00 60.22 852 ALA A CA 1
ATOM 6541 C C . ALA A 1 852 ? -23.617 -22.389 -18.183 1.00 60.22 852 ALA A C 1
ATOM 6543 O O . ALA A 1 852 ? -22.629 -22.648 -17.493 1.00 60.22 852 ALA A O 1
ATOM 6544 N N . ARG A 1 853 ? -24.191 -21.180 -18.178 1.00 68.31 853 ARG A N 1
ATOM 6545 C CA . ARG A 1 853 ? -23.780 -20.127 -17.240 1.00 68.31 853 ARG A CA 1
ATOM 6546 C C . ARG A 1 853 ? -24.295 -20.515 -15.843 1.00 68.31 853 ARG A C 1
ATOM 6548 O O . ARG A 1 853 ? -25.492 -20.771 -15.726 1.00 68.31 853 ARG A O 1
ATOM 6555 N N . PRO A 1 854 ? -23.433 -20.613 -14.814 1.00 73.12 854 PRO A N 1
ATOM 6556 C CA . PRO A 1 854 ? -23.872 -20.954 -13.464 1.00 73.12 854 PRO A CA 1
ATOM 6557 C C . PRO A 1 854 ? -24.741 -19.835 -12.879 1.00 73.12 854 PRO A C 1
ATOM 6559 O O . PRO A 1 854 ? -24.587 -18.674 -13.261 1.00 73.12 854 PRO A O 1
ATOM 6562 N N . ASP A 1 855 ? -25.613 -20.183 -11.930 1.00 82.75 855 ASP A N 1
ATOM 6563 C CA . ASP A 1 855 ? -26.456 -19.225 -11.207 1.00 82.75 855 ASP A CA 1
ATOM 6564 C C . ASP A 1 855 ? -25.603 -18.075 -10.620 1.00 82.75 855 ASP A C 1
ATOM 6566 O O . ASP A 1 855 ? -24.712 -18.342 -9.802 1.00 82.75 855 ASP A O 1
ATOM 6570 N N . PRO A 1 856 ? -25.843 -16.801 -10.999 1.00 84.00 856 PRO A N 1
ATOM 6571 C CA . PRO A 1 856 ? -25.078 -15.665 -10.488 1.00 84.00 856 PRO A CA 1
ATOM 6572 C C . PRO A 1 856 ? -25.252 -15.450 -8.976 1.00 84.00 856 PRO A C 1
ATOM 6574 O O . PRO A 1 856 ? -24.437 -14.760 -8.371 1.00 84.00 856 PRO A O 1
ATOM 6577 N N . ARG A 1 857 ? -26.261 -16.060 -8.337 1.00 89.50 857 ARG A N 1
ATOM 6578 C CA . ARG A 1 857 ? -26.427 -16.054 -6.874 1.00 89.50 857 ARG A CA 1
ATOM 6579 C C . ARG A 1 857 ? -25.366 -16.895 -6.158 1.00 89.50 857 ARG A C 1
ATOM 6581 O O . ARG A 1 857 ? -24.972 -16.540 -5.047 1.00 89.50 857 ARG A O 1
ATOM 6588 N N . ARG A 1 858 ? -24.878 -17.975 -6.784 1.00 93.75 858 ARG A N 1
ATOM 6589 C CA . ARG A 1 858 ? -23.861 -18.888 -6.232 1.00 93.75 858 ARG A CA 1
ATOM 6590 C C . ARG A 1 858 ? -22.544 -18.756 -6.996 1.00 93.75 858 ARG A C 1
ATOM 6592 O O . ARG A 1 858 ? -22.205 -19.526 -7.897 1.00 93.75 858 ARG A O 1
ATOM 6599 N N . VAL A 1 859 ? -21.777 -17.750 -6.602 1.00 94.31 859 VAL A N 1
ATOM 6600 C CA . VAL A 1 859 ? -20.527 -17.339 -7.237 1.00 94.31 859 VAL A CA 1
ATOM 6601 C C . VAL A 1 859 ? -19.403 -18.318 -6.912 1.00 94.31 859 VAL A C 1
ATOM 6603 O O . VAL A 1 859 ? -18.718 -18.195 -5.899 1.00 94.31 859 VAL A O 1
ATOM 6606 N N . ARG A 1 860 ? -19.173 -19.286 -7.805 1.00 95.50 860 ARG A N 1
ATOM 6607 C CA . ARG A 1 860 ? -17.901 -20.020 -7.875 1.00 95.50 860 ARG A CA 1
ATOM 6608 C C . ARG A 1 860 ? -16.814 -19.144 -8.513 1.00 95.50 860 ARG A C 1
ATOM 6610 O O . ARG A 1 860 ? -17.091 -18.470 -9.507 1.00 95.50 860 ARG A O 1
ATOM 6617 N N . LEU A 1 861 ? -15.601 -19.190 -7.967 1.00 96.38 861 LEU A N 1
ATOM 6618 C CA . LEU A 1 861 ? -14.402 -18.499 -8.458 1.00 96.38 861 LEU A CA 1
ATOM 6619 C C . LEU A 1 861 ? -13.259 -19.501 -8.645 1.00 96.38 861 LEU A C 1
ATOM 6621 O O . LEU A 1 861 ? -12.975 -20.287 -7.740 1.00 96.38 861 LEU A O 1
ATOM 6625 N N . GLN A 1 862 ? -12.595 -19.463 -9.799 1.00 97.25 862 GLN A N 1
ATOM 6626 C CA . GLN A 1 862 ? -11.317 -20.144 -10.028 1.00 97.25 862 GLN A CA 1
ATOM 6627 C C . GLN A 1 862 ? -10.136 -19.217 -9.668 1.00 97.25 862 GLN A C 1
ATOM 6629 O O . GLN A 1 862 ? -10.322 -18.000 -9.589 1.00 97.25 862 GLN A O 1
ATOM 6634 N N . PRO A 1 863 ? -8.910 -19.750 -9.502 1.00 97.81 863 PRO A N 1
ATOM 6635 C CA . PRO A 1 863 ? -7.698 -18.949 -9.332 1.00 97.81 863 PRO A CA 1
ATOM 6636 C C . PRO A 1 863 ? -7.564 -17.768 -10.309 1.00 97.81 863 PRO A C 1
ATOM 6638 O O . PRO A 1 863 ? -7.820 -17.900 -11.505 1.00 97.81 863 PRO A O 1
ATOM 6641 N N . MET A 1 864 ? -7.150 -16.613 -9.779 1.00 97.06 864 MET A N 1
ATOM 6642 C CA . MET A 1 864 ? -7.089 -15.282 -10.411 1.00 97.06 864 MET A CA 1
ATOM 6643 C C . MET A 1 864 ? -8.386 -14.660 -10.959 1.00 97.06 864 MET A C 1
ATOM 6645 O O . MET A 1 864 ? -8.340 -13.479 -11.334 1.00 97.06 864 MET A O 1
ATOM 6649 N N . GLU A 1 865 ? -9.519 -15.369 -11.018 1.00 97.50 865 GLU A N 1
ATOM 6650 C CA . GLU A 1 865 ? -10.764 -14.795 -11.547 1.00 97.50 865 GLU A CA 1
ATOM 6651 C C . GLU A 1 865 ? -11.244 -13.610 -10.688 1.00 97.50 865 GLU A C 1
ATOM 6653 O O . GLU A 1 865 ? -11.210 -13.652 -9.458 1.00 97.50 865 GLU A O 1
ATOM 6658 N N . ILE A 1 866 ? -11.711 -12.553 -11.359 1.00 98.12 866 ILE A N 1
ATOM 6659 C CA . ILE A 1 866 ? -12.585 -11.523 -10.784 1.00 98.12 866 ILE A CA 1
ATOM 6660 C C . ILE A 1 866 ? -13.955 -11.740 -11.419 1.00 98.12 866 ILE A C 1
ATOM 6662 O O . ILE A 1 866 ? -14.036 -11.899 -12.640 1.00 98.12 866 ILE A O 1
ATOM 6666 N N . ARG A 1 867 ? -15.024 -11.719 -10.623 1.00 97.62 867 ARG A N 1
ATOM 6667 C CA . ARG A 1 867 ? -16.402 -11.694 -11.130 1.00 97.62 867 ARG A CA 1
ATOM 6668 C C . ARG A 1 867 ? -17.126 -10.462 -10.589 1.00 97.62 867 ARG A C 1
ATOM 6670 O O . ARG A 1 867 ? -16.981 -10.114 -9.414 1.00 97.62 867 ARG A O 1
ATOM 6677 N N . THR A 1 868 ? -17.859 -9.786 -11.469 1.00 98.00 868 THR A N 1
ATOM 6678 C CA . THR A 1 868 ? -18.526 -8.503 -11.207 1.00 98.00 868 THR A CA 1
ATOM 6679 C C . THR A 1 868 ? -20.030 -8.684 -11.332 1.00 98.00 868 THR A C 1
ATOM 6681 O O . THR A 1 868 ? -20.503 -9.278 -12.299 1.00 98.00 868 THR A O 1
ATOM 6684 N N . PHE A 1 869 ? -20.785 -8.165 -10.369 1.00 97.06 869 PHE A N 1
ATOM 6685 C CA . PHE A 1 869 ? -22.229 -8.350 -10.286 1.00 97.06 869 PHE A CA 1
ATOM 6686 C C . PHE A 1 869 ? -22.924 -7.029 -9.992 1.00 97.06 869 PHE A C 1
ATOM 6688 O O . PHE A 1 869 ? -22.513 -6.314 -9.082 1.00 97.06 869 PHE A O 1
ATOM 6695 N N . LEU A 1 870 ? -23.998 -6.740 -10.720 1.00 96.88 870 LEU A N 1
ATOM 6696 C CA . LEU A 1 870 ? -24.984 -5.742 -10.329 1.00 96.88 870 LEU A CA 1
ATOM 6697 C C . LEU A 1 870 ? -26.097 -6.473 -9.570 1.00 96.88 870 LEU A C 1
ATOM 6699 O O . LEU A 1 870 ? -26.740 -7.372 -10.114 1.00 96.88 870 LEU A O 1
ATOM 6703 N N . ALA A 1 871 ? -26.292 -6.129 -8.302 1.00 96.31 871 ALA A N 1
ATOM 6704 C CA . ALA A 1 871 ? -27.258 -6.764 -7.418 1.00 96.31 871 ALA A CA 1
ATOM 6705 C C . ALA A 1 871 ? -28.364 -5.778 -7.034 1.00 96.31 871 ALA A C 1
ATOM 6707 O O . ALA A 1 871 ? -28.076 -4.663 -6.601 1.00 96.31 871 ALA A O 1
ATOM 6708 N N . SER A 1 872 ? -29.626 -6.192 -7.149 1.00 95.50 872 SER A N 1
ATOM 6709 C CA . SER A 1 872 ? -30.750 -5.459 -6.552 1.00 95.50 872 SER A CA 1
ATOM 6710 C C . SER A 1 872 ? -30.830 -5.798 -5.066 1.00 95.50 872 SER A C 1
ATOM 6712 O O . SER A 1 872 ? -30.756 -6.975 -4.698 1.00 95.50 872 SER A O 1
ATOM 6714 N N . VAL A 1 873 ? -30.996 -4.789 -4.212 1.00 95.31 873 VAL A N 1
ATOM 6715 C CA . VAL A 1 873 ? -31.003 -4.944 -2.752 1.00 95.31 873 VAL A CA 1
ATOM 6716 C C . VAL A 1 873 ? -32.238 -4.309 -2.122 1.00 95.31 873 VAL A C 1
ATOM 6718 O O . VAL A 1 873 ? -32.701 -3.249 -2.536 1.00 95.31 873 VAL A O 1
ATOM 6721 N N . ARG A 1 874 ? -32.758 -4.953 -1.076 1.00 93.12 874 ARG A N 1
ATOM 6722 C CA . ARG A 1 874 ? -33.779 -4.398 -0.186 1.00 93.12 874 ARG A CA 1
ATOM 6723 C C . ARG A 1 874 ? -33.186 -4.241 1.209 1.00 93.12 874 ARG A C 1
ATOM 6725 O O . ARG A 1 874 ? -32.898 -5.238 1.875 1.00 93.12 874 ARG A O 1
ATOM 6732 N N . TYR A 1 875 ? -33.011 -2.996 1.637 1.00 89.12 875 TYR A N 1
ATOM 6733 C CA . TYR A 1 875 ? -32.698 -2.654 3.024 1.00 89.12 875 TYR A CA 1
ATOM 6734 C C . TYR A 1 875 ? -33.849 -3.069 3.946 1.00 89.12 875 TYR A C 1
ATOM 6736 O O . TYR A 1 875 ? -35.006 -3.126 3.522 1.00 89.12 875 TYR A O 1
ATOM 6744 N N . ARG A 1 876 ? -33.542 -3.368 5.210 1.00 74.69 876 ARG A N 1
ATOM 6745 C CA . ARG A 1 876 ? -34.575 -3.462 6.252 1.00 74.69 876 ARG A CA 1
ATOM 6746 C C . ARG A 1 876 ? -35.057 -2.042 6.563 1.00 74.69 876 ARG A C 1
ATOM 6748 O O . ARG A 1 876 ? -34.238 -1.129 6.610 1.00 74.69 876 ARG A O 1
ATOM 6755 N N . GLY A 1 877 ? -36.366 -1.846 6.711 1.00 55.53 877 GLY A N 1
ATOM 6756 C CA . GLY A 1 877 ? -36.935 -0.510 6.896 1.00 55.53 877 GLY A CA 1
ATOM 6757 C C . GLY A 1 877 ? -36.472 0.119 8.209 1.00 55.53 877 GLY A C 1
ATOM 6758 O O . GLY A 1 877 ? -36.732 -0.436 9.272 1.00 55.53 877 GLY A O 1
ATOM 6759 N N . LEU A 1 878 ? -35.839 1.294 8.144 1.00 46.75 878 LEU A N 1
ATOM 6760 C CA . LEU A 1 878 ? -35.396 2.096 9.300 1.00 46.75 878 LEU A CA 1
ATOM 6761 C C . LEU A 1 878 ? -36.578 2.781 10.032 1.00 46.75 878 LEU A C 1
ATOM 6763 O O . LEU A 1 878 ? -36.485 3.932 10.445 1.00 46.75 878 LEU A O 1
ATOM 6767 N N . GLY A 1 879 ? -37.712 2.085 10.144 1.00 35.09 879 GLY A N 1
ATOM 6768 C CA . GLY A 1 879 ? -38.982 2.610 10.657 1.00 35.09 879 GLY A CA 1
ATOM 6769 C C . GLY A 1 879 ? -40.037 1.551 11.010 1.00 35.09 879 GLY A C 1
ATOM 6770 O O . GLY A 1 879 ? -41.011 1.887 11.673 1.00 35.09 879 GLY A O 1
ATOM 6771 N N . GLU A 1 880 ? -39.838 0.277 10.647 1.00 29.61 880 GLU A N 1
ATOM 6772 C CA . GLU A 1 880 ? -40.640 -0.846 11.159 1.00 29.61 880 GLU A CA 1
ATOM 6773 C C . GLU A 1 880 ? -39.794 -1.644 12.154 1.00 29.61 880 GLU A C 1
ATOM 6775 O O . GLU A 1 880 ? -39.023 -2.534 11.786 1.00 29.61 880 GLU A O 1
ATOM 6780 N N . GLY A 1 881 ? -39.901 -1.280 13.430 1.00 27.17 881 GLY A N 1
ATOM 6781 C CA . GLY A 1 881 ? -39.204 -1.975 14.502 1.00 27.17 881 GLY A CA 1
ATOM 6782 C C . GLY A 1 881 ? -39.884 -3.300 14.868 1.00 27.17 881 GLY A C 1
ATOM 6783 O O . GLY A 1 881 ? -41.044 -3.278 15.280 1.00 27.17 881 GLY A O 1
ATOM 6784 N N . PRO A 1 882 ? -39.174 -4.444 14.875 1.00 30.38 882 PRO A N 1
ATOM 6785 C CA . PRO A 1 882 ? -39.247 -5.289 16.061 1.00 30.38 882 PRO A CA 1
ATOM 6786 C C . PRO A 1 882 ? -38.691 -4.505 17.266 1.00 30.38 882 PRO A C 1
ATOM 6788 O O . PRO A 1 882 ? -37.976 -3.513 17.094 1.00 30.38 882 PRO A O 1
ATOM 6791 N N . GLY A 1 883 ? -38.967 -4.965 18.488 1.00 28.91 883 GLY A N 1
ATOM 6792 C CA . GLY A 1 883 ? -38.239 -4.472 19.662 1.00 28.91 883 GLY A CA 1
ATOM 6793 C C . GLY A 1 883 ? -36.725 -4.627 19.467 1.00 28.91 883 GLY A C 1
ATOM 6794 O O . GLY A 1 883 ? -36.275 -5.598 18.851 1.00 28.91 883 GLY A O 1
ATOM 6795 N N . GLY A 1 884 ? -35.951 -3.653 19.947 1.00 28.91 884 GLY A N 1
ATOM 6796 C CA . GLY A 1 884 ? -34.492 -3.736 19.908 1.00 28.91 884 GLY A CA 1
ATOM 6797 C C . GLY A 1 884 ? -33.948 -4.849 20.818 1.00 28.91 884 GLY A C 1
ATOM 6798 O O . GLY A 1 884 ? -34.654 -5.271 21.739 1.00 28.91 884 GLY A O 1
ATOM 6799 N N . PRO A 1 885 ? -32.716 -5.324 20.568 1.00 33.91 885 PRO A N 1
ATOM 6800 C CA . PRO A 1 885 ? -31.897 -5.942 21.607 1.00 33.91 885 PRO A CA 1
ATOM 6801 C C . PRO A 1 885 ? -31.444 -4.895 22.641 1.00 33.91 885 PRO A C 1
ATOM 6803 O O . PRO A 1 885 ? -31.205 -3.734 22.232 1.00 33.91 885 PRO A O 1
#

InterPro domains:
  IPR011013 Galactose mutarotase-like domain superfamily [SSF74650] (342-873)
  IPR011682 Glycosyl hydrolase family 38, C-terminal [PF07748] (482-698)
  IPR013780 Glycosyl hydrolase, all-beta [G3DSA:2.60.40.1180] (358-455)
  IPR015341 Glycoside hydrolase family 38, central domain [PF09261] (252-349)
  IPR015341 Glycoside hydrolase family 38, central domain [SM00872] (252-331)
  IPR028995 Glycoside hydrolase families 57/38, central domain superfamily [SSF88688] (251-359)
  IPR037094 Glycoside hydrolase family 38, central domain superfamily [G3DSA:1.20.1270.50] (221-296)
  IPR037094 Glycoside hydrolase family 38, central domain superfamily [G3DSA:1.20.1270.50] (297-356)
  IPR041147 Glycosyl hydrolases family 38, C-terminal domain [PF17677] (770-869)
  IPR048534 Lysosomal alpha-mannosidase-like, central domain [PF21260] (411-451)
  IPR050843 Glycosyl Hydrolase Family 38 [PTHR11607] (222-872)

Nearest PDB structures (foldseek):
  6b9o-assembly1_B  TM=9.141E-01  e=3.691E-59  Canavalia ensiformis
  6b9p-assembly1_B  TM=9.249E-01  e=9.149E-57  Canavalia ensiformis
  1o7d-assembly1_D  TM=9.845E-01  e=1.585E-34  Bos taurus
  6rru-assembly1_A  TM=7.590E-01  e=3.178E-34  Drosophila melanogaster
  1o7d-assembly1_C  TM=9.728E-01  e=1.219E-11  Bos taurus

Organism: Geospiza parvula (NCBI:txid87175)

Secondary structure (DSSP, 8-state):
-----------PPP----------------------------------------------------------------------------------------------------PPPPP---------PPPP---------------------------------------------------------PPPP----TT---PPPPPPTT-----PPP---HHHHHHHHHHTT-B-----S---SEEEETTEEE-STTTSSHHHHHHHHHHHHHHHHHHHHHHHH-GGGTEETTEE--HHHHHHHHHHHTSTTTTTT-S-HHHHHHHHHHHHHHHHHHHHHHHHHHHHHHT--SPPEE-TTGGGT--TTTTT-SEEEEEEEE-SSS-EEEEEEEEESSS-EEEE-TTSPEEPEEEEEPPHHHHHHHTTS---SEEEEEEEEE-TTEEEEEEEEES-PPPTT-------------TT-SS-EEE-SSEEEEE-TTT--EEEEEEGGGTEEEEEEEEEEEEEBP---SS--PPP-SS---BSSSSPEES-SS-EEEEEE-SS-EEEEEE-STTEEEEEEE-TT-SSEEEEEEE-SPP-TTS--EEEEEEEE-----TTEEEEEETTTEEEEEETT--SSS----S-TTGGG-EEESSEEEEE-SSEEEEEEESS-EEEE--STTEEEEEEEEE-SS--SSS--S------TTSS---EEEEEEEEEEETTTHHHHHTHHHHHHHSPPEEEEESSS--SSSEEESBSSPPPTTEEEEEEEE-STTEEEEEEEE-SPTTS-TTTTSPEEEEGGGTBSSEEEEEEEEE-TTSSSBGGG---PPPB-TT-PPPP--SPPPPTTEEEE-TT-EEEEEEEEEEPPTT-PPPP-

Solvent-accessible surface area (backbone atoms only — not comparable to full-atom values): 54051 Å² total; per-residue (Å²): 136,84,89,75,89,89,83,89,92,86,82,83,89,88,81,87,86,89,88,86,81,84,85,89,85,86,89,86,87,87,81,88,88,90,85,91,86,90,87,85,84,84,90,91,85,91,87,88,85,88,87,87,87,86,89,90,84,90,87,83,88,88,86,83,90,87,89,84,88,86,89,87,86,87,79,91,86,85,86,85,88,89,81,90,89,87,88,89,87,86,92,84,89,83,91,83,86,90,85,89,84,85,86,88,89,84,88,88,84,84,86,88,88,82,87,86,82,89,83,81,88,85,83,93,85,85,90,82,83,82,85,87,90,87,88,83,84,90,83,88,89,84,85,91,84,90,83,89,89,85,84,91,87,86,90,88,89,86,82,88,84,87,85,89,89,87,85,88,88,86,85,84,91,91,93,89,86,90,83,92,84,90,88,89,88,86,88,79,90,78,76,83,78,82,82,75,74,93,77,74,72,84,64,79,77,84,71,74,89,83,72,88,67,99,67,81,83,76,90,72,55,71,70,46,53,54,50,54,57,57,70,65,69,56,73,44,87,87,82,88,74,84,79,75,60,44,63,92,50,86,63,37,23,52,36,23,23,34,20,23,50,42,58,57,24,32,51,50,38,52,48,55,23,49,44,47,44,26,22,36,37,43,52,57,56,30,82,66,24,32,71,24,94,74,40,74,17,44,52,61,52,27,51,50,29,50,55,56,39,66,34,84,38,47,55,26,27,48,56,52,70,75,52,52,52,45,54,52,50,39,40,50,58,7,48,56,27,25,50,29,24,43,42,18,19,50,27,72,72,16,51,42,85,62,68,71,45,75,50,92,41,47,94,37,50,25,34,74,64,52,47,71,48,61,48,30,14,43,35,37,36,24,62,41,44,42,71,46,77,45,80,46,71,43,24,18,68,51,75,45,49,50,31,24,41,60,84,69,46,81,47,77,54,49,48,44,73,58,50,76,66,40,54,59,73,34,54,88,75,46,80,42,61,19,29,37,36,34,78,47,58,20,42,22,40,15,28,22,36,31,44,38,37,54,72,52,87,65,60,99,80,60,71,83,79,64,70,84,67,67,59,61,76,65,94,78,70,88,60,53,67,45,66,52,91,33,34,39,38,36,31,38,78,88,34,48,33,47,40,32,44,29,28,62,82,75,76,44,75,44,60,33,39,50,52,47,29,29,30,49,43,22,78,39,56,96,89,46,79,52,24,16,20,28,46,26,32,30,59,70,54,92,72,60,50,64,64,48,94,48,31,59,66,42,59,46,80,56,94,72,37,27,36,46,35,34,33,46,52,100,34,35,38,36,34,41,37,41,36,75,92,42,79,44,44,33,37,41,38,38,45,28,44,65,82,45,93,82,78,44,20,41,39,31,28,46,38,38,42,34,87,41,70,25,84,44,39,32,35,29,24,51,89,58,59,53,76,43,85,43,50,58,87,59,54,96,89,50,89,68,83,83,69,36,85,56,40,72,44,28,39,56,24,46,26,34,38,36,44,43,46,98,54,47,26,49,34,40,34,39,53,28,48,20,19,29,39,40,92,48,64,26,31,41,36,37,36,66,42,64,38,29,82,34,47,49,82,84,77,62,87,51,44,37,58,58,37,45,100,83,65,69,28,41,64,40,73,51,45,37,42,39,35,66,38,42,57,65,53,37,53,76,50,62,51,57,55,40,47,52,53,51,37,52,67,47,66,37,32,21,76,46,78,47,43,71,51,28,62,47,48,43,38,70,62,61,50,60,95,38,47,43,68,78,38,46,32,68,56,70,91,53,27,33,39,38,28,43,31,25,68,31,47,77,79,53,28,97,68,52,27,51,67,48,75,46,53,55,65,68,35,49,54,55,41,42,54,79,45,61,45,50,26,35,89,84,70,79,49,50,43,90,75,67,81,77,91,76,59,38,31,93,87,50,60,65,79,76,93,81,71,86,80,73,60,62,50,55,43,68,40,48,49,58,38,70,52,27,30,46,29,34,44,45,67,67,64,99,81,69,76,72,83,80,136

Radius of gyration: 37.79 Å; Cα contacts (8 Å, |Δi|>4): 1581; chains: 1; bounding box: 132×121×99 Å